Protein AF-A0A355KRJ1-F1 (afdb_monomer)

Foldseek 3Di:
DVVVPPPPPDPPPDPDDDDDDDDDDDDDDPPPPPDDDDDDDDDDDPVVPPAADDAAALQQCQQLVQLQQWWDCPDLVSVLSCQQWDDPDPPGDIAGDCDDQNNQFALLLLLLLLQLLPDPCLVVLLCVLLVCVVPVPDPPCPPRVSLNVSCVRRVHDSNVSSVSSVSLNCCLVDDPQDHSNVSVHSSNSSQVRNDPFQVRSLSNVLSNCVNHDPCVLLAPDNSVPDDPVVRRPDDDDPVLLVCLLVVNDPPQDLVSLVVNLNPPDDDDDDPDADDAWPPDDDGDDDFFPLVVLVNLQCQQQAPHGPGQGHLVSFAPVQSPDDLNVVLSVLPRPHPCRPPVNVLVSLCLQAPPVLQDGDFPFDAPCSPPHRGGFQFLVNSVRVLCSRSVHDQPDQQSVQVNGHYPQKGKHKDDDPVRVVVRFAKIKIWIQGPPVRDIIIWIWGGDRGTITIDDPDDPPPPVPSLSLVSCVVVVPDCSSPSHGPNHDDDDPAQDSSDHCFAPNVQSLLVLVVDDDPSSVSNVVSCVNTTNLLSDAYDPPRYDLVSLLSLLQAVVDPPSVSVLLRDDLQSNLVSCLVSVSLLSNLVNHDLPRPQLVDLVSVLSSLLSCLQRPNDVSSVVSCCSRPVCCLQPAVSLQVNQVSLLVVLPDQPSHPDDDCVRVVSSLQRYPDDPLSRLSSVCRHHVDPVSSVVSVVSDDPPPLPVVQSSLVSQLLAQSSLVVVLVVCVDPVVVCSLVNYPPDLVVLLVSCVRHVDLSSSVSSCCSHPPPCLVVLVSLQSSVVSNLVSALDLLCCVPPSNVSSLVNDDLLVSLLSLLLNDDPVCLVSSVVSNCVSPPPCLVPLVSLVSSCVVCLARLRSLVVCLVCVPRPSCVSVLVNPDLLSSLLSNQLRDPDDPSSLVSNVVVCCVSPNPCLPPLVNLQVSVVSNVVSVRNVVVCLVCVPRPSNVSVVVCVLVVSHDDDPVCPPVRVVVVLVVVLVPDPDVCPVVCVVCVVSVVVSCVVNVHDPVVVLVVCCVGPNVVSSVVNVVVVVVVVVVVPD

Mean predicted aligned error: 21.52 Å

Radius of gyration: 45.25 Å; Cα contacts (8 Å, |Δi|>4): 1185; chains: 1; bounding box: 133×94×114 Å

Secondary structure (DSSP, 8-state):
-GGGTTTSSSSSS---------------STTS-------------TTTTS------SGGGTHHHHHHHHHB-TTSHHHHHHHHHEE-SSTTSPPEE-SSHHHHHS-HHHHHHHHHHHH-TTHHHHHHHHHHHTT-TT---TTS-HHHHHHHHHHT--HHHHHHHHHHHHHHHH--TTS-TTHHHHHHHHHHHHH-SSHHHHHHHHHHHHHH-SSGGGG-SS-GGGS-HHHHHS----HHHHHHHHTT-SSS--HHHHHHHHT-------SS------TTT-------SHHHHHHHHHHHHH-SSTTPPP-GGGS-HHHHT-HHHHHHHHHTSSS-TT-HHHHHHHHHHHS-TTS----TT--EEETTTEEEEP--HHHHHHHHHHHHT---SSHHHHHHHH--SSEEEEEEE-HHHHHHT-EEEEEEEEETTT--EEEEEEEE-SS-EEEEP-----------HHHHHHHTT--GGG-TT-GGG----SS--TTS-SSTHHHHHHHHGGG--SHHHHHHHHHHHHHB-GGG----TT-S-HHHHHHHHHTTTSTTHHHHHHHS-HHHHHHHHHHTT-HHHHHHHS-TT-GGGT-HHHHHHHHHHHHHHHHHHHHHHHHHHH-TTGGG-HHHHHHHHHHHHHTTT-TT--SS--HHHHHHHHHH--S-HHHHHHHHHHHH--HHHHHHHHHTS-TT-TTTHHHHHHHHHT-HHHHHHHHH-TTSHHHHHHHHHS---HHHHHHHHHHH--HHHHHHHHHHHSTTGGG-HHHHHHHHHHHHHH---GGGGGSGGGHHHHTTS-HHHHHHHHHHT--TTTHHHHHHHHHHHSTTGGG-HHHHHHHHHHHTT-HHHHHHHHH-TTSTTTHHHHHHS-HHHHHHHHHHH----HHHHHHHHHHHHHHSTTGGG-HHHHHHHHHHHHHTSSTHHHHHH-TTSGGGHHHHHHHHTTSSPPPHHHHHHHHHHHHHHHHHH--STTHHHHHHHHHHHHHHHHHTT--HHHHHHHHHTTT-HHHHHHHHHHHHHHHHTT--

Sequence (1031 aa):
MLNAIIRKSFSIFLLSALICAQNLYPLTWGQLAATDFLVNKENASVADYCLNGMIGFLAKKGIVANLFRYGNQKHTLVALTHQMFNQVTNHDPILATKNGFYGKCSLETLGKFGAFALQKNIKKEITAILHNANNPSFNSALSAPKITTLAQDSELPAGQIANLLGCFTKAMRAAQSYDKTIPLVLLNALAVMRATTRMEYLNFIKGFYNACTEEKKWFKVDPNAIETDVWEKISYTSDIYKSICAQTFENPSIWDLLFVCAQKNDPINWMHIPFTLPSNEMVSIGDCCETGIWAILQLILSPGVNSKYHQNLLPEKLQEKTLINKFVELVANEDINNQDIRTRLYFFLSDPNFKNGRGSITYKYPDLFYEVKSSIKNIIAALNYLFEIKAENFEDLGSLLSSEKQTVTFTATKEDLEKDLGSITITITDKKTLATRSITLNVGSGHTAIQRKTQSSSTEAFDYKKLLESLKAQQTDFPFSTSFYSETPAFNLFRPFAHNELNNLFRLWKATDRKSVSLQKDILTLIDFSKISYLDGDIATDVIKLIAQNAGKSPFKEFINNISPVELVRMLIGSNSLKDFVNTVDKSWKGFKDPNLFLQIINGLLLKHGVSSALDVLKIHKNNWESDKNFIDALWMTFAKNKKNTNIVEDPALDFFGPLFKSTSKPLSEIAPVLWYSTLNLDLLSKLFDCMKEDESLSKPKLWNYLIMHNSFLKRISQETDSMLFKILTKTVPFDLDEFVNIWGYSQDPDTLIALLNAKKKGWENDKEYKRELIQQLLNWHGSVLNLTHPAFKPFIEVLSKGDILFHGLRSLTSENEDRILQTLNALIPGWAENKKLVQEVWSKLTNEDYFNSQTLKSPSHKLFEPFNKHIDIKDRCLTWVKCSGYTGSQLKAIRKSLNRYHPGWETDDQFLTELWAKLIEAKKFVSPFKESPCRKIFRPFIKQILLGKITLKEGDIKKNVKKWTEKFLSQNKPSCSEFLTTNVEPLLLFLKAQKIDLAEFVNKMDACPFKEAACLLNKTTNSVFLEGKQ

Nearest PDB structures (foldseek):
  6eou-assembly1_A  TM=2.633E-01  e=5.555E-02  Homo sapiens
  9gaw-assembly1_Z  TM=1.540E-01  e=1.034E-01  Homo sapiens
  5oqr-assembly2_B  TM=1.966E-01  e=2.526E-01  Schizosaccharomyces pombe 972h-
  5tqb-assembly1_B  TM=1.887E-01  e=3.872E-01  Thermochaetoides thermophila DSM 1495
  8a61-assembly1_P  TM=1.503E-01  e=6.171E-01  Saccharomyces cerevisiae

Structure (mmCIF, N/CA/C/O backbone):
data_AF-A0A355KRJ1-F1
#
_entry.id   AF-A0A355KRJ1-F1
#
loop_
_atom_site.group_PDB
_atom_site.id
_atom_site.type_symbol
_atom_site.label_atom_id
_atom_site.label_alt_id
_atom_site.label_comp_id
_atom_site.label_asym_id
_atom_site.label_entity_id
_atom_site.label_seq_id
_atom_site.pdbx_PDB_ins_code
_atom_site.Cartn_x
_atom_site.Cartn_y
_atom_site.Cartn_z
_atom_site.occupancy
_atom_site.B_iso_or_equiv
_atom_site.auth_seq_id
_atom_site.auth_comp_id
_atom_site.auth_asym_id
_atom_site.auth_atom_id
_atom_site.pdbx_PDB_model_num
ATOM 1 N N . MET A 1 1 ? 27.051 -34.951 42.362 1.00 45.16 1 MET A N 1
ATOM 2 C CA . MET A 1 1 ? 27.525 -33.586 42.690 1.00 45.16 1 MET A CA 1
ATOM 3 C C . MET A 1 1 ? 28.563 -33.035 41.697 1.00 45.16 1 MET A C 1
ATOM 5 O O . MET A 1 1 ? 28.592 -31.831 41.509 1.00 45.16 1 MET A O 1
ATOM 9 N N . LEU A 1 2 ? 29.306 -33.864 40.944 1.00 31.42 2 LEU A N 1
ATOM 10 C CA . LEU A 1 2 ? 30.181 -33.399 39.847 1.00 31.42 2 LEU A CA 1
ATOM 11 C C . LEU A 1 2 ? 29.438 -33.034 38.532 1.00 31.42 2 LEU A C 1
ATOM 13 O O . LEU A 1 2 ? 29.972 -32.306 37.707 1.00 31.42 2 LEU A O 1
ATOM 17 N N . ASN A 1 3 ? 28.169 -33.431 38.363 1.00 32.88 3 ASN A N 1
ATOM 18 C CA . ASN A 1 3 ? 27.329 -33.029 37.215 1.00 32.88 3 ASN A CA 1
ATOM 19 C C . ASN A 1 3 ? 26.569 -31.698 37.403 1.00 32.88 3 ASN A C 1
ATOM 21 O O . ASN A 1 3 ? 25.871 -31.255 36.495 1.00 32.88 3 ASN A O 1
ATOM 25 N N . ALA A 1 4 ? 26.720 -31.031 38.554 1.00 35.00 4 ALA A N 1
ATOM 26 C CA . ALA A 1 4 ? 26.132 -29.709 38.800 1.00 35.00 4 ALA A CA 1
ATOM 27 C C . ALA A 1 4 ? 27.119 -28.548 38.557 1.00 35.00 4 ALA A C 1
ATOM 29 O O . ALA A 1 4 ? 26.705 -27.392 38.546 1.00 35.00 4 ALA A O 1
ATOM 30 N N . ILE A 1 5 ? 28.405 -28.841 38.316 1.00 38.59 5 ILE A N 1
ATOM 31 C CA . ILE A 1 5 ? 29.460 -27.826 38.136 1.00 38.59 5 ILE A CA 1
ATOM 32 C C . ILE A 1 5 ? 29.797 -27.590 36.648 1.00 38.59 5 ILE A C 1
ATOM 34 O O . ILE A 1 5 ? 30.250 -26.510 36.289 1.00 38.59 5 ILE A O 1
ATOM 38 N N . ILE A 1 6 ? 29.462 -28.515 35.738 1.00 39.34 6 ILE A N 1
ATOM 39 C CA . ILE A 1 6 ? 29.783 -28.373 34.300 1.00 39.34 6 ILE A CA 1
ATOM 40 C C . ILE A 1 6 ? 28.753 -27.526 33.517 1.00 39.34 6 ILE A C 1
ATOM 42 O O . ILE A 1 6 ? 29.028 -27.086 32.406 1.00 39.34 6 ILE A O 1
ATOM 46 N N . ARG A 1 7 ? 27.585 -27.193 34.088 1.00 34.94 7 ARG A N 1
ATOM 47 C CA . ARG A 1 7 ? 26.525 -26.454 33.362 1.00 34.94 7 ARG A CA 1
ATOM 48 C C . ARG A 1 7 ? 26.397 -24.956 33.660 1.00 34.94 7 ARG A C 1
ATOM 50 O O . ARG A 1 7 ? 25.496 -24.334 33.112 1.00 34.94 7 ARG A O 1
ATOM 57 N N . LYS A 1 8 ? 27.271 -24.352 34.474 1.00 33.62 8 LYS A N 1
ATOM 58 C CA . LYS A 1 8 ? 27.141 -22.924 34.844 1.00 33.62 8 LYS A CA 1
ATOM 59 C C . LYS A 1 8 ? 28.272 -21.983 34.411 1.00 33.62 8 LYS A C 1
ATOM 61 O O . LYS A 1 8 ? 28.165 -20.796 34.690 1.00 33.62 8 LYS A O 1
ATOM 66 N N . SER A 1 9 ? 29.271 -22.445 33.656 1.00 34.59 9 SER A N 1
ATOM 67 C CA . SER A 1 9 ? 30.447 -21.608 33.331 1.00 34.59 9 SER A CA 1
ATOM 68 C C . SER A 1 9 ? 30.732 -21.389 31.839 1.00 34.59 9 SER A C 1
ATOM 70 O O . SER A 1 9 ? 31.813 -20.921 31.508 1.00 34.59 9 SER A O 1
ATOM 72 N N . PHE A 1 10 ? 29.791 -21.667 30.925 1.00 33.06 10 PHE A N 1
ATOM 73 C CA . PHE A 1 10 ? 30.024 -21.505 29.474 1.00 33.06 10 PHE A CA 1
ATOM 74 C C . PHE A 1 10 ? 29.182 -20.407 28.795 1.00 33.06 10 PHE A C 1
ATOM 76 O O . PHE A 1 10 ? 29.059 -20.389 27.575 1.00 33.06 10 PHE A O 1
ATOM 83 N N . SER A 1 11 ? 28.599 -19.478 29.562 1.00 32.31 11 SER A N 1
ATOM 84 C CA . SER A 1 11 ? 27.613 -18.524 29.022 1.00 32.31 11 SER A CA 1
ATOM 85 C C . SER A 1 11 ? 28.017 -17.046 28.997 1.00 32.31 11 SER A C 1
ATOM 87 O O . SER A 1 11 ? 27.150 -16.245 28.675 1.00 32.31 11 SER A O 1
ATOM 89 N N . ILE A 1 12 ? 29.254 -16.625 29.309 1.00 37.66 12 ILE A N 1
ATOM 90 C CA . ILE A 1 12 ? 29.531 -15.167 29.428 1.00 37.66 12 ILE A CA 1
ATOM 91 C C . ILE A 1 12 ? 30.749 -14.604 28.660 1.00 37.66 12 ILE A C 1
ATOM 93 O O . ILE A 1 12 ? 30.934 -13.397 28.711 1.00 37.66 12 ILE A O 1
ATOM 97 N N . PHE A 1 13 ? 31.535 -15.340 27.853 1.00 28.23 13 PHE A N 1
ATOM 98 C CA . PHE A 1 13 ? 32.750 -14.692 27.291 1.00 28.23 13 PHE A CA 1
ATOM 99 C C . PHE A 1 13 ? 33.151 -14.860 25.822 1.00 28.23 13 PHE A C 1
ATOM 101 O O . PHE A 1 13 ? 34.258 -14.462 25.495 1.00 28.23 13 PHE A O 1
ATOM 108 N N . LEU A 1 14 ? 32.315 -15.322 24.887 1.00 27.27 14 LEU A N 1
ATOM 109 C CA . LEU A 1 14 ? 32.712 -15.194 23.468 1.00 27.27 14 LEU A CA 1
ATOM 110 C C . LEU A 1 14 ? 31.552 -14.939 22.507 1.00 27.27 14 LEU A C 1
ATOM 112 O O . LEU A 1 14 ? 31.370 -15.597 21.489 1.00 27.27 14 LEU A O 1
ATOM 116 N N . LEU A 1 15 ? 30.810 -13.878 22.814 1.00 33.06 15 LEU A N 1
ATOM 117 C CA . LEU A 1 15 ? 30.416 -12.941 21.775 1.00 33.06 15 LEU A CA 1
ATOM 118 C C . LEU A 1 15 ? 31.541 -11.911 21.697 1.00 33.06 15 LEU A C 1
ATOM 120 O O . LEU A 1 15 ? 31.637 -11.073 22.586 1.00 33.06 15 LEU A O 1
ATOM 124 N N . SER A 1 16 ? 32.415 -12.001 20.701 1.00 23.86 16 SER A N 1
ATOM 125 C CA . SER A 1 16 ? 33.018 -10.834 20.050 1.00 23.86 16 SER A CA 1
ATOM 126 C C . SER A 1 16 ? 34.049 -11.270 19.027 1.00 23.86 16 SER A C 1
ATOM 128 O O . SER A 1 16 ? 34.988 -11.993 19.335 1.00 23.86 16 SER A O 1
ATOM 130 N N . ALA A 1 17 ? 33.898 -10.665 17.858 1.00 22.81 17 ALA A N 1
ATOM 131 C CA . ALA A 1 17 ? 34.943 -10.415 16.884 1.00 22.81 17 ALA A CA 1
ATOM 132 C C . ALA A 1 17 ? 35.134 -11.478 15.787 1.00 22.81 17 ALA A C 1
ATOM 134 O O . ALA A 1 17 ? 35.891 -12.433 15.905 1.00 22.81 17 ALA A O 1
ATOM 135 N N . LEU A 1 18 ? 34.501 -11.128 14.660 1.00 26.38 18 LEU A N 1
ATOM 136 C CA . LEU A 1 18 ? 35.054 -11.080 13.298 1.00 26.38 18 LEU A CA 1
ATOM 137 C C . LEU A 1 18 ? 34.444 -12.101 12.323 1.00 26.38 18 LEU A C 1
ATOM 139 O O . LEU A 1 18 ? 34.787 -13.271 12.340 1.00 26.38 18 LEU A O 1
ATOM 143 N N . ILE A 1 19 ? 33.394 -11.731 11.573 1.00 27.81 19 ILE A N 1
ATOM 144 C CA . ILE A 1 19 ? 33.376 -10.845 10.377 1.00 27.81 19 ILE A CA 1
ATOM 145 C C . ILE A 1 19 ? 33.652 -11.647 9.088 1.00 27.81 19 ILE A C 1
ATOM 147 O O . ILE A 1 19 ? 34.776 -12.077 8.870 1.00 27.81 19 ILE A O 1
ATOM 151 N N . CYS A 1 20 ? 32.633 -11.815 8.224 1.00 24.02 20 CYS A N 1
ATOM 152 C CA . CYS A 1 20 ? 32.542 -11.155 6.902 1.00 24.02 20 CYS A CA 1
ATOM 153 C C . CYS A 1 20 ? 31.342 -11.637 6.042 1.00 24.02 20 CYS A C 1
ATOM 155 O O . CYS A 1 20 ? 31.332 -12.748 5.533 1.00 24.02 20 CYS A O 1
ATOM 157 N N . ALA A 1 21 ? 30.388 -10.717 5.853 1.00 24.09 21 ALA A N 1
ATOM 158 C CA . ALA A 1 21 ? 29.712 -10.325 4.603 1.00 24.09 21 ALA A CA 1
ATOM 159 C C . ALA A 1 21 ? 28.881 -11.307 3.720 1.00 24.09 21 ALA A C 1
ATOM 161 O O . ALA A 1 21 ? 29.410 -12.102 2.958 1.00 24.09 21 ALA A O 1
ATOM 162 N N . GLN A 1 22 ? 27.574 -10.983 3.677 1.00 24.84 22 GLN A N 1
ATOM 163 C CA . GLN A 1 22 ? 26.734 -10.649 2.498 1.00 24.84 22 GLN A CA 1
ATOM 164 C C . GLN A 1 22 ? 25.990 -11.720 1.650 1.00 24.84 22 GLN A C 1
ATOM 166 O O . GLN A 1 22 ? 26.572 -12.492 0.904 1.00 24.84 22 GLN A O 1
ATOM 171 N N . ASN A 1 23 ? 24.657 -11.511 1.641 1.00 23.97 23 ASN A N 1
ATOM 172 C CA . ASN A 1 23 ? 23.673 -11.554 0.538 1.00 23.97 23 ASN A CA 1
ATOM 173 C C . ASN A 1 23 ? 22.954 -12.863 0.114 1.00 23.97 23 ASN A C 1
ATOM 175 O O . ASN A 1 23 ? 23.457 -13.664 -0.660 1.00 23.97 23 ASN A O 1
ATOM 179 N N . LEU A 1 24 ? 21.671 -12.903 0.525 1.00 27.05 24 LEU A N 1
ATOM 180 C CA . LEU A 1 24 ? 20.434 -13.132 -0.257 1.00 27.05 24 LEU A CA 1
ATOM 181 C C . LEU A 1 24 ? 20.225 -14.471 -0.995 1.00 27.05 24 LEU A C 1
ATOM 183 O O . LEU A 1 24 ? 20.624 -14.631 -2.141 1.00 27.05 24 LEU A O 1
ATOM 187 N N . TYR A 1 25 ? 19.418 -15.343 -0.375 1.00 23.44 25 TYR A N 1
ATOM 188 C CA . TYR A 1 25 ? 18.612 -16.409 -0.998 1.00 23.44 25 TYR A CA 1
ATOM 189 C C . TYR A 1 25 ? 17.351 -16.689 -0.131 1.00 23.44 25 TYR A C 1
ATOM 191 O O . TYR A 1 25 ? 17.240 -16.117 0.958 1.00 23.44 25 TYR A O 1
ATOM 199 N N . PRO A 1 26 ? 16.341 -17.442 -0.621 1.00 31.62 26 PRO A N 1
ATOM 200 C CA . PRO A 1 26 ? 14.916 -17.241 -0.366 1.00 31.62 26 PRO A CA 1
ATOM 201 C C . PRO A 1 26 ? 14.369 -18.119 0.779 1.00 31.62 26 PRO A C 1
ATOM 203 O O . PRO A 1 26 ? 15.052 -18.987 1.312 1.00 31.62 26 PRO A O 1
ATOM 206 N N . LEU A 1 27 ? 13.103 -17.880 1.140 1.00 25.50 27 LEU A N 1
ATOM 207 C CA . LEU A 1 27 ? 12.273 -18.644 2.093 1.00 25.50 27 LEU A CA 1
ATOM 208 C C . LEU A 1 27 ? 12.355 -20.175 1.853 1.00 25.50 27 LEU A C 1
ATOM 210 O O . LEU A 1 27 ? 12.389 -20.610 0.708 1.00 25.50 27 LEU A O 1
ATOM 214 N N . THR A 1 28 ? 12.341 -21.076 2.842 1.00 42.56 28 THR A N 1
ATOM 215 C CA . THR A 1 28 ? 11.271 -21.394 3.821 1.00 42.56 28 THR A CA 1
ATOM 216 C C . THR A 1 28 ? 11.756 -22.551 4.719 1.00 42.56 28 THR A C 1
ATOM 218 O O . THR A 1 28 ? 12.514 -23.365 4.227 1.00 42.56 28 THR A O 1
ATOM 221 N N . TRP A 1 29 ? 11.286 -22.670 5.974 1.00 27.00 29 TRP A N 1
ATOM 222 C CA . TRP A 1 29 ? 11.116 -23.946 6.735 1.00 27.00 29 TRP A CA 1
ATOM 223 C C . TRP A 1 29 ? 10.230 -23.742 7.994 1.00 27.00 29 TRP A C 1
ATOM 225 O O . TRP A 1 29 ? 9.653 -24.690 8.512 1.00 27.00 29 TRP A O 1
ATOM 235 N N . GLY A 1 30 ? 9.979 -22.494 8.417 1.00 29.77 30 GLY A N 1
ATOM 236 C CA . GLY A 1 30 ? 9.002 -22.147 9.470 1.00 29.77 30 GLY A CA 1
ATOM 237 C C . GLY A 1 30 ? 7.515 -22.260 9.082 1.00 29.77 30 GLY A C 1
ATOM 238 O O . GLY A 1 30 ? 6.662 -21.752 9.800 1.00 29.77 30 GLY A O 1
ATOM 239 N N . GLN A 1 31 ? 7.189 -22.887 7.946 1.00 29.78 31 GLN A N 1
ATOM 240 C CA . GLN A 1 31 ? 5.813 -23.058 7.446 1.00 29.78 31 GLN A CA 1
ATOM 241 C C . GLN A 1 31 ? 5.385 -24.529 7.288 1.00 29.78 31 GLN A C 1
ATOM 243 O O . GLN A 1 31 ? 4.352 -24.794 6.681 1.00 29.78 31 GLN A O 1
ATOM 248 N N . LEU A 1 32 ? 6.117 -25.488 7.869 1.00 26.28 32 LEU A N 1
ATOM 249 C CA . LEU A 1 32 ? 5.767 -26.918 7.811 1.00 26.28 32 LEU A CA 1
ATOM 250 C C . LEU A 1 32 ? 5.729 -27.634 9.175 1.00 26.28 32 LEU A C 1
ATOM 252 O O . LEU A 1 32 ? 5.963 -28.833 9.247 1.00 26.28 32 LEU A O 1
ATOM 256 N N . ALA A 1 33 ? 5.379 -26.936 10.259 1.00 25.14 33 ALA A N 1
ATOM 257 C CA . ALA A 1 33 ? 5.141 -27.592 11.555 1.00 25.14 33 ALA A CA 1
ATOM 258 C C . ALA A 1 33 ? 4.022 -26.930 12.381 1.00 25.14 33 ALA A C 1
ATOM 260 O O . ALA A 1 33 ? 4.156 -26.716 13.580 1.00 25.14 33 ALA A O 1
ATOM 261 N N . ALA A 1 34 ? 2.901 -26.603 11.732 1.00 25.39 34 ALA A N 1
ATOM 262 C CA . ALA A 1 34 ? 1.640 -26.287 12.407 1.00 25.39 34 ALA A CA 1
ATOM 263 C C . ALA A 1 34 ? 0.678 -27.481 12.300 1.00 25.39 34 ALA A C 1
ATOM 265 O O . ALA A 1 34 ? -0.409 -27.380 11.738 1.00 25.39 34 ALA A O 1
ATOM 266 N N . THR A 1 35 ? 1.108 -28.625 12.822 1.00 24.92 35 THR A N 1
ATOM 267 C CA . THR A 1 35 ? 0.259 -29.780 13.123 1.00 24.92 35 THR A CA 1
ATOM 268 C C . THR A 1 35 ? 0.767 -30.373 14.423 1.00 24.92 35 THR A C 1
ATOM 270 O O . THR A 1 35 ? 1.778 -31.059 14.411 1.00 24.92 35 THR A O 1
ATOM 273 N N . ASP A 1 36 ? 0.112 -30.008 15.525 1.00 24.58 36 ASP A N 1
ATOM 274 C CA . ASP A 1 36 ? -0.240 -30.921 16.616 1.00 24.58 36 ASP A CA 1
ATOM 275 C C . ASP A 1 36 ? -1.183 -30.198 17.588 1.00 24.58 36 ASP A C 1
ATOM 277 O O . ASP A 1 36 ? -0.784 -29.467 18.493 1.00 24.58 36 ASP A O 1
ATOM 281 N N . PHE A 1 37 ? -2.484 -30.398 17.371 1.00 26.78 37 PHE A N 1
ATOM 282 C CA . PHE A 1 37 ? -3.511 -30.190 18.384 1.00 26.78 37 PHE A CA 1
ATOM 283 C C . PHE A 1 37 ? -4.133 -31.552 18.714 1.00 26.78 37 PHE A C 1
ATOM 285 O O . PHE A 1 37 ? -4.643 -32.222 17.821 1.00 26.78 37 PHE A O 1
ATOM 292 N N . LEU A 1 38 ? -4.198 -31.835 20.024 1.00 27.88 38 LEU A N 1
ATOM 293 C CA . LEU A 1 38 ? -5.065 -32.793 20.734 1.00 27.88 38 LEU A CA 1
ATOM 294 C C . LEU A 1 38 ? -4.640 -34.278 20.754 1.00 27.88 38 LEU A C 1
ATOM 296 O O . LEU A 1 38 ? -4.887 -35.008 19.805 1.00 27.88 38 LEU A O 1
ATOM 300 N N . VAL A 1 39 ? -4.205 -34.768 21.927 1.00 25.69 39 VAL A N 1
ATOM 301 C CA . VAL A 1 39 ? -4.997 -35.604 22.873 1.00 25.69 39 VAL A CA 1
ATOM 302 C C . VAL A 1 39 ? -4.079 -36.451 23.790 1.00 25.69 39 VAL A C 1
ATOM 304 O O . VAL A 1 39 ? -3.123 -37.050 23.318 1.00 25.69 39 VAL A O 1
ATOM 307 N N . ASN A 1 40 ? -4.496 -36.567 25.067 1.00 24.94 40 ASN A N 1
ATOM 308 C CA . ASN A 1 40 ? -4.085 -37.492 26.153 1.00 24.94 40 ASN A CA 1
ATOM 309 C C . ASN A 1 40 ? -2.874 -37.078 27.017 1.00 24.94 40 ASN A C 1
ATOM 311 O O . ASN A 1 40 ? -1.832 -36.733 26.490 1.00 24.94 40 ASN A O 1
ATOM 315 N N . LYS A 1 41 ? -2.893 -37.157 28.356 1.00 30.22 41 LYS A N 1
ATOM 316 C CA . LYS A 1 41 ? -3.916 -37.501 29.365 1.00 30.22 41 LYS A CA 1
ATOM 317 C C . LYS A 1 41 ? -3.306 -37.232 30.759 1.00 30.22 41 LYS A C 1
ATOM 319 O O . LYS A 1 41 ? -2.097 -37.325 30.909 1.00 30.22 41 LYS A O 1
ATOM 324 N N . GLU A 1 42 ? -4.186 -37.023 31.742 1.00 28.33 42 GLU A N 1
ATOM 325 C CA . GLU A 1 42 ? -4.007 -37.354 33.173 1.00 28.33 42 GLU A CA 1
ATOM 326 C C . GLU A 1 42 ? -3.113 -36.417 34.031 1.00 28.33 42 GLU A C 1
ATOM 328 O O . GLU A 1 42 ? -1.896 -36.406 33.917 1.00 28.33 42 GLU A O 1
ATOM 333 N N . ASN A 1 43 ? -3.764 -35.689 34.962 1.00 31.30 43 ASN A N 1
ATOM 334 C CA . ASN A 1 43 ? -3.226 -34.961 36.141 1.00 31.30 43 ASN A CA 1
ATOM 335 C C . ASN A 1 43 ? -3.191 -33.418 36.167 1.00 31.30 43 ASN A C 1
ATOM 337 O O . ASN A 1 43 ? -2.479 -32.853 36.991 1.00 31.30 43 ASN A O 1
ATOM 341 N N . ALA A 1 44 ? -4.039 -32.714 35.416 1.00 27.47 44 ALA A N 1
ATOM 342 C CA . ALA A 1 44 ? -4.427 -31.350 35.804 1.00 27.47 44 ALA A CA 1
ATOM 343 C C . ALA A 1 44 ? -5.907 -31.357 36.195 1.00 27.47 44 ALA A C 1
ATOM 345 O O . ALA A 1 44 ? -6.785 -31.639 35.377 1.00 27.47 44 ALA A O 1
ATOM 346 N N . SER A 1 45 ? -6.169 -31.175 37.486 1.00 29.50 45 SER A N 1
ATOM 347 C CA . SER A 1 45 ? -7.492 -31.336 38.070 1.00 29.50 45 SER A CA 1
ATOM 348 C C . SER A 1 45 ? -8.447 -30.238 37.593 1.00 29.50 45 SER A C 1
ATOM 350 O O . SER A 1 45 ? -8.074 -29.090 37.369 1.00 29.50 45 SER A O 1
ATOM 352 N N . VAL A 1 46 ? -9.729 -30.581 37.521 1.00 29.11 46 VAL A N 1
ATOM 353 C CA . VAL A 1 46 ? -10.864 -29.682 37.247 1.00 29.11 46 VAL A CA 1
ATOM 354 C C . VAL A 1 46 ? -10.974 -28.526 38.278 1.00 29.11 46 VAL A C 1
ATOM 356 O O . VAL A 1 46 ? -11.800 -27.628 38.118 1.00 29.11 46 VAL A O 1
ATOM 359 N N . ALA A 1 47 ? -10.105 -28.487 39.297 1.00 24.97 47 ALA A N 1
ATOM 360 C CA . ALA A 1 47 ? -9.957 -27.385 40.244 1.00 24.97 47 ALA A CA 1
ATOM 361 C C . ALA A 1 47 ? -9.056 -26.227 39.746 1.00 24.97 47 ALA A C 1
ATOM 363 O O . ALA A 1 47 ? -9.182 -25.124 40.274 1.00 24.97 47 ALA A O 1
ATOM 364 N N . ASP A 1 48 ? -8.254 -26.410 38.687 1.00 27.78 48 ASP A N 1
ATOM 365 C CA . ASP A 1 48 ? -7.361 -25.363 38.143 1.00 27.78 48 ASP A CA 1
ATOM 366 C C . ASP A 1 48 ? -8.039 -24.424 37.116 1.00 27.78 48 ASP A C 1
ATOM 368 O O . ASP A 1 48 ? -7.450 -23.450 36.652 1.00 27.78 48 ASP A O 1
ATOM 372 N N . TYR A 1 49 ? -9.314 -24.661 36.780 1.00 29.34 49 TYR A N 1
ATOM 373 C CA . TYR A 1 49 ? -10.018 -23.990 35.670 1.00 29.34 49 TYR A CA 1
ATOM 374 C C . TYR A 1 49 ? -11.096 -22.963 36.078 1.00 29.34 49 TYR A C 1
ATOM 376 O O . TYR A 1 49 ? -11.921 -22.554 35.254 1.00 29.34 49 TYR A O 1
ATOM 384 N N . CYS A 1 50 ? -11.102 -22.500 37.332 1.00 25.58 50 CYS A N 1
ATOM 385 C CA . CYS A 1 50 ? -12.220 -21.721 37.888 1.00 25.58 50 CYS A CA 1
ATOM 386 C C . CYS A 1 50 ? -11.937 -20.254 38.271 1.00 25.58 50 CYS A C 1
ATOM 388 O O . CYS A 1 50 ? -12.795 -19.647 38.905 1.00 25.58 50 CYS A O 1
ATOM 390 N N . LEU A 1 51 ? -10.800 -19.643 37.916 1.00 26.80 51 LEU A N 1
ATOM 391 C CA . LEU A 1 51 ? -10.425 -18.327 38.478 1.00 26.80 51 LEU A CA 1
ATOM 392 C C . LEU A 1 51 ? -9.806 -17.357 37.457 1.00 26.80 51 LEU A C 1
ATOM 394 O O . LEU A 1 51 ? -8.746 -16.795 37.697 1.00 26.80 51 LEU A O 1
ATOM 398 N N . ASN A 1 52 ? -10.477 -17.148 36.323 1.00 30.17 52 ASN A N 1
ATOM 399 C CA . ASN A 1 52 ? -10.088 -16.135 35.338 1.00 30.17 52 ASN A CA 1
ATOM 400 C C . ASN A 1 52 ? -11.258 -15.183 35.078 1.00 30.17 52 ASN A C 1
ATOM 402 O O . ASN A 1 52 ? -12.239 -15.548 34.435 1.00 30.17 52 ASN A O 1
ATOM 406 N N . GLY A 1 53 ? -11.144 -13.978 35.622 1.00 29.48 53 GLY A N 1
ATOM 407 C CA . GLY A 1 53 ? -12.033 -12.831 35.454 1.00 29.48 53 GLY A CA 1
ATOM 408 C C . GLY A 1 53 ? -11.352 -11.695 36.200 1.00 29.48 53 GLY A C 1
ATOM 409 O O . GLY A 1 53 ? -11.050 -11.849 37.376 1.00 29.48 53 GLY A O 1
ATOM 410 N N . MET A 1 54 ? -10.944 -10.606 35.564 1.00 37.88 54 MET A N 1
ATOM 411 C CA . MET A 1 54 ? -11.614 -9.673 34.678 1.00 37.88 54 MET A CA 1
ATOM 412 C C . MET A 1 54 ? -10.602 -8.611 34.192 1.00 37.88 54 MET A C 1
ATOM 414 O O . MET A 1 54 ? -9.421 -8.627 34.507 1.00 37.88 54 MET A O 1
ATOM 418 N N . ILE A 1 55 ? -11.105 -7.669 33.403 1.00 39.69 55 ILE A N 1
ATOM 419 C CA . ILE A 1 55 ? -10.407 -6.744 32.517 1.00 39.69 55 ILE A CA 1
ATOM 420 C C . ILE A 1 55 ? -11.072 -5.364 32.680 1.00 39.69 55 ILE A C 1
ATOM 422 O O . ILE A 1 55 ? -12.297 -5.297 32.820 1.00 39.69 55 ILE A O 1
ATOM 426 N N . GLY A 1 56 ? -10.295 -4.271 32.677 1.00 34.81 56 GLY A N 1
ATOM 427 C CA . GLY A 1 56 ? -10.763 -3.040 33.321 1.00 34.81 56 GLY A CA 1
ATOM 428 C C . GLY A 1 56 ? -10.376 -1.691 32.739 1.00 34.81 56 GLY A C 1
ATOM 429 O O . GLY A 1 56 ? -10.581 -0.722 33.449 1.00 34.81 56 GLY A O 1
ATOM 430 N N . PHE A 1 57 ? -9.914 -1.593 31.482 1.00 32.41 57 PHE A N 1
ATOM 431 C CA . PHE A 1 57 ? -10.135 -0.379 30.659 1.00 32.41 57 PHE A CA 1
ATOM 432 C C . PHE A 1 57 ? -9.779 -0.526 29.182 1.00 32.41 57 PHE A C 1
ATOM 434 O O . PHE A 1 57 ? -10.448 0.073 28.346 1.00 32.41 57 PHE A O 1
ATOM 441 N N . LEU A 1 58 ? -8.830 -1.393 28.813 1.00 35.47 58 LEU A N 1
ATOM 442 C CA . LEU A 1 58 ? -8.571 -1.688 27.392 1.00 35.47 58 LEU A CA 1
ATOM 443 C C . LEU A 1 58 ? -9.801 -2.202 26.636 1.00 35.47 58 LEU A C 1
ATOM 445 O O . LEU A 1 58 ? -9.930 -2.017 25.429 1.00 35.47 58 LEU A O 1
ATOM 449 N N . ALA A 1 59 ? -10.729 -2.820 27.359 1.00 38.00 59 ALA A N 1
ATOM 450 C CA . ALA A 1 59 ? -11.976 -3.318 26.811 1.00 38.00 59 ALA A CA 1
ATOM 451 C C . ALA A 1 59 ? -13.016 -2.240 26.476 1.00 38.00 59 ALA A C 1
ATOM 453 O O . ALA A 1 59 ? -14.022 -2.561 25.846 1.00 38.00 59 ALA A O 1
ATOM 454 N N . LYS A 1 60 ? -12.798 -0.975 26.863 1.00 48.00 60 LYS A N 1
ATOM 455 C CA . LYS A 1 60 ? -13.814 0.076 26.721 1.00 48.00 60 LYS A CA 1
ATOM 456 C C . LYS A 1 60 ? -14.050 0.549 25.295 1.00 48.00 60 LYS A C 1
ATOM 458 O O . LYS A 1 60 ? -15.184 0.857 24.964 1.00 48.00 60 LYS A O 1
ATOM 463 N N . LYS A 1 61 ? -13.017 0.635 24.453 1.00 50.97 61 LYS A N 1
ATOM 464 C CA . LYS A 1 61 ? -13.177 1.114 23.067 1.00 50.97 61 LYS A CA 1
ATOM 465 C C . LYS A 1 61 ? -13.299 -0.038 22.082 1.00 50.97 61 LYS A C 1
ATOM 467 O O . LYS A 1 61 ? -14.224 -0.029 21.292 1.00 50.97 61 LYS A O 1
ATOM 472 N N . GLY A 1 62 ? -12.424 -1.043 22.153 1.00 58.91 62 GLY A N 1
ATOM 473 C CA . GLY A 1 62 ? -12.393 -2.144 21.182 1.00 58.91 62 GLY A CA 1
ATOM 474 C C . GLY A 1 62 ? -13.673 -2.975 21.182 1.00 58.91 62 GLY A C 1
ATOM 475 O O . GLY A 1 62 ? -14.397 -2.963 20.198 1.00 58.91 62 GLY A O 1
ATOM 476 N N . ILE A 1 63 ? -13.999 -3.636 22.301 1.00 70.44 63 ILE A N 1
ATOM 477 C CA . ILE A 1 63 ? -15.169 -4.529 22.364 1.00 70.44 63 ILE A CA 1
ATOM 478 C C . ILE A 1 63 ? -16.462 -3.744 22.194 1.00 70.44 63 ILE A C 1
ATOM 480 O O . ILE A 1 63 ? -17.284 -4.113 21.361 1.00 70.44 63 ILE A O 1
ATOM 484 N N . VAL A 1 64 ? -16.650 -2.675 22.978 1.00 72.75 64 VAL A N 1
ATOM 485 C CA . VAL A 1 64 ? -17.881 -1.879 22.917 1.00 72.75 64 VAL A CA 1
ATOM 486 C C . VAL A 1 64 ? -18.051 -1.303 21.515 1.00 72.75 64 VAL A C 1
ATOM 488 O O . VAL A 1 64 ? -19.110 -1.499 20.938 1.00 72.75 64 VAL A O 1
ATOM 491 N N . ALA A 1 65 ? -17.026 -0.686 20.910 1.00 72.88 65 ALA A N 1
ATOM 492 C CA . ALA A 1 65 ? -17.161 -0.156 19.554 1.00 72.88 65 ALA A CA 1
ATOM 493 C C . ALA A 1 65 ? -17.297 -1.251 18.497 1.00 72.88 65 ALA A C 1
ATOM 495 O O . ALA A 1 65 ? -18.080 -1.072 17.577 1.00 72.88 65 ALA A O 1
ATOM 496 N N . ASN A 1 66 ? -16.606 -2.386 18.613 1.00 75.94 66 ASN A N 1
ATOM 497 C CA . ASN A 1 66 ? -16.752 -3.484 17.659 1.00 75.94 66 ASN A CA 1
ATOM 498 C C . ASN A 1 66 ? -18.162 -4.081 17.712 1.00 75.94 66 ASN A C 1
ATOM 500 O O . ASN A 1 66 ? -18.777 -4.282 16.671 1.00 75.94 66 ASN A O 1
ATOM 504 N N . LEU A 1 67 ? -18.698 -4.333 18.910 1.00 83.56 67 LEU A N 1
ATOM 505 C CA . LEU A 1 67 ? -20.062 -4.835 19.077 1.00 83.56 67 LEU A CA 1
ATOM 506 C C . LEU A 1 67 ? -21.098 -3.781 18.676 1.00 83.56 67 LEU A C 1
ATOM 508 O O . LEU A 1 67 ? -22.094 -4.131 18.057 1.00 83.56 67 LEU A O 1
ATOM 512 N N . PHE A 1 68 ? -20.863 -2.503 18.974 1.00 83.75 68 PHE A N 1
ATOM 513 C CA . PHE A 1 68 ? -21.800 -1.435 18.629 1.00 83.75 68 PHE A CA 1
ATOM 514 C C . PHE A 1 68 ? -21.819 -1.147 17.118 1.00 83.75 68 PHE A C 1
ATOM 516 O O . PHE A 1 68 ? -22.881 -1.025 16.510 1.00 83.75 68 PHE A O 1
ATOM 523 N N . ARG A 1 69 ? -20.641 -1.086 16.483 1.00 81.69 69 ARG A N 1
ATOM 524 C CA . ARG A 1 69 ? -20.482 -0.770 15.053 1.00 81.69 69 ARG A CA 1
ATOM 525 C C . ARG A 1 69 ? -20.726 -1.976 14.154 1.00 81.69 69 ARG A C 1
ATOM 527 O O . ARG A 1 69 ? -21.380 -1.841 13.128 1.00 81.69 69 ARG A O 1
ATOM 534 N N . TYR A 1 70 ? -20.222 -3.146 14.538 1.00 84.88 70 TYR A N 1
ATOM 535 C CA . TYR A 1 70 ? -20.193 -4.340 13.686 1.00 84.88 70 TYR A CA 1
ATOM 536 C C . TYR A 1 70 ? -20.977 -5.514 14.266 1.00 84.88 70 TYR A C 1
ATOM 538 O O . TYR A 1 70 ? -21.048 -6.561 13.637 1.00 84.88 70 TYR A O 1
ATOM 546 N N . GLY A 1 71 ? -21.565 -5.390 15.454 1.00 87.88 71 GLY A N 1
ATOM 547 C CA . GLY A 1 71 ? -22.344 -6.468 16.045 1.00 87.88 71 GLY A CA 1
ATOM 548 C C . GLY A 1 71 ? -23.665 -6.709 15.317 1.00 87.88 71 GLY A C 1
ATOM 549 O O . GLY A 1 71 ? -24.359 -5.786 14.863 1.00 87.88 71 GLY A O 1
ATOM 550 N N . ASN A 1 72 ? -24.046 -7.980 15.258 1.00 88.56 72 ASN A N 1
ATOM 551 C CA . ASN A 1 72 ? -25.375 -8.395 14.845 1.00 88.56 72 ASN A CA 1
ATOM 552 C C . ASN A 1 72 ? -26.369 -8.116 15.979 1.00 88.56 72 ASN A C 1
ATOM 554 O O . ASN A 1 72 ? -26.275 -8.700 17.057 1.00 88.56 72 ASN A O 1
ATOM 558 N N . GLN A 1 73 ? -27.357 -7.254 15.733 1.00 86.56 73 GLN A N 1
ATOM 559 C CA . GLN A 1 73 ? -28.328 -6.824 16.751 1.00 86.56 73 GLN A CA 1
ATOM 560 C C . GLN A 1 73 ? -29.152 -7.979 17.344 1.00 86.56 73 GLN A C 1
ATOM 562 O O . GLN A 1 73 ? -29.669 -7.860 18.453 1.00 86.56 73 GLN A O 1
ATOM 567 N N . LYS A 1 74 ? -29.262 -9.112 16.635 1.00 87.00 74 LYS A N 1
ATOM 568 C CA . LYS A 1 74 ? -29.948 -10.313 17.137 1.00 87.00 74 LYS A CA 1
ATOM 569 C C . LYS A 1 74 ? -29.107 -11.089 18.156 1.00 87.00 74 LYS A C 1
ATOM 571 O O . LYS A 1 74 ? -29.646 -11.929 18.879 1.00 87.00 74 LYS A O 1
ATOM 576 N N . HIS A 1 75 ? -27.800 -10.837 18.224 1.00 87.88 75 HIS A N 1
ATOM 577 C CA . HIS A 1 75 ? -26.906 -11.516 19.149 1.00 87.88 75 HIS A CA 1
ATOM 578 C C . HIS A 1 75 ? -27.075 -10.972 20.576 1.00 87.88 75 HIS A C 1
ATOM 580 O O . HIS A 1 75 ? -27.044 -9.765 20.808 1.00 87.88 75 HIS A O 1
ATOM 586 N N . THR A 1 76 ? -27.204 -11.865 21.566 1.00 87.75 76 THR A N 1
ATOM 587 C CA . THR A 1 76 ? -27.497 -11.479 22.963 1.00 87.75 76 THR A CA 1
ATOM 588 C C . THR A 1 76 ? -26.417 -10.571 23.564 1.00 87.75 76 THR A C 1
ATOM 590 O O . THR A 1 76 ? -26.754 -9.615 24.255 1.00 87.75 76 THR A O 1
ATOM 593 N N . LEU A 1 77 ? -25.135 -10.818 23.264 1.00 86.12 77 LEU A N 1
ATOM 594 C CA . LEU A 1 77 ? -24.035 -9.951 23.712 1.00 86.12 77 LEU A CA 1
ATOM 595 C C . LEU A 1 77 ? -24.124 -8.534 23.118 1.00 86.12 77 LEU A C 1
ATOM 597 O O . LEU A 1 77 ? -23.896 -7.568 23.833 1.00 86.12 77 LEU A O 1
ATOM 601 N N . VAL A 1 78 ? -24.496 -8.406 21.841 1.00 88.81 78 VAL A N 1
ATOM 602 C CA . VAL A 1 78 ? -24.610 -7.108 21.153 1.00 88.81 78 VAL A CA 1
ATOM 603 C C . VAL A 1 78 ? -25.799 -6.330 21.704 1.00 88.81 78 VAL A C 1
ATOM 605 O O . VAL A 1 78 ? -25.661 -5.163 22.059 1.00 88.81 78 VAL A O 1
ATOM 608 N N . ALA A 1 79 ? -26.949 -6.992 21.862 1.00 88.56 79 ALA A N 1
ATOM 609 C CA . ALA A 1 79 ? -28.121 -6.393 22.491 1.00 88.56 79 ALA A CA 1
ATOM 610 C C . ALA A 1 79 ? -27.804 -5.876 23.906 1.00 88.56 79 ALA A C 1
ATOM 612 O O . ALA A 1 79 ? -28.204 -4.770 24.259 1.00 88.56 79 ALA A O 1
ATOM 613 N N . LEU A 1 80 ? -27.030 -6.637 24.690 1.00 88.44 80 LEU A N 1
ATOM 614 C CA . LEU A 1 80 ? -26.569 -6.213 26.012 1.00 88.44 80 LEU A CA 1
ATOM 615 C C . LEU A 1 80 ? -25.667 -4.970 25.938 1.00 88.44 80 LEU A C 1
ATOM 617 O O . LEU A 1 80 ? -25.865 -4.028 26.702 1.00 88.44 80 LEU A O 1
ATOM 621 N N . THR A 1 81 ? -24.713 -4.929 25.002 1.00 87.88 81 THR A N 1
ATOM 622 C CA . THR A 1 81 ? -23.859 -3.750 24.785 1.00 87.88 81 THR A CA 1
ATOM 623 C C . THR A 1 81 ? -24.688 -2.508 24.452 1.00 87.88 81 THR A C 1
ATOM 625 O O . THR A 1 81 ? -24.480 -1.467 25.066 1.00 87.88 81 THR A O 1
ATOM 628 N N . HIS A 1 82 ? -25.673 -2.615 23.558 1.00 87.94 82 HIS A N 1
ATOM 629 C CA . HIS A 1 82 ? -26.562 -1.498 23.205 1.00 87.94 82 HIS A CA 1
ATOM 630 C C . HIS A 1 82 ? -27.506 -1.074 24.345 1.00 87.94 82 HIS A C 1
ATOM 632 O O . HIS A 1 82 ? -28.017 0.040 24.335 1.00 87.94 82 HIS A O 1
ATOM 638 N N . GLN A 1 83 ? -27.759 -1.938 25.334 1.00 87.69 83 GLN A N 1
ATOM 639 C CA . GLN A 1 83 ? -28.500 -1.555 26.541 1.00 87.69 83 GLN A CA 1
ATOM 640 C C . GLN A 1 83 ? -27.629 -0.794 27.544 1.00 87.69 83 GLN A C 1
ATOM 642 O O . GLN A 1 83 ? -28.143 0.051 28.270 1.00 87.69 83 GLN A O 1
ATOM 647 N N . MET A 1 84 ? -26.333 -1.106 27.618 1.00 86.19 84 MET A N 1
ATOM 648 C CA . MET A 1 84 ? -25.390 -0.472 28.549 1.00 86.19 84 MET A CA 1
ATOM 649 C C . MET A 1 84 ? -24.821 0.843 28.012 1.00 86.19 84 MET A C 1
ATOM 651 O O . MET A 1 84 ? -24.516 1.750 28.786 1.00 86.19 84 MET A O 1
ATOM 655 N N . PHE A 1 85 ? -24.688 0.960 26.695 1.00 84.75 85 PHE A N 1
ATOM 656 C CA . PHE A 1 85 ? -24.031 2.079 26.034 1.00 84.75 85 PHE A CA 1
ATOM 657 C C . PHE A 1 85 ? -24.923 2.674 24.948 1.00 84.75 85 PHE A C 1
ATOM 659 O O . PHE A 1 85 ? -25.746 1.980 24.361 1.00 84.75 85 PHE A O 1
ATOM 666 N N . ASN A 1 86 ? -24.745 3.962 24.672 1.00 79.12 86 ASN A N 1
ATOM 667 C CA . ASN A 1 86 ? -25.487 4.695 23.657 1.00 79.12 86 ASN A CA 1
ATOM 668 C C . ASN A 1 86 ? -24.533 5.447 22.721 1.00 79.12 86 ASN A C 1
ATOM 670 O O . ASN A 1 86 ? -23.489 5.938 23.149 1.00 79.12 86 ASN A O 1
ATOM 674 N N . GLN A 1 87 ? -24.931 5.576 21.460 1.00 70.69 87 GLN A N 1
ATOM 675 C CA . GLN A 1 87 ? -24.263 6.381 20.444 1.00 70.69 87 GLN A CA 1
ATOM 676 C C . GLN A 1 87 ? -25.368 7.050 19.622 1.00 70.69 87 GLN A C 1
ATOM 678 O O . GLN A 1 87 ? -26.242 6.356 19.102 1.00 70.69 87 GLN A O 1
ATOM 683 N N . VAL A 1 88 ? -25.383 8.383 19.568 1.00 62.22 88 VAL A N 1
ATOM 684 C CA . VAL A 1 88 ? -26.477 9.129 18.920 1.00 62.22 88 VAL A CA 1
ATOM 685 C C . VAL A 1 88 ? -26.350 9.043 17.397 1.00 62.22 88 VAL A C 1
ATOM 687 O O . VAL A 1 88 ? -27.321 8.743 16.707 1.00 62.22 88 VAL A O 1
ATOM 690 N N . THR A 1 89 ? -25.136 9.221 16.884 1.00 57.06 89 THR A N 1
ATOM 691 C CA . THR A 1 89 ? -24.766 9.013 15.483 1.00 57.06 89 THR A CA 1
ATOM 692 C C . THR A 1 89 ? -23.499 8.166 15.383 1.00 57.06 89 THR A C 1
ATOM 694 O O . THR A 1 89 ? -22.758 8.017 16.351 1.00 57.06 89 THR A O 1
ATOM 697 N N . ASN A 1 90 ? -23.188 7.646 14.194 1.00 53.47 90 ASN A N 1
ATOM 698 C CA . ASN A 1 90 ? -21.982 6.835 13.975 1.00 53.47 90 ASN A CA 1
ATOM 699 C C . ASN A 1 90 ? -20.666 7.591 14.263 1.00 53.47 90 ASN A C 1
ATOM 701 O O . ASN A 1 90 ? -19.630 6.946 14.450 1.00 53.47 90 ASN A O 1
ATOM 705 N N . HIS A 1 91 ? -20.710 8.927 14.309 1.00 46.88 91 HIS A N 1
ATOM 706 C CA . HIS A 1 91 ? -19.562 9.802 14.553 1.00 46.88 91 HIS A CA 1
ATOM 707 C C . HIS A 1 91 ? -19.421 10.235 16.015 1.00 46.88 91 HIS A C 1
ATOM 709 O O . HIS A 1 91 ? -18.340 10.679 16.397 1.00 46.88 91 HIS A O 1
ATOM 715 N N . ASP A 1 92 ? -20.469 10.074 16.829 1.00 46.03 92 ASP A N 1
ATOM 716 C CA . ASP A 1 92 ? -20.440 10.448 18.242 1.00 46.03 92 ASP A CA 1
ATOM 717 C C . ASP A 1 92 ? -19.635 9.443 19.073 1.00 46.03 92 ASP A C 1
ATOM 719 O O . ASP A 1 92 ? -19.572 8.253 18.731 1.00 46.03 92 ASP A O 1
ATOM 723 N N . PRO A 1 93 ? -19.044 9.863 20.205 1.00 53.41 93 PRO A N 1
ATOM 724 C CA . PRO A 1 93 ? -18.469 8.922 21.151 1.00 53.41 93 PRO A CA 1
ATOM 725 C C . PRO A 1 93 ? -19.550 7.970 21.676 1.00 53.41 93 PRO A C 1
ATOM 727 O O . PRO A 1 93 ? -20.682 8.367 21.956 1.00 53.41 93 PRO A O 1
ATOM 730 N N . ILE A 1 94 ? -19.187 6.699 21.850 1.00 63.25 94 ILE A N 1
ATOM 731 C CA . ILE A 1 94 ? -20.042 5.755 22.568 1.00 63.25 94 ILE A CA 1
ATOM 732 C C . ILE A 1 94 ? -19.962 6.114 24.051 1.00 63.25 94 ILE A C 1
ATOM 734 O O . ILE A 1 94 ? -18.882 6.090 24.643 1.00 63.25 94 ILE A O 1
ATOM 738 N N . LEU A 1 95 ? -21.102 6.459 24.641 1.00 67.69 95 LEU A N 1
ATOM 739 C CA . LEU A 1 95 ? -21.231 6.891 26.030 1.00 67.69 95 LEU A CA 1
ATOM 740 C C . LEU A 1 95 ? -22.015 5.861 26.844 1.00 67.69 95 LEU A C 1
ATOM 742 O O . LEU A 1 95 ? -22.757 5.046 26.299 1.00 67.69 95 LEU A O 1
ATOM 746 N N . ALA A 1 96 ? -21.873 5.897 28.167 1.00 72.69 96 ALA A N 1
ATOM 747 C CA . ALA A 1 96 ? -22.744 5.127 29.049 1.00 72.69 96 ALA A CA 1
ATOM 748 C C . ALA A 1 96 ? -24.205 5.567 28.857 1.00 72.69 96 ALA A C 1
ATOM 750 O O . ALA A 1 96 ? -24.487 6.764 28.732 1.00 72.69 96 ALA A O 1
ATOM 751 N N . THR A 1 97 ? -25.143 4.615 28.848 1.00 76.88 97 THR A N 1
ATOM 752 C CA . THR A 1 97 ? -26.567 4.967 28.818 1.00 76.88 97 THR A CA 1
ATOM 753 C C . THR A 1 97 ? -26.944 5.767 30.065 1.00 76.88 97 THR A C 1
ATOM 755 O O . THR A 1 97 ? -26.468 5.488 31.166 1.00 76.88 97 THR A O 1
ATOM 758 N N . LYS A 1 98 ? -27.834 6.750 29.902 1.00 74.56 98 LYS A N 1
ATOM 759 C CA . LYS A 1 98 ? -28.439 7.501 31.018 1.00 74.56 98 LYS A CA 1
ATOM 760 C C . LYS A 1 98 ? -29.813 6.951 31.421 1.00 74.56 98 LYS A C 1
ATOM 762 O O . LYS A 1 98 ? -30.338 7.311 32.467 1.00 74.56 98 LYS A O 1
ATOM 767 N N . ASN A 1 99 ? -30.388 6.065 30.606 1.00 71.44 99 ASN A N 1
ATOM 768 C CA . ASN A 1 99 ? -31.748 5.552 30.765 1.00 71.44 99 ASN A CA 1
ATOM 769 C C . ASN A 1 99 ? -31.756 4.048 31.075 1.00 71.44 99 ASN A C 1
ATOM 771 O O . ASN A 1 99 ? -30.803 3.328 30.782 1.00 71.44 99 ASN A O 1
ATOM 775 N N . GLY A 1 100 ? -32.867 3.566 31.642 1.00 80.56 100 GLY A N 1
ATOM 776 C CA . GLY A 1 100 ? -33.030 2.162 32.036 1.00 80.56 100 GLY A CA 1
ATOM 777 C C . GLY A 1 100 ? -32.172 1.762 33.243 1.00 80.56 100 GLY A C 1
ATOM 778 O O . GLY A 1 100 ? -31.539 2.609 33.872 1.00 80.56 100 GLY A O 1
ATOM 779 N N . PHE A 1 101 ? -32.154 0.464 33.567 1.00 86.25 101 PHE A N 1
ATOM 780 C CA . PHE A 1 101 ? -31.427 -0.077 34.727 1.00 86.25 101 PHE A CA 1
ATOM 781 C C . PHE A 1 101 ? -29.960 0.367 34.741 1.00 86.25 101 PHE A C 1
ATOM 783 O O . PHE A 1 101 ? -29.519 0.992 35.700 1.00 86.25 101 PHE A O 1
ATOM 790 N N . TYR A 1 102 ? -29.229 0.133 33.647 1.00 86.38 102 TYR A N 1
ATOM 791 C CA . TYR A 1 102 ? -27.788 0.393 33.556 1.00 86.38 102 TYR A CA 1
ATOM 792 C C . TYR A 1 102 ? -27.391 1.867 33.721 1.00 86.38 102 TYR A C 1
ATOM 794 O O . TYR A 1 102 ? -26.278 2.136 34.173 1.00 86.38 102 TYR A O 1
ATOM 802 N N . GLY A 1 103 ? -28.283 2.806 33.391 1.00 79.69 103 GLY A N 1
ATOM 803 C CA . GLY A 1 103 ? -28.038 4.242 33.541 1.00 79.69 103 GLY A CA 1
ATOM 804 C C . GLY A 1 103 ? -28.508 4.824 34.874 1.00 79.69 103 GLY A C 1
ATOM 805 O O . GLY A 1 103 ? -27.868 5.737 35.388 1.00 79.69 103 GLY A O 1
ATOM 806 N N . LYS A 1 104 ? -29.596 4.286 35.445 1.00 79.94 104 LYS A N 1
ATOM 807 C CA . LYS A 1 104 ? -30.240 4.835 36.650 1.00 79.94 104 LYS A CA 1
ATOM 808 C C . LYS A 1 104 ? -29.755 4.222 37.962 1.00 79.94 104 LYS A C 1
ATOM 810 O O . LYS A 1 104 ? -29.730 4.920 38.967 1.00 79.94 104 LYS A O 1
ATOM 815 N N . CYS A 1 105 ? -29.375 2.943 37.982 1.00 86.00 105 CYS A N 1
ATOM 816 C CA . CYS A 1 105 ? -28.993 2.292 39.238 1.00 86.00 105 CYS A CA 1
ATOM 817 C C . CYS A 1 105 ? -27.649 2.809 39.771 1.00 86.00 105 CYS A C 1
ATOM 819 O O . CYS A 1 105 ? -26.794 3.253 38.996 1.00 86.00 105 CYS A O 1
ATOM 821 N N . SER A 1 106 ? -27.449 2.743 41.088 1.00 89.00 106 SER A N 1
ATOM 822 C CA . SER A 1 106 ? -26.181 3.145 41.697 1.00 89.00 106 SER A CA 1
ATOM 823 C C . SER A 1 106 ? -25.025 2.249 41.226 1.00 89.00 106 SER A C 1
ATOM 825 O O . SER A 1 106 ? -25.223 1.103 40.810 1.00 89.00 106 SER A O 1
ATOM 827 N N . LEU A 1 107 ? -23.795 2.759 41.298 1.00 83.69 107 LEU A N 1
ATOM 828 C CA . LEU A 1 107 ? -22.606 1.966 40.982 1.00 83.69 107 LEU A CA 1
ATOM 829 C C . LEU A 1 107 ? -22.463 0.756 41.915 1.00 83.69 107 LEU A C 1
ATOM 831 O O . LEU A 1 107 ? -22.096 -0.321 41.453 1.00 83.69 107 LEU A O 1
ATOM 835 N N . GLU A 1 108 ? -22.855 0.888 43.183 1.00 90.12 108 GLU A N 1
ATOM 836 C CA . GLU A 1 108 ? -22.924 -0.234 44.123 1.00 90.12 108 GLU A CA 1
ATOM 837 C C . GLU A 1 108 ? -23.911 -1.313 43.656 1.00 90.12 108 GLU A C 1
ATOM 839 O O . GLU A 1 108 ? -23.576 -2.499 43.625 1.00 90.12 108 GLU A O 1
ATOM 844 N N . THR A 1 109 ? -25.102 -0.910 43.205 1.00 91.12 109 THR A N 1
ATOM 845 C CA . THR A 1 109 ? -26.119 -1.818 42.655 1.00 91.12 109 THR A CA 1
ATOM 846 C C . THR A 1 109 ? -25.623 -2.527 41.392 1.00 91.12 109 THR A C 1
ATOM 848 O O . THR A 1 109 ? -25.865 -3.725 41.233 1.00 91.12 109 THR A O 1
ATOM 851 N N . LEU A 1 110 ? -24.879 -1.839 40.513 1.00 88.06 110 LEU A N 1
ATOM 852 C CA . LEU A 1 110 ? -24.211 -2.480 39.370 1.00 88.06 110 LEU A CA 1
ATOM 853 C C . LEU A 1 110 ? -23.173 -3.516 39.819 1.00 88.06 110 LEU A C 1
ATOM 855 O O . LEU A 1 110 ? -23.082 -4.586 39.216 1.00 88.06 110 LEU A O 1
ATOM 859 N N . GLY A 1 111 ? -22.421 -3.229 40.884 1.00 84.62 111 GLY A N 1
ATOM 860 C CA . GLY A 1 111 ? -21.494 -4.180 41.493 1.00 84.62 111 GLY A CA 1
ATOM 861 C C . GLY A 1 111 ? -22.213 -5.443 41.976 1.00 84.62 111 GLY A C 1
ATOM 862 O O . GLY A 1 111 ? -21.856 -6.554 41.572 1.00 84.62 111 GLY A O 1
ATOM 863 N N . LYS A 1 112 ? -23.293 -5.276 42.756 1.00 91.31 112 LYS A N 1
ATOM 864 C CA . LYS A 1 112 ? -24.146 -6.384 43.234 1.00 91.31 112 LYS A CA 1
ATOM 865 C C . LYS A 1 112 ? -24.713 -7.203 42.073 1.00 91.31 112 LYS A C 1
ATOM 867 O O . LYS A 1 112 ? -24.696 -8.432 42.114 1.00 91.31 112 LYS A O 1
ATOM 872 N N . PHE A 1 113 ? -25.169 -6.531 41.013 1.00 90.88 113 PHE A N 1
ATOM 873 C CA . PHE A 1 113 ? -25.692 -7.172 39.806 1.00 90.88 113 PHE A CA 1
ATOM 874 C C . PHE A 1 113 ? -24.660 -8.112 39.166 1.00 90.88 113 PHE A C 1
ATOM 876 O O . PHE A 1 113 ? -24.986 -9.259 38.851 1.00 90.88 113 PHE A O 1
ATOM 883 N N . GLY A 1 114 ? -23.410 -7.657 39.021 1.00 85.69 114 GLY A N 1
ATOM 884 C CA . GLY A 1 114 ? -22.318 -8.473 38.485 1.00 85.69 114 GLY A CA 1
ATOM 885 C C . GLY A 1 114 ? -22.008 -9.698 39.348 1.00 85.69 114 GLY A C 1
ATOM 886 O O . GLY A 1 114 ? -21.855 -10.800 38.820 1.00 85.69 114 GLY A O 1
ATOM 887 N N . ALA A 1 115 ? -21.979 -9.526 40.672 1.00 84.94 115 ALA A N 1
ATOM 888 C CA . ALA A 1 115 ? -21.737 -10.619 41.611 1.00 84.94 115 ALA A CA 1
ATOM 889 C C . ALA A 1 115 ? -22.869 -11.660 41.588 1.00 84.94 115 ALA A C 1
ATOM 891 O O . ALA A 1 115 ? -22.613 -12.859 41.496 1.00 84.94 115 ALA A O 1
ATOM 892 N N . PHE A 1 116 ? -24.134 -11.229 41.591 1.00 89.19 116 PHE A N 1
ATOM 893 C CA . PHE A 1 116 ? -25.274 -12.148 41.523 1.00 89.19 116 PHE A CA 1
ATOM 894 C C . PHE A 1 116 ? -25.331 -12.926 40.207 1.00 89.19 116 PHE A C 1
ATOM 896 O O . PHE A 1 116 ? -25.690 -14.104 40.218 1.00 89.19 116 PHE A O 1
ATOM 903 N N . ALA A 1 117 ? -24.919 -12.324 39.087 1.00 86.00 117 ALA A N 1
ATOM 904 C CA . ALA A 1 117 ? -24.848 -13.016 37.802 1.00 86.00 117 ALA A CA 1
ATOM 905 C C . ALA A 1 117 ? -23.866 -14.209 37.797 1.00 86.00 117 ALA A C 1
ATOM 907 O O . ALA A 1 117 ? -24.069 -15.160 37.037 1.00 86.00 117 ALA A O 1
ATOM 908 N N . LEU A 1 118 ? -22.835 -14.191 38.652 1.00 80.19 118 LEU A N 1
ATOM 909 C CA . LEU A 1 118 ? -21.853 -15.274 38.788 1.00 80.19 118 LEU A CA 1
ATOM 910 C C . LEU A 1 118 ? -22.349 -16.458 39.633 1.00 80.19 118 LEU A C 1
ATOM 912 O O . LEU A 1 118 ? -21.846 -17.575 39.499 1.00 80.19 118 LEU A O 1
ATOM 916 N N . GLN A 1 119 ? -23.360 -16.252 40.475 1.00 84.00 119 GLN A N 1
ATOM 917 C CA . GLN A 1 119 ? -23.772 -17.247 41.459 1.00 84.00 119 GLN A CA 1
ATOM 918 C C . GLN A 1 119 ? -24.557 -18.409 40.836 1.00 84.00 119 GLN A C 1
ATOM 920 O O . GLN A 1 119 ? -25.505 -18.232 40.068 1.00 84.00 119 GLN A O 1
ATOM 925 N N . LYS A 1 120 ? -24.223 -19.643 41.234 1.00 77.44 120 LYS A N 1
ATOM 926 C CA . LYS A 1 120 ? -24.806 -20.875 40.662 1.00 77.44 120 LYS A CA 1
ATOM 927 C C . LYS A 1 120 ? -26.336 -20.952 40.782 1.00 77.44 120 LYS A C 1
ATOM 929 O O . LYS A 1 120 ? -26.996 -21.478 39.885 1.00 77.44 120 LYS A O 1
ATOM 934 N N . ASN A 1 121 ? -26.920 -20.426 41.861 1.00 82.12 121 ASN A N 1
ATOM 935 C CA . ASN A 1 121 ? -28.363 -20.481 42.121 1.00 82.12 121 ASN A CA 1
ATOM 936 C C . ASN A 1 121 ? -29.180 -19.357 41.461 1.00 82.12 121 ASN A C 1
ATOM 938 O O . ASN A 1 121 ? -30.405 -19.475 41.432 1.00 82.12 121 ASN A O 1
ATOM 942 N N . ILE A 1 122 ? -28.554 -18.344 40.846 1.00 85.81 122 ILE A N 1
ATOM 943 C CA . ILE A 1 122 ? -29.286 -17.208 40.257 1.00 85.81 122 ILE A CA 1
ATOM 944 C C . ILE A 1 122 ? -30.271 -17.642 39.161 1.00 85.81 122 ILE A C 1
ATOM 946 O O . ILE A 1 122 ? -31.344 -17.070 39.013 1.00 85.81 122 ILE A O 1
ATOM 950 N N . LYS A 1 123 ? -29.967 -18.730 38.432 1.00 84.62 123 LYS A N 1
ATOM 951 C CA . LYS A 1 123 ? -30.855 -19.285 37.393 1.00 84.62 123 LYS A CA 1
ATOM 952 C C . LYS A 1 123 ? -32.212 -19.723 37.961 1.00 84.62 123 LYS A C 1
ATOM 954 O O . LYS A 1 123 ? -33.228 -19.560 37.285 1.00 84.62 123 LYS A O 1
ATOM 959 N N . LYS A 1 124 ? -32.224 -20.293 39.172 1.00 85.06 124 LYS A N 1
ATOM 960 C CA . LYS A 1 124 ? -33.458 -20.740 39.834 1.00 85.06 124 LYS A CA 1
ATOM 961 C C . LYS A 1 124 ? -34.329 -19.536 40.193 1.00 85.06 124 LYS A C 1
ATOM 963 O O . LYS A 1 124 ? -35.514 -19.549 39.883 1.00 85.06 124 LYS A O 1
ATOM 968 N N . GLU A 1 125 ? -33.720 -18.483 40.737 1.00 86.69 125 GLU A N 1
ATOM 969 C CA . GLU A 1 125 ? -34.408 -17.230 41.076 1.00 86.69 125 GLU A CA 1
ATOM 970 C C . GLU A 1 125 ? -34.970 -16.525 39.828 1.00 86.69 125 GLU A C 1
ATOM 972 O O . GLU A 1 125 ? -36.140 -16.149 39.820 1.00 86.69 125 GLU A O 1
ATOM 977 N N . ILE A 1 126 ? -34.188 -16.433 38.739 1.00 86.69 126 ILE A N 1
ATOM 978 C CA . ILE A 1 126 ? -34.648 -15.864 37.456 1.00 86.69 126 ILE A CA 1
ATOM 979 C C . ILE A 1 126 ? -35.878 -16.625 36.944 1.00 86.69 126 ILE A C 1
ATOM 981 O O . ILE A 1 126 ? -36.880 -16.016 36.581 1.00 86.69 126 ILE A O 1
ATOM 985 N N . THR A 1 127 ? -35.820 -17.961 36.936 1.00 85.12 127 THR A N 1
ATOM 986 C CA . THR A 1 127 ? -36.913 -18.799 36.414 1.00 85.12 127 THR A CA 1
ATOM 987 C C . THR A 1 127 ? -38.174 -18.672 37.269 1.00 85.12 127 THR A C 1
ATOM 989 O O . THR A 1 127 ? -39.264 -18.563 36.718 1.00 85.12 127 THR A O 1
ATOM 992 N N . ALA A 1 128 ? -38.033 -18.639 38.599 1.00 82.75 128 ALA A N 1
ATOM 993 C CA . ALA A 1 128 ? -39.158 -18.484 39.518 1.00 82.75 128 ALA A CA 1
ATOM 994 C C . ALA A 1 128 ? -39.904 -17.158 39.293 1.00 82.75 128 ALA A C 1
ATOM 996 O O . ALA A 1 128 ? -41.126 -17.159 39.158 1.00 82.75 128 ALA A O 1
ATOM 997 N N . ILE A 1 129 ? -39.180 -16.038 39.173 1.00 82.12 129 ILE A N 1
ATOM 998 C CA . ILE A 1 129 ? -39.805 -14.728 38.936 1.00 82.12 129 ILE A CA 1
ATOM 999 C C . ILE A 1 129 ? -40.460 -14.647 37.553 1.00 82.12 129 ILE A C 1
ATOM 1001 O O . ILE A 1 129 ? -41.586 -14.165 37.446 1.00 82.12 129 ILE A O 1
ATOM 1005 N N . LEU A 1 130 ? -39.799 -15.137 36.499 1.00 81.88 130 LEU A N 1
ATOM 1006 C CA . LEU A 1 130 ? -40.359 -15.080 35.142 1.00 81.88 130 LEU A CA 1
ATOM 1007 C C . LEU A 1 130 ? -41.574 -16.003 34.957 1.00 81.88 130 LEU A C 1
ATOM 1009 O O . LEU A 1 130 ? -42.475 -15.668 34.195 1.00 81.88 130 LEU A O 1
ATOM 1013 N N . HIS A 1 131 ? -41.629 -17.136 35.662 1.00 76.94 131 HIS A N 1
ATOM 1014 C CA . HIS A 1 131 ? -42.787 -18.033 35.645 1.00 76.94 131 HIS A CA 1
ATOM 1015 C C . HIS A 1 131 ? -43.993 -17.429 36.385 1.00 76.94 131 HIS A C 1
ATOM 1017 O O . HIS A 1 131 ? -45.117 -17.503 35.893 1.00 76.94 131 HIS A O 1
ATOM 1023 N N . ASN A 1 132 ? -43.763 -16.773 37.526 1.00 71.31 132 ASN A N 1
ATOM 1024 C CA . ASN A 1 132 ? -44.833 -16.176 38.335 1.00 71.31 132 ASN A CA 1
ATOM 1025 C C . ASN A 1 132 ? -45.352 -14.849 37.761 1.00 71.31 132 ASN A C 1
ATOM 1027 O O . ASN A 1 132 ? -46.525 -14.534 37.924 1.00 71.31 132 ASN A O 1
ATOM 1031 N N . ALA A 1 133 ? -44.533 -14.113 37.002 1.00 62.94 133 ALA A N 1
ATOM 1032 C CA . ALA A 1 133 ? -44.992 -12.947 36.240 1.00 62.94 133 ALA A CA 1
ATOM 1033 C C . ALA A 1 133 ? -46.094 -13.291 35.214 1.00 62.94 133 ALA A C 1
ATOM 1035 O O . ALA A 1 133 ? -46.895 -12.428 34.869 1.00 62.94 133 ALA A O 1
ATOM 1036 N N . ASN A 1 134 ? -46.164 -14.551 34.767 1.00 58.62 134 ASN A N 1
ATOM 1037 C CA . ASN A 1 134 ? -47.196 -15.054 33.858 1.00 58.62 134 ASN A CA 1
ATOM 1038 C C . ASN A 1 134 ? -48.383 -15.713 34.589 1.00 58.62 134 ASN A C 1
ATOM 1040 O O . ASN A 1 134 ? -49.294 -16.209 33.930 1.00 58.62 134 ASN A O 1
ATOM 1044 N N . ASN A 1 135 ? -48.379 -15.753 35.929 1.00 55.69 135 ASN A N 1
ATOM 1045 C CA . ASN A 1 135 ? -49.413 -16.413 36.727 1.00 55.69 135 ASN A CA 1
ATOM 1046 C C . ASN A 1 135 ? -49.660 -15.645 38.052 1.00 55.69 135 ASN A C 1
ATOM 1048 O O . ASN A 1 135 ? -49.051 -15.955 39.078 1.00 55.69 135 ASN A O 1
ATOM 1052 N N . PRO A 1 136 ? -50.532 -14.615 38.048 1.00 52.28 136 PRO A N 1
ATOM 1053 C CA . PRO A 1 136 ? -50.659 -13.633 39.136 1.00 52.28 136 PRO A CA 1
ATOM 1054 C C . PRO A 1 136 ? -51.242 -14.171 40.459 1.00 52.28 136 PRO A C 1
ATOM 1056 O O . PRO A 1 136 ? -51.347 -13.423 41.426 1.00 52.28 136 PRO A O 1
ATOM 1059 N N . SER A 1 137 ? -51.606 -15.453 40.537 1.00 50.44 137 SER A N 1
ATOM 1060 C CA . SER A 1 137 ? -52.152 -16.102 41.739 1.00 50.44 137 SER A CA 1
ATOM 1061 C C . SER A 1 137 ? -51.093 -16.608 42.731 1.00 50.44 137 SER A C 1
ATOM 1063 O O . SER A 1 137 ? -51.451 -17.069 43.814 1.00 50.44 137 SER A O 1
ATOM 1065 N N . PHE A 1 138 ? -49.796 -16.512 42.410 1.00 48.97 138 PHE A N 1
ATOM 1066 C CA . PHE A 1 138 ? -48.706 -16.981 43.273 1.00 48.97 138 PHE A CA 1
ATOM 1067 C C . PHE A 1 138 ? -47.922 -15.820 43.901 1.00 48.97 138 PHE A C 1
ATOM 1069 O O . PHE A 1 138 ? -47.109 -15.158 43.257 1.00 48.97 138 PHE A O 1
ATOM 1076 N N . ASN A 1 139 ? -48.122 -15.608 45.203 1.00 49.88 139 ASN A N 1
ATOM 1077 C CA . ASN A 1 139 ? -47.382 -14.630 46.001 1.00 49.88 139 ASN A CA 1
ATOM 1078 C C . ASN A 1 139 ? -45.974 -15.181 46.326 1.00 49.88 139 ASN A C 1
ATOM 1080 O O . ASN A 1 139 ? -45.781 -15.862 47.331 1.00 49.88 139 ASN A O 1
ATOM 1084 N N . SER A 1 140 ? -44.983 -14.948 45.455 1.00 50.94 140 SER A N 1
ATOM 1085 C CA . SER A 1 140 ? -43.633 -15.536 45.579 1.00 50.94 140 SER A CA 1
ATOM 1086 C C . SER A 1 140 ? -42.511 -14.542 45.911 1.00 50.94 140 SER A C 1
ATOM 1088 O O . SER A 1 140 ? -41.340 -14.848 45.678 1.00 50.94 140 SER A O 1
ATOM 1090 N N . ALA A 1 141 ? -42.822 -13.354 46.436 1.00 47.81 141 ALA A N 1
ATOM 1091 C CA . ALA A 1 141 ? -41.818 -12.321 46.736 1.00 47.81 141 ALA A CA 1
ATOM 1092 C C . ALA A 1 141 ? -40.698 -12.788 47.703 1.00 47.81 141 ALA A C 1
ATOM 1094 O O . ALA A 1 141 ? -39.637 -12.170 47.763 1.00 47.81 141 ALA A O 1
ATOM 1095 N N . LEU A 1 142 ? -40.897 -13.913 48.404 1.00 51.00 142 LEU A N 1
ATOM 1096 C CA . LEU A 1 142 ? -39.961 -14.511 49.364 1.00 51.00 142 LEU A CA 1
ATOM 1097 C C . LEU A 1 142 ? -38.972 -15.547 48.783 1.00 51.00 142 LEU A C 1
ATOM 1099 O O . LEU A 1 142 ? -38.051 -15.941 49.492 1.00 51.00 142 LEU A O 1
ATOM 1103 N N . SER A 1 143 ? -39.100 -15.994 47.524 1.00 62.41 143 SER A N 1
ATOM 1104 C CA . SER A 1 143 ? -38.255 -17.083 46.979 1.00 62.41 143 SER A CA 1
ATOM 1105 C C . SER A 1 143 ? -37.070 -16.635 46.109 1.00 62.41 143 SER A C 1
ATOM 1107 O O . SER A 1 143 ? -36.353 -17.486 45.580 1.00 62.41 143 SER A O 1
ATOM 1109 N N . ALA A 1 144 ? -36.871 -15.329 45.912 1.00 78.50 144 ALA A N 1
ATOM 1110 C CA . ALA A 1 144 ? -35.831 -14.777 45.033 1.00 78.50 144 ALA A CA 1
ATOM 1111 C C . ALA A 1 144 ? -35.187 -13.502 45.621 1.00 78.50 144 ALA A C 1
ATOM 1113 O O . ALA A 1 144 ? -35.273 -12.425 45.021 1.00 78.50 144 ALA A O 1
ATOM 1114 N N . PRO A 1 145 ? -34.574 -13.601 46.819 1.00 83.25 145 PRO A N 1
ATOM 1115 C CA . PRO A 1 145 ? -34.139 -12.444 47.597 1.00 83.25 145 PRO A CA 1
ATOM 1116 C C . PRO A 1 145 ? -33.172 -11.536 46.832 1.00 83.25 145 PRO A C 1
ATOM 1118 O O . PRO A 1 145 ? -33.253 -10.324 46.977 1.00 83.25 145 PRO A O 1
ATOM 1121 N N . LYS A 1 146 ? -32.317 -12.074 45.954 1.00 87.75 146 LYS A N 1
ATOM 1122 C CA . LYS A 1 146 ? -31.301 -11.276 45.243 1.00 87.75 146 LYS A CA 1
ATOM 1123 C C . LYS A 1 146 ? -31.908 -10.385 44.174 1.00 87.75 146 LYS A C 1
ATOM 1125 O O . LYS A 1 146 ? -31.493 -9.241 44.005 1.00 87.75 146 LYS A O 1
ATOM 1130 N N . ILE A 1 147 ? -32.891 -10.915 43.448 1.00 85.88 147 ILE A N 1
ATOM 1131 C CA . ILE A 1 147 ? -33.605 -10.150 42.425 1.00 85.88 147 ILE A CA 1
ATOM 1132 C C . ILE A 1 147 ? -34.475 -9.090 43.099 1.00 85.88 147 ILE A C 1
ATOM 1134 O O . ILE A 1 147 ? -34.511 -7.961 42.620 1.00 85.88 147 ILE A O 1
ATOM 1138 N N . THR A 1 148 ? -35.105 -9.421 44.230 1.00 84.62 148 THR A N 1
ATOM 1139 C CA . THR A 1 148 ? -35.857 -8.455 45.041 1.00 84.62 148 THR A CA 1
ATOM 1140 C C . THR A 1 148 ? -34.955 -7.334 45.562 1.00 84.62 148 THR A C 1
ATOM 1142 O O . THR A 1 148 ? -35.323 -6.172 45.425 1.00 84.62 148 THR A O 1
ATOM 1145 N N . THR A 1 149 ? -33.753 -7.645 46.064 1.00 86.00 149 THR A N 1
ATOM 1146 C CA . THR A 1 149 ? -32.776 -6.628 46.494 1.00 86.00 149 THR A CA 1
ATOM 1147 C C . THR A 1 149 ? -32.374 -5.710 45.343 1.00 86.00 149 THR A C 1
ATOM 1149 O O . THR A 1 149 ? -32.436 -4.497 45.481 1.00 86.00 149 THR A O 1
ATOM 1152 N N . LEU A 1 150 ? -32.022 -6.255 44.174 1.00 86.62 150 LEU A N 1
ATOM 1153 C CA . LEU A 1 150 ? -31.688 -5.426 43.009 1.00 86.62 150 LEU A CA 1
ATOM 1154 C C . LEU A 1 150 ? -32.875 -4.583 42.521 1.00 86.62 150 LEU A C 1
ATOM 1156 O O . LEU A 1 150 ? -32.674 -3.458 42.071 1.00 86.62 150 LEU A O 1
ATOM 1160 N N . ALA A 1 151 ? -34.094 -5.120 42.581 1.00 85.62 151 ALA A N 1
ATOM 1161 C CA . ALA A 1 151 ? -35.322 -4.419 42.211 1.00 85.62 151 ALA A CA 1
ATOM 1162 C C . ALA A 1 151 ? -35.598 -3.229 43.137 1.00 85.62 151 ALA A C 1
ATOM 1164 O O . ALA A 1 151 ? -35.916 -2.146 42.655 1.00 85.62 151 ALA A O 1
ATOM 1165 N N . GLN A 1 152 ? -35.408 -3.419 44.445 1.00 84.94 152 GLN A N 1
ATOM 1166 C CA . GLN A 1 152 ? -35.500 -2.360 45.450 1.00 84.94 152 GLN A CA 1
ATOM 1167 C C . GLN A 1 152 ? -34.411 -1.300 45.241 1.00 84.94 152 GLN A C 1
ATOM 1169 O O . GLN A 1 152 ? -34.737 -0.129 45.089 1.00 84.94 152 GLN A O 1
ATOM 1174 N N . ASP A 1 153 ? -33.144 -1.717 45.126 1.00 83.88 153 ASP A N 1
ATOM 1175 C CA . ASP A 1 153 ? -31.987 -0.825 44.949 1.00 83.88 153 ASP A CA 1
ATOM 1176 C C . ASP A 1 153 ? -32.036 -0.002 43.642 1.00 83.88 153 ASP A C 1
ATOM 1178 O O . ASP A 1 153 ? -31.344 1.007 43.516 1.00 83.88 153 ASP A O 1
ATOM 1182 N N . SER A 1 154 ? -32.789 -0.454 42.632 1.00 81.06 154 SER A N 1
ATOM 1183 C CA . SER A 1 154 ? -32.878 0.204 41.318 1.00 81.06 154 SER A CA 1
ATOM 1184 C C . SER A 1 154 ? -34.246 0.798 40.991 1.00 81.06 154 SER A C 1
ATOM 1186 O O . SER A 1 154 ? -34.400 1.346 39.900 1.00 81.06 154 SER A O 1
ATOM 1188 N N . GLU A 1 155 ? -35.219 0.681 41.901 1.00 85.44 155 GLU A N 1
ATOM 1189 C CA . GLU A 1 155 ? -36.615 1.105 41.710 1.00 85.44 155 GLU A CA 1
ATOM 1190 C C . GLU A 1 155 ? -37.272 0.519 40.444 1.00 85.44 155 GLU A C 1
ATOM 1192 O O . GLU A 1 155 ? -38.113 1.147 39.794 1.00 85.44 155 GLU A O 1
ATOM 1197 N N . LEU A 1 156 ? -36.888 -0.702 40.061 1.00 82.06 156 LEU A N 1
ATOM 1198 C CA . LEU A 1 156 ? -37.418 -1.386 38.881 1.00 82.06 156 LEU A CA 1
ATOM 1199 C C . LEU A 1 156 ? -38.169 -2.664 39.256 1.00 82.06 156 LEU A C 1
ATOM 1201 O O . LEU A 1 156 ? -37.794 -3.346 40.208 1.00 82.06 156 LEU A O 1
ATOM 1205 N N . PRO A 1 157 ? -39.198 -3.062 38.483 1.00 85.19 157 PRO A N 1
ATOM 1206 C CA . PRO A 1 157 ? -39.922 -4.300 38.742 1.00 85.19 157 PRO A CA 1
ATOM 1207 C C . PRO A 1 157 ? -38.997 -5.521 38.726 1.00 85.19 157 PRO A C 1
ATOM 1209 O O . PRO A 1 157 ? -38.189 -5.692 37.809 1.00 85.19 157 PRO A O 1
ATOM 1212 N N . ALA A 1 158 ? -39.183 -6.438 39.679 1.00 84.00 158 ALA A N 1
ATOM 1213 C CA . ALA A 1 158 ? -38.368 -7.649 39.795 1.00 84.00 158 ALA A CA 1
ATOM 1214 C C . ALA A 1 158 ? -38.358 -8.502 38.511 1.00 84.00 158 ALA A C 1
ATOM 1216 O O . ALA A 1 158 ? -37.331 -9.078 38.161 1.00 84.00 158 ALA A O 1
ATOM 1217 N N . GLY A 1 159 ? -39.460 -8.520 37.750 1.00 83.56 159 GLY A N 1
ATOM 1218 C CA . GLY A 1 159 ? -39.516 -9.170 36.435 1.00 83.56 159 GLY A CA 1
ATOM 1219 C C . GLY A 1 159 ? -38.572 -8.548 35.396 1.00 83.56 159 GLY A C 1
ATOM 1220 O O . GLY A 1 159 ? -37.952 -9.270 34.616 1.00 83.56 159 GLY A O 1
ATOM 1221 N N . GLN A 1 160 ? -38.392 -7.221 35.409 1.00 84.81 160 GLN A N 1
ATOM 1222 C CA . GLN A 1 160 ? -37.431 -6.547 34.528 1.00 84.81 160 GLN A CA 1
ATOM 1223 C C . GLN A 1 160 ? -35.987 -6.873 34.928 1.00 84.81 160 GLN A C 1
ATOM 1225 O O . GLN A 1 160 ? -35.171 -7.180 34.061 1.00 84.81 160 GLN A O 1
ATOM 1230 N N . ILE A 1 161 ? -35.684 -6.898 36.230 1.00 87.94 161 ILE A N 1
ATOM 1231 C CA . ILE A 1 161 ? -34.364 -7.302 36.736 1.00 87.94 161 ILE A CA 1
ATOM 1232 C C . ILE A 1 161 ? -34.062 -8.766 36.406 1.00 87.94 161 ILE A C 1
ATOM 1234 O O . ILE A 1 161 ? -32.964 -9.075 35.942 1.00 87.94 161 ILE A O 1
ATOM 123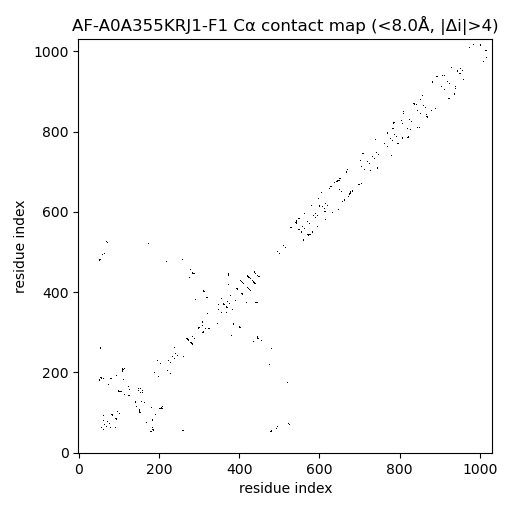8 N N . ALA A 1 162 ? -35.037 -9.663 36.580 1.00 88.00 162 ALA A N 1
ATOM 1239 C CA . ALA A 1 162 ? -34.908 -11.071 36.215 1.00 88.00 162 ALA A CA 1
ATOM 1240 C C . ALA A 1 162 ? -34.610 -11.242 34.718 1.00 88.00 162 ALA A C 1
ATOM 1242 O O . ALA A 1 162 ? -33.738 -12.032 34.358 1.00 88.00 162 ALA A O 1
ATOM 1243 N N . ASN A 1 163 ? -35.269 -10.465 33.851 1.00 87.38 163 ASN A N 1
ATOM 1244 C CA . ASN A 1 163 ? -34.983 -10.447 32.415 1.00 87.38 163 ASN A CA 1
ATOM 1245 C C . ASN A 1 163 ? -33.564 -9.940 32.109 1.00 87.38 163 ASN A C 1
ATOM 1247 O O . ASN A 1 163 ? -32.853 -10.573 31.329 1.00 87.38 163 ASN A O 1
ATOM 1251 N N . LEU A 1 164 ? -33.118 -8.849 32.741 1.00 88.94 164 LEU A N 1
ATOM 1252 C CA . LEU A 1 164 ? -31.769 -8.296 32.547 1.00 88.94 164 LEU A CA 1
ATOM 1253 C C . LEU A 1 164 ? -30.675 -9.268 33.008 1.00 88.94 164 LEU A C 1
ATOM 1255 O O . LEU A 1 164 ? -29.741 -9.546 32.255 1.00 88.94 164 LEU A O 1
ATOM 1259 N N . LEU A 1 165 ? -30.817 -9.852 34.203 1.00 89.19 165 LEU A N 1
ATOM 1260 C CA . LEU A 1 165 ? -29.931 -10.914 34.689 1.00 89.19 165 LEU A CA 1
ATOM 1261 C C . LEU A 1 165 ? -29.999 -12.156 33.792 1.00 89.19 165 LEU A C 1
ATOM 1263 O O . LEU A 1 165 ? -28.976 -12.785 33.528 1.00 89.19 165 LEU A O 1
ATOM 1267 N N . GLY A 1 166 ? -31.180 -12.510 33.286 1.00 88.00 166 GLY A N 1
ATOM 1268 C CA . GLY A 1 166 ? -31.371 -13.593 32.323 1.00 88.00 166 GLY A CA 1
ATOM 1269 C C . GLY A 1 166 ? -30.571 -13.373 31.039 1.00 88.00 166 GLY A C 1
ATOM 1270 O O . GLY A 1 166 ? -29.817 -14.253 30.628 1.00 88.00 166 GLY A O 1
ATOM 1271 N N . CYS A 1 167 ? -30.664 -12.184 30.442 1.00 86.94 167 CYS A N 1
ATOM 1272 C CA . CYS A 1 167 ? -29.889 -11.797 29.262 1.00 86.94 167 CYS A CA 1
ATOM 1273 C C . CYS A 1 167 ? -28.382 -11.780 29.542 1.00 86.94 167 CYS A C 1
ATOM 1275 O O . CYS A 1 167 ? -27.611 -12.339 28.761 1.00 86.94 167 CYS A O 1
ATOM 1277 N N . PHE A 1 168 ? -27.964 -11.204 30.671 1.00 87.50 168 PHE A N 1
ATOM 1278 C CA . PHE A 1 168 ? -26.559 -11.125 31.069 1.00 87.50 168 PHE A CA 1
ATOM 1279 C C . PHE A 1 168 ? -25.957 -12.518 31.305 1.00 87.50 168 PHE A C 1
ATOM 1281 O O . PHE A 1 168 ? -24.936 -12.870 30.717 1.00 87.50 168 PHE A O 1
ATOM 1288 N N . THR A 1 169 ? -26.635 -13.367 32.082 1.00 85.81 169 THR A N 1
ATOM 1289 C CA . THR A 1 169 ? -26.204 -14.753 32.336 1.00 85.81 169 THR A CA 1
ATOM 1290 C C . THR A 1 169 ? -26.259 -15.617 31.079 1.00 85.81 169 THR A C 1
ATOM 1292 O O . THR A 1 169 ? -25.413 -16.494 30.908 1.00 85.81 169 THR A O 1
ATOM 1295 N N . LYS A 1 170 ? -27.212 -15.376 30.167 1.00 85.62 170 LYS A N 1
ATOM 1296 C CA . LYS A 1 170 ? -27.240 -16.014 28.847 1.00 85.62 170 LYS A CA 1
ATOM 1297 C C . LYS A 1 170 ? -26.027 -15.598 28.022 1.00 85.62 170 LYS A C 1
ATOM 1299 O O . LYS A 1 170 ? -25.390 -16.482 27.475 1.00 85.62 170 LYS A O 1
ATOM 1304 N N . ALA A 1 171 ? -25.665 -14.314 27.986 1.00 81.31 171 ALA A N 1
ATOM 1305 C CA . ALA A 1 171 ? -24.466 -13.841 27.293 1.00 81.31 171 ALA A CA 1
ATOM 1306 C C . ALA A 1 171 ? -23.177 -14.444 27.879 1.00 81.31 171 ALA A C 1
ATOM 1308 O O . ALA A 1 171 ? -22.298 -14.823 27.112 1.00 81.31 171 ALA A O 1
ATOM 1309 N N . MET A 1 172 ? -23.094 -14.607 29.208 1.00 76.69 172 MET A N 1
ATOM 1310 C CA . MET A 1 172 ? -21.966 -15.277 29.881 1.00 76.69 172 MET A CA 1
ATOM 1311 C C . MET A 1 172 ? -21.895 -16.779 29.585 1.00 76.69 172 MET A C 1
ATOM 1313 O O . MET A 1 172 ? -20.837 -17.387 29.684 1.00 76.69 172 MET A O 1
ATOM 1317 N N . ARG A 1 173 ? -23.030 -17.408 29.267 1.00 75.44 173 ARG A N 1
ATOM 1318 C CA . ARG A 1 173 ? -23.114 -18.836 28.924 1.00 75.44 173 ARG A CA 1
ATOM 1319 C C . ARG A 1 173 ? -23.095 -19.097 27.416 1.00 75.44 173 ARG A C 1
ATOM 1321 O O . ARG A 1 173 ? -23.093 -20.261 27.025 1.00 75.44 173 ARG A O 1
ATOM 1328 N N . ALA A 1 174 ? -23.162 -18.056 26.590 1.00 66.06 174 ALA A N 1
ATOM 1329 C CA . ALA A 1 174 ? -23.349 -18.165 25.149 1.00 66.06 174 ALA A CA 1
ATOM 1330 C C . ALA A 1 174 ? -22.024 -18.092 24.375 1.00 66.06 174 ALA A C 1
ATOM 1332 O O . ALA A 1 174 ? -21.128 -17.362 24.777 1.00 66.06 174 ALA A O 1
ATOM 1333 N N . ALA A 1 175 ? -22.013 -18.824 23.250 1.00 58.25 175 ALA A N 1
ATOM 1334 C CA . ALA A 1 175 ? -21.023 -18.923 22.167 1.00 58.25 175 ALA A CA 1
ATOM 1335 C C . ALA A 1 175 ? -19.584 -19.323 22.556 1.00 58.25 175 ALA A C 1
ATOM 1337 O O . ALA A 1 175 ? -19.024 -18.873 23.546 1.00 58.25 175 ALA A O 1
ATOM 1338 N N . GLN A 1 176 ? -18.952 -20.167 21.733 1.00 59.31 176 GLN A N 1
ATOM 1339 C CA . GLN A 1 176 ? -17.522 -20.492 21.857 1.00 59.31 176 GLN A CA 1
ATOM 1340 C C . GLN A 1 176 ? -16.629 -19.376 21.293 1.00 59.31 176 GLN A C 1
ATOM 1342 O O . GLN A 1 176 ? -15.410 -19.438 21.432 1.00 59.31 176 GLN A O 1
ATOM 1347 N N . SER A 1 177 ? -17.229 -18.378 20.634 1.00 58.97 177 SER A N 1
ATOM 1348 C CA . SER A 1 177 ? -16.525 -17.332 19.897 1.00 58.97 177 SER A CA 1
ATOM 1349 C C . SER A 1 177 ? -15.964 -16.199 20.729 1.00 58.97 177 SER A C 1
ATOM 1351 O O . SER A 1 177 ? -15.208 -15.394 20.197 1.00 58.97 177 SER A O 1
ATOM 1353 N N . TYR A 1 178 ? -16.316 -16.103 22.008 1.00 62.72 178 TYR A N 1
ATOM 1354 C CA . TYR A 1 178 ? -15.823 -15.038 22.864 1.00 62.72 178 TYR A CA 1
ATOM 1355 C C . TYR A 1 178 ? -15.750 -15.478 24.326 1.00 62.72 178 TYR A C 1
ATOM 1357 O O . TYR A 1 178 ? -16.384 -16.445 24.744 1.00 62.72 178 TYR A O 1
ATOM 1365 N N . ASP A 1 179 ? -14.951 -14.770 25.122 1.00 64.06 179 ASP A N 1
ATOM 1366 C CA . ASP A 1 179 ? -14.741 -15.124 26.522 1.00 64.06 179 ASP A CA 1
ATOM 1367 C C . ASP A 1 179 ? -16.028 -14.912 27.349 1.00 64.06 179 ASP A C 1
ATOM 1369 O O . ASP A 1 179 ? -16.636 -13.837 27.327 1.00 64.06 179 ASP A O 1
ATOM 1373 N N . LYS A 1 180 ? -16.428 -15.925 28.132 1.00 69.19 180 LYS A N 1
ATOM 1374 C CA . LYS A 1 180 ? -17.593 -15.886 29.040 1.00 69.19 180 LYS A CA 1
ATOM 1375 C C . LYS A 1 180 ? -17.578 -14.716 30.033 1.00 69.19 180 LYS A C 1
ATOM 1377 O O . LYS A 1 180 ? -18.612 -14.383 30.611 1.00 69.19 180 LYS A O 1
ATOM 1382 N N . THR A 1 181 ? -16.415 -14.106 30.254 1.00 68.38 181 THR A N 1
ATOM 1383 C CA . THR A 1 181 ? -16.221 -12.944 31.123 1.00 68.38 181 THR A CA 1
ATOM 1384 C C . THR A 1 181 ? -16.526 -11.611 30.440 1.00 68.38 181 THR A C 1
ATOM 1386 O O . THR A 1 181 ? -16.725 -10.627 31.151 1.00 68.38 181 THR A O 1
ATOM 1389 N N . ILE A 1 182 ? -16.647 -11.544 29.103 1.00 72.62 182 ILE A N 1
ATOM 1390 C CA . ILE A 1 182 ? -16.903 -10.283 28.379 1.00 72.62 182 ILE A CA 1
ATOM 1391 C C . ILE A 1 182 ? -18.126 -9.514 28.912 1.00 72.62 182 ILE A C 1
ATOM 1393 O O . ILE A 1 182 ? -18.017 -8.299 29.065 1.00 72.62 182 ILE A O 1
ATOM 1397 N N . PRO A 1 183 ? -19.268 -10.135 29.264 1.00 80.25 183 PRO A N 1
ATOM 1398 C CA . PRO A 1 183 ? -20.379 -9.400 29.874 1.00 80.25 183 PRO A CA 1
ATOM 1399 C C . PRO A 1 183 ? -20.001 -8.667 31.168 1.00 80.25 183 PRO A C 1
ATOM 1401 O O . PRO A 1 183 ? -20.399 -7.521 31.368 1.00 80.25 183 PRO A O 1
ATOM 1404 N N . LEU A 1 184 ? -19.184 -9.282 32.027 1.00 74.56 184 LEU A N 1
ATOM 1405 C CA . LEU A 1 184 ? -18.675 -8.621 33.230 1.00 74.56 184 LEU A CA 1
ATOM 1406 C C . LEU A 1 184 ? -17.716 -7.487 32.870 1.00 74.56 184 LEU A C 1
ATOM 1408 O O . LEU A 1 184 ? -17.734 -6.429 33.493 1.00 74.56 184 LEU A O 1
ATOM 1412 N N . VAL A 1 185 ? -16.904 -7.680 31.833 1.00 71.12 185 VAL A N 1
ATOM 1413 C CA . VAL A 1 185 ? -16.016 -6.639 31.314 1.00 71.12 185 VAL A CA 1
ATOM 1414 C C . VAL A 1 185 ? -16.806 -5.428 30.808 1.00 71.12 185 VAL A C 1
ATOM 1416 O O . VAL A 1 185 ? -16.428 -4.297 31.109 1.00 71.12 185 VAL A O 1
ATOM 1419 N N . LEU A 1 186 ? -17.923 -5.641 30.104 1.00 74.25 186 LEU A N 1
ATOM 1420 C CA . LEU A 1 186 ? -18.840 -4.573 29.688 1.00 74.25 186 LEU A CA 1
ATOM 1421 C C . LEU A 1 186 ? -19.435 -3.838 30.899 1.00 74.25 186 LEU A C 1
ATOM 1423 O O . LEU A 1 186 ? -19.526 -2.612 30.891 1.00 74.25 186 LEU A O 1
ATOM 1427 N N . LEU A 1 187 ? -19.780 -4.569 31.962 1.00 79.56 187 LEU A N 1
ATOM 1428 C CA . LEU A 1 187 ? -20.304 -3.994 33.202 1.00 79.56 187 LEU A CA 1
ATOM 1429 C C . LEU A 1 187 ? -19.266 -3.123 33.929 1.00 79.56 187 LEU A C 1
ATOM 1431 O O . LEU A 1 187 ? -19.591 -2.033 34.391 1.00 79.56 187 LEU A O 1
ATOM 1435 N N . ASN A 1 188 ? -18.007 -3.562 33.982 1.00 71.81 188 ASN A N 1
ATOM 1436 C CA . ASN A 1 188 ? -16.917 -2.765 34.544 1.00 71.81 188 ASN A CA 1
ATOM 1437 C C . ASN A 1 188 ? -16.599 -1.539 33.668 1.00 71.81 188 ASN A C 1
ATOM 1439 O O . ASN A 1 188 ? -16.424 -0.431 34.169 1.00 71.81 188 ASN A O 1
ATOM 1443 N N . ALA A 1 189 ? -16.594 -1.710 32.341 1.00 70.44 189 ALA A N 1
ATOM 1444 C CA . ALA A 1 189 ? -16.446 -0.610 31.391 1.00 70.44 189 ALA A CA 1
ATOM 1445 C C . ALA A 1 189 ? -17.504 0.480 31.621 1.00 70.44 189 ALA A C 1
ATOM 1447 O O . ALA A 1 189 ? -17.157 1.661 31.690 1.00 70.44 189 ALA A O 1
ATOM 1448 N N . LEU A 1 190 ? -18.761 0.069 31.809 1.00 76.75 190 LEU A N 1
ATOM 1449 C CA . LEU A 1 190 ? -19.870 0.946 32.164 1.00 76.75 190 LEU A CA 1
ATOM 1450 C C . LEU A 1 190 ? -19.626 1.651 33.505 1.00 76.75 190 LEU A C 1
ATOM 1452 O O . LEU A 1 190 ? -19.774 2.869 33.577 1.00 76.75 190 LEU A O 1
ATOM 1456 N N . ALA A 1 191 ? -19.218 0.915 34.544 1.00 72.25 191 ALA A N 1
ATOM 1457 C CA . ALA A 1 191 ? -18.972 1.472 35.873 1.00 72.25 191 ALA A CA 1
ATOM 1458 C C . ALA A 1 191 ? -17.895 2.565 35.853 1.00 72.25 191 ALA A C 1
ATOM 1460 O O . ALA A 1 191 ? -18.121 3.664 36.350 1.00 72.25 191 ALA A O 1
ATOM 1461 N N . VAL A 1 192 ? -16.761 2.312 35.197 1.00 63.38 192 VAL A N 1
ATOM 1462 C CA . VAL A 1 192 ? -15.683 3.304 35.087 1.00 63.38 192 VAL A CA 1
ATOM 1463 C C . VAL A 1 192 ? -16.084 4.476 34.170 1.00 63.38 192 VAL A C 1
ATOM 1465 O O . VAL A 1 192 ? -15.542 5.561 34.312 1.00 63.38 192 VAL A O 1
ATOM 1468 N N . MET A 1 193 ? -16.986 4.296 33.194 1.00 66.44 193 MET A N 1
ATOM 1469 C CA . MET A 1 193 ? -17.504 5.421 32.387 1.00 66.44 193 MET A CA 1
ATOM 1470 C C . MET A 1 193 ? -18.518 6.287 33.141 1.00 66.44 193 MET A C 1
ATOM 1472 O O . MET A 1 193 ? -18.652 7.465 32.824 1.00 66.44 193 MET A O 1
ATOM 1476 N N . ARG A 1 194 ? -19.253 5.704 34.093 1.00 71.81 194 ARG A N 1
ATOM 1477 C CA . ARG A 1 194 ? -20.244 6.411 34.914 1.00 71.81 194 ARG A CA 1
ATOM 1478 C C . ARG A 1 194 ? -19.640 7.060 36.156 1.00 71.81 194 ARG A C 1
ATOM 1480 O O . ARG A 1 194 ? -20.192 8.048 36.618 1.00 71.81 194 ARG A O 1
ATOM 1487 N N . ALA A 1 195 ? -18.555 6.506 36.691 1.00 63.59 195 ALA A N 1
ATOM 1488 C CA . ALA A 1 195 ? -17.884 7.048 37.862 1.00 63.59 195 ALA A CA 1
ATOM 1489 C C . ALA A 1 195 ? -17.248 8.409 37.549 1.00 63.59 195 ALA A C 1
ATOM 1491 O O . ALA A 1 195 ? -16.308 8.511 36.762 1.00 63.59 195 ALA A O 1
ATOM 1492 N N . THR A 1 196 ? -17.765 9.446 38.197 1.00 58.78 196 THR A N 1
ATOM 1493 C CA . THR A 1 196 ? -17.221 10.807 38.207 1.00 58.78 196 THR A CA 1
ATOM 1494 C C . THR A 1 196 ? -16.191 10.994 39.320 1.00 58.78 196 THR A C 1
ATOM 1496 O O . THR A 1 196 ? -15.300 11.833 39.202 1.00 58.78 196 THR A O 1
ATOM 1499 N N . THR A 1 197 ? -16.262 10.172 40.373 1.00 58.28 197 THR A N 1
ATOM 1500 C CA . THR A 1 197 ? -15.311 10.168 41.492 1.00 58.28 197 THR A CA 1
ATOM 1501 C C . THR A 1 197 ? -14.733 8.776 41.747 1.00 58.28 197 THR A C 1
ATOM 1503 O O . THR A 1 197 ? -15.298 7.747 41.362 1.00 58.28 197 THR A O 1
ATOM 1506 N N . ARG A 1 198 ? -13.597 8.709 42.454 1.00 56.56 198 ARG A N 1
ATOM 1507 C CA . ARG A 1 198 ? -13.056 7.418 42.901 1.00 56.56 198 ARG A CA 1
ATOM 1508 C C . ARG A 1 198 ? -13.969 6.733 43.910 1.00 56.56 198 ARG A C 1
ATOM 1510 O O . ARG A 1 198 ? -13.991 5.507 43.952 1.00 56.56 198 ARG A O 1
ATOM 1517 N N . MET A 1 199 ? -14.700 7.505 44.717 1.00 66.12 199 MET A N 1
ATOM 1518 C CA . MET A 1 199 ? -15.671 6.971 45.672 1.00 66.12 199 MET A CA 1
ATOM 1519 C C . MET A 1 199 ? -16.782 6.221 44.946 1.00 66.12 199 MET A C 1
ATOM 1521 O O . MET A 1 199 ? -17.131 5.105 45.305 1.00 66.12 199 MET A O 1
ATOM 1525 N N . GLU A 1 200 ? -17.272 6.796 43.855 1.00 66.94 200 GLU A N 1
ATOM 1526 C CA . GLU A 1 200 ? -18.269 6.187 42.986 1.00 66.94 200 GLU A CA 1
ATOM 1527 C C . GLU A 1 200 ? -17.790 4.854 42.388 1.00 66.94 200 GLU A C 1
ATOM 1529 O O . GLU A 1 200 ? -18.500 3.848 42.466 1.00 66.94 200 GLU A O 1
ATOM 1534 N N . TYR A 1 201 ? -16.563 4.794 41.863 1.00 68.56 201 TYR A N 1
ATOM 1535 C CA . TYR A 1 201 ? -16.002 3.530 41.372 1.00 68.56 201 TYR A CA 1
ATOM 1536 C C . TYR A 1 201 ? -15.702 2.531 42.504 1.00 68.56 201 TYR A C 1
ATOM 1538 O O . TYR A 1 201 ? -15.943 1.333 42.360 1.00 68.56 201 TYR A O 1
ATOM 1546 N N . LEU A 1 202 ? -15.240 3.008 43.661 1.00 70.38 202 LEU A N 1
ATOM 1547 C CA . LEU A 1 202 ? -15.059 2.178 44.850 1.00 70.38 202 LEU A CA 1
ATOM 1548 C C . LEU A 1 202 ? -16.394 1.599 45.330 1.00 70.38 202 LEU A C 1
ATOM 1550 O O . LEU A 1 202 ? -16.431 0.438 45.720 1.00 70.38 202 LEU A O 1
ATOM 1554 N N . ASN A 1 203 ? -17.498 2.339 45.228 1.00 79.69 203 ASN A N 1
ATOM 1555 C CA . ASN A 1 203 ? -18.834 1.836 45.541 1.00 79.69 203 ASN A CA 1
ATOM 1556 C C . ASN A 1 203 ? -19.240 0.694 44.602 1.00 79.69 203 ASN A C 1
ATOM 1558 O O . ASN A 1 203 ? -19.821 -0.282 45.068 1.00 79.69 203 ASN A O 1
ATOM 1562 N N . PHE A 1 204 ? -18.859 0.734 43.319 1.00 82.44 204 PHE A N 1
ATOM 1563 C CA . PHE A 1 204 ? -19.005 -0.424 42.425 1.00 82.44 204 PHE A CA 1
ATOM 1564 C C . PHE A 1 204 ? -18.219 -1.645 42.919 1.00 82.44 204 PHE A C 1
ATOM 1566 O O . PHE A 1 204 ? -18.778 -2.741 43.012 1.00 82.44 204 PHE A O 1
ATOM 1573 N N . ILE A 1 205 ? -16.950 -1.459 43.295 1.00 74.31 205 ILE A N 1
ATOM 1574 C CA . ILE A 1 205 ? -16.099 -2.540 43.814 1.00 74.31 205 ILE A CA 1
ATOM 1575 C C . ILE A 1 205 ? -16.658 -3.097 45.133 1.00 74.31 205 ILE A C 1
ATOM 1577 O O . ILE A 1 205 ? -16.755 -4.315 45.280 1.00 74.31 205 ILE A O 1
ATOM 1581 N N . LYS A 1 206 ? -17.077 -2.231 46.065 1.00 80.06 206 LYS A N 1
ATOM 1582 C CA . LYS A 1 206 ? -17.716 -2.601 47.338 1.00 80.06 206 LYS A CA 1
ATOM 1583 C C . LYS A 1 206 ? -19.013 -3.365 47.100 1.00 80.06 206 LYS A C 1
ATOM 1585 O O . LYS A 1 206 ? -19.202 -4.426 47.681 1.00 80.06 206 LYS A O 1
ATOM 1590 N N . GLY A 1 207 ? -19.873 -2.884 46.203 1.00 84.00 207 GLY A N 1
ATOM 1591 C CA . GLY A 1 207 ? -21.121 -3.557 45.843 1.00 84.00 207 GLY A CA 1
ATOM 1592 C C . GLY A 1 207 ? -20.894 -4.964 45.294 1.00 84.00 207 GLY A C 1
ATOM 1593 O O . GLY A 1 207 ? -21.581 -5.902 45.696 1.00 84.00 207 GLY A O 1
ATOM 1594 N N . PHE A 1 208 ? -19.886 -5.133 44.432 1.00 84.25 208 PHE A N 1
ATOM 1595 C CA . PHE A 1 208 ? -19.479 -6.447 43.934 1.00 84.25 208 PHE A CA 1
ATOM 1596 C C . PHE A 1 208 ? -18.941 -7.329 45.068 1.00 84.25 208 PHE A C 1
ATOM 1598 O O . PHE A 1 208 ? -19.474 -8.410 45.310 1.00 84.25 208 PHE A O 1
ATOM 1605 N N . TYR A 1 209 ? -17.945 -6.845 45.814 1.00 80.94 209 TYR A N 1
ATOM 1606 C CA . TYR A 1 209 ? -17.306 -7.572 46.913 1.00 80.94 209 TYR A CA 1
ATOM 1607 C C . TYR A 1 209 ? -18.306 -8.015 47.987 1.00 80.94 209 TYR A C 1
ATOM 1609 O O . TYR A 1 209 ? -18.286 -9.168 48.414 1.00 80.94 209 TYR A O 1
ATOM 1617 N N . ASN A 1 210 ? -19.224 -7.135 48.390 1.00 85.06 210 ASN A N 1
ATOM 1618 C CA . ASN A 1 210 ? -20.216 -7.411 49.428 1.00 85.06 210 ASN A CA 1
ATOM 1619 C C . ASN A 1 210 ? -21.223 -8.485 49.002 1.00 85.06 210 ASN A C 1
ATOM 1621 O O . ASN A 1 210 ? -21.663 -9.270 49.841 1.00 85.06 210 ASN A O 1
ATOM 1625 N N . ALA A 1 211 ? -21.546 -8.553 47.710 1.00 85.44 211 ALA A N 1
ATOM 1626 C CA . ALA A 1 211 ? -22.445 -9.554 47.145 1.00 85.44 211 ALA A CA 1
ATOM 1627 C C . ALA A 1 211 ? -21.749 -10.875 46.759 1.00 85.44 211 ALA A C 1
ATOM 1629 O O . ALA A 1 211 ? -22.433 -11.870 46.501 1.00 85.44 211 ALA A O 1
ATOM 1630 N N . CYS A 1 212 ? -20.414 -10.919 46.720 1.00 78.94 212 CYS A N 1
ATOM 1631 C CA . CYS A 1 212 ? -19.648 -12.142 46.482 1.00 78.94 212 CYS A CA 1
ATOM 1632 C C . CYS A 1 212 ? -19.690 -13.091 47.689 1.00 78.94 212 CYS A C 1
ATOM 1634 O O . CYS A 1 212 ? -19.662 -12.660 48.843 1.00 78.94 212 CYS A O 1
ATOM 1636 N N . THR A 1 213 ? -19.681 -14.401 47.425 1.00 74.56 213 THR A N 1
ATOM 1637 C CA . THR A 1 213 ? -19.541 -15.425 48.473 1.00 74.56 213 THR A CA 1
ATOM 1638 C C . THR A 1 213 ? -18.199 -16.134 48.344 1.00 74.56 213 THR A C 1
ATOM 1640 O O . THR A 1 213 ? -17.297 -15.892 49.141 1.00 74.56 213 THR A O 1
ATOM 1643 N N . GLU A 1 214 ? -18.024 -16.957 47.310 1.00 68.38 214 GLU A N 1
ATOM 1644 C CA . GLU A 1 214 ? -16.789 -17.725 47.088 1.00 68.38 214 GLU A CA 1
ATOM 1645 C C . GLU A 1 214 ? -15.711 -16.881 46.389 1.00 68.38 214 GLU A C 1
ATOM 1647 O O . GLU A 1 214 ? -14.520 -17.187 46.462 1.00 68.38 214 GLU A O 1
ATOM 1652 N N . GLU A 1 215 ? -16.124 -15.805 45.720 1.00 68.38 215 GLU A N 1
ATOM 1653 C CA . GLU A 1 215 ? -15.296 -14.924 44.898 1.00 68.38 215 GLU A CA 1
ATOM 1654 C C . GLU A 1 215 ? -14.573 -13.843 45.716 1.00 68.38 215 GLU A C 1
ATOM 1656 O O . GLU A 1 215 ? -13.667 -13.196 45.203 1.00 68.38 215 GLU A O 1
ATOM 1661 N N . LYS A 1 216 ? -14.891 -13.675 47.010 1.00 67.75 216 LYS A N 1
ATOM 1662 C CA . LYS A 1 216 ? -14.175 -12.731 47.894 1.00 67.75 216 LYS A CA 1
ATOM 1663 C C . LYS A 1 216 ? -12.676 -13.025 47.986 1.00 67.75 216 LYS A C 1
ATOM 1665 O O . LYS A 1 216 ? -11.882 -12.105 48.138 1.00 67.75 216 LYS A O 1
ATOM 1670 N N . LYS A 1 217 ? -12.280 -14.289 47.790 1.00 61.69 217 LYS A N 1
ATOM 1671 C CA . LYS A 1 217 ? -10.873 -14.722 47.710 1.00 61.69 217 LYS A CA 1
ATOM 1672 C C . LYS A 1 217 ? -10.079 -14.073 46.567 1.00 61.69 217 LYS A C 1
ATOM 1674 O O . LYS A 1 217 ? -8.862 -14.206 46.532 1.00 61.69 217 LYS A O 1
ATOM 1679 N N . TRP A 1 218 ? -10.750 -13.426 45.610 1.00 61.09 218 TRP A N 1
ATOM 1680 C CA . TRP A 1 218 ? -10.106 -12.686 44.521 1.00 61.09 218 TRP A CA 1
ATOM 1681 C C . TRP A 1 218 ? -9.514 -11.350 44.974 1.00 61.09 218 TRP A C 1
ATOM 1683 O O . TRP A 1 218 ? -8.791 -10.727 44.203 1.00 61.09 218 TRP A O 1
ATOM 1693 N N . PHE A 1 219 ? -9.812 -10.914 46.199 1.00 55.84 219 PHE A N 1
ATOM 1694 C CA . PHE A 1 219 ? -9.358 -9.650 46.756 1.00 55.84 219 PHE A CA 1
ATOM 1695 C C . PHE A 1 219 ? -8.344 -9.907 47.870 1.00 55.84 219 PHE A C 1
ATOM 1697 O O . PHE A 1 219 ? -8.629 -10.620 48.831 1.00 55.84 219 PHE A O 1
ATOM 1704 N N . LYS A 1 220 ? -7.158 -9.301 47.755 1.00 55.34 220 LYS A N 1
ATOM 1705 C CA . LYS A 1 220 ? -6.147 -9.287 48.827 1.00 55.34 220 LYS A CA 1
ATOM 1706 C C . LYS A 1 220 ? -6.416 -8.241 49.910 1.00 55.34 220 LYS A C 1
ATOM 1708 O O . LYS A 1 220 ? -5.888 -8.357 51.010 1.00 55.34 220 LYS A O 1
ATOM 1713 N N . VAL A 1 221 ? -7.212 -7.223 49.590 1.00 59.97 221 VAL A N 1
ATOM 1714 C CA . VAL A 1 221 ? -7.577 -6.119 50.484 1.00 59.97 221 VAL A CA 1
ATOM 1715 C C . VAL A 1 221 ? -9.096 -6.014 50.509 1.00 59.97 221 VAL A C 1
ATOM 1717 O O . VAL A 1 221 ? -9.712 -6.028 49.444 1.00 59.97 221 VAL A O 1
ATOM 1720 N N . ASP A 1 222 ? -9.691 -5.906 51.701 1.00 69.38 222 ASP A N 1
ATOM 1721 C CA . ASP A 1 222 ? -11.128 -5.663 51.850 1.00 69.38 222 ASP A CA 1
ATOM 1722 C C . ASP A 1 222 ? -11.460 -4.238 51.366 1.00 69.38 222 ASP A C 1
ATOM 1724 O O . ASP A 1 222 ? -11.009 -3.268 51.984 1.00 69.38 222 ASP A O 1
ATOM 1728 N N . PRO A 1 223 ? -12.253 -4.069 50.292 1.00 68.06 223 PRO A N 1
ATOM 1729 C CA . PRO A 1 223 ? -12.606 -2.746 49.784 1.00 68.06 223 PRO A CA 1
ATOM 1730 C C . PRO A 1 223 ? -13.385 -1.884 50.787 1.00 68.06 223 PRO A C 1
ATOM 1732 O O . PRO A 1 223 ? -13.403 -0.660 50.656 1.00 68.06 223 PRO A O 1
ATOM 1735 N N . ASN A 1 224 ? -14.034 -2.491 51.786 1.00 76.56 224 ASN A N 1
ATOM 1736 C CA . ASN A 1 224 ? -14.732 -1.771 52.850 1.00 76.56 224 ASN A CA 1
ATOM 1737 C C . ASN A 1 224 ? -13.780 -1.174 53.892 1.00 76.56 224 ASN A C 1
ATOM 1739 O O . ASN A 1 224 ? -14.173 -0.236 54.576 1.00 76.56 224 ASN A O 1
ATOM 1743 N N . ALA A 1 225 ? -12.548 -1.681 53.996 1.00 72.06 225 ALA A N 1
ATOM 1744 C CA . ALA A 1 225 ? -11.539 -1.205 54.944 1.00 72.06 225 ALA A CA 1
ATOM 1745 C C . ALA A 1 225 ? -10.706 -0.020 54.411 1.00 72.06 225 ALA A C 1
ATOM 1747 O O . ALA A 1 225 ? -9.783 0.436 55.080 1.00 72.06 225 ALA A O 1
ATOM 1748 N N . ILE A 1 226 ? -10.998 0.468 53.202 1.00 63.12 226 ILE A N 1
ATOM 1749 C CA . ILE A 1 226 ? -10.296 1.601 52.590 1.00 63.12 226 ILE A CA 1
ATOM 1750 C C . ILE A 1 226 ? -10.817 2.906 53.202 1.00 63.12 226 ILE A C 1
ATOM 1752 O O . ILE A 1 226 ? -11.997 3.229 53.044 1.00 63.12 226 ILE A O 1
ATOM 1756 N N . GLU A 1 227 ? -9.932 3.658 53.862 1.00 59.47 227 GLU A N 1
ATOM 1757 C CA . GLU A 1 227 ? -10.242 4.975 54.428 1.00 59.47 227 GLU A CA 1
ATOM 1758 C C . GLU A 1 227 ? -10.688 5.959 53.332 1.00 59.47 227 GLU A C 1
ATOM 1760 O O . GLU A 1 227 ? -9.987 6.205 52.346 1.00 59.47 227 GLU A O 1
ATOM 1765 N N . THR A 1 228 ? -11.882 6.524 53.506 1.00 56.50 228 THR A N 1
ATOM 1766 C CA . THR A 1 228 ? -12.578 7.363 52.520 1.00 56.50 228 THR A CA 1
ATOM 1767 C C . THR A 1 228 ? -11.884 8.703 52.277 1.00 56.50 228 THR A C 1
ATOM 1769 O O . THR A 1 228 ? -11.845 9.187 51.147 1.00 56.50 228 THR A O 1
ATOM 1772 N N . ASP A 1 229 ? -11.244 9.255 53.303 1.00 53.91 229 ASP A N 1
ATOM 1773 C CA . ASP A 1 229 ? -10.763 10.640 53.320 1.00 53.91 229 ASP A CA 1
ATOM 1774 C C . ASP A 1 229 ? -9.442 10.816 52.547 1.00 53.91 229 ASP A C 1
ATOM 1776 O O . ASP A 1 229 ? -9.152 11.887 52.007 1.00 53.91 229 ASP A O 1
ATOM 1780 N N . VAL A 1 230 ? -8.638 9.749 52.468 1.00 47.25 230 VAL A N 1
ATOM 1781 C CA . VAL A 1 230 ? -7.427 9.662 51.631 1.00 47.25 230 VAL A CA 1
ATOM 1782 C C . VAL A 1 230 ? -7.809 9.412 50.168 1.00 47.25 230 VAL A C 1
ATOM 1784 O O . VAL A 1 230 ? -7.146 9.889 49.249 1.00 47.25 230 VAL A O 1
ATOM 1787 N N . TRP A 1 231 ? -8.917 8.703 49.944 1.00 49.19 231 TRP A N 1
ATOM 1788 C CA . TRP A 1 231 ? -9.417 8.322 48.626 1.00 49.19 231 TRP A CA 1
ATOM 1789 C C . TRP A 1 231 ? -10.121 9.474 47.886 1.00 49.19 231 TRP A C 1
ATOM 1791 O O . TRP A 1 231 ? -10.005 9.582 46.664 1.00 49.19 231 TRP A O 1
ATOM 1801 N N . GLU A 1 232 ? -10.805 10.364 48.612 1.00 48.00 232 GLU A N 1
ATOM 1802 C CA . GLU A 1 232 ? -11.502 11.540 48.061 1.00 48.00 232 GLU A CA 1
ATOM 1803 C C . GLU A 1 232 ? -10.563 12.667 47.603 1.00 48.00 232 GLU A C 1
ATOM 1805 O O . GLU A 1 232 ? -10.900 13.414 46.684 1.00 48.00 232 GLU A O 1
ATOM 1810 N N . LYS A 1 233 ? -9.373 12.793 48.207 1.00 43.41 233 LYS A N 1
ATOM 1811 C CA . LYS A 1 233 ? -8.472 13.945 47.995 1.00 43.41 233 LYS A CA 1
ATOM 1812 C C . LYS A 1 233 ? -7.580 13.856 46.760 1.00 43.41 233 LYS A C 1
ATOM 1814 O O . LYS A 1 233 ? -6.962 14.852 46.389 1.00 43.41 233 LYS A O 1
ATOM 1819 N N . ILE A 1 234 ? -7.486 12.699 46.113 1.00 45.28 234 ILE A N 1
ATOM 1820 C CA . ILE A 1 234 ? -6.571 12.514 44.987 1.00 45.28 234 ILE A CA 1
ATOM 1821 C C . ILE A 1 234 ? -7.378 12.590 43.677 1.00 45.28 234 ILE A C 1
ATOM 1823 O O . ILE A 1 234 ? -8.067 11.653 43.272 1.00 45.28 234 ILE A O 1
ATOM 1827 N N . SER A 1 235 ? -7.312 13.728 42.987 1.00 43.09 235 SER A N 1
ATOM 1828 C CA . SER A 1 235 ? -7.890 13.888 41.645 1.00 43.09 235 SER A CA 1
ATOM 1829 C C . SER A 1 235 ? -6.915 13.334 40.611 1.00 43.09 235 SER A C 1
ATOM 1831 O O . SER A 1 235 ? -5.819 13.866 40.480 1.00 43.09 235 SER A O 1
ATOM 1833 N N . TYR A 1 236 ? -7.264 12.265 39.887 1.00 47.19 236 TYR A N 1
ATOM 1834 C CA . TYR A 1 236 ? -6.409 11.793 38.795 1.00 47.19 236 TYR A CA 1
ATOM 1835 C C . TYR A 1 236 ? -6.605 12.659 37.549 1.00 47.19 236 TYR A C 1
ATOM 1837 O O . TYR A 1 236 ? -7.591 12.516 36.827 1.00 47.19 236 TYR A O 1
ATOM 1845 N N . THR A 1 237 ? -5.641 13.530 37.271 1.00 48.22 237 THR A N 1
ATOM 1846 C CA . THR A 1 237 ? -5.557 14.258 36.002 1.00 48.22 237 THR A CA 1
ATOM 1847 C C . THR A 1 237 ? -4.807 13.429 34.953 1.00 48.22 237 THR A C 1
ATOM 1849 O O . THR A 1 237 ? -4.128 12.450 35.280 1.00 48.22 237 THR A O 1
ATOM 1852 N N . SER A 1 238 ? -4.881 13.841 33.682 1.00 48.97 238 SER A N 1
ATOM 1853 C CA . SER A 1 238 ? -4.017 13.293 32.620 1.00 48.97 238 SER A CA 1
ATOM 1854 C C . SER A 1 238 ? -2.533 13.350 33.015 1.00 48.97 238 SER A C 1
ATOM 1856 O O . SER A 1 238 ? -1.773 12.436 32.704 1.00 48.97 238 SER A O 1
ATOM 1858 N N . ASP A 1 239 ? -2.135 14.368 33.780 1.00 50.22 239 ASP A N 1
ATOM 1859 C CA . ASP A 1 239 ? -0.756 14.556 34.230 1.00 50.22 239 ASP A CA 1
ATOM 1860 C C . ASP A 1 239 ? -0.334 13.550 35.308 1.00 50.22 239 ASP A C 1
ATOM 1862 O O . ASP A 1 239 ? 0.802 13.085 35.283 1.00 50.22 239 ASP A O 1
ATOM 1866 N N . ILE A 1 240 ? -1.243 13.138 36.202 1.00 52.38 240 ILE A N 1
ATOM 1867 C CA . ILE A 1 240 ? -0.964 12.066 37.174 1.00 52.38 240 ILE A CA 1
ATOM 1868 C C . ILE A 1 240 ? -0.852 10.708 36.475 1.00 52.38 240 ILE A C 1
ATOM 1870 O O . ILE A 1 240 ? 0.032 9.912 36.777 1.00 52.38 240 ILE A O 1
ATOM 1874 N N . TYR A 1 241 ? -1.713 10.445 35.491 1.00 54.34 241 TYR A N 1
ATOM 1875 C CA . TYR A 1 241 ? -1.581 9.250 34.657 1.00 54.34 241 TYR A CA 1
ATOM 1876 C C . TYR A 1 241 ? -0.222 9.217 33.937 1.00 54.34 241 TYR A C 1
ATOM 1878 O O . TYR A 1 241 ? 0.473 8.197 33.971 1.00 54.34 241 TYR A O 1
ATOM 1886 N N . LYS A 1 242 ? 0.182 10.343 33.329 1.00 57.50 242 LYS A N 1
ATOM 1887 C CA . LYS A 1 242 ? 1.475 10.485 32.646 1.00 57.50 242 LYS A CA 1
ATOM 1888 C C . LYS A 1 242 ? 2.650 10.316 33.605 1.00 57.50 242 LYS A C 1
ATOM 1890 O O . LYS A 1 242 ? 3.605 9.642 33.238 1.00 57.50 242 LYS A O 1
ATOM 1895 N N . SER A 1 243 ? 2.584 10.864 34.819 1.00 61.22 243 SER A N 1
ATOM 1896 C CA . SER A 1 243 ? 3.676 10.753 35.792 1.00 61.22 243 SER A CA 1
ATOM 1897 C C . SER A 1 243 ? 3.825 9.343 36.365 1.00 61.22 243 SER A C 1
ATOM 1899 O O . SER A 1 243 ? 4.949 8.863 36.498 1.00 61.22 243 SER A O 1
ATOM 1901 N N . ILE A 1 244 ? 2.728 8.620 36.620 1.00 61.38 244 ILE A N 1
ATOM 1902 C CA . ILE A 1 244 ? 2.809 7.210 37.040 1.00 61.38 244 ILE A CA 1
ATOM 1903 C C . ILE A 1 244 ? 3.375 6.346 35.902 1.00 61.38 244 ILE A C 1
ATOM 1905 O O . ILE A 1 244 ? 4.243 5.508 36.144 1.00 61.38 244 ILE A O 1
ATOM 1909 N N . CYS A 1 245 ? 2.950 6.572 34.650 1.00 58.66 245 CYS A N 1
ATOM 1910 C CA . CYS A 1 245 ? 3.514 5.867 33.491 1.00 58.66 245 CYS A CA 1
ATOM 1911 C C . CYS A 1 245 ? 4.998 6.206 33.273 1.00 58.66 245 CYS A C 1
ATOM 1913 O O . CYS A 1 245 ? 5.793 5.328 32.962 1.00 58.66 245 CYS A O 1
ATOM 1915 N N . ALA A 1 246 ? 5.398 7.459 33.485 1.00 63.94 246 ALA A N 1
ATOM 1916 C CA . ALA A 1 246 ? 6.792 7.885 33.393 1.00 63.94 246 ALA A CA 1
ATOM 1917 C C . ALA A 1 246 ? 7.651 7.457 34.600 1.00 63.94 246 ALA A C 1
ATOM 1919 O O . ALA A 1 246 ? 8.836 7.774 34.629 1.00 63.94 246 ALA A O 1
ATOM 1920 N N . GLN A 1 247 ? 7.072 6.760 35.591 1.00 65.00 247 GLN A N 1
ATOM 1921 C CA . GLN A 1 247 ? 7.707 6.422 36.874 1.00 65.00 247 GLN A CA 1
ATOM 1922 C C . GLN A 1 247 ? 8.241 7.649 37.639 1.00 65.00 247 GLN A C 1
ATOM 1924 O O . GLN A 1 247 ? 9.140 7.535 38.466 1.00 65.00 247 GLN A O 1
ATOM 1929 N N . THR A 1 248 ? 7.681 8.831 37.374 1.00 68.88 248 THR A N 1
ATOM 1930 C CA . THR A 1 248 ? 8.006 10.088 38.066 1.00 68.88 248 THR A CA 1
ATOM 1931 C C . THR A 1 248 ? 7.012 10.414 39.178 1.00 68.88 248 THR A C 1
ATOM 1933 O O . THR A 1 248 ? 7.214 11.368 39.925 1.00 68.88 248 THR A O 1
ATOM 1936 N N . PHE A 1 249 ? 5.942 9.626 39.305 1.00 65.12 249 PHE A N 1
ATOM 1937 C CA . PHE A 1 249 ? 5.043 9.668 40.451 1.00 65.12 249 PHE A CA 1
ATOM 1938 C C . PHE A 1 249 ? 5.662 8.898 41.618 1.00 65.12 249 PHE A C 1
ATOM 1940 O O . PHE A 1 249 ? 5.888 7.691 41.518 1.00 65.12 249 PHE A O 1
ATOM 1947 N N . GLU A 1 250 ? 5.946 9.589 42.720 1.00 64.69 250 GLU A N 1
ATOM 1948 C CA . GLU A 1 250 ? 6.535 8.962 43.902 1.00 64.69 250 GLU A CA 1
ATOM 1949 C C . GLU A 1 250 ? 5.553 7.969 44.544 1.00 64.69 250 GLU A C 1
ATOM 1951 O O . GLU A 1 250 ? 4.425 8.321 44.878 1.00 64.69 250 GLU A O 1
ATOM 1956 N N . ASN A 1 251 ? 6.005 6.725 44.741 1.00 59.50 251 ASN A N 1
ATOM 1957 C CA . ASN A 1 251 ? 5.305 5.668 45.483 1.00 59.50 251 ASN A CA 1
ATOM 1958 C C . ASN A 1 251 ? 3.828 5.449 45.073 1.00 59.50 251 ASN A C 1
ATOM 1960 O O . ASN A 1 251 ? 2.937 5.576 45.918 1.00 59.50 251 ASN A O 1
ATOM 1964 N N . PRO A 1 252 ? 3.538 5.084 43.807 1.00 63.66 252 PRO A N 1
ATOM 1965 C CA . PRO A 1 252 ? 2.170 4.813 43.377 1.00 63.66 252 PRO A CA 1
ATOM 1966 C C . PRO A 1 252 ? 1.569 3.662 44.195 1.00 63.66 252 PRO A C 1
ATOM 1968 O O . PRO A 1 252 ? 2.146 2.577 44.298 1.00 63.66 252 PRO A O 1
ATOM 1971 N N . SER A 1 253 ? 0.389 3.885 44.767 1.00 57.38 253 SER A N 1
ATOM 1972 C CA . SER A 1 253 ? -0.374 2.854 45.463 1.00 57.38 253 SER A CA 1
ATOM 1973 C C . SER A 1 253 ? -0.882 1.787 44.488 1.00 57.38 253 SER A C 1
ATOM 1975 O O . SER A 1 253 ? -1.027 2.019 43.286 1.00 57.38 253 SER A O 1
ATOM 1977 N N . ILE A 1 254 ? -1.251 0.618 45.019 1.00 54.06 254 ILE A N 1
ATOM 1978 C CA . ILE A 1 254 ? -1.953 -0.439 44.269 1.00 54.06 254 ILE A CA 1
ATOM 1979 C C . ILE A 1 254 ? -3.152 0.157 43.508 1.00 54.06 254 ILE A C 1
ATOM 1981 O O . ILE A 1 254 ? -3.389 -0.142 42.344 1.00 54.06 254 ILE A O 1
ATOM 1985 N N . TRP A 1 255 ? -3.861 1.106 44.099 1.00 55.16 255 TRP A N 1
ATOM 1986 C CA . TRP A 1 255 ? -5.009 1.731 43.467 1.00 55.16 255 TRP A CA 1
ATOM 1987 C C . TRP A 1 255 ? -4.665 2.743 42.359 1.00 55.16 255 TRP A C 1
ATOM 1989 O O . TRP A 1 255 ? -5.409 2.832 41.381 1.00 55.16 255 TRP A O 1
ATOM 1999 N N . ASP A 1 256 ? -3.523 3.432 42.454 1.00 57.66 256 ASP A N 1
ATOM 2000 C CA . ASP A 1 256 ? -2.956 4.247 41.365 1.00 57.66 256 ASP A CA 1
ATOM 2001 C C . ASP A 1 256 ? -2.615 3.376 40.156 1.00 57.66 256 ASP A C 1
ATOM 2003 O O . ASP A 1 256 ? -2.892 3.740 39.012 1.00 57.66 256 ASP A O 1
ATOM 2007 N N . LEU A 1 257 ? -2.115 2.168 40.409 1.00 60.06 257 LEU A N 1
ATOM 2008 C CA . LEU A 1 257 ? -1.843 1.181 39.370 1.00 60.06 257 LEU A CA 1
ATOM 2009 C C . LEU A 1 257 ? -3.121 0.576 38.792 1.00 60.06 257 LEU A C 1
ATOM 2011 O O . LEU A 1 257 ? -3.180 0.377 37.578 1.00 60.06 257 LEU A O 1
ATOM 2015 N N . LEU A 1 258 ? -4.160 0.349 39.608 1.00 54.91 258 LEU A N 1
ATOM 2016 C CA . LEU A 1 258 ? -5.484 -0.031 39.109 1.00 54.91 258 LEU A CA 1
ATOM 2017 C C . LEU A 1 258 ? -6.040 1.057 38.196 1.00 54.91 258 LEU A C 1
ATOM 2019 O O . LEU A 1 258 ? -6.528 0.732 37.122 1.00 54.91 258 LEU A O 1
ATOM 2023 N N . PHE A 1 259 ? -5.932 2.327 38.591 1.00 54.19 259 PHE A N 1
ATOM 2024 C CA . PHE A 1 259 ? -6.374 3.462 37.790 1.00 54.19 259 PHE A CA 1
ATOM 2025 C C . PHE A 1 259 ? -5.580 3.599 36.484 1.00 54.19 259 PHE A C 1
ATOM 2027 O O . PHE A 1 259 ? -6.186 3.745 35.431 1.00 54.19 259 PHE A O 1
ATOM 2034 N N . VAL A 1 260 ? -4.249 3.473 36.502 1.00 54.38 260 VAL A N 1
ATOM 2035 C CA . VAL A 1 260 ? -3.410 3.506 35.286 1.00 54.38 260 VAL A CA 1
ATOM 2036 C C . VAL A 1 260 ? -3.712 2.332 34.356 1.00 54.38 260 VAL A C 1
ATOM 2038 O O . VAL A 1 260 ? -3.900 2.519 33.151 1.00 54.38 260 VAL A O 1
ATOM 2041 N N . CYS A 1 261 ? -3.845 1.121 34.906 1.00 51.84 261 CYS A N 1
ATOM 2042 C CA . CYS A 1 261 ? -4.331 -0.042 34.160 1.00 51.84 261 CYS A CA 1
ATOM 2043 C C . CYS A 1 261 ? -5.752 0.187 33.627 1.00 51.84 261 CYS A C 1
ATOM 2045 O O . CYS A 1 261 ? -6.109 -0.329 32.563 1.00 51.84 261 CYS A O 1
ATOM 2047 N N . ALA A 1 262 ? -6.534 0.987 34.353 1.00 47.44 262 ALA A N 1
ATOM 2048 C CA . ALA A 1 262 ? -7.878 1.400 34.022 1.00 47.44 262 ALA A CA 1
ATOM 2049 C C . ALA A 1 262 ? -7.961 2.732 33.236 1.00 47.44 262 ALA A C 1
ATOM 2051 O O . ALA A 1 262 ? -9.039 3.309 33.202 1.00 47.44 262 ALA A O 1
ATOM 2052 N N . GLN A 1 263 ? -6.886 3.240 32.615 1.00 46.25 263 GLN A N 1
ATOM 2053 C CA . GLN A 1 263 ? -6.889 4.465 31.778 1.00 46.25 263 GLN A CA 1
ATOM 2054 C C . GLN A 1 263 ? -6.174 4.291 30.427 1.00 46.25 263 GLN A C 1
ATOM 2056 O O . GLN A 1 263 ? -5.980 5.238 29.667 1.00 46.25 263 GLN A O 1
ATOM 2061 N N . LYS A 1 264 ? -5.814 3.055 30.077 1.00 42.62 264 LYS A N 1
ATOM 2062 C CA . LYS A 1 264 ? -5.119 2.712 28.835 1.00 42.62 264 LYS A CA 1
ATOM 2063 C C . LYS A 1 264 ? -5.866 3.143 27.555 1.00 42.62 264 LYS A C 1
ATOM 2065 O O . LYS A 1 264 ? -6.740 2.426 27.064 1.00 42.62 264 LYS A O 1
ATOM 2070 N N . ASN A 1 265 ? -5.426 4.273 27.002 1.00 36.47 265 ASN A N 1
ATOM 2071 C CA . ASN A 1 265 ? -5.604 4.811 25.646 1.00 36.47 265 ASN A CA 1
ATOM 2072 C C . ASN A 1 265 ? -6.521 6.041 25.508 1.00 36.47 265 ASN A C 1
ATOM 2074 O O . ASN A 1 265 ? -7.759 5.963 25.534 1.00 36.47 265 ASN A O 1
ATOM 2078 N N . ASP A 1 266 ? -5.842 7.138 25.172 1.00 29.16 266 ASP A N 1
ATOM 2079 C CA . ASP A 1 266 ? -6.276 8.284 24.374 1.00 29.16 266 ASP A CA 1
ATOM 2080 C C . ASP A 1 266 ? -7.200 7.921 23.178 1.00 29.16 266 ASP A C 1
ATOM 2082 O O . ASP A 1 266 ? -7.348 6.747 22.811 1.00 29.16 266 ASP A O 1
ATOM 2086 N N . PRO A 1 267 ? -7.963 8.896 22.641 1.00 25.64 267 PRO A N 1
ATOM 2087 C CA . PRO A 1 267 ? -8.998 8.748 21.604 1.00 25.64 267 PRO A CA 1
ATOM 2088 C C . PRO A 1 267 ? -8.651 7.859 20.398 1.00 25.64 267 PRO A C 1
ATOM 2090 O O . PRO A 1 267 ? -7.5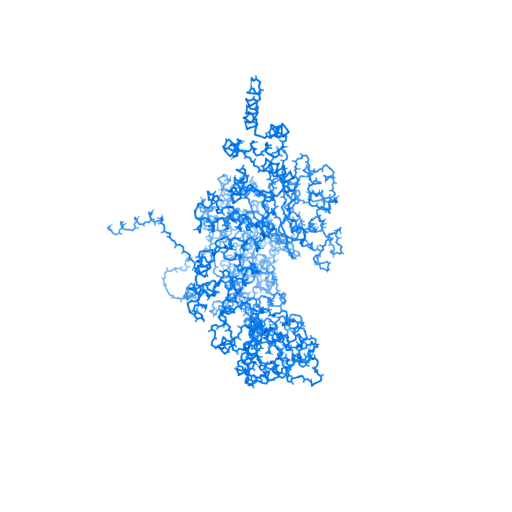00 7.612 20.058 1.00 25.64 267 PRO A O 1
ATOM 2093 N N . ILE A 1 268 ? -9.711 7.357 19.757 1.00 25.53 268 ILE A N 1
ATOM 2094 C CA . ILE A 1 268 ? -9.665 6.704 18.445 1.00 25.53 268 ILE A CA 1
ATOM 2095 C C . ILE A 1 268 ? -8.967 7.660 17.472 1.00 25.53 268 ILE A C 1
ATOM 2097 O O . ILE A 1 268 ? -9.463 8.756 17.242 1.00 25.53 268 ILE A O 1
ATOM 2101 N N . ASN A 1 269 ? -7.845 7.239 16.892 1.00 24.83 269 ASN A N 1
ATOM 2102 C CA . ASN A 1 269 ? -7.147 8.019 15.879 1.00 24.83 269 ASN A CA 1
ATOM 2103 C C . ASN A 1 269 ? -7.607 7.604 14.488 1.00 24.83 269 ASN A C 1
ATOM 2105 O O . ASN A 1 269 ? -7.225 6.549 13.988 1.00 24.83 269 ASN A O 1
ATOM 2109 N N . TRP A 1 270 ? -8.425 8.450 13.871 1.00 22.88 270 TRP A N 1
ATOM 2110 C CA . TRP A 1 270 ? -8.545 8.533 12.420 1.00 22.88 270 TRP A CA 1
ATOM 2111 C C . TRP A 1 270 ? -7.802 9.806 12.013 1.00 22.88 270 TRP A C 1
ATOM 2113 O O . TRP A 1 270 ? -8.070 10.869 12.563 1.00 22.88 270 TRP A O 1
ATOM 2123 N N . MET A 1 271 ? -6.798 9.654 11.140 1.00 27.27 271 MET A N 1
ATOM 2124 C CA . MET A 1 271 ? -5.676 10.590 10.962 1.00 27.27 271 MET A CA 1
ATOM 2125 C C . MET A 1 271 ? -4.952 10.901 12.277 1.00 27.27 271 MET A C 1
ATOM 2127 O O . MET A 1 271 ? -5.003 12.005 12.813 1.00 27.27 271 MET A O 1
ATOM 2131 N N . HIS A 1 272 ? -4.230 9.909 12.797 1.00 27.16 272 HIS A N 1
ATOM 2132 C CA . HIS A 1 272 ? -3.202 10.196 13.787 1.00 27.16 272 HIS A CA 1
ATOM 2133 C C . HIS A 1 272 ? -2.204 11.155 13.129 1.00 27.16 272 HIS A C 1
ATOM 2135 O O . HIS A 1 272 ? -1.588 10.782 12.140 1.00 27.16 272 HIS A O 1
ATOM 2141 N N . ILE A 1 273 ? -2.036 12.355 13.675 1.00 33.97 273 ILE A N 1
ATOM 2142 C CA . ILE A 1 273 ? -0.883 13.230 13.456 1.00 33.97 273 ILE A CA 1
ATOM 2143 C C . ILE A 1 273 ? -0.250 13.392 14.847 1.00 33.97 273 ILE A C 1
ATOM 2145 O O . ILE A 1 273 ? -0.667 14.279 15.582 1.00 33.97 273 ILE A O 1
ATOM 2149 N N . PRO A 1 274 ? 0.726 12.570 15.294 1.00 31.78 274 PRO A N 1
ATOM 2150 C CA . PRO A 1 274 ? 1.662 13.087 16.269 1.00 31.78 274 PRO A CA 1
ATOM 2151 C C . PRO A 1 274 ? 2.230 14.411 15.768 1.00 31.78 274 PRO A C 1
ATOM 2153 O O . PRO A 1 274 ? 2.301 14.613 14.560 1.00 31.78 274 PRO A O 1
ATOM 2156 N N . PHE A 1 275 ? 2.706 15.274 16.653 1.00 37.47 275 PHE A N 1
ATOM 2157 C CA . PHE A 1 275 ? 3.689 16.289 16.304 1.00 37.47 275 PHE A CA 1
ATOM 2158 C C . PHE A 1 275 ? 4.820 16.259 17.317 1.00 37.47 275 PHE A C 1
ATOM 2160 O O . PHE A 1 275 ? 4.596 16.176 18.518 1.00 37.47 275 PHE A O 1
ATOM 2167 N N . THR A 1 276 ? 6.043 16.415 16.840 1.00 33.50 276 THR A N 1
ATOM 2168 C CA . THR A 1 276 ? 7.158 16.903 17.622 1.00 33.50 276 THR A CA 1
ATOM 2169 C C . THR A 1 276 ? 8.064 17.761 16.774 1.00 33.50 276 THR A C 1
ATOM 2171 O O . THR A 1 276 ? 8.534 17.400 15.697 1.00 33.50 276 THR A O 1
ATOM 2174 N N . LEU A 1 277 ? 8.267 18.945 17.321 1.00 35.69 277 LEU A N 1
ATOM 2175 C CA . LEU A 1 277 ? 9.256 19.926 16.936 1.00 35.69 277 LEU A CA 1
ATOM 2176 C C . LEU A 1 277 ? 10.678 19.404 17.300 1.00 35.69 277 LEU A C 1
ATOM 2178 O O . LEU A 1 277 ? 10.801 18.302 17.832 1.00 35.69 277 LEU A O 1
ATOM 2182 N N . PRO A 1 278 ? 11.768 20.133 16.991 1.00 34.34 278 PRO A N 1
ATOM 2183 C CA . PRO A 1 278 ? 13.148 19.618 16.871 1.00 34.34 278 PRO A CA 1
ATOM 2184 C C . PRO A 1 278 ? 13.833 19.036 18.126 1.00 34.34 278 PRO A C 1
ATOM 2186 O O . PRO A 1 278 ? 15.051 18.879 18.125 1.00 34.34 278 PRO A O 1
ATOM 2189 N N . SER A 1 279 ? 13.087 18.718 19.184 1.00 36.91 279 SER A N 1
ATOM 2190 C CA . SER A 1 279 ? 13.556 18.148 20.450 1.00 36.91 279 SER A CA 1
ATOM 2191 C C . SER A 1 279 ? 13.343 16.628 20.594 1.00 36.91 279 SER A C 1
ATOM 2193 O O . SER A 1 279 ? 13.437 16.125 21.705 1.00 36.91 279 SER A O 1
ATOM 2195 N N . ASN A 1 280 ? 13.098 15.892 19.502 1.00 42.09 280 ASN A N 1
ATOM 2196 C CA . ASN A 1 280 ? 13.048 14.414 19.433 1.00 42.09 280 ASN A CA 1
ATOM 2197 C C . ASN A 1 280 ? 11.921 13.674 20.197 1.00 42.09 280 ASN A C 1
ATOM 2199 O O . ASN A 1 280 ? 12.178 12.767 20.981 1.00 42.09 280 ASN A O 1
ATOM 2203 N N . GLU A 1 281 ? 10.666 13.922 19.839 1.00 37.44 281 GLU A N 1
ATOM 2204 C CA . GLU A 1 281 ? 9.525 13.009 20.067 1.00 37.44 281 GLU A CA 1
ATOM 2205 C C . GLU A 1 281 ? 8.813 12.769 18.704 1.00 37.44 281 GLU A C 1
ATOM 2207 O O . GLU A 1 281 ? 9.305 13.227 17.668 1.00 37.44 281 GLU A O 1
ATOM 2212 N N . MET A 1 282 ? 7.692 12.034 18.625 1.00 34.44 282 MET A N 1
ATOM 2213 C CA . MET A 1 282 ? 7.024 11.711 17.342 1.00 34.44 282 MET A CA 1
ATOM 2214 C C . MET A 1 282 ? 6.051 12.762 16.758 1.00 34.44 282 MET A C 1
ATOM 2216 O O . MET A 1 282 ? 5.141 13.219 17.448 1.00 34.44 282 MET A O 1
ATOM 2220 N N . VAL A 1 283 ? 6.123 12.957 15.418 1.00 36.09 283 VAL A N 1
ATOM 2221 C CA . VAL A 1 283 ? 5.040 13.464 14.530 1.00 36.09 283 VAL A CA 1
ATOM 2222 C C . VAL A 1 283 ? 4.395 12.323 13.686 1.00 36.09 283 VAL A C 1
ATOM 2224 O O . VAL A 1 283 ? 5.163 11.562 13.098 1.00 36.09 283 VAL A O 1
ATOM 2227 N N . SER A 1 284 ? 3.061 12.180 13.533 1.00 42.16 284 SER A N 1
ATOM 2228 C CA . SER A 1 284 ? 2.431 11.239 12.572 1.00 42.16 284 SER A CA 1
ATOM 2229 C C . SER A 1 284 ? 2.085 11.919 11.269 1.00 42.16 284 SER A C 1
ATOM 2231 O O . SER A 1 284 ? 1.800 13.101 11.153 1.00 42.16 284 SER A O 1
ATOM 2233 N N . ILE A 1 285 ? 2.046 11.021 10.307 1.00 41.19 285 ILE A N 1
ATOM 2234 C CA . ILE A 1 285 ? 1.549 11.064 8.958 1.00 41.19 285 ILE A CA 1
ATOM 2235 C C . ILE A 1 285 ? 0.081 11.523 8.915 1.00 41.19 285 ILE A C 1
ATOM 2237 O O . ILE A 1 285 ? -0.824 10.770 9.259 1.00 41.19 285 ILE A O 1
ATOM 2241 N N . GLY A 1 286 ? -0.151 12.727 8.402 1.00 44.94 286 GLY A N 1
ATOM 2242 C CA . GLY A 1 286 ? -1.288 12.941 7.510 1.00 44.94 286 GLY A CA 1
ATOM 2243 C C . GLY A 1 286 ? -0.768 12.969 6.077 1.00 44.94 286 GLY A C 1
ATOM 2244 O O . GLY A 1 286 ? 0.364 13.389 5.836 1.00 44.94 286 GLY A O 1
ATOM 2245 N N . ASP A 1 287 ? -1.572 12.468 5.155 1.00 48.84 287 ASP A N 1
ATOM 2246 C CA . ASP A 1 287 ? -1.305 12.390 3.721 1.00 48.84 287 ASP A CA 1
ATOM 2247 C C . ASP A 1 287 ? -2.023 13.508 2.934 1.00 48.84 287 ASP A C 1
ATOM 2249 O O . ASP A 1 287 ? -1.725 13.729 1.761 1.00 48.84 287 ASP A O 1
ATOM 2253 N N . CYS A 1 288 ? -2.922 14.271 3.564 1.00 69.75 288 CYS A N 1
ATOM 2254 C CA . CYS A 1 288 ? -3.622 15.406 2.944 1.00 69.75 288 CYS A CA 1
ATOM 2255 C C . CYS A 1 288 ? -2.811 16.722 2.977 1.00 69.75 288 CYS A C 1
ATOM 2257 O O . CYS A 1 288 ? -1.995 16.958 3.874 1.00 69.75 288 CYS A O 1
ATOM 2259 N N . CYS A 1 289 ? -3.064 17.630 2.026 1.00 84.00 289 CYS A N 1
ATOM 2260 C CA . CYS A 1 289 ? -2.355 18.915 1.912 1.00 84.00 289 CYS A CA 1
ATOM 2261 C C . CYS A 1 289 ? -2.611 19.851 3.111 1.00 84.00 289 CYS A C 1
ATOM 2263 O O . CYS A 1 289 ? -1.710 20.559 3.564 1.00 84.00 289 CYS A O 1
ATOM 2265 N N . GLU A 1 290 ? -3.820 19.808 3.663 1.00 83.50 290 GLU A N 1
ATOM 2266 C CA . GLU A 1 290 ? -4.274 20.543 4.843 1.00 83.50 290 GLU A CA 1
ATOM 2267 C C . GLU A 1 290 ? -3.420 20.211 6.063 1.00 83.50 290 GLU A C 1
ATOM 2269 O O . GLU A 1 290 ? -3.048 21.100 6.822 1.00 83.50 290 GLU A O 1
ATOM 2274 N N . THR A 1 291 ? -3.021 18.948 6.217 1.00 74.69 291 THR A N 1
ATOM 2275 C CA . THR A 1 291 ? -2.139 18.530 7.312 1.00 74.69 291 THR A CA 1
ATOM 2276 C C . THR A 1 291 ? -0.783 19.223 7.250 1.00 74.69 291 THR A C 1
ATOM 2278 O O . THR A 1 291 ? -0.283 19.680 8.279 1.00 74.69 291 THR A O 1
ATOM 2281 N N . GLY A 1 292 ? -0.205 19.350 6.052 1.00 79.75 292 GLY A N 1
ATOM 2282 C CA . GLY A 1 292 ? 1.023 20.118 5.855 1.00 79.75 292 GLY A CA 1
ATOM 2283 C C . GLY A 1 292 ? 0.850 21.590 6.242 1.00 79.75 292 GLY A C 1
ATOM 2284 O O . GLY A 1 292 ? 1.731 22.166 6.874 1.00 79.75 292 GLY A O 1
ATOM 2285 N N . ILE A 1 293 ? -0.310 22.181 5.940 1.00 88.31 293 ILE A N 1
ATOM 2286 C CA . ILE A 1 293 ? -0.634 23.573 6.288 1.00 88.31 293 ILE A CA 1
ATOM 2287 C C . ILE A 1 293 ? -0.735 23.749 7.811 1.00 88.31 293 ILE A C 1
ATOM 2289 O O . ILE A 1 293 ? -0.116 24.660 8.363 1.00 88.31 293 ILE A O 1
ATOM 2293 N N . TRP A 1 294 ? -1.426 22.848 8.515 1.00 83.69 294 TRP A N 1
ATOM 2294 C CA . TRP A 1 294 ? -1.526 22.887 9.980 1.00 83.69 294 TRP A CA 1
ATOM 2295 C C . TRP A 1 294 ? -0.165 22.729 10.665 1.00 83.69 294 TRP A C 1
ATOM 2297 O O . TRP A 1 294 ? 0.115 23.418 11.646 1.00 83.69 294 TRP A O 1
ATOM 2307 N N . ALA A 1 295 ? 0.714 21.887 10.113 1.00 77.38 295 ALA A N 1
ATOM 2308 C CA . ALA A 1 295 ? 2.081 21.722 10.601 1.00 77.38 295 ALA A CA 1
ATOM 2309 C C . ALA A 1 295 ? 2.902 23.019 10.509 1.00 77.38 295 ALA A C 1
ATOM 2311 O O . ALA A 1 295 ? 3.652 23.352 11.429 1.00 77.38 295 ALA A O 1
ATOM 2312 N N . ILE A 1 296 ? 2.745 23.767 9.412 1.00 85.88 296 ILE A N 1
ATOM 2313 C CA . ILE A 1 296 ? 3.401 25.066 9.228 1.00 85.88 296 ILE A CA 1
ATOM 2314 C C . ILE A 1 296 ? 2.880 26.078 10.257 1.00 85.88 296 ILE A C 1
ATOM 2316 O O . ILE A 1 296 ? 3.686 26.758 10.895 1.00 85.88 296 ILE A O 1
ATOM 2320 N N . LEU A 1 297 ? 1.559 26.156 10.467 1.00 87.06 297 LEU A N 1
ATOM 2321 C CA . LEU A 1 297 ? 0.978 27.058 11.470 1.00 87.06 297 LEU A CA 1
ATOM 2322 C C . LEU A 1 297 ? 1.499 26.755 12.877 1.00 87.06 297 LEU A C 1
ATOM 2324 O O . LEU A 1 297 ? 1.895 27.680 13.581 1.00 87.06 297 LEU A O 1
ATOM 2328 N N . GLN A 1 298 ? 1.561 25.477 13.263 1.00 77.69 298 GLN A N 1
ATOM 2329 C CA . GLN A 1 298 ? 2.130 25.046 14.545 1.00 77.69 298 GLN A CA 1
ATOM 2330 C C . GLN A 1 298 ? 3.570 25.539 14.716 1.00 77.69 298 GLN A C 1
ATOM 2332 O O . GLN A 1 298 ? 3.920 26.105 15.750 1.00 77.69 298 GLN A O 1
ATOM 2337 N N . LEU A 1 299 ? 4.407 25.340 13.695 1.00 80.38 299 LEU A N 1
ATOM 2338 C CA . LEU A 1 299 ? 5.816 25.720 13.736 1.00 80.38 299 LEU A CA 1
ATOM 2339 C C . LEU A 1 299 ? 6.002 27.240 13.927 1.00 80.38 299 LEU A C 1
ATOM 2341 O O . LEU A 1 299 ? 6.899 27.667 14.662 1.00 80.38 299 LEU A O 1
ATOM 2345 N N . ILE A 1 300 ? 5.152 28.046 13.283 1.00 87.00 300 ILE A N 1
ATOM 2346 C CA . ILE A 1 300 ? 5.203 29.515 13.330 1.00 87.00 300 ILE A CA 1
ATOM 2347 C C . ILE A 1 300 ? 4.627 30.059 14.642 1.00 87.00 300 ILE A C 1
ATOM 2349 O O . ILE A 1 300 ? 5.214 30.959 15.242 1.00 87.00 300 ILE A O 1
ATOM 2353 N N . LEU A 1 301 ? 3.478 29.541 15.077 1.00 84.38 301 LEU A N 1
ATOM 2354 C CA . LEU A 1 301 ? 2.689 30.096 16.179 1.00 84.38 301 LEU A CA 1
ATOM 2355 C C . LEU A 1 301 ? 3.063 29.531 17.550 1.00 84.38 301 LEU A C 1
ATOM 2357 O O . LEU A 1 301 ? 2.589 30.055 18.554 1.00 84.38 301 LEU A O 1
ATOM 2361 N N . SER A 1 302 ? 3.902 28.498 17.623 1.00 77.12 302 SER A N 1
ATOM 2362 C CA . SER A 1 302 ? 4.320 27.904 18.891 1.00 77.12 302 SER A CA 1
ATOM 2363 C C . SER A 1 302 ? 5.837 28.041 19.108 1.00 77.12 302 SER A C 1
ATOM 2365 O O . SER A 1 302 ? 6.616 27.650 18.235 1.00 77.12 302 SER A O 1
ATOM 2367 N N . PRO A 1 303 ? 6.297 28.586 20.255 1.00 62.81 303 PRO A N 1
ATOM 2368 C CA . PRO A 1 303 ? 7.720 28.755 20.557 1.00 62.81 303 PRO A CA 1
ATOM 2369 C C . PRO A 1 303 ? 8.437 27.431 20.895 1.00 62.81 303 PRO A C 1
ATOM 2371 O O . PRO A 1 303 ? 9.666 27.397 20.928 1.00 62.81 303 PRO A O 1
ATOM 2374 N N . GLY A 1 304 ? 7.698 26.340 21.119 1.00 52.12 304 GLY A N 1
ATOM 2375 C CA . GLY A 1 304 ? 8.200 25.030 21.530 1.00 52.12 304 GLY A CA 1
ATOM 2376 C C . GLY A 1 304 ? 7.142 23.918 21.456 1.00 52.12 304 GLY A C 1
ATOM 2377 O O . GLY A 1 304 ? 6.034 24.102 20.968 1.00 52.12 304 GLY A O 1
ATOM 2378 N N . VAL A 1 305 ? 7.503 22.717 21.906 1.00 43.00 305 VAL A N 1
ATOM 2379 C CA . VAL A 1 305 ? 6.772 21.463 21.613 1.00 43.00 305 VAL A CA 1
ATOM 2380 C C . VAL A 1 305 ? 5.453 21.332 22.389 1.00 43.00 305 VAL A C 1
ATOM 2382 O O . VAL A 1 305 ? 4.504 20.760 21.869 1.00 43.00 305 VAL A O 1
ATOM 2385 N N . ASN A 1 306 ? 5.374 21.938 23.580 1.00 44.47 306 ASN A N 1
ATOM 2386 C CA . ASN A 1 306 ? 4.212 21.908 24.486 1.00 44.47 306 ASN A CA 1
ATOM 2387 C C . ASN A 1 306 ? 3.633 23.304 24.765 1.00 44.47 306 ASN A C 1
ATOM 2389 O O . ASN A 1 306 ? 2.926 23.515 25.750 1.00 44.47 306 ASN A O 1
ATOM 2393 N N . SER A 1 307 ? 3.992 24.295 23.953 1.00 47.28 307 SER A N 1
ATOM 2394 C CA . SER A 1 307 ? 3.531 25.664 24.159 1.00 47.28 307 SER A CA 1
ATOM 2395 C C . SER A 1 307 ? 2.202 25.916 23.467 1.00 47.28 307 SER A C 1
ATOM 2397 O O . SER A 1 307 ? 1.952 25.446 22.355 1.00 47.28 307 SER A O 1
ATOM 2399 N N . LYS A 1 308 ? 1.371 26.720 24.134 1.00 64.94 308 LYS A N 1
ATOM 2400 C CA . LYS A 1 308 ? 0.158 27.289 23.553 1.00 64.94 308 LYS A CA 1
ATOM 2401 C C . LYS A 1 308 ? 0.503 28.066 22.281 1.00 64.94 308 LYS A C 1
ATOM 2403 O O . LYS A 1 308 ? 1.634 28.507 22.082 1.00 64.94 308 LYS A O 1
ATOM 2408 N N . TYR A 1 309 ? -0.485 28.234 21.417 1.00 77.88 309 TYR A N 1
ATOM 2409 C CA . TYR A 1 309 ? -0.335 29.065 20.235 1.00 77.88 309 TYR A CA 1
ATOM 2410 C C . TYR A 1 309 ? -0.309 30.534 20.659 1.00 77.88 309 TYR A C 1
ATOM 2412 O O . TYR A 1 309 ? -1.184 31.002 21.389 1.00 77.88 309 TYR A O 1
ATOM 2420 N N . HIS A 1 310 ? 0.709 31.261 20.214 1.00 79.88 310 HIS A N 1
ATOM 2421 C CA . HIS A 1 310 ? 0.953 32.644 20.581 1.00 79.88 310 HIS A CA 1
ATOM 2422 C C . HIS A 1 310 ? 0.992 33.517 19.327 1.00 79.88 310 HIS A C 1
ATOM 2424 O O . HIS A 1 310 ? 1.964 33.526 18.572 1.00 79.88 310 HIS A O 1
ATOM 2430 N N . GLN A 1 311 ? -0.055 34.320 19.139 1.00 84.81 311 GLN A N 1
ATOM 2431 C CA . GLN A 1 311 ? -0.120 35.312 18.056 1.00 84.81 311 GLN A CA 1
ATOM 2432 C C . GLN A 1 311 ? 1.022 36.318 18.143 1.00 84.81 311 GLN A C 1
ATOM 2434 O O . GLN A 1 311 ? 1.510 36.785 17.124 1.00 84.81 311 GLN A O 1
ATOM 2439 N N . ASN A 1 312 ? 1.512 36.588 19.354 1.00 87.25 312 ASN A N 1
ATOM 2440 C CA . ASN A 1 312 ? 2.591 37.536 19.594 1.00 87.25 312 ASN A CA 1
ATOM 2441 C C . ASN A 1 312 ? 3.942 37.146 18.952 1.00 87.25 312 ASN A C 1
ATOM 2443 O O . ASN A 1 312 ? 4.895 37.916 19.086 1.00 87.25 312 ASN A O 1
ATOM 2447 N N . LEU A 1 313 ? 4.050 35.963 18.331 1.00 88.25 313 LEU A N 1
ATOM 2448 C CA . LEU A 1 313 ? 5.192 35.533 17.520 1.00 88.25 313 LEU A CA 1
ATOM 2449 C C . LEU A 1 313 ? 5.110 36.019 16.066 1.00 88.25 313 LEU A C 1
ATOM 2451 O O . LEU A 1 313 ? 6.125 36.024 15.365 1.00 88.25 313 LEU A O 1
ATOM 2455 N N . LEU A 1 314 ? 3.926 36.432 15.615 1.00 93.12 314 LEU A N 1
ATOM 2456 C CA . LEU A 1 314 ? 3.705 37.054 14.315 1.00 93.12 314 LEU A CA 1
ATOM 2457 C C . LEU A 1 314 ? 4.024 38.560 14.356 1.00 93.12 314 LEU A C 1
ATOM 2459 O O . LEU A 1 314 ? 4.012 39.168 15.432 1.00 93.12 314 LEU A O 1
ATOM 2463 N N . PRO A 1 315 ? 4.266 39.197 13.197 1.00 93.38 315 PRO A N 1
ATOM 2464 C CA . PRO A 1 315 ? 4.288 40.656 13.080 1.00 93.38 315 PRO A CA 1
ATOM 2465 C C . PRO A 1 315 ? 2.991 41.277 13.593 1.00 93.38 315 PRO A C 1
ATOM 2467 O O . PRO A 1 315 ? 1.929 40.700 13.376 1.00 93.38 315 PRO A O 1
ATOM 2470 N N . GLU A 1 316 ? 3.053 42.468 14.197 1.00 91.31 316 GLU A N 1
ATOM 2471 C CA . GLU A 1 316 ? 1.887 43.156 14.790 1.00 91.31 316 GLU A CA 1
ATOM 2472 C C . GLU A 1 316 ? 0.680 43.203 13.843 1.00 91.31 316 GLU A C 1
ATOM 2474 O O . GLU A 1 316 ? -0.428 42.837 14.223 1.00 91.31 316 GLU A O 1
ATOM 2479 N N . LYS A 1 317 ? 0.918 43.506 12.561 1.00 89.25 317 LYS A N 1
ATOM 2480 C CA . LYS A 1 317 ? -0.114 43.559 11.508 1.00 89.25 317 LYS A CA 1
ATOM 2481 C C . LYS A 1 317 ? -0.863 42.239 11.272 1.00 89.25 317 LYS A C 1
ATOM 2483 O O . LYS A 1 317 ? -1.922 42.253 10.646 1.00 89.25 317 LYS A O 1
ATOM 2488 N N . LEU A 1 318 ? -0.296 41.108 11.693 1.00 91.50 318 LEU A N 1
ATOM 2489 C CA . LEU A 1 318 ? -0.880 39.775 11.534 1.00 91.50 318 LEU A CA 1
ATOM 2490 C C . LEU A 1 318 ? -1.525 39.238 12.819 1.00 91.50 318 LEU A C 1
ATOM 2492 O O . LEU A 1 318 ? -2.276 38.268 12.748 1.00 91.50 318 LEU A O 1
ATOM 2496 N N . GLN A 1 319 ? -1.273 39.861 13.975 1.00 90.69 319 GLN A N 1
ATOM 2497 C CA . GLN A 1 319 ? -1.811 39.409 15.267 1.00 90.69 319 GLN A CA 1
ATOM 2498 C C . GLN A 1 319 ? -3.322 39.633 15.387 1.00 90.69 319 GLN A C 1
ATOM 2500 O O . GLN A 1 319 ? -3.984 38.959 16.161 1.00 90.69 319 GLN A O 1
ATOM 2505 N N . GLU A 1 320 ? -3.876 40.557 14.604 1.00 85.69 320 GLU A N 1
ATOM 2506 C CA . GLU A 1 320 ? -5.301 40.908 14.626 1.00 85.69 320 GLU A CA 1
ATOM 2507 C C . GLU A 1 320 ? -6.102 40.233 13.497 1.00 85.69 320 GLU A C 1
ATOM 2509 O O . GLU A 1 320 ? -7.288 40.509 13.309 1.00 85.69 320 GLU A O 1
ATOM 2514 N N . LYS A 1 321 ? -5.470 39.355 12.706 1.00 92.25 321 LYS A N 1
ATOM 2515 C CA . LYS A 1 321 ? -6.112 38.732 11.541 1.00 92.25 321 LYS A CA 1
ATOM 2516 C C . LYS A 1 321 ? -7.156 37.712 11.965 1.00 92.25 321 LYS A C 1
ATOM 2518 O O . LYS A 1 321 ? -6.904 36.835 12.790 1.00 92.25 321 LYS A O 1
ATOM 2523 N N . THR A 1 322 ? -8.336 37.796 11.351 1.00 89.75 322 THR A N 1
ATOM 2524 C CA . THR A 1 322 ? -9.542 37.113 11.843 1.00 89.75 322 THR A CA 1
ATOM 2525 C C . THR A 1 322 ? -9.386 35.595 11.822 1.00 89.75 322 THR A C 1
ATOM 2527 O O . THR A 1 322 ? -9.765 34.920 12.779 1.00 89.75 322 THR A O 1
ATOM 2530 N N . LEU A 1 323 ? -8.835 35.037 10.742 1.00 88.12 323 LEU A N 1
ATOM 2531 C CA . LEU A 1 323 ? -8.670 33.587 10.603 1.00 88.12 323 LEU A CA 1
ATOM 2532 C C . LEU A 1 323 ? -7.606 33.010 11.542 1.00 88.12 323 LEU A C 1
ATOM 2534 O O . LEU A 1 323 ? -7.828 31.944 12.114 1.00 88.12 323 LEU A O 1
ATOM 2538 N N . ILE A 1 324 ? -6.497 33.721 11.759 1.00 88.75 324 ILE A N 1
ATOM 2539 C CA . ILE A 1 324 ? -5.478 33.327 12.740 1.00 88.75 324 ILE A CA 1
ATOM 2540 C C . ILE A 1 324 ? -6.023 33.430 14.164 1.00 88.75 324 ILE A C 1
ATOM 2542 O O . ILE A 1 324 ? -5.766 32.542 14.975 1.00 88.75 324 ILE A O 1
ATOM 2546 N N . ASN A 1 325 ? -6.830 34.447 14.464 1.00 86.19 325 ASN A N 1
ATOM 2547 C CA . ASN A 1 325 ? -7.458 34.577 15.776 1.00 86.19 325 ASN A CA 1
ATOM 2548 C C . ASN A 1 325 ? -8.413 33.426 16.053 1.00 86.19 325 ASN A C 1
ATOM 2550 O O . ASN A 1 325 ? -8.261 32.734 17.057 1.00 86.19 325 ASN A O 1
ATOM 2554 N N . LYS A 1 326 ? -9.291 33.124 15.093 1.00 86.56 326 LYS A N 1
ATOM 2555 C CA . LYS A 1 326 ? -10.174 31.956 15.166 1.00 86.56 326 LYS A CA 1
ATOM 2556 C C . LYS A 1 326 ? -9.404 30.647 15.271 1.00 86.56 326 LYS A C 1
ATOM 2558 O O . LYS A 1 326 ? -9.850 29.758 15.983 1.00 86.56 326 LYS A O 1
ATOM 2563 N N . PHE A 1 327 ? -8.280 30.513 14.566 1.00 87.31 327 PHE A N 1
ATOM 2564 C CA . PHE A 1 327 ? -7.426 29.335 14.672 1.00 87.31 327 PHE A CA 1
ATOM 2565 C C . PHE A 1 327 ? -6.912 29.188 16.103 1.00 87.31 327 PHE A C 1
ATOM 2567 O O . PHE A 1 327 ? -7.197 28.180 16.734 1.00 87.31 327 PHE A O 1
ATOM 2574 N N . VAL A 1 328 ? -6.227 30.207 16.632 1.00 85.00 328 VAL A N 1
ATOM 2575 C CA . VAL A 1 328 ? -5.610 30.187 17.968 1.00 85.00 328 VAL A CA 1
ATOM 2576 C C . VAL A 1 328 ? -6.642 29.991 19.078 1.00 85.00 328 VAL A C 1
ATOM 2578 O O . VAL A 1 328 ? -6.389 29.203 19.983 1.00 85.00 328 VAL A O 1
ATOM 2581 N N . GLU A 1 329 ? -7.807 30.640 18.997 1.00 83.00 329 GLU A N 1
ATOM 2582 C CA . GLU A 1 329 ? -8.922 30.440 19.936 1.00 83.00 329 GLU A CA 1
ATOM 2583 C C . GLU A 1 329 ? -9.435 28.998 19.919 1.00 83.00 329 GLU A C 1
ATOM 2585 O O . GLU A 1 329 ? -9.659 28.403 20.972 1.00 83.00 329 GLU A O 1
ATOM 2590 N N . LEU A 1 330 ? -9.592 28.427 18.721 1.00 77.12 330 LEU A N 1
ATOM 2591 C CA . LEU A 1 330 ? -10.115 27.079 18.526 1.00 77.12 330 LEU A CA 1
ATOM 2592 C C . LEU A 1 330 ? -9.203 26.009 19.145 1.00 77.12 330 LEU A C 1
ATOM 2594 O O . LEU A 1 330 ? -9.700 25.033 19.695 1.00 77.12 330 LEU A O 1
ATOM 2598 N N . VAL A 1 331 ? -7.884 26.205 19.092 1.00 74.12 331 VAL A N 1
ATOM 2599 C CA . VAL A 1 331 ? -6.880 25.263 19.624 1.00 74.12 331 VAL A CA 1
ATOM 2600 C C . VAL A 1 331 ? -6.300 25.695 20.982 1.00 74.12 331 VAL A C 1
ATOM 2602 O O . VAL A 1 331 ? -5.320 25.121 21.452 1.00 74.12 331 VAL A O 1
ATOM 2605 N N . ALA A 1 332 ? -6.870 26.718 21.631 1.00 68.56 332 ALA A N 1
ATOM 2606 C CA . ALA A 1 332 ? -6.310 27.304 22.856 1.00 68.56 332 ALA A CA 1
ATOM 2607 C C . ALA A 1 332 ? -6.309 26.337 24.054 1.00 68.56 332 ALA A C 1
ATOM 2609 O O . ALA A 1 332 ? -5.404 26.391 24.891 1.00 68.56 332 ALA A O 1
ATOM 2610 N N . ASN A 1 333 ? -7.331 25.478 24.133 1.00 56.22 333 ASN A N 1
ATOM 2611 C CA . ASN A 1 333 ? -7.574 24.548 25.242 1.00 56.22 333 ASN A CA 1
ATOM 2612 C C . ASN A 1 333 ? -7.802 23.099 24.776 1.00 56.22 333 ASN A C 1
ATOM 2614 O O . ASN A 1 333 ? -8.117 22.239 25.595 1.00 56.22 333 ASN A O 1
ATOM 2618 N N . GLU A 1 334 ? -7.661 22.827 23.479 1.00 57.91 334 GLU A N 1
ATOM 2619 C CA . GLU A 1 334 ? -7.933 21.524 22.876 1.00 57.91 334 GLU A CA 1
ATOM 2620 C C . GLU A 1 334 ? -6.783 21.102 21.958 1.00 57.91 334 GLU A C 1
ATOM 2622 O O . GLU A 1 334 ? -6.105 21.940 21.364 1.00 57.91 334 GLU A O 1
ATOM 2627 N N . ASP A 1 335 ? -6.558 19.793 21.837 1.00 58.22 335 ASP A N 1
ATOM 2628 C CA . ASP A 1 335 ? -5.584 19.248 20.890 1.00 58.22 335 ASP A CA 1
ATOM 2629 C C . ASP A 1 335 ? -6.037 19.564 19.453 1.00 58.22 335 ASP A C 1
ATOM 2631 O O . ASP A 1 335 ? -7.196 19.348 19.096 1.00 58.22 335 ASP A O 1
ATOM 2635 N N . ILE A 1 336 ? -5.117 20.021 18.596 1.00 62.09 336 ILE A N 1
ATOM 2636 C CA . ILE A 1 336 ? -5.376 20.214 17.160 1.00 62.09 336 ILE A CA 1
ATOM 2637 C C . ILE A 1 336 ? -5.810 18.911 16.469 1.00 62.09 336 ILE A C 1
ATOM 2639 O O . ILE A 1 336 ? -6.360 18.942 15.372 1.00 62.09 336 ILE A O 1
ATOM 2643 N N . ASN A 1 337 ? -5.567 17.758 17.090 1.00 55.34 337 ASN A N 1
ATOM 2644 C CA . ASN A 1 337 ? -6.013 16.441 16.648 1.00 55.34 337 ASN A CA 1
ATOM 2645 C C . ASN A 1 337 ? -7.401 16.037 17.169 1.00 55.34 337 ASN A C 1
ATOM 2647 O O . ASN A 1 337 ? -7.879 14.959 16.821 1.00 55.34 337 ASN A O 1
ATOM 2651 N N . ASN A 1 338 ? -8.074 16.875 17.963 1.00 54.22 338 ASN A N 1
ATOM 2652 C CA . ASN A 1 338 ? -9.475 16.663 18.315 1.00 54.22 338 ASN A CA 1
ATOM 2653 C C . ASN A 1 338 ? -10.337 16.632 17.030 1.00 54.22 338 ASN A C 1
ATOM 2655 O O . ASN A 1 338 ? -10.197 17.488 16.155 1.00 54.22 338 ASN A O 1
ATOM 2659 N N . GLN A 1 339 ? -11.227 15.640 16.914 1.00 52.91 339 GLN A N 1
ATOM 2660 C CA . GLN A 1 339 ? -12.089 15.416 15.746 1.00 52.91 339 GLN A CA 1
ATOM 2661 C C . GLN A 1 339 ? -12.974 16.626 15.404 1.00 52.91 339 GLN A C 1
ATOM 2663 O O . GLN A 1 339 ? -13.087 17.001 14.231 1.00 52.91 339 GLN A O 1
ATOM 2668 N N . ASP A 1 340 ? -13.579 17.253 16.409 1.00 60.56 340 ASP A N 1
ATOM 2669 C CA . ASP A 1 340 ? -14.475 18.395 16.218 1.00 60.56 340 ASP A CA 1
ATOM 2670 C C . ASP A 1 340 ? -13.679 19.620 15.767 1.00 60.56 340 ASP A C 1
ATOM 2672 O O . ASP A 1 340 ? -14.064 20.329 14.833 1.00 60.56 340 ASP A O 1
ATOM 2676 N N . ILE A 1 341 ? -12.504 19.814 16.366 1.00 70.06 341 ILE A N 1
ATOM 2677 C CA . ILE A 1 341 ? -11.556 20.860 15.986 1.00 70.06 341 ILE A CA 1
ATOM 2678 C C . ILE A 1 341 ? -11.068 20.654 14.551 1.00 70.06 341 ILE A C 1
ATOM 2680 O O . ILE A 1 341 ? -11.121 21.586 13.754 1.00 70.06 341 ILE A O 1
ATOM 2684 N N . ARG A 1 342 ? -10.679 19.433 14.168 1.00 66.50 342 ARG A N 1
ATOM 2685 C CA . ARG A 1 342 ? -10.232 19.094 12.806 1.00 66.50 342 ARG A CA 1
ATOM 2686 C C . ARG A 1 342 ? -11.303 19.317 11.759 1.00 66.50 342 ARG A C 1
ATOM 2688 O O . ARG A 1 342 ? -11.004 19.869 10.705 1.00 66.50 342 ARG A O 1
ATOM 2695 N N . THR A 1 343 ? -12.536 18.928 12.054 1.00 67.75 343 THR A N 1
ATOM 2696 C CA . THR A 1 343 ? -13.672 19.159 11.156 1.00 67.75 343 THR A CA 1
ATOM 2697 C C . THR A 1 343 ? -13.883 20.659 10.952 1.00 67.75 343 THR A C 1
ATOM 2699 O O . THR A 1 343 ? -14.034 21.130 9.826 1.00 67.75 343 THR A O 1
ATOM 2702 N N . ARG A 1 344 ? -13.789 21.449 12.027 1.00 75.62 344 ARG A N 1
ATOM 2703 C CA . ARG A 1 344 ? -13.883 22.913 11.952 1.00 75.62 344 ARG A CA 1
ATOM 2704 C C . ARG A 1 344 ? -12.708 23.538 11.196 1.00 75.62 344 ARG A C 1
ATOM 2706 O O . ARG A 1 344 ? -12.941 24.434 10.392 1.00 75.62 344 ARG A O 1
ATOM 2713 N N . LEU A 1 345 ? -11.483 23.050 11.401 1.00 79.44 345 LEU A N 1
ATOM 2714 C CA . LEU A 1 345 ? -10.275 23.494 10.695 1.00 79.44 345 LEU A CA 1
ATOM 2715 C C . LEU A 1 345 ? -10.308 23.144 9.206 1.00 79.44 345 LEU A C 1
ATOM 2717 O O . LEU A 1 345 ? -9.924 23.964 8.379 1.00 79.44 345 LEU A O 1
ATOM 2721 N N . TYR A 1 346 ? -10.819 21.970 8.836 1.00 78.19 346 TYR A N 1
ATOM 2722 C CA . TYR A 1 346 ? -11.057 21.612 7.438 1.00 78.19 346 TYR A CA 1
ATOM 2723 C C . TYR A 1 346 ? -11.944 22.667 6.755 1.00 78.19 346 TYR A C 1
ATOM 2725 O O . TYR A 1 346 ? -11.609 23.200 5.695 1.00 78.19 346 TYR A O 1
ATOM 2733 N N . PHE A 1 347 ? -13.014 23.091 7.434 1.00 77.25 347 PHE A N 1
ATOM 2734 C CA . PHE A 1 347 ? -13.879 24.177 6.974 1.00 77.25 347 PHE A CA 1
ATOM 2735 C C . PHE A 1 347 ? -13.271 25.582 7.093 1.00 77.25 347 PHE A C 1
ATOM 2737 O O . PHE A 1 347 ? -13.969 26.558 6.831 1.00 77.25 347 PHE A O 1
ATOM 2744 N N . PHE A 1 348 ? -11.992 25.742 7.447 1.00 84.12 348 PHE A N 1
ATOM 2745 C CA . PHE A 1 348 ? -11.296 27.015 7.231 1.00 84.12 348 PHE A CA 1
ATOM 2746 C C . PHE A 1 348 ? -10.857 27.143 5.776 1.00 84.12 348 PHE A C 1
ATOM 2748 O O . PHE A 1 348 ? -10.876 28.248 5.250 1.00 84.12 348 PHE A O 1
ATOM 2755 N N . LEU A 1 349 ? -10.508 26.033 5.123 1.00 84.62 349 LEU A N 1
ATOM 2756 C CA . LEU A 1 349 ? -10.085 25.999 3.719 1.00 84.62 349 LEU A CA 1
ATOM 2757 C C . LEU A 1 349 ? -11.207 25.533 2.779 1.00 84.62 349 LEU A C 1
ATOM 2759 O O . LEU A 1 349 ? -11.038 25.586 1.567 1.00 84.62 349 LEU A O 1
ATOM 2763 N N . SER A 1 350 ? -12.358 25.136 3.321 1.00 76.50 350 SER A N 1
ATOM 2764 C CA . SER A 1 350 ? -13.594 24.781 2.607 1.00 76.50 350 SER A CA 1
ATOM 2765 C C . SER A 1 350 ? -14.798 25.544 3.200 1.00 76.50 350 SER A C 1
ATOM 2767 O O . SER A 1 350 ? -14.628 26.362 4.108 1.00 76.50 350 SER A O 1
ATOM 2769 N N . ASP A 1 351 ? -16.021 25.341 2.713 1.00 67.19 351 ASP A N 1
ATOM 2770 C CA . ASP A 1 351 ? -17.248 25.822 3.356 1.00 67.19 351 ASP A CA 1
ATOM 2771 C C . ASP A 1 351 ? -18.026 24.666 4.020 1.00 67.19 351 ASP A C 1
ATOM 2773 O O . ASP A 1 351 ? -17.926 23.527 3.565 1.00 67.19 351 ASP A O 1
ATOM 2777 N N . PRO A 1 352 ? -18.838 24.934 5.063 1.00 62.78 352 PRO A N 1
ATOM 2778 C CA . PRO A 1 352 ? -19.566 23.896 5.801 1.00 62.78 352 PRO A CA 1
ATOM 2779 C C . PRO A 1 352 ? -20.512 23.026 4.963 1.00 62.78 352 PRO A C 1
ATOM 2781 O O . PRO A 1 352 ? -20.881 21.941 5.402 1.00 62.78 352 PRO A O 1
ATOM 2784 N N . ASN A 1 353 ? -20.932 23.501 3.785 1.00 65.44 353 ASN A N 1
ATOM 2785 C CA . ASN A 1 353 ? -21.820 22.768 2.887 1.00 65.44 353 ASN A CA 1
ATOM 2786 C C . ASN A 1 353 ? -21.073 22.096 1.728 1.00 65.44 353 ASN A C 1
ATOM 2788 O O . ASN A 1 353 ? -21.738 21.472 0.903 1.00 65.44 353 ASN A O 1
ATOM 2792 N N . PHE A 1 354 ? -19.742 22.224 1.653 1.00 63.78 354 PHE A N 1
ATOM 2793 C CA . PHE A 1 354 ? -18.918 21.743 0.543 1.00 63.78 354 PHE A CA 1
ATOM 2794 C C . PHE A 1 354 ? -19.478 22.199 -0.816 1.00 63.78 354 PHE A C 1
ATOM 2796 O O . PHE A 1 354 ? -19.741 21.380 -1.691 1.00 63.78 354 PHE A O 1
ATOM 2803 N N . LYS A 1 355 ? -19.738 23.500 -0.971 1.00 60.53 355 LYS A N 1
ATOM 2804 C CA . LYS A 1 355 ? -20.268 24.132 -2.190 1.00 60.53 355 LYS A CA 1
ATOM 2805 C C . LYS A 1 355 ? -19.338 25.168 -2.820 1.00 60.53 355 LYS A C 1
ATOM 2807 O O . LYS A 1 355 ? -19.519 25.475 -3.991 1.00 60.53 355 LYS A O 1
ATOM 2812 N N . ASN A 1 356 ? -18.398 25.740 -2.069 1.00 64.75 356 ASN A N 1
ATOM 2813 C CA . ASN A 1 356 ? -17.523 26.824 -2.502 1.00 64.75 356 ASN A CA 1
ATOM 2814 C C . ASN A 1 356 ? -16.103 26.650 -1.941 1.00 64.75 356 ASN A C 1
ATOM 2816 O O . ASN A 1 356 ? -15.881 26.566 -0.733 1.00 64.75 356 ASN A O 1
ATOM 2820 N N . GLY A 1 357 ? -15.116 26.710 -2.834 1.00 61.06 357 GLY A N 1
ATOM 2821 C CA . GLY A 1 357 ? -13.719 26.891 -2.454 1.00 61.06 357 GLY A CA 1
ATOM 2822 C C . GLY A 1 357 ? -13.450 28.278 -1.855 1.00 61.06 357 GLY A C 1
ATOM 2823 O O . GLY A 1 357 ? -14.216 29.222 -2.058 1.00 61.06 357 GLY A O 1
ATOM 2824 N N . ARG A 1 358 ? -12.343 28.424 -1.124 1.00 77.19 358 ARG A N 1
ATOM 2825 C CA . ARG A 1 358 ? -11.898 29.679 -0.511 1.00 77.19 358 ARG A CA 1
ATOM 2826 C C . ARG A 1 358 ? -10.665 30.230 -1.228 1.00 77.19 358 ARG A C 1
ATOM 2828 O O . ARG A 1 358 ? -9.637 29.568 -1.319 1.00 77.19 358 ARG A O 1
ATOM 2835 N N . GLY A 1 359 ? -10.748 31.474 -1.699 1.00 70.44 359 GLY A N 1
ATOM 2836 C CA . GLY A 1 359 ? -9.620 32.166 -2.334 1.00 70.44 359 GLY A CA 1
ATOM 2837 C C . GLY A 1 359 ? -9.159 31.523 -3.649 1.00 70.44 359 GLY A C 1
ATOM 2838 O O . GLY A 1 359 ? -9.971 31.020 -4.418 1.00 70.44 359 GLY A O 1
ATOM 2839 N N . SER A 1 360 ? -7.849 31.561 -3.912 1.00 81.50 360 SER A N 1
ATOM 2840 C CA . SER A 1 360 ? -7.195 30.973 -5.097 1.00 81.50 360 SER A CA 1
ATOM 2841 C C . SER A 1 360 ? -6.783 29.502 -4.913 1.00 81.50 360 SER A C 1
ATOM 2843 O O . SER A 1 360 ? -5.946 28.991 -5.658 1.00 81.50 360 SER A O 1
ATOM 2845 N N . ILE A 1 361 ? -7.336 28.821 -3.906 1.00 88.81 361 ILE A N 1
ATOM 2846 C CA . ILE A 1 361 ? -7.000 27.433 -3.578 1.00 88.81 361 ILE A CA 1
ATOM 2847 C C . ILE A 1 361 ? -7.611 26.491 -4.624 1.00 88.81 361 ILE A C 1
ATOM 2849 O O . ILE A 1 361 ? -8.790 26.592 -4.960 1.00 88.81 361 ILE A O 1
ATOM 2853 N N . THR A 1 362 ? -6.812 25.549 -5.132 1.00 88.19 362 THR A N 1
ATOM 2854 C CA . THR A 1 362 ? -7.275 24.499 -6.054 1.00 88.19 362 THR A CA 1
ATOM 2855 C C . THR A 1 362 ? -7.650 23.228 -5.292 1.00 88.19 362 THR A C 1
ATOM 2857 O O . THR A 1 362 ? -6.909 22.784 -4.417 1.00 88.19 362 THR A O 1
ATOM 2860 N N . TYR A 1 363 ? -8.750 22.577 -5.659 1.00 83.81 363 TYR A N 1
ATOM 2861 C CA . TYR A 1 363 ? -9.250 21.392 -4.956 1.00 83.81 363 TYR A CA 1
ATOM 2862 C C . TYR A 1 363 ? -9.121 20.128 -5.806 1.00 83.81 363 TYR A C 1
ATOM 2864 O O . TYR A 1 363 ? -9.203 20.184 -7.033 1.00 83.81 363 TYR A O 1
ATOM 2872 N N . LYS A 1 364 ? -8.873 18.988 -5.154 1.00 78.19 364 LYS A N 1
ATOM 2873 C CA . LYS A 1 364 ? -8.682 17.677 -5.794 1.00 78.19 364 LYS A CA 1
ATOM 2874 C C . LYS A 1 364 ? -10.009 17.081 -6.262 1.00 78.19 364 LYS A C 1
ATOM 2876 O O . LYS A 1 364 ? -10.068 16.541 -7.362 1.00 78.19 364 LYS A O 1
ATOM 2881 N N . TYR A 1 365 ? -11.056 17.231 -5.449 1.00 72.69 365 TYR A N 1
ATOM 2882 C CA . TYR A 1 365 ? -12.396 16.697 -5.709 1.00 72.69 365 TYR A CA 1
ATOM 2883 C C . TYR A 1 365 ? -13.488 17.760 -5.484 1.00 72.69 365 TYR A C 1
ATOM 2885 O O . TYR A 1 365 ? -14.314 17.609 -4.584 1.00 72.69 365 TYR A O 1
ATOM 2893 N N . PRO A 1 366 ? -13.517 18.840 -6.287 1.00 71.50 366 PRO A N 1
ATOM 2894 C CA . PRO A 1 366 ? -14.435 19.967 -6.078 1.00 71.50 366 PRO A CA 1
ATOM 2895 C C . PRO A 1 366 ? -15.922 19.569 -6.067 1.00 71.50 366 PRO A C 1
ATOM 2897 O O . PRO A 1 366 ? -16.718 20.259 -5.446 1.00 71.50 366 PRO A O 1
ATOM 2900 N N . ASP A 1 367 ? -16.284 18.445 -6.693 1.00 62.19 367 ASP A N 1
ATOM 2901 C CA . ASP A 1 367 ? -17.671 17.973 -6.797 1.00 62.19 367 ASP A CA 1
ATOM 2902 C C . ASP A 1 367 ? -18.098 17.002 -5.674 1.00 62.19 367 ASP A C 1
ATOM 2904 O O . ASP A 1 367 ? -19.259 16.600 -5.621 1.00 62.19 367 ASP A O 1
ATOM 2908 N N . LEU A 1 368 ? -17.173 16.577 -4.800 1.00 57.78 368 LEU A N 1
ATOM 2909 C CA . LEU A 1 368 ? -17.436 15.580 -3.748 1.00 57.78 368 LEU A CA 1
ATOM 2910 C C . LEU A 1 368 ? -17.108 16.118 -2.355 1.00 57.78 368 LEU A C 1
ATOM 2912 O O . LEU A 1 368 ? -17.951 16.129 -1.464 1.00 57.78 368 LEU A O 1
ATOM 2916 N N . PHE A 1 369 ? -15.861 16.536 -2.167 1.00 61.38 369 PHE A N 1
ATOM 2917 C CA . PHE A 1 369 ? -15.353 17.129 -0.942 1.00 61.38 369 PHE A CA 1
ATOM 2918 C C . PHE A 1 369 ? -14.152 17.989 -1.336 1.00 61.38 369 PHE A C 1
ATOM 2920 O O . PHE A 1 369 ? -13.225 17.515 -1.990 1.00 61.38 369 PHE A O 1
ATOM 2927 N N . TYR A 1 370 ? -14.193 19.276 -0.981 1.00 69.75 370 TYR A N 1
ATOM 2928 C CA . TYR A 1 370 ? -13.172 20.282 -1.303 1.00 69.75 370 TYR A CA 1
ATOM 2929 C C . TYR A 1 370 ? -11.849 20.039 -0.542 1.00 69.75 370 TYR A C 1
ATOM 2931 O O . TYR A 1 370 ? -11.389 20.892 0.214 1.00 69.75 370 TYR A O 1
ATOM 2939 N N . GLU A 1 371 ? -11.229 18.878 -0.760 1.00 78.69 371 GLU A N 1
ATOM 2940 C CA . GLU A 1 371 ? -9.871 18.545 -0.329 1.00 78.69 371 GLU A CA 1
ATOM 2941 C C . GLU A 1 371 ? -8.882 19.382 -1.142 1.00 78.69 371 GLU A C 1
ATOM 2943 O O . GLU A 1 371 ? -8.929 19.410 -2.380 1.00 78.69 371 GLU A O 1
ATOM 2948 N N . VAL A 1 372 ? -7.981 20.078 -0.458 1.00 83.62 372 VAL A N 1
ATOM 2949 C CA . VAL A 1 372 ? -6.949 20.907 -1.073 1.00 83.62 372 VAL A CA 1
ATOM 2950 C C . VAL A 1 372 ? -6.005 20.013 -1.871 1.00 83.62 372 VAL A C 1
ATOM 2952 O O . VAL A 1 372 ? -5.363 19.105 -1.343 1.00 83.62 372 VAL A O 1
ATOM 2955 N N . LYS A 1 373 ? -5.880 20.287 -3.174 1.00 87.38 373 LYS A N 1
ATOM 2956 C CA . LYS A 1 373 ? -4.991 19.520 -4.052 1.00 87.38 373 LYS A CA 1
ATOM 2957 C C . LYS A 1 373 ? -3.541 19.664 -3.582 1.00 87.38 373 LYS A C 1
ATOM 2959 O O . LYS A 1 373 ? -3.046 20.783 -3.449 1.00 87.38 373 LYS A O 1
ATOM 2964 N N . SER A 1 374 ? -2.842 18.546 -3.396 1.00 88.69 374 SER A N 1
ATOM 2965 C CA . SER A 1 374 ? -1.413 18.572 -3.070 1.00 88.69 374 SER A CA 1
ATOM 2966 C C . SER A 1 374 ? -0.616 19.215 -4.212 1.00 88.69 374 SER A C 1
ATOM 2968 O O . SER A 1 374 ? -0.599 18.713 -5.336 1.00 88.69 374 SER A O 1
ATOM 2970 N N . SER A 1 375 ? -0.047 20.389 -3.938 1.00 92.25 375 SER A N 1
ATOM 2971 C CA . SER A 1 375 ? 0.864 21.130 -4.817 1.00 92.25 375 SER A CA 1
ATOM 2972 C C . SER A 1 375 ? 1.567 22.225 -4.019 1.00 92.25 375 SER A C 1
ATOM 2974 O O . SER A 1 375 ? 1.033 22.725 -3.022 1.00 92.25 375 SER A O 1
ATOM 2976 N N . ILE A 1 376 ? 2.761 22.612 -4.457 1.00 92.00 376 ILE A N 1
ATOM 2977 C CA . ILE A 1 376 ? 3.549 23.662 -3.809 1.00 92.00 376 ILE A CA 1
ATOM 2978 C C . ILE A 1 376 ? 2.814 25.012 -3.865 1.00 92.00 376 ILE A C 1
ATOM 2980 O O . ILE A 1 376 ? 2.730 25.724 -2.860 1.00 92.00 376 ILE A O 1
ATOM 2984 N N . LYS A 1 377 ? 2.210 25.337 -5.010 1.00 92.00 377 LYS A N 1
ATOM 2985 C CA . LYS A 1 377 ? 1.422 26.559 -5.214 1.00 92.00 377 LYS A CA 1
ATOM 2986 C C . LYS A 1 377 ? 0.215 26.636 -4.284 1.00 92.00 377 LYS A C 1
ATOM 2988 O O . LYS A 1 377 ? -0.058 27.706 -3.741 1.00 92.00 377 LYS A O 1
ATOM 2993 N N . ASN A 1 378 ? -0.478 25.520 -4.039 1.00 91.12 378 ASN A N 1
ATOM 2994 C CA . ASN A 1 378 ? -1.602 25.516 -3.100 1.00 91.12 378 ASN A CA 1
ATOM 2995 C C . ASN A 1 378 ? -1.182 25.731 -1.648 1.00 91.12 378 ASN A C 1
ATOM 2997 O O . ASN A 1 378 ? -1.954 26.317 -0.894 1.00 91.12 378 ASN A O 1
ATOM 3001 N N . ILE A 1 379 ? 0.015 25.292 -1.244 1.00 92.88 379 ILE A N 1
ATOM 3002 C CA . ILE A 1 379 ? 0.519 25.564 0.109 1.00 92.88 379 ILE A CA 1
ATOM 3003 C C . ILE A 1 379 ? 0.670 27.079 0.308 1.00 92.88 379 ILE A C 1
ATOM 3005 O O . ILE A 1 379 ? 0.194 27.609 1.310 1.00 92.88 379 ILE A O 1
ATOM 3009 N N . ILE A 1 380 ? 1.242 27.793 -0.670 1.00 92.12 380 ILE A N 1
ATOM 3010 C CA . ILE A 1 380 ? 1.336 29.264 -0.640 1.00 92.12 380 ILE A CA 1
ATOM 3011 C C . ILE A 1 380 ? -0.062 29.894 -0.630 1.00 92.12 380 ILE A C 1
ATOM 3013 O O . ILE A 1 380 ? -0.335 30.759 0.200 1.00 92.12 380 ILE A O 1
ATOM 3017 N N . ALA A 1 381 ? -0.967 29.445 -1.506 1.00 92.44 381 ALA A N 1
ATOM 3018 C CA . ALA A 1 381 ? -2.325 29.985 -1.594 1.00 92.44 381 ALA A CA 1
ATOM 3019 C C . ALA A 1 381 ? -3.113 29.821 -0.282 1.00 92.44 381 ALA A C 1
ATOM 3021 O O . ALA A 1 381 ? -3.778 30.757 0.163 1.00 92.44 381 ALA A O 1
ATOM 3022 N N . ALA A 1 382 ? -3.004 28.661 0.369 1.00 91.56 382 ALA A N 1
ATOM 3023 C CA . ALA A 1 382 ? -3.673 28.395 1.636 1.00 91.56 382 ALA A CA 1
ATOM 3024 C C . ALA A 1 382 ? -3.090 29.218 2.793 1.00 91.56 382 ALA A C 1
ATOM 3026 O O . ALA A 1 382 ? -3.846 29.733 3.614 1.00 91.56 382 ALA A O 1
ATOM 3027 N N . LEU A 1 383 ? -1.766 29.393 2.848 1.00 93.62 383 LEU A N 1
ATOM 3028 C CA . LEU A 1 383 ? -1.131 30.244 3.858 1.00 93.62 383 LEU A CA 1
ATOM 3029 C C . LEU A 1 383 ? -1.475 31.724 3.641 1.00 93.62 383 LEU A C 1
ATOM 3031 O O . LEU A 1 383 ? -1.826 32.403 4.603 1.00 93.62 383 LEU A O 1
ATOM 3035 N N . ASN A 1 384 ? -1.476 32.204 2.393 1.00 93.38 384 ASN A N 1
ATOM 3036 C CA . ASN A 1 384 ? -1.960 33.544 2.043 1.00 93.38 384 ASN A CA 1
ATOM 3037 C C . ASN A 1 384 ? -3.401 33.763 2.514 1.00 93.38 384 ASN A C 1
ATOM 3039 O O . ASN A 1 384 ? -3.713 34.803 3.091 1.00 93.38 384 ASN A O 1
ATOM 3043 N N . TYR A 1 385 ? -4.265 32.766 2.307 1.00 92.31 385 TYR A N 1
ATOM 3044 C CA . TYR A 1 385 ? -5.647 32.810 2.765 1.00 92.31 385 TYR A CA 1
ATOM 3045 C C . TYR A 1 385 ? -5.746 32.881 4.298 1.00 92.31 385 TYR A C 1
ATOM 3047 O O . TYR A 1 385 ? -6.410 33.771 4.821 1.00 92.31 385 TYR A O 1
ATOM 3055 N N . LEU A 1 386 ? -5.058 31.990 5.020 1.00 90.62 386 LEU A N 1
ATOM 3056 C CA . LEU A 1 386 ? -5.123 31.901 6.485 1.00 90.62 386 LEU A CA 1
ATOM 3057 C C . LEU A 1 386 ? -4.539 33.124 7.197 1.00 90.62 386 LEU A C 1
ATOM 3059 O O . LEU A 1 386 ? -5.118 33.587 8.175 1.00 90.62 386 LEU A O 1
ATOM 3063 N N . PHE A 1 387 ? -3.410 33.647 6.716 1.00 92.69 387 PHE A N 1
ATOM 3064 C CA . PHE A 1 387 ? -2.776 34.844 7.276 1.00 92.69 387 PHE A CA 1
ATOM 3065 C C . PHE A 1 387 ? -3.355 36.152 6.715 1.00 92.69 387 PHE A C 1
ATOM 3067 O O . PHE A 1 387 ? -2.973 37.228 7.170 1.00 92.69 387 PHE A O 1
ATOM 3074 N N . GLU A 1 388 ? -4.281 36.075 5.753 1.00 92.50 388 GLU A N 1
ATOM 3075 C CA . GLU A 1 388 ? -4.874 37.226 5.060 1.00 92.50 388 GLU A CA 1
ATOM 3076 C C . GLU A 1 388 ? -3.804 38.163 4.455 1.00 92.50 388 GLU A C 1
ATOM 3078 O O . GLU A 1 388 ? -3.846 39.390 4.614 1.00 92.50 388 GLU A O 1
ATOM 3083 N N . ILE A 1 389 ? -2.834 37.558 3.759 1.00 93.25 389 ILE A N 1
ATOM 3084 C CA . ILE A 1 389 ? -1.703 38.211 3.080 1.00 93.25 389 ILE A CA 1
ATOM 3085 C C . ILE A 1 389 ? -1.656 37.844 1.589 1.00 93.25 389 ILE A C 1
ATOM 3087 O O . ILE A 1 389 ? -2.422 37.011 1.105 1.00 93.25 389 ILE A O 1
ATOM 3091 N N . LYS A 1 390 ? -0.768 38.503 0.837 1.00 90.81 390 LYS A N 1
ATOM 3092 C CA . LYS A 1 390 ? -0.598 38.316 -0.611 1.00 90.81 390 LYS A CA 1
ATOM 3093 C C . LYS A 1 390 ? 0.872 38.099 -0.967 1.00 90.81 390 LYS A C 1
ATOM 3095 O O . LYS A 1 390 ? 1.455 38.929 -1.652 1.00 90.81 390 LYS A O 1
ATOM 3100 N N . ALA A 1 391 ? 1.459 37.012 -0.477 1.00 92.88 391 ALA A N 1
ATOM 3101 C CA . ALA A 1 391 ? 2.816 36.646 -0.851 1.00 92.88 391 ALA A CA 1
ATOM 3102 C C . ALA A 1 391 ? 2.861 36.084 -2.280 1.00 92.88 391 ALA A C 1
ATOM 3104 O O . ALA A 1 391 ? 2.055 35.210 -2.621 1.00 92.88 391 ALA A O 1
ATOM 3105 N N . GLU A 1 392 ? 3.810 36.542 -3.097 1.00 88.88 392 GLU A N 1
ATOM 3106 C CA . GLU A 1 392 ? 3.979 36.057 -4.479 1.00 88.88 392 GLU A CA 1
ATOM 3107 C C . GLU A 1 392 ? 4.745 34.730 -4.552 1.00 88.88 392 GLU A C 1
ATOM 3109 O O . GLU A 1 392 ? 4.541 33.918 -5.457 1.00 88.88 392 GLU A O 1
ATOM 3114 N N . ASN A 1 393 ? 5.638 34.498 -3.593 1.00 89.69 393 ASN A N 1
ATOM 3115 C CA . ASN A 1 393 ? 6.489 33.320 -3.522 1.00 89.69 393 ASN A CA 1
ATOM 3116 C C . ASN A 1 393 ? 6.867 33.012 -2.061 1.00 89.69 393 ASN A C 1
ATOM 3118 O O . ASN A 1 393 ? 6.462 33.705 -1.130 1.00 89.69 393 ASN A O 1
ATOM 3122 N N . PHE A 1 394 ? 7.642 31.950 -1.850 1.00 92.75 394 PHE A N 1
ATOM 3123 C CA . PHE A 1 394 ? 8.055 31.516 -0.515 1.00 92.75 394 PHE A CA 1
ATOM 3124 C C . PHE A 1 394 ? 9.035 32.454 0.201 1.00 92.75 394 PHE A C 1
ATOM 3126 O O . PHE A 1 394 ? 9.037 32.492 1.431 1.00 92.75 394 PHE A O 1
ATOM 3133 N N . GLU A 1 395 ? 9.865 33.189 -0.540 1.00 90.94 395 GLU A N 1
ATOM 3134 C CA . GLU A 1 395 ? 10.790 34.170 0.037 1.00 90.94 395 GLU A CA 1
ATOM 3135 C C . GLU A 1 395 ? 10.006 35.355 0.611 1.00 90.94 395 GLU A C 1
ATOM 3137 O O . GLU A 1 395 ? 10.177 35.718 1.776 1.00 90.94 395 GLU A O 1
ATOM 3142 N N . ASP A 1 396 ? 9.064 35.869 -0.177 1.00 94.25 396 ASP A N 1
ATOM 3143 C CA . ASP A 1 396 ? 8.128 36.915 0.224 1.00 94.25 396 ASP A CA 1
ATOM 3144 C C . ASP A 1 396 ? 7.247 36.459 1.401 1.00 94.25 396 ASP A C 1
ATOM 3146 O O . ASP A 1 396 ? 7.149 37.140 2.423 1.00 94.25 396 ASP A O 1
ATOM 3150 N N . LEU A 1 397 ? 6.711 35.233 1.339 1.00 94.19 397 LEU A N 1
ATOM 3151 C CA . LEU A 1 397 ? 5.923 34.640 2.423 1.00 94.19 397 LEU A CA 1
ATOM 3152 C C . LEU A 1 397 ? 6.719 34.547 3.733 1.00 94.19 397 LEU A C 1
ATOM 3154 O O . LEU A 1 397 ? 6.207 34.900 4.794 1.00 94.19 397 LEU A O 1
ATOM 3158 N N . GLY A 1 398 ? 7.975 34.093 3.676 1.00 94.75 398 GLY A N 1
ATOM 3159 C CA . GLY A 1 398 ? 8.855 34.028 4.847 1.00 94.75 398 GLY A CA 1
ATOM 3160 C C . GLY A 1 398 ? 9.135 35.406 5.448 1.00 94.75 398 GLY A C 1
ATOM 3161 O O . GLY A 1 398 ? 9.068 35.578 6.669 1.00 94.75 398 GLY A O 1
ATOM 3162 N N . SER A 1 399 ? 9.370 36.409 4.600 1.00 94.19 399 SER A N 1
ATOM 3163 C CA . SER A 1 399 ? 9.586 37.791 5.037 1.00 94.19 399 SER A CA 1
ATOM 3164 C C . SER A 1 399 ? 8.353 38.363 5.742 1.00 94.19 399 SER A C 1
ATOM 3166 O O . SER A 1 399 ? 8.457 38.862 6.863 1.00 94.19 399 SER A O 1
ATOM 3168 N N . LEU A 1 400 ? 7.166 38.189 5.149 1.00 95.94 400 LEU A N 1
ATOM 3169 C CA . LEU A 1 400 ? 5.895 38.672 5.699 1.00 95.94 400 LEU A CA 1
ATOM 3170 C C . LEU A 1 400 ? 5.486 37.990 7.012 1.00 95.94 400 LEU A C 1
ATOM 3172 O O . LEU A 1 400 ? 4.730 38.573 7.784 1.00 95.94 400 LEU A O 1
ATOM 3176 N N . LEU A 1 401 ? 5.971 36.775 7.274 1.00 95.19 401 LEU A N 1
ATOM 3177 C CA . LEU A 1 401 ? 5.699 36.027 8.508 1.00 95.19 401 LEU A CA 1
ATOM 3178 C C . LEU A 1 401 ? 6.770 36.234 9.594 1.00 95.19 401 LEU A C 1
ATOM 3180 O O . LEU A 1 401 ? 6.570 35.827 10.740 1.00 95.19 401 LEU A O 1
ATOM 3184 N N . SER A 1 402 ? 7.897 36.869 9.261 1.00 94.94 402 SER A N 1
ATOM 3185 C CA . SER A 1 402 ? 9.003 37.137 10.188 1.00 94.94 402 SER A CA 1
ATOM 3186 C C . SER A 1 402 ? 8.721 38.349 11.078 1.00 94.94 402 SER A C 1
ATOM 3188 O O . SER A 1 402 ? 8.374 39.417 10.587 1.00 94.94 402 SER A O 1
ATOM 3190 N N . SER A 1 403 ? 8.940 38.222 12.387 1.00 93.69 403 SER A N 1
ATOM 3191 C CA . SER A 1 403 ? 8.692 39.270 13.389 1.00 93.69 403 SER A CA 1
ATOM 3192 C C . SER A 1 403 ? 9.975 39.709 14.099 1.00 93.69 403 SER A C 1
ATOM 3194 O O . SER A 1 403 ? 11.074 39.236 13.804 1.00 93.69 403 SER A O 1
ATOM 3196 N N . GLU A 1 404 ? 9.874 40.614 15.073 1.00 89.75 404 GLU A N 1
ATOM 3197 C CA . GLU A 1 404 ? 11.003 40.963 15.948 1.00 89.75 404 GLU A CA 1
ATOM 3198 C C . GLU A 1 404 ? 11.460 39.796 16.838 1.00 89.75 404 GLU A C 1
ATOM 3200 O O . GLU A 1 404 ? 12.603 39.779 17.288 1.00 89.75 404 GLU A O 1
ATOM 3205 N N . LYS A 1 405 ? 10.603 38.786 17.047 1.00 88.25 405 LYS A N 1
ATOM 3206 C CA . LYS A 1 405 ? 10.898 37.628 17.905 1.00 88.25 405 LYS A CA 1
ATOM 3207 C C . LYS A 1 405 ? 11.450 36.435 17.142 1.00 88.25 405 LYS A C 1
ATOM 3209 O O . LYS A 1 405 ? 12.195 35.646 17.716 1.00 88.25 405 LYS A O 1
ATOM 3214 N N . GLN A 1 406 ? 11.108 36.291 15.866 1.00 91.94 406 GLN A N 1
ATOM 3215 C CA . GLN A 1 406 ? 11.534 35.146 15.069 1.00 91.94 406 GLN A CA 1
ATOM 3216 C C . GLN A 1 406 ? 11.673 35.481 13.587 1.00 91.94 406 GLN A C 1
ATOM 3218 O O . GLN A 1 406 ? 10.941 36.309 13.051 1.00 91.94 406 GLN A O 1
ATOM 3223 N N . THR A 1 407 ? 12.592 34.798 12.918 1.00 94.25 407 THR A N 1
ATOM 3224 C CA . THR A 1 407 ? 12.738 34.818 11.460 1.00 94.25 407 THR A CA 1
ATOM 3225 C C . THR A 1 407 ? 12.160 33.532 10.887 1.00 94.25 407 THR A C 1
ATOM 3227 O O . THR A 1 407 ? 12.529 32.456 11.346 1.00 94.25 407 THR A O 1
ATOM 3230 N N . VAL A 1 408 ? 11.291 33.639 9.883 1.00 94.12 408 VAL A N 1
ATOM 3231 C CA . VAL A 1 408 ? 10.672 32.520 9.162 1.00 94.12 408 VAL A CA 1
ATOM 3232 C C . VAL A 1 408 ? 11.268 32.440 7.762 1.00 94.12 408 VAL A C 1
ATOM 3234 O O . VAL A 1 408 ? 11.252 33.417 7.020 1.00 94.12 408 VAL A O 1
ATOM 3237 N N . THR A 1 409 ? 11.780 31.276 7.374 1.00 94.50 409 THR A N 1
ATOM 3238 C CA . THR A 1 409 ? 12.314 31.041 6.030 1.00 94.50 409 THR A CA 1
ATOM 3239 C C . THR A 1 409 ? 11.747 29.769 5.423 1.00 94.50 409 THR A C 1
ATOM 3241 O O . THR A 1 409 ? 11.526 28.767 6.102 1.00 94.50 409 THR A O 1
ATOM 3244 N N . PHE A 1 410 ? 11.528 29.814 4.114 1.00 93.94 410 PHE A N 1
ATOM 3245 C CA . PHE A 1 410 ? 11.079 28.691 3.304 1.00 93.94 410 PHE A CA 1
ATOM 3246 C C . PHE A 1 410 ? 12.150 28.403 2.253 1.00 93.94 410 PHE A C 1
ATOM 3248 O O . PHE A 1 410 ? 12.673 29.318 1.622 1.00 93.94 410 PHE A O 1
ATOM 3255 N N . THR A 1 411 ? 12.485 27.132 2.061 1.00 90.44 411 THR A N 1
ATOM 3256 C CA . THR A 1 411 ? 13.511 26.691 1.108 1.00 90.44 411 THR A CA 1
ATOM 3257 C C . THR A 1 411 ? 12.988 25.530 0.276 1.00 90.44 411 THR A C 1
ATOM 3259 O O . THR A 1 411 ? 12.583 24.507 0.817 1.00 90.44 411 THR A O 1
ATOM 3262 N N . ALA A 1 412 ? 13.004 25.695 -1.043 1.00 88.38 412 ALA A N 1
ATOM 3263 C CA . ALA A 1 412 ? 12.656 24.679 -2.033 1.00 88.38 412 ALA A CA 1
ATOM 3264 C C . ALA A 1 412 ? 13.634 24.796 -3.210 1.00 88.38 412 ALA A C 1
ATOM 3266 O O . ALA A 1 412 ? 14.163 25.884 -3.466 1.00 88.38 412 ALA A O 1
ATOM 3267 N N . THR A 1 413 ? 13.915 23.699 -3.915 1.00 86.31 413 THR A N 1
ATOM 3268 C CA . THR A 1 413 ? 14.797 23.777 -5.088 1.00 86.31 413 THR A CA 1
ATOM 3269 C C . THR A 1 413 ? 14.066 24.419 -6.271 1.00 86.31 413 THR A C 1
ATOM 3271 O O . THR A 1 413 ? 12.838 24.396 -6.343 1.00 86.31 413 THR A O 1
ATOM 3274 N N . LYS A 1 414 ? 14.810 24.993 -7.229 1.00 84.38 414 LYS A N 1
ATOM 3275 C CA . LYS A 1 414 ? 14.206 25.532 -8.465 1.00 84.38 414 LYS A CA 1
ATOM 3276 C C . LYS A 1 414 ? 13.411 24.465 -9.217 1.00 84.38 414 LYS A C 1
ATOM 3278 O O . LYS A 1 414 ? 12.334 24.752 -9.719 1.00 84.38 414 LYS A O 1
ATOM 3283 N N . GLU A 1 415 ? 13.926 23.239 -9.229 1.00 84.19 415 GLU A N 1
ATOM 3284 C CA . GLU A 1 415 ? 13.272 22.093 -9.853 1.00 84.19 415 GLU A CA 1
ATOM 3285 C C . GLU A 1 415 ? 11.937 21.752 -9.173 1.00 84.19 415 GLU A C 1
ATOM 3287 O O . GLU A 1 415 ? 10.946 21.531 -9.866 1.00 84.19 415 GLU A O 1
ATOM 3292 N N . ASP A 1 416 ? 11.883 21.768 -7.836 1.00 88.06 416 ASP A N 1
ATOM 3293 C CA . ASP A 1 416 ? 10.644 21.506 -7.089 1.00 88.06 416 ASP A CA 1
ATOM 3294 C C . ASP A 1 416 ? 9.582 22.578 -7.382 1.00 88.06 416 ASP A C 1
ATOM 3296 O O . ASP A 1 416 ? 8.414 22.270 -7.629 1.00 88.06 416 ASP A O 1
ATOM 3300 N N . LEU A 1 417 ? 9.997 23.851 -7.415 1.00 87.19 417 LEU A N 1
ATOM 3301 C CA . LEU A 1 417 ? 9.124 24.984 -7.736 1.00 87.19 417 LEU A CA 1
ATOM 3302 C C . LEU A 1 417 ? 8.583 24.914 -9.173 1.00 87.19 417 LEU A C 1
ATOM 3304 O O . LEU A 1 417 ? 7.404 25.188 -9.396 1.00 87.19 417 LEU A O 1
ATOM 3308 N N . GLU A 1 418 ? 9.423 24.532 -10.139 1.00 84.62 418 GLU A N 1
ATOM 3309 C CA . GLU A 1 418 ? 9.029 24.359 -11.543 1.00 84.62 418 GLU A CA 1
ATOM 3310 C C . GLU A 1 418 ? 8.048 23.193 -11.726 1.00 84.62 418 GLU A C 1
ATOM 3312 O O . GLU A 1 418 ? 7.090 23.304 -12.495 1.00 84.62 418 GLU A O 1
ATOM 3317 N N . LYS A 1 419 ? 8.252 22.091 -10.994 1.00 84.81 419 LYS A N 1
ATOM 3318 C CA . LYS A 1 419 ? 7.393 20.896 -11.042 1.00 84.81 419 LYS A CA 1
ATOM 3319 C C . LYS A 1 419 ? 6.113 21.017 -10.218 1.00 84.81 419 LYS A C 1
ATOM 3321 O O . LYS A 1 419 ? 5.235 20.169 -10.367 1.00 84.81 419 LYS A O 1
ATOM 3326 N N . ASP A 1 420 ? 6.011 22.037 -9.365 1.00 88.69 420 ASP A N 1
ATOM 3327 C CA . ASP A 1 420 ? 4.923 22.224 -8.395 1.00 88.69 420 ASP A CA 1
ATOM 3328 C C . ASP A 1 420 ? 4.762 21.041 -7.410 1.00 88.69 420 ASP A C 1
ATOM 3330 O O . ASP A 1 420 ? 3.720 20.858 -6.778 1.00 88.69 420 ASP A O 1
ATOM 3334 N N . LEU A 1 421 ? 5.818 20.232 -7.290 1.00 88.31 421 LEU A N 1
ATOM 3335 C CA . LEU A 1 421 ? 5.937 18.993 -6.523 1.00 88.31 421 LEU A CA 1
ATOM 3336 C C . LEU A 1 421 ? 7.398 18.856 -6.088 1.00 88.31 421 LEU A C 1
ATOM 3338 O O . LEU A 1 421 ? 8.290 19.202 -6.858 1.00 88.31 421 LEU A O 1
ATOM 3342 N N . GLY A 1 422 ? 7.652 18.314 -4.899 1.00 86.25 422 GLY A N 1
ATOM 3343 C CA . GLY A 1 422 ? 9.004 18.219 -4.345 1.00 86.25 422 GLY A CA 1
ATOM 3344 C C . GLY A 1 422 ? 9.074 18.573 -2.865 1.00 86.25 422 GLY A C 1
ATOM 3345 O O . GLY A 1 422 ? 8.068 18.487 -2.159 1.00 86.25 422 GLY A O 1
ATOM 3346 N N . SER A 1 423 ? 10.252 18.953 -2.372 1.00 87.69 423 SER A N 1
ATOM 3347 C CA . SER A 1 423 ? 10.467 19.204 -0.942 1.00 87.69 423 SER A CA 1
ATOM 3348 C C . SER A 1 423 ? 10.507 20.700 -0.605 1.00 87.69 423 SER A C 1
ATOM 3350 O O . SER A 1 423 ? 11.266 21.464 -1.194 1.00 87.69 423 SER A O 1
ATOM 3352 N N . ILE A 1 424 ? 9.737 21.117 0.404 1.00 90.19 424 ILE A N 1
ATOM 3353 C CA . ILE A 1 424 ? 9.774 22.468 0.983 1.00 90.19 424 ILE A CA 1
ATOM 3354 C C . ILE A 1 424 ? 10.226 22.361 2.437 1.00 90.19 424 ILE A C 1
ATOM 3356 O O . ILE A 1 424 ? 9.562 21.722 3.248 1.00 90.19 424 ILE A O 1
ATOM 3360 N N . THR A 1 425 ? 11.325 23.014 2.800 1.00 87.69 425 THR A N 1
ATOM 3361 C CA . THR A 1 425 ? 11.799 23.101 4.186 1.00 87.69 425 THR A CA 1
ATOM 3362 C C . THR A 1 425 ? 11.467 24.464 4.775 1.00 87.69 425 THR A C 1
ATOM 3364 O O . THR A 1 425 ? 11.860 25.495 4.233 1.00 87.69 425 THR A O 1
ATOM 3367 N N . ILE A 1 426 ? 10.763 24.461 5.903 1.00 89.69 426 ILE A N 1
ATOM 3368 C CA . ILE A 1 426 ? 10.392 25.648 6.668 1.00 89.69 426 ILE A CA 1
ATOM 3369 C C . ILE A 1 426 ? 11.290 25.706 7.898 1.00 89.69 426 ILE A C 1
ATOM 3371 O O . ILE A 1 426 ? 11.378 24.722 8.629 1.00 89.69 426 ILE A O 1
ATOM 3375 N N . THR A 1 427 ? 11.949 26.838 8.130 1.00 86.56 427 THR A N 1
ATOM 3376 C CA . THR A 1 427 ? 12.836 27.061 9.278 1.00 86.56 427 THR A CA 1
ATOM 3377 C C . THR A 1 427 ? 12.426 28.328 10.018 1.00 86.56 427 THR A C 1
ATOM 3379 O O . THR A 1 427 ? 12.214 29.372 9.411 1.00 86.56 427 THR A O 1
ATOM 3382 N N . ILE A 1 428 ? 12.331 28.237 11.341 1.00 82.88 428 ILE A N 1
ATOM 3383 C CA . ILE A 1 428 ? 12.124 29.358 12.249 1.00 82.88 428 ILE A CA 1
ATOM 3384 C C . ILE A 1 428 ? 13.375 29.518 13.093 1.00 82.88 428 ILE A C 1
ATOM 3386 O O . ILE A 1 428 ? 13.807 28.565 13.739 1.00 82.88 428 ILE A O 1
ATOM 3390 N N . THR A 1 429 ? 13.918 30.723 13.129 1.00 85.69 429 THR A N 1
ATOM 3391 C CA . THR A 1 429 ? 15.025 31.090 14.009 1.00 85.69 429 THR A CA 1
ATOM 3392 C C . THR A 1 429 ? 14.504 32.071 15.041 1.00 85.69 429 THR A C 1
ATOM 3394 O O . THR A 1 429 ? 14.080 33.169 14.685 1.00 85.69 429 THR A O 1
ATOM 3397 N N . ASP A 1 430 ? 14.529 31.695 16.314 1.00 82.56 430 ASP A N 1
ATOM 3398 C CA . ASP A 1 430 ? 14.218 32.615 17.404 1.00 82.56 430 ASP A CA 1
ATOM 3399 C C . ASP A 1 430 ? 15.319 33.683 17.493 1.00 82.56 430 ASP A C 1
ATOM 3401 O O . ASP A 1 430 ? 16.505 33.366 17.579 1.00 82.56 430 ASP A O 1
ATOM 3405 N N . LYS A 1 431 ? 14.948 34.963 17.438 1.00 83.81 431 LYS A N 1
ATOM 3406 C CA . LYS A 1 431 ? 15.915 36.068 17.368 1.00 83.81 431 LYS A CA 1
ATOM 3407 C C . LYS A 1 431 ? 16.629 36.326 18.695 1.00 83.81 431 LYS A C 1
ATOM 3409 O O . LYS A 1 431 ? 17.707 36.912 18.685 1.00 83.81 431 LYS A O 1
ATOM 3414 N N . LYS A 1 432 ? 16.056 35.893 19.824 1.00 79.62 432 LYS A N 1
ATOM 3415 C CA . LYS A 1 432 ? 16.636 36.091 21.159 1.00 79.62 432 LYS A CA 1
ATOM 3416 C C . LYS A 1 432 ? 17.602 34.967 21.524 1.00 79.62 432 LYS A C 1
ATOM 3418 O O . LYS A 1 432 ? 18.684 35.223 22.037 1.00 79.62 432 LYS A O 1
ATOM 3423 N N . THR A 1 433 ? 17.188 33.727 21.299 1.00 76.44 433 THR A N 1
ATOM 3424 C CA . THR A 1 433 ? 17.938 32.522 21.681 1.00 76.44 433 THR A CA 1
ATOM 3425 C C . THR A 1 433 ? 18.811 31.986 20.552 1.00 76.44 433 THR A C 1
ATOM 3427 O O . THR A 1 433 ? 19.667 31.144 20.804 1.00 76.44 433 THR A O 1
ATOM 3430 N N . LEU A 1 434 ? 18.588 32.446 19.314 1.00 75.50 434 LEU A N 1
ATOM 3431 C CA . LEU A 1 434 ? 19.180 31.910 18.082 1.00 75.50 434 LEU A CA 1
ATOM 3432 C C . LEU A 1 434 ? 18.864 30.424 17.843 1.00 75.50 434 LEU A C 1
ATOM 3434 O O . LEU A 1 434 ? 19.423 29.805 16.936 1.00 75.50 434 LEU A O 1
ATOM 3438 N N . ALA A 1 435 ? 17.950 29.847 18.627 1.00 70.50 435 ALA A N 1
ATOM 3439 C CA . ALA A 1 435 ? 17.508 28.477 18.458 1.00 70.50 435 ALA A CA 1
ATOM 3440 C C . ALA A 1 435 ? 16.725 28.350 17.149 1.00 70.50 435 ALA A C 1
ATOM 3442 O O . ALA A 1 435 ? 15.868 29.177 16.830 1.00 70.50 435 ALA A O 1
ATOM 3443 N N . THR A 1 436 ? 17.018 27.293 16.395 1.00 73.50 436 THR A N 1
ATOM 3444 C CA . THR A 1 436 ? 16.347 27.015 15.127 1.00 73.50 436 THR A CA 1
ATOM 3445 C C . THR A 1 436 ? 15.406 25.833 15.264 1.00 73.50 436 THR A C 1
ATOM 3447 O O . THR A 1 436 ? 15.718 24.831 15.910 1.00 73.50 436 THR A O 1
ATOM 3450 N N . ARG A 1 437 ? 14.241 25.943 14.627 1.00 74.56 437 ARG A N 1
ATOM 3451 C CA . ARG A 1 437 ? 13.290 24.847 14.475 1.00 74.56 437 ARG A CA 1
ATOM 3452 C C . ARG A 1 437 ? 12.826 24.721 13.041 1.00 74.56 437 ARG A C 1
ATOM 3454 O O . ARG A 1 437 ? 12.548 25.726 12.405 1.00 74.56 437 ARG A O 1
ATOM 3461 N N . SER A 1 438 ? 12.753 23.501 12.522 1.00 73.56 438 SER A N 1
ATOM 3462 C CA . SER A 1 438 ? 12.400 23.279 11.124 1.00 73.56 438 SER A CA 1
ATOM 3463 C C . SER A 1 438 ? 11.575 22.022 10.894 1.00 73.56 438 SER A C 1
ATOM 3465 O O . SER A 1 438 ? 11.648 21.063 11.664 1.00 73.56 438 SER A O 1
ATOM 3467 N N . ILE A 1 439 ? 10.802 22.047 9.809 1.00 76.31 439 ILE A N 1
ATOM 3468 C CA . ILE A 1 439 ? 10.090 20.897 9.243 1.00 76.31 439 ILE A CA 1
ATOM 3469 C C . ILE A 1 439 ? 10.329 20.867 7.732 1.00 76.31 439 ILE A C 1
ATOM 3471 O O . ILE A 1 439 ? 10.486 21.917 7.110 1.00 76.31 439 ILE A O 1
ATOM 3475 N N . THR A 1 440 ? 10.305 19.680 7.133 1.00 81.62 440 THR A N 1
ATOM 3476 C CA . THR A 1 440 ? 10.328 19.526 5.673 1.00 81.62 440 THR A CA 1
ATOM 3477 C C . THR A 1 440 ? 9.042 18.849 5.218 1.00 81.62 440 THR A C 1
ATOM 3479 O O . THR A 1 440 ? 8.657 17.818 5.762 1.00 81.62 440 THR A O 1
ATOM 3482 N N . LEU A 1 441 ? 8.366 19.433 4.233 1.00 84.94 441 LEU A N 1
ATOM 3483 C CA . LEU A 1 441 ? 7.196 18.879 3.564 1.00 84.94 441 LEU A CA 1
ATOM 3484 C C . LEU A 1 441 ? 7.612 18.289 2.219 1.00 84.94 441 LEU A C 1
ATOM 3486 O O . LEU A 1 441 ? 8.219 18.980 1.413 1.00 84.94 441 LEU A O 1
ATOM 3490 N N . ASN A 1 442 ? 7.241 17.043 1.963 1.00 82.19 442 ASN A N 1
ATOM 3491 C CA . ASN A 1 442 ? 7.351 16.371 0.677 1.00 82.19 442 ASN A CA 1
ATOM 3492 C C . ASN A 1 442 ? 5.985 16.394 -0.011 1.00 82.19 442 ASN A C 1
ATOM 3494 O O . ASN A 1 442 ? 5.048 15.726 0.424 1.00 82.19 442 ASN A O 1
ATOM 3498 N N . VAL A 1 443 ? 5.878 17.167 -1.083 1.00 85.94 443 VAL A N 1
ATOM 3499 C CA . VAL A 1 443 ? 4.660 17.363 -1.870 1.00 85.94 443 VAL A CA 1
ATOM 3500 C C . VAL A 1 443 ? 4.681 16.402 -3.059 1.00 85.94 443 VAL A C 1
ATOM 3502 O O . VAL A 1 443 ? 5.498 16.548 -3.968 1.00 85.94 443 VAL A O 1
ATOM 3505 N N . GLY A 1 444 ? 3.806 15.397 -3.036 1.00 81.56 444 GLY A N 1
ATOM 3506 C CA . GLY A 1 444 ? 3.641 14.402 -4.095 1.00 81.56 444 GLY A CA 1
ATOM 3507 C C . GLY A 1 444 ? 2.381 14.636 -4.932 1.00 81.56 444 GLY A C 1
ATOM 3508 O O . GLY A 1 444 ? 1.522 15.440 -4.592 1.00 81.56 444 GLY A O 1
ATOM 3509 N N . SER A 1 445 ? 2.230 13.892 -6.029 1.00 70.88 445 SER A N 1
ATOM 3510 C CA . SER A 1 445 ? 1.152 14.090 -7.016 1.00 70.88 445 SER A CA 1
ATOM 3511 C C . SER A 1 445 ? -0.276 13.845 -6.504 1.00 70.88 445 SER A C 1
ATOM 3513 O O . SER A 1 445 ? -1.236 14.146 -7.211 1.00 70.88 445 SER A O 1
ATOM 3515 N N . GLY A 1 446 ? -0.440 13.320 -5.289 1.00 66.00 446 GLY A N 1
ATOM 3516 C CA . GLY A 1 446 ? -1.748 13.128 -4.661 1.00 66.00 446 GLY A CA 1
ATOM 3517 C C . GLY A 1 446 ? -1.818 13.487 -3.180 1.00 66.00 446 GLY A C 1
ATOM 3518 O O . GLY A 1 446 ? -2.934 13.568 -2.669 1.00 66.00 446 GLY A O 1
ATOM 3519 N N . HIS A 1 447 ? -0.673 13.700 -2.522 1.00 76.31 447 HIS A N 1
ATOM 3520 C CA . HIS A 1 447 ? -0.537 13.741 -1.066 1.00 76.31 447 HIS A CA 1
ATOM 3521 C C . HIS A 1 447 ? 0.664 14.593 -0.636 1.00 76.31 447 HIS A C 1
ATOM 3523 O O . HIS A 1 447 ? 1.689 14.604 -1.320 1.00 76.31 447 HIS A O 1
ATOM 3529 N N . THR A 1 448 ? 0.564 15.255 0.519 1.00 73.88 448 THR A N 1
ATOM 3530 C CA . THR A 1 448 ? 1.673 15.997 1.143 1.00 73.88 448 THR A CA 1
ATOM 3531 C C . THR A 1 448 ? 2.090 15.282 2.424 1.00 73.88 448 THR A C 1
ATOM 3533 O O . THR A 1 448 ? 1.271 15.110 3.317 1.00 73.88 448 THR A O 1
ATOM 3536 N N . ALA A 1 449 ? 3.359 14.890 2.536 1.00 70.19 449 ALA A N 1
ATOM 3537 C CA . ALA A 1 449 ? 3.904 14.192 3.701 1.00 70.19 449 ALA A CA 1
ATOM 3538 C C . ALA A 1 449 ? 4.940 15.051 4.438 1.00 70.19 449 ALA A C 1
ATOM 3540 O O . ALA A 1 449 ? 5.706 15.777 3.818 1.00 70.19 449 ALA A O 1
ATOM 3541 N N . ILE A 1 450 ? 5.028 14.936 5.761 1.00 69.62 450 ILE A N 1
ATOM 3542 C CA . ILE A 1 450 ? 6.055 15.618 6.567 1.00 69.62 450 ILE A CA 1
ATOM 3543 C C . ILE A 1 450 ? 7.272 14.680 6.697 1.00 69.62 450 ILE A C 1
ATOM 3545 O O . ILE A 1 450 ? 7.143 13.556 7.185 1.00 69.62 450 ILE A O 1
ATOM 3549 N N . GLN A 1 451 ? 8.454 15.099 6.234 1.00 62.72 451 GLN A N 1
ATOM 3550 C CA . GLN A 1 451 ? 9.674 14.284 6.219 1.00 62.72 451 GLN A CA 1
ATOM 3551 C C . GLN A 1 451 ? 10.261 14.118 7.632 1.00 62.72 451 GLN A C 1
ATOM 3553 O O . GLN A 1 451 ? 10.537 15.096 8.326 1.00 62.72 451 GLN A O 1
ATOM 3558 N N . ARG A 1 452 ? 10.509 12.866 8.046 1.00 52.31 452 ARG A N 1
ATOM 3559 C CA . ARG A 1 452 ? 11.184 12.535 9.314 1.00 52.31 452 ARG A CA 1
ATOM 3560 C C . ARG A 1 452 ? 12.689 12.808 9.221 1.00 52.31 452 ARG A C 1
ATOM 3562 O O . ARG A 1 452 ? 13.337 12.319 8.298 1.00 52.31 452 ARG A O 1
ATOM 3569 N N . LYS A 1 453 ? 13.282 13.437 10.243 1.00 43.66 453 LYS A N 1
ATOM 3570 C CA . LYS A 1 453 ? 14.671 13.117 10.614 1.00 43.66 453 LYS A CA 1
ATOM 3571 C C . LYS A 1 453 ? 14.625 11.775 11.341 1.00 43.66 453 LYS A C 1
ATOM 3573 O O . LYS A 1 453 ? 14.075 11.685 12.432 1.00 43.66 453 LYS A O 1
ATOM 3578 N N . THR A 1 454 ? 15.134 10.718 10.718 1.00 27.98 454 THR A N 1
ATOM 3579 C CA . THR A 1 454 ? 15.274 9.398 11.345 1.00 27.98 454 THR A CA 1
ATOM 3580 C C . THR A 1 454 ? 16.257 9.474 12.510 1.00 27.98 454 THR A C 1
ATOM 3582 O O . THR A 1 454 ? 17.453 9.261 12.344 1.00 27.98 454 THR A O 1
ATOM 3585 N N . GLN A 1 455 ? 15.746 9.746 13.704 1.00 32.44 455 GLN A N 1
ATOM 3586 C CA . GLN A 1 455 ? 16.158 8.979 14.866 1.00 32.44 455 GLN A CA 1
ATOM 3587 C C . GLN A 1 455 ? 15.124 7.881 15.060 1.00 32.44 455 GLN A C 1
ATOM 3589 O O . GLN A 1 455 ? 13.921 8.108 14.938 1.00 32.44 455 GLN A O 1
ATOM 3594 N N . SER A 1 456 ? 15.610 6.674 15.311 1.00 30.02 456 SER A N 1
ATOM 3595 C CA . SER A 1 456 ? 14.825 5.573 15.841 1.00 30.02 456 SER A CA 1
ATOM 3596 C C . SER A 1 456 ? 14.270 5.982 17.206 1.00 30.02 456 SER A C 1
ATOM 3598 O O . SER A 1 456 ? 14.816 5.604 18.238 1.00 30.02 456 SER A O 1
ATOM 3600 N N . SER A 1 457 ? 13.192 6.765 17.229 1.00 31.48 457 SER A N 1
ATOM 3601 C CA . SER A 1 457 ? 12.304 6.785 18.377 1.00 31.48 457 SER A CA 1
ATOM 3602 C C . SER A 1 457 ? 11.536 5.472 18.337 1.00 31.48 457 SER A C 1
ATOM 3604 O O . SER A 1 457 ? 10.418 5.357 17.841 1.00 31.48 457 SER A O 1
ATOM 3606 N N . SER A 1 458 ? 12.173 4.435 18.872 1.00 31.00 458 SER A N 1
ATOM 3607 C CA . SER A 1 458 ? 11.430 3.486 19.675 1.00 31.00 458 SER A CA 1
ATOM 3608 C C . SER A 1 458 ? 10.841 4.286 20.838 1.00 31.00 458 SER A C 1
ATOM 3610 O O . SER A 1 458 ? 11.389 4.305 21.937 1.00 31.00 458 SER A O 1
ATOM 3612 N N . THR A 1 459 ? 9.713 4.961 20.619 1.00 34.66 459 THR A N 1
ATOM 3613 C CA . THR A 1 459 ? 8.703 4.956 21.667 1.00 34.66 459 THR A CA 1
ATOM 3614 C C . THR A 1 459 ? 8.329 3.488 21.794 1.00 34.66 459 THR A C 1
ATOM 3616 O O . THR A 1 459 ? 7.459 2.985 21.085 1.00 34.66 459 THR A O 1
ATOM 3619 N N . GLU A 1 460 ? 9.109 2.756 22.603 1.00 35.38 460 GLU A N 1
ATOM 3620 C CA . GLU A 1 460 ? 8.688 1.465 23.119 1.00 35.38 460 GLU A CA 1
ATOM 3621 C C . GLU A 1 460 ? 7.252 1.695 23.574 1.00 35.38 460 GLU A C 1
ATOM 3623 O O . GLU A 1 460 ? 6.996 2.587 24.388 1.00 35.38 460 GLU A O 1
ATOM 3628 N N . ALA A 1 461 ? 6.302 0.983 22.965 1.00 42.25 461 ALA A N 1
ATOM 3629 C CA . ALA A 1 461 ? 4.942 0.974 23.467 1.00 42.25 461 ALA A CA 1
ATOM 3630 C C . ALA A 1 461 ? 5.056 0.734 24.972 1.00 42.25 461 ALA A C 1
ATOM 3632 O O . ALA A 1 461 ? 5.661 -0.265 25.359 1.00 42.25 461 ALA A O 1
ATOM 3633 N N . PHE A 1 462 ? 4.582 1.689 25.781 1.00 46.69 462 PHE A N 1
ATOM 3634 C CA . PHE A 1 462 ? 4.768 1.653 27.225 1.00 46.69 462 PHE A CA 1
ATOM 3635 C C . PHE A 1 462 ? 4.413 0.259 27.737 1.00 46.69 462 PHE A C 1
ATOM 3637 O O . PHE A 1 462 ? 3.271 -0.202 27.605 1.00 46.69 462 PHE A O 1
ATOM 3644 N N . ASP A 1 463 ? 5.425 -0.449 28.228 1.00 55.16 463 ASP A N 1
ATOM 3645 C CA . ASP A 1 463 ? 5.284 -1.845 28.584 1.00 55.16 463 ASP A CA 1
ATOM 3646 C C . ASP A 1 463 ? 4.698 -1.911 29.993 1.00 55.16 463 ASP A C 1
ATOM 3648 O O . ASP A 1 463 ? 5.402 -1.973 31.000 1.00 55.16 463 ASP A O 1
ATOM 3652 N N . TYR A 1 464 ? 3.366 -1.861 30.063 1.00 54.53 464 TYR A N 1
ATOM 3653 C CA . TYR A 1 464 ? 2.613 -2.009 31.309 1.00 54.53 464 TYR A CA 1
ATOM 3654 C C . TYR A 1 464 ? 3.009 -3.278 32.068 1.00 54.53 464 TYR A C 1
ATOM 3656 O O . TYR A 1 464 ? 2.897 -3.301 33.290 1.00 54.53 464 TYR A O 1
ATOM 3664 N N . LYS A 1 465 ? 3.479 -4.320 31.367 1.00 54.06 465 LYS A N 1
ATOM 3665 C CA . LYS A 1 465 ? 3.971 -5.536 32.004 1.00 54.06 465 LYS A CA 1
ATOM 3666 C C . LYS A 1 465 ? 5.269 -5.244 32.754 1.00 54.06 465 LYS A C 1
ATOM 3668 O O . LYS A 1 465 ? 5.331 -5.548 33.938 1.00 54.06 465 LYS A O 1
ATOM 3673 N N . LYS A 1 466 ? 6.221 -4.528 32.141 1.00 62.81 466 LYS A N 1
ATOM 3674 C CA . LYS A 1 466 ? 7.424 -4.021 32.833 1.00 62.81 466 LYS A CA 1
ATOM 3675 C C . LYS A 1 466 ? 7.087 -3.077 33.992 1.00 62.81 466 LYS A C 1
ATOM 3677 O O . LYS A 1 466 ? 7.721 -3.186 35.035 1.00 62.81 466 LYS A O 1
ATOM 3682 N N . LEU A 1 467 ? 6.099 -2.179 33.859 1.00 62.31 467 LEU A N 1
ATOM 3683 C CA . LEU A 1 467 ? 5.675 -1.317 34.979 1.00 62.31 467 LEU A CA 1
ATOM 3684 C C . LEU A 1 467 ? 5.175 -2.167 36.155 1.00 62.31 467 LEU A C 1
ATOM 3686 O O . LEU A 1 467 ? 5.635 -2.005 37.283 1.00 62.31 467 LEU A O 1
ATOM 3690 N N . LEU A 1 468 ? 4.252 -3.090 35.894 1.00 62.66 468 LEU A N 1
ATOM 3691 C CA . LEU A 1 468 ? 3.660 -3.930 36.932 1.00 62.66 468 LEU A CA 1
ATOM 3692 C C . LEU A 1 468 ? 4.675 -4.896 37.554 1.00 62.66 468 LEU A C 1
ATOM 3694 O O . LEU A 1 468 ? 4.649 -5.092 38.767 1.00 62.66 468 L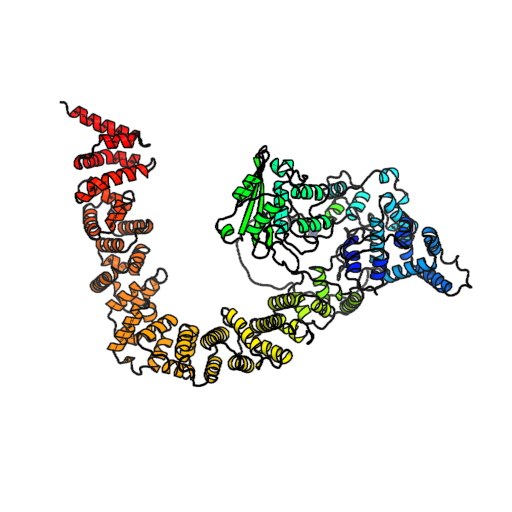EU A O 1
ATOM 3698 N N . GLU A 1 469 ? 5.598 -5.431 36.751 1.00 66.75 469 GLU A N 1
ATOM 3699 C CA . GLU A 1 469 ? 6.746 -6.217 37.212 1.00 66.75 469 GLU A CA 1
ATOM 3700 C C . GLU A 1 469 ? 7.667 -5.378 38.109 1.00 66.75 469 GLU A C 1
ATOM 3702 O O . GLU A 1 469 ? 8.023 -5.820 39.203 1.00 66.75 469 GLU A O 1
ATOM 3707 N N . SER A 1 470 ? 7.996 -4.144 37.703 1.00 65.12 470 SER A N 1
ATOM 3708 C CA . SER A 1 470 ? 8.849 -3.234 38.483 1.00 65.12 470 SER A CA 1
ATOM 3709 C C . SER A 1 470 ? 8.239 -2.866 39.839 1.00 65.12 470 SER A C 1
ATOM 3711 O O . SER A 1 470 ? 8.957 -2.721 40.827 1.00 65.12 470 SER A O 1
ATOM 3713 N N . LEU A 1 471 ? 6.907 -2.812 39.911 1.00 62.78 471 LEU A N 1
ATOM 3714 C CA . LEU A 1 471 ? 6.147 -2.493 41.120 1.00 62.78 471 LEU A CA 1
ATOM 3715 C C . LEU A 1 471 ? 5.643 -3.736 41.873 1.00 62.78 471 LEU A C 1
ATOM 3717 O O . LEU A 1 471 ? 4.895 -3.603 42.839 1.00 62.78 471 LEU A O 1
ATOM 3721 N N . LYS A 1 472 ? 6.063 -4.944 41.461 1.00 63.53 472 LYS A N 1
ATOM 3722 C CA . LYS A 1 472 ? 5.705 -6.244 42.068 1.00 63.53 472 LYS A CA 1
ATOM 3723 C C . LYS A 1 472 ? 4.198 -6.494 42.208 1.00 63.53 472 LYS A C 1
ATOM 3725 O O . LYS A 1 472 ? 3.779 -7.287 43.052 1.00 63.53 472 LYS A O 1
ATOM 3730 N N . ALA A 1 473 ? 3.387 -5.843 41.385 1.00 58.53 473 ALA A N 1
ATOM 3731 C CA . ALA A 1 473 ? 1.956 -6.075 41.355 1.00 58.53 473 ALA A CA 1
ATOM 3732 C C . ALA A 1 473 ? 1.669 -7.486 40.815 1.00 58.53 473 ALA A C 1
ATOM 3734 O O . ALA A 1 473 ? 2.303 -7.933 39.860 1.00 58.53 473 ALA A O 1
ATOM 3735 N N . GLN A 1 474 ? 0.723 -8.200 41.421 1.00 55.69 474 GLN A N 1
ATOM 3736 C CA . GLN A 1 474 ? 0.321 -9.545 41.019 1.00 55.69 474 GLN A CA 1
ATOM 3737 C C . GLN A 1 474 ? -1.139 -9.575 40.562 1.00 55.69 474 GLN A C 1
ATOM 3739 O O . GLN A 1 474 ? -1.952 -8.705 40.865 1.00 55.69 474 GLN A O 1
ATOM 3744 N N . GLN A 1 475 ? -1.492 -10.658 39.877 1.00 51.31 475 GLN A N 1
ATOM 3745 C CA . GLN A 1 475 ? -2.840 -10.942 39.390 1.00 51.31 475 GLN A CA 1
ATOM 3746 C C . GLN A 1 475 ? -3.938 -10.791 40.464 1.00 51.31 475 GLN A C 1
ATOM 3748 O O . GLN A 1 475 ? -5.012 -10.259 40.203 1.00 51.31 475 GLN A O 1
ATOM 3753 N N . THR A 1 476 ? -3.662 -11.254 41.681 1.00 51.97 476 THR A N 1
ATOM 3754 C CA . THR A 1 476 ? -4.579 -11.227 42.832 1.00 51.97 476 THR A CA 1
ATOM 3755 C C . THR A 1 476 ? -4.762 -9.838 43.443 1.00 51.97 476 THR A C 1
ATOM 3757 O O . THR A 1 476 ? -5.683 -9.643 44.230 1.00 51.97 476 THR A O 1
ATOM 3760 N N . ASP A 1 477 ? -3.904 -8.873 43.099 1.00 51.38 477 ASP A N 1
ATOM 3761 C CA . ASP A 1 477 ? -4.067 -7.474 43.512 1.00 51.38 477 ASP A CA 1
ATOM 3762 C C . ASP A 1 477 ? -5.115 -6.764 42.636 1.00 51.38 477 ASP A C 1
ATOM 3764 O O . ASP A 1 477 ? -5.791 -5.844 43.092 1.00 51.3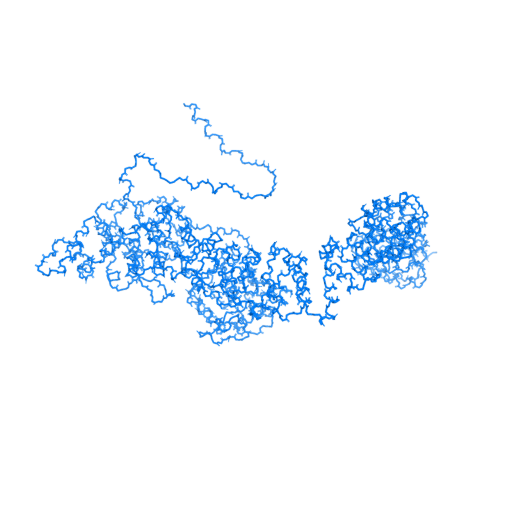8 477 ASP A O 1
ATOM 3768 N N . PHE A 1 478 ? -5.301 -7.228 41.393 1.00 53.34 478 PHE A N 1
ATOM 3769 C CA . PHE A 1 478 ? -6.212 -6.637 40.414 1.00 53.34 478 PHE A CA 1
ATOM 3770 C C . PHE A 1 478 ? -6.958 -7.715 39.632 1.00 53.34 478 PHE A C 1
ATOM 3772 O O . PHE A 1 478 ? -6.640 -7.939 38.455 1.00 53.34 478 PHE A O 1
ATOM 3779 N N . PRO A 1 479 ? -7.993 -8.345 40.223 1.00 46.94 479 PRO A N 1
ATOM 3780 C CA . PRO A 1 479 ? -8.753 -9.360 39.513 1.00 46.94 479 PRO A CA 1
ATOM 3781 C C . PRO A 1 479 ? -9.277 -8.789 38.201 1.00 46.94 479 PRO A C 1
ATOM 3783 O O . PRO A 1 479 ? -9.229 -9.490 37.214 1.00 46.94 479 PRO A O 1
ATOM 3786 N N . PHE A 1 480 ? -9.609 -7.493 38.135 1.00 46.38 480 PHE A N 1
ATOM 3787 C CA . PHE A 1 480 ? -10.120 -6.802 36.952 1.00 46.38 480 PHE A CA 1
ATOM 3788 C C . PHE A 1 480 ? -9.072 -6.231 35.945 1.00 46.38 480 PHE A C 1
ATOM 3790 O O . PHE A 1 480 ? -9.475 -5.441 35.096 1.00 46.38 480 PHE A O 1
ATOM 3797 N N . SER A 1 481 ? -7.762 -6.556 35.977 1.00 46.06 481 SER A N 1
ATOM 3798 C CA . SER A 1 481 ? -6.736 -5.937 35.085 1.00 46.06 481 SER A CA 1
ATOM 3799 C C . SER A 1 481 ? -6.259 -6.801 33.897 1.00 46.06 481 SER A C 1
ATOM 3801 O O . SER A 1 481 ? -5.831 -7.933 34.066 1.00 46.06 481 SER A O 1
ATOM 3803 N N . THR A 1 482 ? -6.203 -6.234 32.680 1.00 46.59 482 THR A N 1
ATOM 3804 C CA . THR A 1 482 ? -5.724 -6.914 31.446 1.00 46.59 482 THR A CA 1
ATOM 3805 C C . THR A 1 482 ? -4.223 -7.170 31.375 1.00 46.59 482 THR A C 1
ATOM 3807 O O . THR A 1 482 ? -3.779 -7.932 30.524 1.00 46.59 482 THR A O 1
ATOM 3810 N N . SER A 1 483 ? -3.424 -6.473 32.180 1.00 44.34 483 SER A N 1
ATOM 3811 C CA . SER A 1 483 ? -1.978 -6.343 31.954 1.00 44.34 483 SER A CA 1
ATOM 3812 C C . SER A 1 483 ? -1.149 -7.556 32.403 1.00 44.34 483 SER A C 1
ATOM 3814 O O . SER A 1 483 ? 0.031 -7.638 32.079 1.00 44.34 483 SER A O 1
ATOM 3816 N N . PHE A 1 484 ? -1.768 -8.508 33.106 1.00 43.84 484 PHE A N 1
ATOM 3817 C CA . PHE A 1 484 ? -1.135 -9.738 33.598 1.00 43.84 484 PHE A CA 1
ATOM 3818 C C . PHE A 1 484 ? -1.443 -10.981 32.755 1.00 43.84 484 PHE A C 1
ATOM 3820 O O . PHE A 1 484 ? -0.969 -12.068 33.075 1.00 43.84 484 PHE A O 1
ATOM 3827 N N . TYR A 1 485 ? -2.218 -10.838 31.677 1.00 44.50 485 TYR A N 1
ATOM 3828 C CA . TYR A 1 485 ? -2.723 -11.968 30.901 1.00 44.50 485 TYR A CA 1
ATOM 3829 C C . TYR A 1 485 ? -2.387 -11.793 29.416 1.00 44.50 485 TYR A C 1
ATOM 3831 O O . TYR A 1 485 ? -2.775 -10.803 28.798 1.00 44.50 485 TYR A O 1
ATOM 3839 N N . SER A 1 486 ? -1.672 -12.758 28.831 1.00 36.97 486 SER A N 1
ATOM 3840 C CA . SER A 1 486 ? -1.352 -12.794 27.400 1.00 36.97 486 SER A CA 1
ATOM 3841 C C . SER A 1 486 ? -1.944 -14.026 26.711 1.00 36.97 486 SER A C 1
ATOM 3843 O O . SER A 1 486 ? -1.852 -15.132 27.232 1.00 36.97 486 SER A O 1
ATOM 3845 N N . GLU A 1 487 ? -2.470 -13.771 25.509 1.00 37.44 487 GLU A N 1
ATOM 3846 C CA . GLU A 1 487 ? -2.823 -14.697 24.418 1.00 37.44 487 GLU A CA 1
ATOM 3847 C C . GLU A 1 487 ? -3.983 -15.676 24.654 1.00 37.44 487 GLU A C 1
ATOM 3849 O O . GLU A 1 487 ? -3.800 -16.867 24.889 1.00 37.44 487 GLU A O 1
ATOM 3854 N N . THR A 1 488 ? -5.214 -15.191 24.458 1.00 34.47 488 THR A N 1
ATOM 3855 C CA . THR A 1 488 ? -6.324 -16.072 24.068 1.00 34.47 488 THR A CA 1
ATOM 3856 C C . THR A 1 488 ? -6.228 -16.356 22.559 1.00 34.47 488 THR A C 1
ATOM 3858 O O . THR A 1 488 ? -6.185 -15.411 21.765 1.00 34.47 488 THR A O 1
ATOM 3861 N N . PRO A 1 489 ? -6.163 -17.630 22.139 1.00 35.19 489 PRO A N 1
ATOM 3862 C CA . PRO A 1 489 ? -6.017 -18.005 20.741 1.00 35.19 489 PRO A CA 1
ATOM 3863 C C . PRO A 1 489 ? -7.354 -17.856 19.993 1.00 35.19 489 PRO A C 1
ATOM 3865 O O . PRO A 1 489 ? -8.367 -18.393 20.428 1.00 35.19 489 PRO A O 1
ATOM 3868 N N . ALA A 1 490 ? -7.298 -17.181 18.839 1.00 51.44 490 ALA A N 1
ATOM 3869 C CA . ALA A 1 490 ? -8.360 -16.945 17.847 1.00 51.44 490 ALA A CA 1
ATOM 3870 C C . ALA A 1 490 ? -9.484 -15.944 18.228 1.00 51.44 490 ALA A C 1
ATOM 3872 O O . ALA A 1 490 ? -10.165 -16.088 19.233 1.00 51.44 490 ALA A O 1
ATOM 3873 N N . PHE A 1 491 ? -9.676 -14.949 17.345 1.00 51.59 491 PHE A N 1
ATOM 3874 C CA . PHE A 1 491 ? -10.652 -13.843 17.370 1.00 51.59 491 PHE A CA 1
ATOM 3875 C C . PHE A 1 491 ? -10.613 -12.914 18.598 1.00 51.59 491 PHE A C 1
ATOM 3877 O O . PHE A 1 491 ? -11.179 -13.191 19.654 1.00 51.59 491 PHE A O 1
ATOM 3884 N N . ASN A 1 492 ? -9.984 -11.745 18.439 1.00 59.53 492 ASN A N 1
ATOM 3885 C CA . ASN A 1 492 ? -9.787 -10.790 19.521 1.00 59.53 492 ASN A CA 1
ATOM 3886 C C . ASN A 1 492 ? -10.716 -9.567 19.398 1.00 59.53 492 ASN A C 1
ATOM 3888 O O . ASN A 1 492 ? -10.359 -8.550 18.804 1.00 59.53 492 ASN A O 1
ATOM 3892 N N . LEU A 1 493 ? -11.880 -9.622 20.060 1.00 62.16 493 LEU A N 1
ATOM 3893 C CA . LEU A 1 493 ? -12.826 -8.494 20.157 1.00 62.16 493 LEU A CA 1
ATOM 3894 C C . LEU A 1 493 ? -12.239 -7.240 20.830 1.00 62.16 493 LEU A C 1
ATOM 3896 O O . LEU A 1 493 ? -12.816 -6.161 20.707 1.00 62.16 493 LEU A O 1
ATOM 3900 N N . PHE A 1 494 ? -11.120 -7.361 21.551 1.00 52.94 494 PHE A N 1
ATOM 3901 C CA . PHE A 1 494 ? -10.449 -6.233 22.199 1.00 52.94 494 PHE A CA 1
ATOM 3902 C C . PHE A 1 494 ? -9.615 -5.401 21.218 1.00 52.94 494 PHE A C 1
ATOM 3904 O O . PHE A 1 494 ? -9.225 -4.283 21.556 1.00 52.94 494 PHE A O 1
ATOM 3911 N N . ARG A 1 495 ? -9.345 -5.913 20.011 1.00 56.34 495 ARG A N 1
ATOM 3912 C CA . ARG A 1 495 ? -8.633 -5.188 18.954 1.00 56.34 495 ARG A CA 1
ATOM 3913 C C . ARG A 1 495 ? -9.629 -4.587 17.961 1.00 56.34 495 ARG A C 1
ATOM 3915 O O . ARG A 1 495 ? -10.634 -5.230 17.673 1.00 56.34 495 ARG A O 1
ATOM 3922 N N . PRO A 1 496 ? -9.385 -3.378 17.427 1.00 60.31 496 PRO A N 1
ATOM 3923 C CA . PRO A 1 496 ? -10.233 -2.821 16.378 1.00 60.31 496 PRO A CA 1
ATOM 3924 C C . PRO A 1 496 ? -10.378 -3.801 15.211 1.00 60.31 496 PRO A C 1
ATOM 3926 O O . PRO A 1 496 ? -9.374 -4.342 14.747 1.00 60.31 496 PRO A O 1
ATOM 3929 N N . PHE A 1 497 ? -11.600 -3.999 14.710 1.00 64.94 497 PHE A N 1
ATOM 3930 C CA . PHE A 1 497 ? -11.844 -4.730 13.457 1.00 64.94 497 PHE A CA 1
ATOM 3931 C C . PHE A 1 497 ? -11.502 -3.881 12.231 1.00 64.94 497 PHE A C 1
ATOM 3933 O O . PHE A 1 497 ? -12.331 -3.622 11.367 1.00 64.94 497 PHE A O 1
ATOM 3940 N N . ALA A 1 498 ? -10.251 -3.441 12.196 1.00 56.47 498 ALA A N 1
ATOM 3941 C CA . ALA A 1 498 ? -9.573 -2.798 11.086 1.00 56.47 498 ALA A CA 1
ATOM 3942 C C . ALA A 1 498 ? -8.147 -3.377 11.029 1.00 56.47 498 ALA A C 1
ATOM 3944 O O . ALA A 1 498 ? -7.638 -3.894 12.033 1.00 56.47 498 ALA A O 1
ATOM 3945 N N . HIS A 1 499 ? -7.492 -3.329 9.872 1.00 59.97 499 HIS A N 1
ATOM 3946 C CA . HIS A 1 499 ? -6.114 -3.814 9.709 1.00 59.97 499 HIS A CA 1
ATOM 3947 C C . HIS A 1 499 ? -5.905 -5.322 10.039 1.00 59.97 499 HIS A C 1
ATOM 3949 O O . HIS A 1 499 ? -6.579 -6.215 9.518 1.00 59.97 499 HIS A O 1
ATOM 3955 N N . ASN A 1 500 ? -4.923 -5.648 10.891 1.00 62.84 500 ASN A N 1
ATOM 3956 C CA . ASN A 1 500 ? -4.463 -7.013 11.175 1.00 62.84 500 ASN A CA 1
ATOM 3957 C C . ASN A 1 500 ? -5.543 -7.930 11.761 1.00 62.84 500 ASN A C 1
ATOM 3959 O O . ASN A 1 500 ? -5.539 -9.125 11.469 1.00 62.84 500 ASN A O 1
ATOM 3963 N N . GLU A 1 501 ? -6.466 -7.401 12.568 1.00 67.06 501 GLU A N 1
ATOM 3964 C CA . GLU A 1 501 ? -7.502 -8.237 13.181 1.00 67.06 501 GLU A CA 1
ATOM 3965 C C . GLU A 1 501 ? -8.543 -8.680 12.150 1.00 67.06 501 GLU A C 1
ATOM 3967 O O . GLU A 1 501 ? -8.959 -9.836 12.164 1.00 67.06 501 GLU A O 1
ATOM 3972 N N . LEU A 1 502 ? -8.878 -7.815 11.185 1.00 74.38 502 LEU A N 1
ATOM 3973 C CA . LEU A 1 502 ? -9.729 -8.180 10.050 1.00 74.38 502 LEU A CA 1
ATOM 3974 C C . LEU A 1 502 ? -9.068 -9.265 9.180 1.00 74.38 502 LEU A C 1
ATOM 3976 O O . LEU A 1 502 ? -9.721 -10.224 8.771 1.00 74.38 502 LEU A O 1
ATOM 3980 N N . ASN A 1 503 ? -7.752 -9.180 8.960 1.00 74.75 503 ASN A N 1
ATOM 3981 C CA . ASN A 1 503 ? -7.006 -10.237 8.270 1.00 74.75 503 ASN A CA 1
ATOM 3982 C C . ASN A 1 503 ? -7.033 -11.566 9.031 1.00 74.75 503 ASN A C 1
ATOM 3984 O O . ASN A 1 503 ? -7.268 -12.617 8.438 1.00 74.75 503 ASN A O 1
ATOM 3988 N N . ASN A 1 504 ? -6.796 -11.534 10.344 1.00 71.25 504 ASN A N 1
ATOM 3989 C CA . ASN A 1 504 ? -6.832 -12.730 11.186 1.00 71.25 504 ASN A CA 1
ATOM 3990 C C . ASN A 1 504 ? -8.223 -13.364 11.201 1.00 71.25 504 ASN A C 1
ATOM 3992 O O . ASN A 1 504 ? -8.340 -14.587 11.125 1.00 71.25 504 ASN A O 1
ATOM 3996 N N . LEU A 1 505 ? -9.262 -12.526 11.229 1.00 74.56 505 LEU A N 1
ATOM 3997 C CA . LEU A 1 505 ? -10.646 -12.946 11.108 1.00 74.56 505 LEU A CA 1
ATOM 3998 C C . LEU A 1 505 ? -10.864 -13.702 9.798 1.00 74.56 505 LEU A C 1
ATOM 4000 O O . LEU A 1 505 ? -11.282 -14.850 9.840 1.00 74.56 505 LEU A O 1
ATOM 4004 N N . PHE A 1 506 ? -10.498 -13.135 8.646 1.00 79.44 506 PHE A N 1
ATOM 4005 C CA . PHE A 1 506 ? -10.644 -13.824 7.360 1.00 79.44 506 PHE A CA 1
ATOM 4006 C C . PHE A 1 506 ? -9.802 -15.106 7.244 1.00 79.44 506 PHE A C 1
ATOM 4008 O O . PHE A 1 506 ? -10.260 -16.086 6.656 1.00 79.44 506 PHE A O 1
ATOM 4015 N N . ARG A 1 507 ? -8.606 -15.156 7.846 1.00 79.25 507 ARG A N 1
ATOM 4016 C CA . ARG A 1 507 ? -7.765 -16.370 7.872 1.00 79.25 507 ARG A CA 1
ATOM 4017 C C . ARG A 1 507 ? -8.420 -17.538 8.606 1.00 79.25 507 ARG A C 1
ATOM 4019 O O . ARG A 1 507 ? -8.144 -18.683 8.249 1.00 79.25 507 ARG A O 1
ATOM 4026 N N . LEU A 1 508 ? -9.313 -17.280 9.566 1.00 74.62 508 LEU A N 1
ATOM 4027 C CA . LEU A 1 508 ? -10.052 -18.335 10.263 1.00 74.62 508 LEU A CA 1
ATOM 4028 C C . LEU A 1 508 ? -10.856 -19.218 9.297 1.00 74.62 508 LEU A C 1
ATOM 4030 O O . LEU A 1 508 ? -10.995 -20.414 9.537 1.00 74.62 508 LEU A O 1
ATOM 4034 N N . TRP A 1 509 ? -11.338 -18.666 8.180 1.00 77.25 509 TRP A N 1
ATOM 4035 C CA . TRP A 1 509 ? -12.091 -19.420 7.170 1.00 77.25 509 TRP A CA 1
ATOM 4036 C C . TRP A 1 509 ? -11.237 -20.383 6.341 1.00 77.25 509 TRP A C 1
ATOM 4038 O O . TRP A 1 509 ? -11.784 -21.198 5.602 1.00 77.25 509 TRP A O 1
ATOM 4048 N N . LYS A 1 510 ? -9.906 -20.339 6.480 1.00 72.94 510 LYS A N 1
ATOM 4049 C CA . LYS A 1 510 ? -9.009 -21.360 5.925 1.00 72.94 510 LYS A CA 1
ATOM 4050 C C . LYS A 1 510 ? -8.976 -22.629 6.787 1.00 72.94 510 LYS A C 1
ATOM 4052 O O . LYS A 1 510 ? -8.636 -23.696 6.283 1.00 72.94 510 LYS A O 1
ATOM 4057 N N . ALA A 1 511 ? -9.285 -22.522 8.080 1.00 72.12 511 ALA A N 1
ATOM 4058 C CA . ALA A 1 511 ? -9.201 -23.642 9.008 1.00 72.12 511 ALA A CA 1
ATOM 4059 C C . ALA A 1 511 ? -10.393 -24.599 8.839 1.00 72.12 511 ALA A C 1
ATOM 4061 O O . ALA A 1 511 ? -11.548 -24.175 8.774 1.00 72.12 511 ALA A O 1
ATOM 4062 N N . THR A 1 512 ? -10.099 -25.899 8.770 1.00 76.31 512 THR A N 1
ATOM 4063 C CA . THR A 1 512 ? -11.078 -26.966 8.494 1.00 76.31 512 THR A CA 1
ATOM 4064 C C . THR A 1 512 ? -11.376 -27.856 9.698 1.00 76.31 512 THR A C 1
ATOM 4066 O O . THR A 1 512 ? -12.253 -28.717 9.621 1.00 76.31 512 THR A O 1
ATOM 4069 N N . ASP A 1 513 ? -10.677 -27.677 10.820 1.00 73.44 513 ASP A N 1
ATOM 4070 C CA . ASP A 1 513 ? -10.916 -28.480 12.012 1.00 73.44 513 ASP A CA 1
ATOM 4071 C C . ASP A 1 513 ? -12.269 -28.142 12.666 1.00 73.44 513 ASP A C 1
ATOM 4073 O O . ASP A 1 513 ? -12.792 -27.028 12.571 1.00 73.44 513 ASP A O 1
ATOM 4077 N N . ARG A 1 514 ? -12.846 -29.125 13.368 1.00 70.94 514 ARG A N 1
ATOM 4078 C CA . ARG A 1 514 ? -14.201 -29.035 13.938 1.00 70.94 514 ARG A CA 1
ATOM 4079 C C . ARG A 1 514 ? -14.381 -27.845 14.886 1.00 70.94 514 ARG A C 1
ATOM 4081 O O . ARG A 1 514 ? -15.488 -27.309 14.964 1.00 70.94 514 ARG A O 1
ATOM 4088 N N . LYS A 1 515 ? -13.332 -27.446 15.615 1.00 67.31 515 LYS A N 1
ATOM 4089 C CA . LYS A 1 515 ? -13.407 -26.307 16.538 1.00 67.31 515 LYS A CA 1
ATOM 4090 C C . LYS A 1 515 ? -13.469 -25.004 15.749 1.00 67.31 515 LYS A C 1
ATOM 4092 O O . LYS A 1 515 ? -14.353 -24.195 16.015 1.00 67.31 515 LYS A O 1
ATOM 4097 N N . SER A 1 516 ? -12.618 -24.845 14.738 1.00 67.50 516 SER A N 1
ATOM 4098 C CA . SER A 1 516 ? -12.618 -23.661 13.874 1.00 67.50 516 SER A CA 1
ATOM 4099 C C . SER A 1 516 ? -13.918 -23.505 13.083 1.00 67.50 516 SER A C 1
ATOM 4101 O O . SER A 1 516 ? -14.444 -22.401 12.998 1.00 67.50 516 SER A O 1
ATOM 4103 N N . VAL A 1 517 ? -14.505 -24.596 12.579 1.00 73.12 517 VAL A N 1
ATOM 4104 C CA . VAL A 1 517 ? -15.810 -24.556 11.885 1.00 73.12 517 VAL A CA 1
ATOM 4105 C C . VAL A 1 517 ? -16.944 -24.137 12.831 1.00 73.12 517 VAL A C 1
ATOM 4107 O O . VAL A 1 517 ? -17.814 -23.349 12.455 1.00 73.12 517 VAL A O 1
ATOM 4110 N N . SER A 1 518 ? -16.932 -24.617 14.080 1.00 71.12 518 SER A N 1
ATOM 4111 C CA . SER A 1 518 ? -17.881 -24.162 15.108 1.00 71.12 518 SER A CA 1
ATOM 4112 C C . SER A 1 518 ? -17.693 -22.673 15.419 1.00 71.12 518 SER A C 1
ATOM 4114 O O . SER A 1 518 ? -18.669 -21.928 15.490 1.00 71.12 518 SER A O 1
ATOM 4116 N N . LEU A 1 519 ? -16.438 -22.227 15.531 1.00 70.56 519 LEU A N 1
ATOM 4117 C CA . LEU A 1 519 ? -16.078 -20.833 15.777 1.00 70.56 519 LEU A CA 1
ATOM 4118 C C . LEU A 1 519 ? -16.529 -19.903 14.637 1.00 70.56 519 LEU A C 1
ATOM 4120 O O . LEU A 1 519 ? -17.083 -18.840 14.904 1.00 70.56 519 LEU A O 1
ATOM 4124 N N . GLN A 1 520 ? -16.366 -20.314 13.375 1.00 76.19 520 GLN A N 1
ATOM 4125 C CA . GLN A 1 520 ? -16.844 -19.569 12.201 1.00 76.19 520 GLN A CA 1
ATOM 4126 C C . GLN A 1 520 ? -18.358 -19.328 12.269 1.00 76.19 520 GLN A C 1
ATOM 4128 O O . GLN A 1 520 ? -18.815 -18.204 12.060 1.00 76.19 520 GLN A O 1
ATOM 4133 N N . LYS A 1 521 ? -19.144 -20.364 12.605 1.00 82.56 521 LYS A N 1
ATOM 4134 C CA . LYS A 1 521 ? -20.603 -20.245 12.745 1.00 82.56 521 LYS A CA 1
ATOM 4135 C C . LYS A 1 521 ? -20.978 -19.242 13.835 1.00 82.56 521 LYS A C 1
ATOM 4137 O O . LYS A 1 521 ? -21.822 -18.382 13.601 1.00 82.56 521 LYS A O 1
ATOM 4142 N N . ASP A 1 522 ? -20.336 -19.329 14.995 1.00 76.62 522 ASP A N 1
ATOM 4143 C CA . ASP A 1 522 ? -20.605 -18.426 16.113 1.00 76.62 522 ASP A CA 1
ATOM 4144 C C . ASP A 1 522 ? -20.221 -16.973 15.773 1.00 76.62 522 ASP A C 1
ATOM 4146 O O . ASP A 1 522 ? -20.981 -16.047 16.063 1.00 76.62 522 ASP A O 1
ATOM 4150 N N . ILE A 1 523 ? -19.097 -16.754 15.084 1.00 81.19 523 ILE A N 1
ATOM 4151 C CA . ILE A 1 523 ? -18.678 -15.424 14.618 1.00 81.19 523 ILE A CA 1
ATOM 4152 C C . ILE A 1 523 ? -19.674 -14.837 13.613 1.00 81.19 523 ILE A C 1
ATOM 4154 O O . ILE A 1 523 ? -20.021 -13.667 13.748 1.00 81.19 523 ILE A O 1
ATOM 4158 N N . LEU A 1 524 ? -20.193 -15.625 12.661 1.00 83.44 524 LEU A N 1
ATOM 4159 C CA . LEU A 1 524 ? -21.227 -15.161 11.718 1.00 83.44 524 LEU A CA 1
ATOM 4160 C C . LEU A 1 524 ? -22.523 -14.736 12.422 1.00 83.44 524 LEU A C 1
ATOM 4162 O O . LEU A 1 524 ? -23.263 -13.897 11.913 1.00 83.44 524 LEU A O 1
ATOM 4166 N N . THR A 1 525 ? -22.819 -15.307 13.594 1.00 85.50 525 THR A N 1
ATOM 4167 C CA . THR A 1 525 ? -23.967 -14.862 14.397 1.00 85.50 525 THR A CA 1
ATOM 4168 C C . THR A 1 525 ? -23.674 -13.625 15.235 1.00 85.50 525 THR A C 1
ATOM 4170 O O . THR A 1 525 ? -24.599 -12.870 15.522 1.00 85.50 525 THR A O 1
ATOM 4173 N N . LEU A 1 526 ? -22.418 -13.418 15.636 1.00 83.69 526 LEU A N 1
ATOM 4174 C CA . LEU A 1 526 ? -21.995 -12.306 16.482 1.00 83.69 526 LEU A CA 1
ATOM 4175 C C . LEU A 1 526 ? -21.739 -11.028 15.676 1.00 83.69 526 LEU A C 1
ATOM 4177 O O . LEU A 1 526 ? -22.135 -9.947 16.113 1.00 83.69 526 LEU A O 1
ATOM 4181 N N . ILE A 1 527 ? -21.078 -11.153 14.525 1.00 85.31 527 ILE A N 1
ATOM 4182 C CA . ILE A 1 527 ? -20.626 -10.043 13.687 1.00 85.31 527 ILE A CA 1
ATOM 4183 C C . ILE A 1 527 ? -21.507 -9.923 12.451 1.00 85.31 527 ILE A C 1
ATOM 4185 O O . ILE A 1 527 ? -21.724 -10.877 11.709 1.00 85.31 527 ILE A O 1
ATOM 4189 N N . ASP A 1 528 ? -21.993 -8.713 12.225 1.00 88.38 528 ASP A N 1
ATOM 4190 C CA . ASP A 1 528 ? -22.649 -8.295 11.003 1.00 88.38 528 ASP A CA 1
ATOM 4191 C C . ASP A 1 528 ? -21.600 -7.759 10.020 1.00 88.38 528 ASP A C 1
ATOM 4193 O O . ASP A 1 528 ? -21.269 -6.571 9.997 1.00 88.38 528 ASP A O 1
ATOM 4197 N N . PHE A 1 529 ? -21.065 -8.663 9.199 1.00 85.62 529 PHE A N 1
ATOM 4198 C CA . PHE A 1 529 ? -20.049 -8.337 8.196 1.00 85.62 529 PHE A CA 1
ATOM 4199 C C . PHE A 1 529 ? -20.529 -7.322 7.151 1.00 85.62 529 PHE A C 1
ATOM 4201 O O . PHE A 1 529 ? -19.696 -6.655 6.540 1.00 85.62 529 PHE A O 1
ATOM 4208 N N . SER A 1 530 ? -21.844 -7.130 6.987 1.00 84.50 530 SER A N 1
ATOM 4209 C CA . SER A 1 530 ? -22.374 -6.086 6.103 1.00 84.50 530 SER A CA 1
ATOM 4210 C C . SER A 1 530 ? -22.084 -4.667 6.606 1.00 84.50 530 SER A C 1
ATOM 4212 O O . SER A 1 530 ? -22.099 -3.729 5.814 1.00 84.50 530 SER A O 1
ATOM 4214 N N . LYS A 1 531 ? -21.772 -4.501 7.899 1.00 83.25 531 LYS A N 1
ATOM 4215 C CA . LYS A 1 531 ? -21.424 -3.207 8.505 1.00 83.25 531 LYS A CA 1
ATOM 4216 C C . LYS A 1 531 ? -19.929 -2.898 8.485 1.00 83.25 531 LYS A C 1
ATOM 4218 O O . LYS A 1 531 ? -19.534 -1.798 8.865 1.00 83.25 531 LYS A O 1
ATOM 4223 N N . ILE A 1 532 ? -19.087 -3.854 8.093 1.00 78.00 532 ILE A N 1
ATOM 4224 C CA . ILE A 1 532 ? -17.639 -3.646 8.048 1.00 78.00 532 ILE A CA 1
ATOM 4225 C C . ILE A 1 532 ? -17.309 -2.855 6.781 1.00 78.00 532 ILE A C 1
ATOM 4227 O O . ILE A 1 532 ? -17.491 -3.345 5.663 1.00 78.00 532 ILE A O 1
ATOM 4231 N N . SER A 1 533 ? -16.828 -1.626 6.968 1.00 68.00 533 SER A N 1
ATOM 4232 C CA . SER A 1 533 ? -16.236 -0.811 5.912 1.00 68.00 533 SER A CA 1
ATOM 4233 C C . SER A 1 533 ? -14.725 -1.027 5.871 1.00 68.00 533 SER A C 1
ATOM 4235 O O . SER A 1 533 ? -14.061 -1.154 6.898 1.00 68.00 533 SER A O 1
ATOM 4237 N N . TYR A 1 534 ? -14.187 -1.101 4.659 1.00 66.12 534 TYR A N 1
ATOM 4238 C CA . TYR A 1 534 ? -12.761 -1.271 4.416 1.00 66.12 534 TYR A CA 1
ATOM 4239 C C . TYR A 1 534 ? -12.092 0.081 4.159 1.00 66.12 534 TYR A C 1
ATOM 4241 O O . TYR A 1 534 ? -12.637 0.903 3.419 1.00 66.12 534 TYR A O 1
ATOM 4249 N N . LEU A 1 535 ? -10.906 0.274 4.736 1.00 59.81 535 LEU A N 1
ATOM 4250 C CA . LEU A 1 535 ? -10.003 1.385 4.440 1.00 59.81 535 LEU A CA 1
ATOM 4251 C C . LEU A 1 535 ? -8.821 0.879 3.611 1.00 59.81 535 LEU A C 1
ATOM 4253 O O . LEU A 1 535 ? -8.351 -0.238 3.828 1.00 59.81 535 LEU A O 1
ATOM 4257 N N . ASP A 1 536 ? -8.349 1.693 2.667 1.00 56.31 536 ASP A N 1
ATOM 4258 C CA . ASP A 1 536 ? -7.267 1.308 1.754 1.00 56.31 536 ASP A CA 1
ATOM 4259 C C . ASP A 1 536 ? -6.010 0.837 2.518 1.00 56.31 536 ASP A C 1
ATOM 4261 O O . ASP A 1 536 ? -5.617 1.427 3.523 1.00 56.31 536 ASP A O 1
ATOM 4265 N N . GLY A 1 537 ? -5.387 -0.249 2.051 1.00 61.84 537 GLY A N 1
ATOM 4266 C CA . GLY A 1 537 ? -4.203 -0.868 2.664 1.00 61.84 537 GLY A CA 1
ATOM 4267 C C . GLY A 1 537 ? -4.455 -1.939 3.740 1.00 61.84 537 GLY A C 1
ATOM 4268 O O . GLY A 1 537 ? -3.504 -2.604 4.150 1.00 61.84 537 GLY A O 1
ATOM 4269 N N . ASP A 1 538 ? -5.703 -2.190 4.159 1.00 67.38 538 ASP A N 1
ATOM 4270 C CA . ASP A 1 538 ? -5.961 -3.051 5.330 1.00 67.38 538 ASP A CA 1
ATOM 4271 C C . ASP A 1 538 ? -5.947 -4.570 5.091 1.00 67.38 538 ASP A C 1
ATOM 4273 O O . ASP A 1 538 ? -5.982 -5.311 6.073 1.00 67.38 538 ASP A O 1
ATOM 4277 N N . ILE A 1 539 ? -5.902 -5.078 3.850 1.00 81.00 539 ILE A N 1
ATOM 4278 C CA . ILE A 1 539 ? -5.928 -6.531 3.584 1.00 81.00 539 ILE A CA 1
ATOM 4279 C C . ILE A 1 539 ? -4.571 -7.019 3.069 1.00 81.00 539 ILE A C 1
ATOM 4281 O O . ILE A 1 539 ? -4.042 -6.522 2.077 1.00 81.00 539 ILE A O 1
ATOM 4285 N N . ALA A 1 540 ? -4.042 -8.062 3.705 1.00 81.25 540 ALA A N 1
ATOM 4286 C CA . ALA A 1 540 ? -2.813 -8.729 3.306 1.00 81.25 540 ALA A CA 1
ATOM 4287 C C . ALA A 1 540 ? -2.994 -9.584 2.036 1.00 81.25 540 ALA A C 1
ATOM 4289 O O . ALA A 1 540 ? -4.053 -10.158 1.784 1.00 81.25 540 ALA A O 1
ATOM 4290 N N . THR A 1 541 ? -1.922 -9.745 1.258 1.00 85.50 541 THR A N 1
ATOM 4291 C CA . THR A 1 541 ? -1.919 -10.499 -0.010 1.00 85.50 541 THR A CA 1
ATOM 4292 C C . THR A 1 541 ? -2.438 -11.934 0.117 1.00 85.50 541 THR A C 1
ATOM 4294 O O . THR A 1 541 ? -3.137 -12.418 -0.773 1.00 85.50 541 THR A O 1
ATOM 4297 N N . ASP A 1 542 ? -2.123 -12.635 1.210 1.00 84.25 542 ASP A N 1
ATOM 4298 C CA . ASP A 1 542 ? -2.619 -13.993 1.463 1.00 84.25 542 ASP A CA 1
ATOM 4299 C C . ASP A 1 542 ? -4.126 -14.024 1.750 1.00 84.25 542 ASP A C 1
ATOM 4301 O O . ASP A 1 542 ? -4.811 -14.972 1.373 1.00 84.25 542 ASP A O 1
ATOM 4305 N N . VAL A 1 543 ? -4.659 -12.964 2.356 1.00 86.38 543 VAL A N 1
ATOM 4306 C CA . VAL A 1 543 ? -6.091 -12.818 2.622 1.00 86.38 543 VAL A CA 1
ATOM 4307 C C . VAL A 1 543 ? -6.8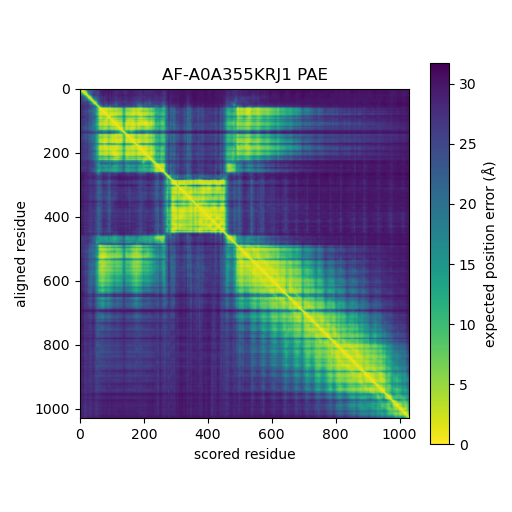50 -12.434 1.355 1.00 86.38 543 VAL A C 1
ATOM 4309 O O . VAL A 1 543 ? -7.933 -12.965 1.127 1.00 86.38 543 VAL A O 1
ATOM 4312 N N . ILE A 1 544 ? -6.265 -11.616 0.472 1.00 92.19 544 ILE A N 1
ATOM 4313 C CA . ILE A 1 544 ? -6.843 -11.337 -0.856 1.00 92.19 544 ILE A CA 1
ATOM 4314 C C . ILE A 1 544 ? -7.034 -12.641 -1.644 1.00 92.19 544 ILE A C 1
ATOM 4316 O O . ILE A 1 544 ? -8.078 -12.831 -2.264 1.00 92.19 544 ILE A O 1
ATOM 4320 N N . LYS A 1 545 ? -6.080 -13.578 -1.563 1.00 92.12 545 LYS A N 1
ATOM 4321 C CA . LYS A 1 545 ? -6.220 -14.917 -2.161 1.00 92.12 545 LYS A CA 1
ATOM 4322 C C . LYS A 1 545 ? -7.390 -15.699 -1.563 1.00 92.12 545 LYS A C 1
ATOM 4324 O O . LYS A 1 545 ? -8.160 -16.302 -2.302 1.00 92.12 545 LYS A O 1
ATOM 4329 N N . LEU A 1 546 ? -7.561 -15.661 -0.240 1.00 89.69 546 LEU A N 1
ATOM 4330 C CA . LEU A 1 546 ? -8.692 -16.317 0.427 1.00 89.69 546 LEU A CA 1
ATOM 4331 C C . LEU A 1 546 ? -10.039 -15.720 0.003 1.00 89.69 546 LEU A C 1
ATOM 4333 O O . LEU A 1 546 ? -10.968 -16.480 -0.279 1.00 89.69 546 LEU A O 1
ATOM 4337 N N . ILE A 1 547 ? -10.120 -14.386 -0.087 1.00 92.81 547 ILE A N 1
ATOM 4338 C CA . ILE A 1 547 ? -11.290 -13.659 -0.600 1.00 92.81 547 ILE A CA 1
ATOM 4339 C C . ILE A 1 547 ? -11.578 -14.095 -2.039 1.00 92.81 547 ILE A C 1
ATOM 4341 O O . ILE A 1 547 ? -12.709 -14.454 -2.352 1.00 92.81 547 ILE A O 1
ATOM 4345 N N . ALA A 1 548 ? -10.553 -14.123 -2.895 1.00 94.19 548 ALA A N 1
ATOM 4346 C CA . ALA A 1 548 ? -10.671 -14.530 -4.289 1.00 94.19 548 ALA A CA 1
ATOM 4347 C C . ALA A 1 548 ? -11.165 -15.971 -4.452 1.00 94.19 548 ALA A C 1
ATOM 4349 O O . ALA A 1 548 ? -11.943 -16.242 -5.349 1.00 94.19 548 ALA A O 1
ATOM 4350 N N . GLN A 1 549 ? -10.756 -16.895 -3.585 1.00 93.12 549 GLN A N 1
ATOM 4351 C CA . GLN A 1 549 ? -11.156 -18.305 -3.670 1.00 93.12 549 GLN A CA 1
ATOM 4352 C C . GLN A 1 549 ? -12.550 -18.583 -3.093 1.00 93.12 549 GLN A C 1
ATOM 4354 O O . GLN A 1 549 ? -13.140 -19.630 -3.360 1.00 93.12 549 GLN A O 1
ATOM 4359 N N . ASN A 1 550 ? -13.079 -17.672 -2.275 1.00 91.56 550 ASN A N 1
ATOM 4360 C CA . ASN A 1 550 ? -14.326 -17.867 -1.537 1.00 91.56 550 ASN A CA 1
ATOM 4361 C C . ASN A 1 550 ? -15.314 -16.714 -1.745 1.00 91.56 550 ASN A C 1
ATOM 4363 O O . ASN A 1 550 ? -16.177 -16.495 -0.896 1.00 91.56 550 ASN A O 1
ATOM 4367 N N . ALA A 1 551 ? -15.224 -16.006 -2.872 1.00 91.75 551 ALA A N 1
ATOM 4368 C CA . ALA A 1 551 ? -15.950 -14.764 -3.127 1.00 91.75 551 ALA A CA 1
ATOM 4369 C C . ALA A 1 551 ? -17.476 -14.875 -2.941 1.00 91.75 551 ALA A C 1
ATOM 4371 O O . ALA A 1 551 ? -18.122 -13.937 -2.479 1.00 91.75 551 ALA A O 1
ATOM 4372 N N . GLY A 1 552 ? -18.061 -16.035 -3.256 1.00 88.50 552 GLY A N 1
ATOM 4373 C CA . GLY A 1 552 ? -19.493 -16.300 -3.082 1.00 88.50 552 GLY A CA 1
ATOM 4374 C C . GLY A 1 552 ? -19.943 -16.659 -1.656 1.00 88.50 552 GLY A C 1
ATOM 4375 O O . GLY A 1 552 ? -21.144 -16.807 -1.427 1.00 88.50 552 GLY A O 1
ATOM 4376 N N . LYS A 1 553 ? -19.026 -16.825 -0.695 1.00 89.25 553 LYS A N 1
ATOM 4377 C CA . LYS A 1 553 ? -19.326 -17.293 0.670 1.00 89.25 553 LYS A CA 1
ATOM 4378 C C . LYS A 1 553 ? -19.218 -16.161 1.689 1.00 89.25 553 LYS A C 1
ATOM 4380 O O . LYS A 1 553 ? -18.354 -15.298 1.575 1.00 89.25 553 LYS A O 1
ATOM 4385 N N . SER A 1 554 ? -20.055 -16.202 2.723 1.00 87.00 554 SER A N 1
ATOM 4386 C CA . SER A 1 554 ? -19.918 -15.306 3.876 1.00 87.00 554 SER A CA 1
ATOM 4387 C C . SER A 1 554 ? -18.676 -15.682 4.695 1.00 87.00 554 SER A C 1
ATOM 4389 O O . SER A 1 554 ? -18.447 -16.883 4.896 1.00 87.00 554 SER A O 1
ATOM 4391 N N . PRO A 1 555 ? -17.857 -14.716 5.158 1.00 88.19 555 PRO A N 1
ATOM 4392 C CA . PRO A 1 555 ? -18.063 -13.258 5.151 1.00 88.19 555 PRO A CA 1
ATOM 4393 C C . PRO A 1 555 ? -17.490 -12.515 3.929 1.00 88.19 555 PRO A C 1
ATOM 4395 O O . PRO A 1 555 ? -17.545 -11.286 3.851 1.00 88.19 555 PRO A O 1
ATOM 4398 N N . PHE A 1 556 ? -16.868 -13.231 2.991 1.00 91.56 556 PHE A N 1
ATOM 4399 C CA . PHE A 1 556 ? -16.173 -12.632 1.849 1.00 91.56 556 PHE A CA 1
ATOM 4400 C C . PHE A 1 556 ? -17.135 -11.937 0.885 1.00 91.56 556 PHE A C 1
ATOM 4402 O O . PHE A 1 556 ? -16.821 -10.868 0.368 1.00 91.56 556 PHE A O 1
ATOM 4409 N N . LYS A 1 557 ? -18.326 -12.508 0.684 1.00 91.56 557 LYS A N 1
ATOM 4410 C CA . LYS A 1 557 ? -19.379 -11.922 -0.152 1.00 91.56 557 LYS A CA 1
ATOM 4411 C C . LYS A 1 557 ? -19.770 -10.521 0.328 1.00 91.56 557 LYS A C 1
ATOM 4413 O O . LYS A 1 557 ? -19.891 -9.604 -0.479 1.00 91.56 557 LYS A O 1
ATOM 4418 N N . GLU A 1 558 ? -19.968 -10.350 1.631 1.00 89.94 558 GLU A N 1
ATOM 4419 C CA . GLU A 1 558 ? -20.313 -9.076 2.261 1.00 89.94 558 GLU A CA 1
ATOM 4420 C C . GLU A 1 558 ? -19.180 -8.063 2.076 1.00 89.94 558 GLU A C 1
ATOM 4422 O O . GLU A 1 558 ? -19.430 -6.941 1.635 1.00 89.94 558 GLU A O 1
ATOM 4427 N N . PHE A 1 559 ? -17.931 -8.488 2.292 1.00 88.50 559 PHE A N 1
ATOM 4428 C CA . PHE A 1 559 ? -16.755 -7.661 2.023 1.00 88.50 559 PHE A CA 1
ATOM 4429 C C . PHE A 1 559 ? -16.704 -7.181 0.562 1.00 88.50 559 PHE A C 1
ATOM 4431 O O . PHE A 1 559 ? -16.567 -5.986 0.309 1.00 88.50 559 PHE A O 1
ATOM 4438 N N . ILE A 1 560 ? -16.883 -8.090 -0.403 1.00 90.94 560 ILE A N 1
ATOM 4439 C CA . ILE A 1 560 ? -16.853 -7.792 -1.847 1.00 90.94 560 ILE A CA 1
ATOM 4440 C C . ILE A 1 560 ? -17.970 -6.823 -2.259 1.00 90.94 560 ILE A C 1
ATOM 4442 O O . ILE A 1 560 ? -17.795 -6.017 -3.178 1.00 90.94 560 ILE A O 1
ATOM 4446 N N . ASN A 1 561 ? -19.122 -6.884 -1.591 1.00 87.44 561 ASN A N 1
ATOM 4447 C CA . ASN A 1 561 ? -20.239 -5.984 -1.864 1.00 87.44 561 ASN A CA 1
ATOM 4448 C C . ASN A 1 561 ? -19.989 -4.563 -1.339 1.00 87.44 561 ASN A C 1
ATOM 4450 O O . ASN A 1 561 ? -20.433 -3.598 -1.979 1.00 87.44 561 ASN A O 1
ATOM 4454 N N . ASN A 1 562 ? -19.262 -4.447 -0.225 1.00 83.69 562 ASN A N 1
ATOM 4455 C CA . ASN A 1 562 ? -18.991 -3.188 0.465 1.00 83.69 562 ASN A CA 1
ATOM 4456 C C . ASN A 1 562 ? -17.744 -2.457 -0.047 1.00 83.69 562 ASN A C 1
ATOM 4458 O O . ASN A 1 562 ? -17.725 -1.227 -0.050 1.00 83.69 562 ASN A O 1
ATOM 4462 N N . ILE A 1 563 ? -16.714 -3.176 -0.500 1.00 84.88 563 ILE A N 1
ATOM 4463 C CA . ILE A 1 563 ? -15.496 -2.562 -1.042 1.00 84.88 563 ILE A CA 1
ATOM 4464 C C . ILE A 1 563 ? -15.742 -1.905 -2.412 1.00 84.88 563 ILE A C 1
ATOM 4466 O O . ILE A 1 563 ? -16.607 -2.320 -3.194 1.00 84.88 563 ILE A O 1
ATOM 4470 N N . SER A 1 564 ? -14.953 -0.871 -2.723 1.00 85.94 564 SER A N 1
ATOM 4471 C CA . SER A 1 564 ? -14.885 -0.299 -4.070 1.00 85.94 564 SER A CA 1
ATOM 4472 C C . SER A 1 564 ? -14.457 -1.375 -5.081 1.00 85.94 564 SER A C 1
ATOM 4474 O O . SER A 1 564 ? -13.396 -1.978 -4.906 1.00 85.94 564 SER A O 1
ATOM 4476 N N . PRO A 1 565 ? -15.227 -1.612 -6.161 1.00 89.56 565 PRO A N 1
ATOM 4477 C CA . PRO A 1 565 ? -14.856 -2.584 -7.187 1.00 89.56 565 PRO A CA 1
ATOM 4478 C C . PRO A 1 565 ? -13.499 -2.301 -7.838 1.00 89.56 565 PRO A C 1
ATOM 4480 O O . PRO A 1 565 ? -12.756 -3.235 -8.128 1.00 89.56 565 PRO A O 1
ATOM 4483 N N . VAL A 1 566 ? -13.160 -1.021 -8.026 1.00 87.00 566 VAL A N 1
ATOM 4484 C CA . VAL A 1 566 ? -11.869 -0.593 -8.586 1.00 87.00 566 VAL A CA 1
ATOM 4485 C C . VAL A 1 566 ? -10.725 -1.002 -7.666 1.00 87.00 566 VAL A 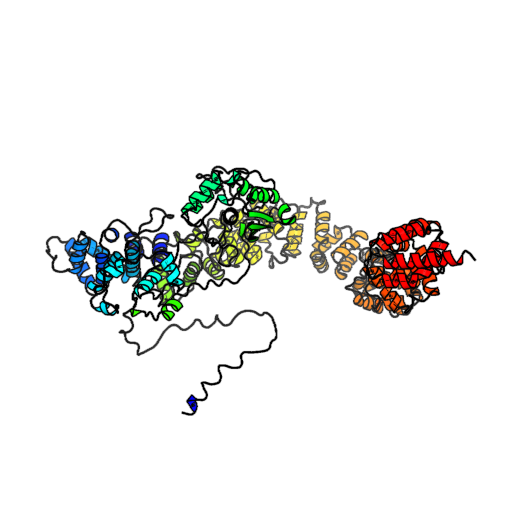C 1
ATOM 4487 O O . VAL A 1 566 ? -9.741 -1.586 -8.120 1.00 87.00 566 VAL A O 1
ATOM 4490 N N . GLU A 1 567 ? -10.884 -0.753 -6.366 1.00 86.44 567 GLU A N 1
ATOM 4491 C CA . GLU A 1 567 ? -9.864 -1.087 -5.374 1.00 86.44 567 GLU A CA 1
ATOM 4492 C C . GLU A 1 567 ? -9.668 -2.599 -5.268 1.00 86.44 567 GLU A C 1
ATOM 4494 O O . GLU A 1 567 ? -8.550 -3.103 -5.345 1.00 86.44 567 GLU A O 1
ATOM 4499 N N . LEU A 1 568 ? -10.769 -3.352 -5.218 1.00 90.00 568 LEU A N 1
ATOM 4500 C CA . LEU A 1 568 ? -10.710 -4.807 -5.178 1.00 90.00 568 LEU A CA 1
ATOM 4501 C C . LEU A 1 568 ? -9.981 -5.385 -6.400 1.00 90.00 568 LEU A C 1
ATOM 4503 O O . LEU A 1 568 ? -9.127 -6.255 -6.244 1.00 90.00 568 LEU A O 1
ATOM 4507 N N . VAL A 1 569 ? -10.259 -4.893 -7.613 1.00 90.81 569 VAL A N 1
ATOM 4508 C CA . VAL A 1 569 ? -9.560 -5.353 -8.827 1.00 90.81 569 VAL A CA 1
ATOM 4509 C C . VAL A 1 569 ? -8.069 -5.020 -8.767 1.00 90.81 569 VAL A C 1
ATOM 4511 O O . VAL A 1 569 ? -7.249 -5.880 -9.094 1.00 90.81 569 VAL A O 1
ATOM 4514 N N . ARG A 1 570 ? -7.693 -3.829 -8.281 1.00 88.44 570 ARG A N 1
ATOM 4515 C CA . ARG A 1 570 ? -6.287 -3.448 -8.060 1.00 88.44 570 ARG A CA 1
ATOM 4516 C C . ARG A 1 570 ? -5.580 -4.440 -7.129 1.00 88.44 570 ARG A C 1
ATOM 4518 O O . ARG A 1 570 ? -4.514 -4.957 -7.472 1.00 88.44 570 ARG A O 1
ATOM 4525 N N . MET A 1 571 ? -6.205 -4.766 -5.998 1.00 89.31 571 MET A N 1
ATOM 4526 C CA . MET A 1 571 ? -5.701 -5.729 -5.010 1.00 89.31 571 MET A CA 1
ATOM 4527 C C . MET A 1 571 ? -5.590 -7.155 -5.581 1.00 89.31 571 MET A C 1
ATOM 4529 O O . MET A 1 571 ? -4.603 -7.864 -5.353 1.00 89.31 571 MET A O 1
ATOM 4533 N N . LEU A 1 572 ? -6.577 -7.587 -6.368 1.00 92.94 572 LEU A N 1
ATOM 4534 C CA . LEU A 1 572 ? -6.596 -8.902 -7.017 1.00 92.94 572 LEU A CA 1
ATOM 4535 C C . LEU A 1 572 ? -5.500 -9.047 -8.081 1.00 92.94 572 LEU A C 1
ATOM 4537 O O . LEU A 1 572 ? -4.842 -10.088 -8.137 1.00 92.94 572 LEU A O 1
ATOM 4541 N N . ILE A 1 573 ? -5.260 -8.006 -8.885 1.00 88.44 573 ILE A N 1
ATOM 4542 C CA . ILE A 1 573 ? -4.160 -7.974 -9.863 1.00 88.44 573 ILE A CA 1
ATOM 4543 C C . ILE A 1 573 ? -2.809 -8.011 -9.139 1.00 88.44 573 ILE A C 1
ATOM 4545 O O . ILE A 1 573 ? -1.936 -8.800 -9.508 1.00 88.44 573 ILE A O 1
ATOM 4549 N N . GLY A 1 574 ? -2.643 -7.197 -8.089 1.00 86.44 574 GLY A N 1
ATOM 4550 C CA . GLY A 1 574 ? -1.413 -7.149 -7.292 1.00 86.44 574 GLY A CA 1
ATOM 4551 C C . GLY A 1 574 ? -1.085 -8.476 -6.597 1.00 86.44 574 GLY A C 1
ATOM 4552 O O . GLY A 1 574 ? 0.080 -8.851 -6.501 1.00 86.44 574 GLY A O 1
ATOM 4553 N N . SER A 1 575 ? -2.107 -9.221 -6.166 1.00 87.94 575 SER A N 1
ATOM 4554 C CA . SER A 1 575 ? -1.958 -10.523 -5.497 1.00 87.94 575 SER A CA 1
ATOM 4555 C C . SER A 1 575 ? -1.902 -11.732 -6.438 1.00 87.94 575 SER A C 1
ATOM 4557 O O . SER A 1 575 ? -1.692 -12.851 -5.960 1.00 87.94 575 SER A O 1
ATOM 4559 N N . ASN A 1 576 ? -2.063 -11.521 -7.750 1.00 90.25 576 ASN A N 1
ATOM 4560 C CA . ASN A 1 576 ? -2.196 -12.574 -8.761 1.00 90.25 576 ASN A CA 1
ATOM 4561 C C . ASN A 1 576 ? -3.370 -13.543 -8.490 1.00 90.25 576 ASN A C 1
ATOM 4563 O O . ASN A 1 576 ? -3.239 -14.749 -8.688 1.00 90.25 576 ASN A O 1
ATOM 4567 N N . SER A 1 577 ? -4.499 -13.015 -8.005 1.00 93.12 577 SER A N 1
ATOM 4568 C CA . SER A 1 577 ? -5.685 -13.803 -7.606 1.00 93.12 577 SER A CA 1
ATOM 4569 C C . SER A 1 577 ? -6.928 -13.479 -8.440 1.00 93.12 577 SER A C 1
ATOM 4571 O O . SER A 1 577 ? -8.032 -13.911 -8.117 1.00 93.12 577 SER A O 1
ATOM 4573 N N . LEU A 1 578 ? -6.772 -12.684 -9.503 1.00 92.81 578 LEU A N 1
ATOM 4574 C CA . LEU A 1 578 ? -7.893 -12.196 -10.305 1.00 92.81 578 LEU A CA 1
ATOM 4575 C C . LEU A 1 578 ? -8.651 -13.337 -10.998 1.00 92.81 578 LEU A C 1
ATOM 4577 O O . LEU A 1 578 ? -9.879 -13.316 -11.015 1.00 92.81 578 LEU A O 1
ATOM 4581 N N . LYS A 1 579 ? -7.941 -14.346 -11.519 1.00 90.56 579 LYS A N 1
ATOM 4582 C CA . LYS A 1 579 ? -8.565 -15.522 -12.145 1.00 90.56 579 LYS A CA 1
ATOM 4583 C C . LYS A 1 579 ? -9.459 -16.291 -11.166 1.00 90.56 579 LYS A C 1
ATOM 4585 O O . LYS A 1 579 ? -10.611 -16.567 -11.488 1.00 90.56 579 LYS A O 1
ATOM 4590 N N . ASP A 1 580 ? -8.951 -16.582 -9.969 1.00 91.38 580 ASP A N 1
ATOM 4591 C CA . ASP A 1 580 ? -9.709 -17.280 -8.920 1.00 91.38 580 ASP A CA 1
ATOM 4592 C C . ASP A 1 580 ? -10.965 -16.494 -8.527 1.00 91.38 580 ASP A C 1
ATOM 4594 O O . ASP A 1 580 ? -12.051 -17.061 -8.406 1.00 91.38 580 ASP A O 1
ATOM 4598 N N . PHE A 1 581 ? -10.834 -15.171 -8.397 1.00 94.81 581 PHE A N 1
ATOM 4599 C CA . PHE A 1 581 ? -11.949 -14.297 -8.054 1.00 94.81 581 PHE A CA 1
ATOM 4600 C C . PHE A 1 581 ? -13.049 -14.309 -9.113 1.00 94.81 581 PHE A C 1
ATOM 4602 O O . PHE A 1 581 ? -14.205 -14.547 -8.779 1.00 94.81 581 PHE A O 1
ATOM 4609 N N . VAL A 1 582 ? -12.711 -14.082 -10.387 1.00 92.12 582 VAL A N 1
ATOM 4610 C CA . VAL A 1 582 ? -13.721 -14.011 -11.457 1.00 92.12 582 VAL A CA 1
ATOM 4611 C C . VAL A 1 582 ? -14.476 -15.337 -11.607 1.00 92.12 582 VAL A C 1
ATOM 4613 O O . VAL A 1 582 ? -15.670 -15.332 -11.888 1.00 92.12 582 VAL A O 1
ATOM 4616 N N . ASN A 1 583 ? -13.815 -16.465 -11.335 1.00 88.25 583 ASN A N 1
ATOM 4617 C CA . ASN A 1 583 ? -14.436 -17.788 -11.396 1.00 88.25 583 ASN A CA 1
ATOM 4618 C C . ASN A 1 583 ? -15.386 -18.095 -10.227 1.00 88.25 583 ASN A C 1
ATOM 4620 O O . ASN A 1 583 ? -16.228 -18.984 -10.350 1.00 88.25 583 ASN A O 1
ATOM 4624 N N . THR A 1 584 ? -15.244 -17.416 -9.087 1.00 90.81 584 THR A N 1
ATOM 4625 C CA . THR A 1 584 ? -16.000 -17.735 -7.861 1.00 90.81 584 THR A CA 1
ATOM 4626 C C . THR A 1 584 ? -16.970 -16.639 -7.430 1.00 90.81 584 THR A C 1
ATOM 4628 O O . THR A 1 584 ? -17.882 -16.908 -6.642 1.00 90.81 584 THR A O 1
ATOM 4631 N N . VAL A 1 585 ? -16.782 -15.407 -7.907 1.00 93.19 585 VAL A N 1
ATOM 4632 C CA . VAL A 1 585 ? -17.665 -14.279 -7.614 1.00 93.19 585 VAL A CA 1
ATOM 4633 C C . VAL A 1 585 ? -19.005 -14.443 -8.334 1.00 93.19 585 VAL A C 1
ATOM 4635 O O . VAL A 1 585 ? -19.100 -15.040 -9.405 1.00 93.19 585 VAL A O 1
ATOM 4638 N N . ASP A 1 586 ? -20.067 -13.903 -7.738 1.00 89.12 586 ASP A N 1
ATOM 4639 C CA . ASP A 1 586 ? -21.397 -13.913 -8.341 1.00 89.12 586 ASP A CA 1
ATOM 4640 C C . ASP A 1 586 ? -21.383 -13.229 -9.721 1.00 89.12 586 ASP A C 1
ATOM 4642 O O . ASP A 1 586 ? -20.857 -12.123 -9.878 1.00 89.12 586 ASP A O 1
ATOM 4646 N N . LYS A 1 587 ? -22.008 -13.861 -10.722 1.00 86.56 587 LYS A N 1
ATOM 4647 C CA . LYS A 1 587 ? -22.114 -13.319 -12.085 1.00 86.56 587 LYS A CA 1
ATOM 4648 C C . LYS A 1 587 ? -22.824 -11.966 -12.126 1.00 86.56 587 LYS A C 1
ATOM 4650 O O . LYS A 1 587 ? -22.595 -11.194 -13.054 1.00 86.56 587 LYS A O 1
ATOM 4655 N N . SER A 1 588 ? -23.661 -11.656 -11.132 1.00 87.06 588 SER A N 1
ATOM 4656 C CA . SER A 1 588 ? -24.326 -10.360 -11.013 1.00 87.06 588 SER A CA 1
ATOM 4657 C C . SER A 1 588 ? -23.473 -9.279 -10.339 1.00 87.06 588 SER A C 1
ATOM 4659 O O . SER A 1 588 ? -23.993 -8.188 -10.084 1.00 87.06 588 SER A O 1
ATOM 4661 N N . TRP A 1 589 ? -22.204 -9.548 -10.004 1.00 91.38 589 TRP A N 1
ATOM 4662 C CA . TRP A 1 589 ? -21.343 -8.580 -9.326 1.00 91.38 589 TRP A CA 1
ATOM 4663 C C . TRP A 1 589 ? -21.217 -7.281 -10.129 1.00 91.38 589 TRP A C 1
ATOM 4665 O O . TRP A 1 589 ? -20.933 -7.275 -11.328 1.00 91.38 589 TRP A O 1
ATOM 4675 N N . LYS A 1 590 ? -21.432 -6.153 -9.439 1.00 85.44 590 LYS A N 1
ATOM 4676 C CA . LYS A 1 590 ? -21.518 -4.812 -10.038 1.00 85.44 590 LYS A CA 1
ATOM 4677 C C . LYS A 1 590 ? -20.280 -4.431 -10.854 1.00 85.44 590 LYS A C 1
ATOM 4679 O O . LYS A 1 590 ? -20.413 -3.697 -11.828 1.00 85.44 590 LYS A O 1
ATOM 4684 N N . GLY A 1 591 ? -19.108 -4.969 -10.507 1.00 84.88 591 GLY A N 1
ATOM 4685 C CA . GLY A 1 591 ? -17.862 -4.676 -11.209 1.00 84.88 591 GLY A CA 1
ATOM 4686 C C . GLY A 1 591 ? -17.815 -5.168 -12.659 1.00 84.88 591 GLY A C 1
ATOM 4687 O O . GLY A 1 591 ? -17.104 -4.575 -13.462 1.00 84.88 591 GLY A O 1
ATOM 4688 N N . PHE A 1 592 ? -18.618 -6.173 -13.034 1.00 87.88 592 PHE A N 1
ATOM 4689 C CA . PHE A 1 592 ? -18.728 -6.611 -14.433 1.00 87.88 592 PHE A CA 1
ATOM 4690 C C . PHE A 1 592 ? -19.568 -5.671 -15.305 1.00 87.88 592 PHE A C 1
ATOM 4692 O O . PHE A 1 592 ? -19.472 -5.722 -16.527 1.00 87.88 592 PHE A O 1
ATOM 4699 N N . LYS A 1 593 ? -20.410 -4.825 -14.696 1.00 85.31 593 LYS A N 1
ATOM 4700 C CA . LYS A 1 593 ? -21.293 -3.901 -15.425 1.00 85.31 593 LYS A CA 1
ATOM 4701 C C . LYS A 1 593 ? -20.608 -2.581 -15.778 1.00 85.31 593 LYS A C 1
ATOM 4703 O O . LYS A 1 593 ? -21.089 -1.883 -16.664 1.00 85.31 593 LYS A O 1
ATOM 4708 N N . ASP A 1 594 ? -19.520 -2.234 -15.091 1.00 86.88 594 ASP A N 1
ATOM 4709 C CA . ASP A 1 594 ? -18.714 -1.048 -15.387 1.00 86.88 594 ASP A CA 1
ATOM 4710 C C . ASP A 1 594 ? -17.756 -1.354 -16.556 1.00 86.88 594 ASP A C 1
ATOM 4712 O O . ASP A 1 594 ? -16.868 -2.196 -16.402 1.00 86.88 594 ASP A O 1
ATOM 4716 N N . PRO A 1 595 ? -17.890 -0.685 -17.719 1.00 84.19 595 PRO A N 1
ATOM 4717 C CA . PRO A 1 595 ? -17.054 -0.964 -18.885 1.00 84.19 595 PRO A CA 1
ATOM 4718 C C . PRO A 1 595 ? -15.559 -0.717 -18.648 1.00 84.19 595 PRO A C 1
ATOM 4720 O O . PRO A 1 595 ? -14.729 -1.482 -19.138 1.00 84.19 595 PRO A O 1
ATOM 4723 N N . ASN A 1 596 ? -15.203 0.324 -17.888 1.00 85.38 596 ASN A N 1
ATOM 4724 C CA . ASN A 1 596 ? -13.808 0.669 -17.615 1.00 85.38 596 ASN A CA 1
ATOM 4725 C C . ASN A 1 596 ? -13.180 -0.341 -16.662 1.00 85.38 596 ASN A C 1
ATOM 4727 O O . ASN A 1 596 ? -12.046 -0.775 -16.872 1.00 85.38 596 ASN A O 1
ATOM 4731 N N . LEU A 1 597 ? -13.919 -0.739 -15.628 1.00 88.62 597 LEU A N 1
ATOM 4732 C CA . LEU A 1 597 ? -13.445 -1.751 -14.696 1.00 88.62 597 LEU A CA 1
ATOM 4733 C C . LEU A 1 597 ? -13.368 -3.129 -15.352 1.00 88.62 597 LEU A C 1
ATOM 4735 O O . LEU A 1 597 ? -12.395 -3.850 -15.148 1.00 88.62 597 LEU A O 1
ATOM 4739 N N . PHE A 1 598 ? -14.346 -3.479 -16.187 1.00 90.44 598 PHE A N 1
ATOM 4740 C CA . PHE A 1 598 ? -14.318 -4.725 -16.940 1.00 90.44 598 PHE A CA 1
ATOM 4741 C C . PHE A 1 598 ? -13.105 -4.783 -17.878 1.00 90.44 598 PHE A C 1
ATOM 4743 O O . PHE A 1 598 ? -12.401 -5.790 -17.900 1.00 90.44 598 PHE A O 1
ATOM 4750 N N . LEU A 1 599 ? -12.768 -3.683 -18.564 1.00 88.44 599 LEU A N 1
ATOM 4751 C CA . LEU A 1 599 ? -11.524 -3.576 -19.338 1.00 88.44 599 LEU A CA 1
ATOM 4752 C C . LEU A 1 599 ? -10.271 -3.767 -18.471 1.00 88.44 599 LEU A C 1
ATOM 4754 O O . LEU A 1 599 ? -9.334 -4.439 -18.901 1.00 88.44 599 LEU A O 1
ATOM 4758 N N . GLN A 1 600 ? -10.247 -3.226 -17.248 1.00 88.88 600 GLN A N 1
ATOM 4759 C CA . GLN A 1 600 ? -9.139 -3.450 -16.311 1.00 88.88 600 GLN A CA 1
ATOM 4760 C C . GLN A 1 600 ? -9.032 -4.915 -15.877 1.00 88.88 600 GLN A C 1
ATOM 4762 O O . GLN A 1 600 ? -7.918 -5.430 -15.793 1.00 88.88 600 GLN A O 1
ATOM 4767 N N . ILE A 1 601 ? -10.160 -5.598 -15.649 1.00 91.62 601 ILE A N 1
ATOM 4768 C CA . ILE A 1 601 ? -10.197 -7.035 -15.344 1.00 91.62 601 ILE A CA 1
ATOM 4769 C C . ILE A 1 601 ? -9.609 -7.825 -16.515 1.00 91.62 601 ILE A C 1
ATOM 4771 O O . ILE A 1 601 ? -8.679 -8.603 -16.318 1.00 91.62 601 ILE A O 1
ATOM 4775 N N . ILE A 1 602 ? -10.090 -7.585 -17.739 1.00 90.50 602 ILE A N 1
ATOM 4776 C CA . ILE A 1 602 ? -9.585 -8.263 -18.939 1.00 90.50 602 ILE A CA 1
ATOM 4777 C C . ILE A 1 602 ? -8.087 -8.002 -19.121 1.00 90.50 602 ILE A C 1
ATOM 4779 O O . ILE A 1 602 ? -7.321 -8.945 -19.304 1.00 90.50 602 ILE A O 1
ATOM 4783 N N . ASN A 1 603 ? -7.635 -6.755 -18.981 1.00 86.06 603 ASN A N 1
ATOM 4784 C CA . ASN A 1 603 ? -6.215 -6.419 -19.067 1.00 86.06 603 ASN A CA 1
ATOM 4785 C C . ASN A 1 603 ? -5.378 -7.095 -17.967 1.00 86.06 603 ASN A C 1
ATOM 4787 O O . ASN A 1 603 ? -4.292 -7.599 -18.238 1.00 86.06 603 ASN A O 1
ATOM 4791 N N . GLY A 1 604 ? -5.880 -7.146 -16.732 1.00 86.94 604 GLY A N 1
ATOM 4792 C CA . GLY A 1 604 ? -5.232 -7.855 -15.631 1.00 86.94 604 GLY A CA 1
ATOM 4793 C C . GLY A 1 604 ? -5.088 -9.352 -15.909 1.00 86.94 604 GLY A C 1
ATOM 4794 O O . GLY A 1 604 ? -4.013 -9.911 -15.694 1.00 86.94 604 GLY A O 1
ATOM 4795 N N . LEU A 1 605 ? -6.138 -9.988 -16.443 1.00 88.25 605 LEU A N 1
ATOM 4796 C CA . LEU A 1 605 ? -6.121 -11.399 -16.835 1.00 88.25 605 LEU A CA 1
ATOM 4797 C C . LEU A 1 605 ? -5.128 -11.659 -17.966 1.00 88.25 605 LEU A C 1
ATOM 4799 O O . LEU A 1 605 ? -4.346 -12.597 -17.867 1.00 88.25 605 LEU A O 1
ATOM 4803 N N . LEU A 1 606 ? -5.103 -10.804 -18.988 1.00 81.44 606 LEU A N 1
ATOM 4804 C CA . LEU A 1 606 ? -4.148 -10.903 -20.092 1.00 81.44 606 LEU A CA 1
ATOM 4805 C C . LEU A 1 606 ? -2.704 -10.828 -19.595 1.00 81.44 606 LEU A C 1
ATOM 4807 O O . LEU A 1 606 ? -1.899 -11.694 -19.917 1.00 81.44 606 LEU A O 1
ATOM 4811 N N . LEU A 1 607 ? -2.393 -9.833 -18.759 1.00 78.75 607 LEU A N 1
ATOM 4812 C CA . LEU A 1 607 ? -1.037 -9.595 -18.258 1.00 78.75 607 LEU A CA 1
ATOM 4813 C C . LEU A 1 607 ? -0.530 -10.675 -17.293 1.00 78.75 607 LEU A C 1
ATOM 4815 O O . LEU A 1 607 ? 0.681 -10.802 -17.121 1.00 78.75 607 LEU A O 1
ATOM 4819 N N . LYS A 1 608 ? -1.425 -11.388 -16.600 1.00 81.69 608 LYS A N 1
ATOM 4820 C CA . LYS A 1 608 ? -1.057 -12.316 -15.515 1.00 81.69 608 LYS A CA 1
ATOM 4821 C C . LYS A 1 608 ? -1.360 -13.786 -15.801 1.00 81.69 608 LYS A C 1
ATOM 4823 O O . LYS A 1 608 ? -0.731 -14.653 -15.202 1.00 81.69 608 LYS A O 1
ATOM 4828 N N . HIS A 1 609 ? -2.322 -14.066 -16.677 1.00 80.38 609 HIS A N 1
ATOM 4829 C CA . HIS A 1 609 ? -2.884 -15.403 -16.896 1.00 80.38 609 HIS A CA 1
ATOM 4830 C C . HIS A 1 609 ? -3.134 -15.741 -18.381 1.00 80.38 609 HIS A C 1
ATOM 4832 O O . HIS A 1 609 ? -3.719 -16.792 -18.666 1.00 80.38 609 HIS A O 1
ATOM 4838 N N . GLY A 1 610 ? -2.724 -14.871 -19.311 1.00 78.50 610 GLY A N 1
ATOM 4839 C CA . GLY A 1 610 ? -2.789 -15.099 -20.755 1.00 78.50 610 GLY A CA 1
ATOM 4840 C C . GLY A 1 610 ? -4.179 -14.953 -21.388 1.00 78.50 610 GLY A C 1
ATOM 4841 O O . GLY A 1 610 ? -5.185 -14.672 -20.730 1.00 78.50 610 GLY A O 1
ATOM 4842 N N . VAL A 1 611 ? -4.227 -15.154 -22.709 1.00 79.81 611 VAL A N 1
ATOM 4843 C CA . VAL A 1 611 ? -5.412 -14.915 -23.555 1.00 79.81 611 VAL A CA 1
ATOM 4844 C C . VAL A 1 611 ? -6.557 -15.877 -23.260 1.00 79.81 611 VAL A C 1
ATOM 4846 O O . VAL A 1 611 ? -7.697 -15.425 -23.191 1.00 79.81 611 VAL A O 1
ATOM 4849 N N . SER A 1 612 ? -6.280 -17.163 -23.017 1.00 81.25 612 SER A N 1
ATOM 4850 C CA . SER A 1 612 ? -7.331 -18.142 -22.694 1.00 81.25 612 SER A CA 1
ATOM 4851 C C . SER A 1 612 ? -8.168 -17.694 -21.492 1.00 81.25 612 SER A C 1
ATOM 4853 O O . SER A 1 612 ? -9.391 -17.678 -21.569 1.00 81.25 612 SER A O 1
ATOM 4855 N N . SER A 1 613 ? -7.519 -17.242 -20.412 1.00 84.69 613 SER A N 1
ATOM 4856 C CA . SER A 1 613 ? -8.222 -16.805 -19.199 1.00 84.69 613 SER A CA 1
ATOM 4857 C C . SER A 1 613 ? -9.070 -15.549 -19.442 1.00 84.69 613 SER A C 1
ATOM 4859 O O . SER A 1 613 ? -10.158 -15.419 -18.889 1.00 84.69 613 SER A O 1
ATOM 4861 N N . ALA A 1 614 ? -8.592 -14.618 -20.271 1.00 87.06 614 ALA A N 1
ATOM 4862 C CA . ALA A 1 614 ? -9.354 -13.430 -20.645 1.00 87.06 614 ALA A CA 1
ATOM 4863 C C . ALA A 1 614 ? -10.560 -13.774 -21.537 1.00 87.06 614 ALA A C 1
ATOM 4865 O O . ALA A 1 614 ? -11.646 -13.226 -21.344 1.00 87.06 614 ALA A O 1
ATOM 4866 N N . LEU A 1 615 ? -10.382 -14.701 -22.483 1.00 86.06 615 LEU A N 1
ATOM 4867 C CA . LEU A 1 615 ? -11.432 -15.160 -23.388 1.00 86.06 615 LEU A CA 1
ATOM 4868 C C . LEU A 1 615 ? -12.559 -15.879 -22.638 1.00 86.06 615 LEU A C 1
ATOM 4870 O O . LEU A 1 615 ? -13.725 -15.615 -22.921 1.00 86.06 615 LEU A O 1
ATOM 4874 N N . ASP A 1 616 ? -12.231 -16.726 -21.660 1.00 86.50 616 ASP A N 1
ATOM 4875 C CA . ASP A 1 616 ? -13.230 -17.404 -20.823 1.00 86.50 616 ASP A CA 1
ATOM 4876 C C . ASP A 1 616 ? -14.136 -16.385 -20.116 1.00 86.50 616 ASP A C 1
ATOM 4878 O O . ASP A 1 616 ? -15.362 -16.489 -20.144 1.00 86.50 616 ASP A O 1
ATOM 4882 N N . VAL A 1 617 ? -13.540 -15.331 -19.557 1.00 87.69 617 VAL A N 1
ATOM 4883 C CA . VAL A 1 617 ? -14.275 -14.267 -18.862 1.00 87.69 617 VAL A CA 1
ATOM 4884 C C . VAL A 1 617 ? -15.121 -13.435 -19.825 1.00 87.69 617 VAL A C 1
ATOM 4886 O O . VAL A 1 617 ? -16.271 -13.120 -19.510 1.00 87.69 617 VAL A O 1
ATOM 4889 N N . LEU A 1 618 ? -14.609 -13.124 -21.019 1.00 88.00 618 LEU A N 1
ATOM 4890 C CA . LEU A 1 618 ? -15.385 -12.459 -22.070 1.00 88.00 618 LEU A CA 1
ATOM 4891 C C . LEU A 1 618 ? -16.600 -13.294 -22.497 1.00 88.00 618 LEU A C 1
ATOM 4893 O O . LEU A 1 618 ? -17.706 -12.759 -22.576 1.00 88.00 618 LEU A O 1
ATOM 4897 N N . LYS A 1 619 ? -16.419 -14.604 -22.703 1.00 86.06 619 LYS A N 1
ATOM 4898 C CA . LYS A 1 619 ? -17.488 -15.539 -23.091 1.00 86.06 619 LYS A CA 1
ATOM 4899 C C . LYS A 1 619 ? -18.561 -15.714 -22.013 1.00 86.06 619 LYS A C 1
ATOM 4901 O O . LYS A 1 619 ? -19.690 -16.046 -22.356 1.00 86.06 619 LYS A O 1
ATOM 4906 N N . ILE A 1 620 ? -18.224 -15.518 -20.735 1.00 83.44 620 ILE A N 1
ATOM 4907 C CA . ILE A 1 620 ? -19.168 -15.659 -19.614 1.00 83.44 620 ILE A CA 1
ATOM 4908 C C . ILE A 1 620 ? -19.908 -14.349 -19.316 1.00 83.44 620 ILE A C 1
ATOM 4910 O O . ILE A 1 620 ? -21.098 -14.381 -18.999 1.00 83.44 620 ILE A O 1
ATOM 4914 N N . HIS A 1 621 ? -19.205 -13.212 -19.354 1.00 83.88 621 HIS A N 1
ATOM 4915 C CA . HIS A 1 621 ? -19.718 -11.939 -18.829 1.00 83.88 621 HIS A CA 1
ATOM 4916 C C . HIS A 1 621 ? -20.038 -10.896 -19.905 1.00 83.88 621 HIS A C 1
ATOM 4918 O O . HIS A 1 621 ? -20.700 -9.902 -19.606 1.00 83.88 621 HIS A O 1
ATOM 4924 N N . LYS A 1 622 ? -19.604 -11.101 -21.154 1.00 82.12 622 LYS A N 1
ATOM 4925 C CA . LYS A 1 622 ? -19.875 -10.189 -22.272 1.00 82.12 622 LYS A CA 1
ATOM 4926 C C . LYS A 1 622 ? -20.011 -10.965 -23.583 1.00 82.12 622 LYS A C 1
ATOM 4928 O O . LYS A 1 622 ? -19.236 -10.777 -24.509 1.00 82.12 622 LYS A O 1
ATOM 4933 N N . ASN A 1 623 ? -21.025 -11.822 -23.679 1.00 78.00 623 ASN A N 1
ATOM 4934 C CA . ASN A 1 623 ? -21.191 -12.805 -24.763 1.00 78.00 623 ASN A CA 1
ATOM 4935 C C . ASN A 1 623 ? -21.242 -12.210 -26.189 1.00 78.00 623 ASN A C 1
ATOM 4937 O O . ASN A 1 623 ? -21.081 -12.946 -27.153 1.00 78.00 623 ASN A O 1
ATOM 4941 N N . ASN A 1 624 ? -21.463 -10.900 -26.336 1.00 83.94 624 ASN A N 1
ATOM 4942 C CA . ASN A 1 624 ? -21.480 -10.181 -27.614 1.00 83.94 624 ASN A CA 1
ATOM 4943 C C . ASN A 1 624 ? -20.250 -9.276 -27.841 1.00 83.94 624 ASN A C 1
ATOM 4945 O O . ASN A 1 624 ? -20.281 -8.427 -28.735 1.00 83.94 624 ASN A O 1
ATOM 4949 N N . TRP A 1 625 ? -19.185 -9.421 -27.044 1.00 86.44 625 TRP A N 1
ATOM 4950 C CA . TRP A 1 625 ? -18.000 -8.555 -27.094 1.00 86.44 625 TRP A CA 1
ATOM 4951 C C . TRP A 1 625 ? -17.372 -8.466 -28.492 1.00 86.44 625 TRP A C 1
ATOM 4953 O O . TRP A 1 625 ? -16.896 -7.401 -28.866 1.00 86.44 625 TRP A O 1
ATOM 4963 N N . GLU A 1 626 ? -17.443 -9.543 -29.279 1.00 85.44 626 GLU A N 1
ATOM 4964 C CA . GLU A 1 626 ? -16.911 -9.651 -30.648 1.00 85.44 626 GLU A CA 1
ATOM 4965 C C . GLU A 1 626 ? -17.533 -8.639 -31.628 1.00 85.44 626 GLU A C 1
ATOM 4967 O O . GLU A 1 626 ? -16.920 -8.248 -32.624 1.00 85.44 626 GLU A O 1
ATOM 4972 N N . SER A 1 627 ? -18.755 -8.199 -31.323 1.00 84.12 627 SER A N 1
ATOM 4973 C CA . SER A 1 627 ? -19.534 -7.237 -32.110 1.00 84.12 627 SER A CA 1
ATOM 4974 C C . SER A 1 627 ? -19.557 -5.825 -31.509 1.00 84.12 627 SER A C 1
ATOM 4976 O O . SER A 1 627 ? -20.044 -4.890 -32.143 1.00 84.12 627 SER A O 1
ATOM 4978 N N . ASP A 1 628 ? -19.019 -5.642 -30.298 1.00 86.25 628 ASP A N 1
ATOM 4979 C CA . ASP A 1 628 ? -19.002 -4.356 -29.596 1.00 86.25 628 ASP A CA 1
ATOM 4980 C C . ASP A 1 628 ? -17.754 -3.550 -29.980 1.00 86.25 628 ASP A C 1
ATOM 4982 O O . ASP A 1 628 ? -16.698 -3.632 -29.348 1.00 86.25 628 ASP A O 1
ATOM 4986 N N . LYS A 1 629 ? -17.889 -2.749 -31.041 1.00 83.44 629 LYS A N 1
ATOM 4987 C CA . LYS A 1 629 ? -16.801 -1.939 -31.603 1.00 83.44 629 LYS A CA 1
ATOM 4988 C C . LYS A 1 629 ? -16.150 -0.995 -30.586 1.00 83.44 629 LYS A C 1
ATOM 4990 O O . LYS A 1 629 ? -14.926 -0.892 -30.550 1.00 83.44 629 LYS A O 1
ATOM 4995 N N . ASN A 1 630 ? -16.945 -0.349 -29.733 1.00 84.25 630 ASN A N 1
ATOM 4996 C CA . ASN A 1 630 ? -16.427 0.586 -28.730 1.00 84.25 630 ASN A CA 1
ATOM 4997 C C . ASN A 1 630 ? -15.585 -0.143 -27.679 1.00 84.25 630 ASN A C 1
ATOM 4999 O O . ASN A 1 630 ? -14.514 0.330 -27.294 1.00 84.25 630 ASN A O 1
ATOM 5003 N N . PHE A 1 631 ? -16.051 -1.312 -27.234 1.00 86.12 631 PHE A N 1
ATOM 5004 C CA . PHE A 1 631 ? -15.297 -2.149 -26.309 1.00 86.12 631 PHE A CA 1
ATOM 5005 C C . PHE A 1 631 ? -13.999 -2.672 -26.934 1.00 86.12 631 PHE A C 1
ATOM 5007 O O . PHE A 1 631 ? -12.948 -2.615 -26.298 1.00 86.12 631 PHE A O 1
ATOM 5014 N N . ILE A 1 632 ? -14.056 -3.131 -28.186 1.00 84.69 632 ILE A N 1
ATOM 5015 C CA . ILE A 1 632 ? -12.899 -3.620 -28.947 1.00 84.69 632 ILE A CA 1
ATOM 5016 C C . ILE A 1 632 ? -11.840 -2.526 -29.119 1.00 84.69 632 ILE A C 1
ATOM 5018 O O . ILE A 1 632 ? -10.661 -2.766 -28.859 1.00 84.69 632 ILE A O 1
ATOM 5022 N N . ASP A 1 633 ? -12.245 -1.309 -29.483 1.00 83.00 633 ASP A N 1
ATOM 5023 C CA . ASP A 1 633 ? -11.318 -0.184 -29.627 1.00 83.00 633 ASP A CA 1
ATOM 5024 C C . ASP A 1 633 ? -10.697 0.225 -28.278 1.00 83.00 633 ASP A C 1
ATOM 5026 O O . ASP A 1 633 ? -9.500 0.522 -28.200 1.00 83.00 633 ASP A O 1
ATOM 5030 N N . ALA A 1 634 ? -11.466 0.181 -27.186 1.00 84.19 634 ALA A N 1
ATOM 5031 C CA . ALA A 1 634 ? -10.953 0.448 -25.843 1.00 84.19 634 ALA A CA 1
ATOM 5032 C C . ALA A 1 634 ? -9.988 -0.646 -25.344 1.00 84.19 634 ALA A C 1
ATOM 5034 O O . ALA A 1 634 ? -8.972 -0.346 -24.702 1.00 84.19 634 ALA A O 1
ATOM 5035 N N . LEU A 1 635 ? -10.260 -1.909 -25.683 1.00 83.06 635 LEU A N 1
ATOM 5036 C CA . LEU A 1 635 ? -9.373 -3.035 -25.414 1.00 83.06 635 LEU A CA 1
ATOM 5037 C C . LEU A 1 635 ? -8.052 -2.864 -26.180 1.00 83.06 635 LEU A C 1
ATOM 5039 O O . LEU A 1 635 ? -6.984 -2.955 -25.572 1.00 83.06 635 LEU A O 1
ATOM 5043 N N . TRP A 1 636 ? -8.107 -2.478 -27.461 1.00 79.69 636 TRP A N 1
ATOM 5044 C CA . TRP A 1 636 ? -6.928 -2.144 -28.270 1.00 79.69 636 TRP A CA 1
ATOM 5045 C C . TRP A 1 636 ? -6.088 -1.016 -27.679 1.00 79.69 636 TRP A C 1
ATOM 5047 O O . TRP A 1 636 ? -4.868 -1.143 -27.572 1.00 79.69 636 TRP A O 1
ATOM 5057 N N . MET A 1 637 ? -6.723 0.077 -27.253 1.00 78.81 637 MET A N 1
ATOM 5058 C CA . MET A 1 637 ? -6.023 1.187 -26.601 1.00 78.81 637 MET A CA 1
ATOM 5059 C C . MET A 1 637 ? -5.321 0.740 -25.314 1.00 78.81 637 MET A C 1
ATOM 5061 O O . MET A 1 637 ? -4.236 1.228 -24.996 1.00 78.81 637 MET A O 1
ATOM 5065 N N . THR A 1 638 ? -5.916 -0.204 -24.586 1.00 77.44 638 THR A N 1
ATOM 5066 C CA . THR A 1 638 ? -5.339 -0.758 -23.358 1.00 77.44 638 THR A CA 1
ATOM 5067 C C . THR A 1 638 ? -4.133 -1.652 -23.664 1.00 77.44 638 THR A C 1
ATOM 5069 O O . THR A 1 638 ? -3.070 -1.451 -23.076 1.00 77.44 638 THR A O 1
ATOM 5072 N N . PHE A 1 639 ? -4.232 -2.543 -24.657 1.00 73.56 639 PHE A N 1
ATOM 5073 C CA . PHE A 1 639 ? -3.091 -3.312 -25.173 1.00 73.56 639 PHE A CA 1
ATOM 5074 C C . PHE A 1 639 ? -1.953 -2.403 -25.659 1.00 73.56 639 PHE A C 1
ATOM 5076 O O . PHE A 1 639 ? -0.794 -2.590 -25.292 1.00 73.56 639 PHE A O 1
ATOM 5083 N N . ALA A 1 640 ? -2.282 -1.362 -26.428 1.00 72.38 640 ALA A N 1
ATOM 5084 C CA . ALA A 1 640 ? -1.311 -0.422 -26.975 1.00 72.38 640 ALA A CA 1
ATOM 5085 C C . ALA A 1 640 ? -0.587 0.407 -25.897 1.00 72.38 640 ALA A C 1
ATOM 5087 O O . ALA A 1 640 ? 0.559 0.810 -26.099 1.00 72.38 640 ALA A O 1
ATOM 5088 N N . LYS A 1 641 ? -1.211 0.658 -24.742 1.00 72.88 641 LYS A N 1
ATOM 5089 C CA . LYS A 1 641 ? -0.537 1.302 -23.601 1.00 72.88 641 LYS A CA 1
ATOM 5090 C C . LYS A 1 641 ? 0.479 0.376 -22.922 1.00 72.88 641 LYS A C 1
ATOM 5092 O O . LYS A 1 641 ? 1.460 0.865 -22.369 1.00 72.88 641 LYS A O 1
ATOM 5097 N N . ASN A 1 642 ? 0.296 -0.940 -23.028 1.00 67.06 642 ASN A N 1
ATOM 5098 C CA . ASN A 1 642 ? 1.123 -1.949 -22.361 1.00 67.06 642 ASN A CA 1
ATOM 5099 C C . ASN A 1 642 ? 2.257 -2.521 -23.238 1.00 67.06 642 ASN A C 1
ATOM 5101 O O . ASN A 1 642 ? 2.922 -3.466 -22.818 1.00 67.06 642 ASN A O 1
ATOM 5105 N N . LYS A 1 643 ? 2.549 -1.904 -24.399 1.00 60.66 643 LYS A N 1
ATOM 5106 C CA . LYS A 1 643 ? 3.587 -2.307 -25.385 1.00 60.66 643 LYS A CA 1
ATOM 5107 C C . LYS A 1 643 ? 4.989 -2.601 -24.813 1.00 60.66 643 LYS A C 1
ATOM 5109 O O . LYS A 1 643 ? 5.795 -3.212 -25.502 1.00 60.66 643 LYS A O 1
ATOM 5114 N N . LYS A 1 644 ? 5.314 -2.138 -23.598 1.00 56.50 644 LYS A N 1
ATOM 5115 C CA . LYS A 1 644 ? 6.637 -2.315 -22.966 1.00 56.50 644 LYS A CA 1
ATOM 5116 C C . LYS A 1 644 ? 6.832 -3.662 -22.262 1.00 56.50 644 LYS A C 1
ATOM 5118 O O . LYS A 1 644 ? 7.966 -3.993 -21.936 1.00 56.50 644 LYS A O 1
ATOM 5123 N N . ASN A 1 645 ? 5.768 -4.428 -22.032 1.00 57.09 645 ASN A N 1
ATOM 5124 C CA . ASN A 1 645 ? 5.876 -5.768 -21.463 1.00 57.09 645 ASN A CA 1
ATOM 5125 C C . ASN A 1 645 ? 5.925 -6.771 -22.622 1.00 57.09 645 ASN A C 1
ATOM 5127 O O . ASN A 1 645 ? 4.896 -7.245 -23.082 1.00 57.09 645 ASN A O 1
ATOM 5131 N N . THR A 1 646 ? 7.109 -7.049 -23.159 1.00 48.47 646 THR A N 1
ATOM 5132 C CA . THR A 1 646 ? 7.287 -8.117 -24.155 1.00 48.47 646 THR A CA 1
ATOM 5133 C C . THR A 1 646 ? 7.178 -9.465 -23.437 1.00 48.47 646 THR A C 1
ATOM 5135 O O . THR A 1 646 ? 7.861 -9.631 -22.429 1.00 48.47 646 THR A O 1
ATOM 5138 N N . ASN A 1 647 ? 6.336 -10.382 -23.940 1.00 53.38 647 ASN A N 1
ATOM 5139 C CA . ASN A 1 647 ? 5.959 -11.716 -23.399 1.00 53.38 647 ASN A CA 1
ATOM 5140 C C . ASN A 1 647 ? 4.535 -11.830 -22.794 1.00 53.38 647 ASN A C 1
ATOM 5142 O O . ASN A 1 647 ? 4.306 -12.675 -21.935 1.00 53.38 647 ASN A O 1
ATOM 5146 N N . ILE A 1 648 ? 3.561 -11.008 -23.210 1.00 53.44 648 ILE A N 1
ATOM 5147 C CA . ILE A 1 648 ? 2.202 -11.017 -22.612 1.00 53.44 648 ILE A CA 1
ATOM 5148 C C . ILE A 1 648 ? 1.397 -12.286 -22.956 1.00 53.44 648 ILE A C 1
ATOM 5150 O O . ILE A 1 648 ? 0.462 -12.624 -22.232 1.00 53.44 648 ILE A O 1
ATOM 5154 N N . VAL A 1 649 ? 1.719 -13.005 -24.035 1.00 57.88 649 VAL A N 1
ATOM 5155 C CA . VAL A 1 649 ? 0.875 -14.111 -24.514 1.00 57.88 649 VAL A CA 1
ATOM 5156 C C . VAL A 1 649 ? 1.718 -15.313 -24.934 1.00 57.88 649 VAL A C 1
ATOM 5158 O O . VAL A 1 649 ? 2.267 -15.326 -26.030 1.00 57.88 649 VAL A O 1
ATOM 5161 N N . GLU A 1 650 ? 1.788 -16.336 -24.078 1.00 52.69 650 GLU A N 1
ATOM 5162 C CA . GLU A 1 650 ? 2.391 -17.637 -24.422 1.00 52.69 650 GLU A CA 1
ATOM 5163 C C . GLU A 1 650 ? 1.502 -18.468 -25.373 1.00 52.69 650 GLU A C 1
ATOM 5165 O O . GLU A 1 650 ? 2.018 -19.311 -26.100 1.00 52.69 650 GLU A O 1
ATOM 5170 N N . ASP A 1 651 ? 0.188 -18.199 -25.422 1.00 57.97 651 ASP A N 1
ATOM 5171 C CA . ASP A 1 651 ? -0.788 -18.923 -26.254 1.00 57.97 651 ASP A CA 1
ATOM 5172 C C . ASP A 1 651 ? -1.793 -17.959 -26.933 1.00 57.97 651 ASP A C 1
ATOM 5174 O O . ASP A 1 651 ? -2.766 -17.513 -26.305 1.00 57.97 651 ASP A O 1
ATOM 5178 N N . PRO A 1 652 ? -1.547 -17.530 -28.186 1.00 60.69 652 PRO A N 1
ATOM 5179 C CA . PRO A 1 652 ? -2.443 -16.634 -28.903 1.00 60.69 652 PRO A CA 1
ATOM 5180 C C . PRO A 1 652 ? -3.638 -17.398 -29.486 1.00 60.69 652 PRO A C 1
ATOM 5182 O O . PRO A 1 652 ? -3.602 -17.892 -30.613 1.00 60.69 652 PRO A O 1
ATOM 5185 N N . ALA A 1 653 ? -4.748 -17.426 -28.747 1.00 64.69 653 ALA A N 1
ATOM 5186 C CA . ALA A 1 653 ? -6.005 -17.958 -29.264 1.00 64.69 653 ALA A CA 1
ATOM 5187 C C . ALA A 1 653 ? -6.578 -17.045 -30.368 1.00 64.69 653 ALA A C 1
ATOM 5189 O O . ALA A 1 653 ? -6.888 -15.871 -30.139 1.00 64.69 653 ALA A O 1
ATOM 5190 N N . LEU A 1 654 ? -6.765 -17.600 -31.568 1.00 66.38 654 LEU A N 1
ATOM 5191 C CA . LEU A 1 654 ? -7.361 -16.905 -32.720 1.00 66.38 654 LEU A CA 1
ATOM 5192 C C . LEU A 1 654 ? -8.769 -16.386 -32.439 1.00 66.38 654 LEU A C 1
ATOM 5194 O O . LEU A 1 654 ? -9.134 -15.323 -32.935 1.00 66.38 654 LEU A O 1
ATOM 5198 N N . ASP A 1 655 ? -9.522 -17.104 -31.610 1.00 72.69 655 ASP A N 1
ATOM 5199 C CA . ASP A 1 655 ? -10.866 -16.730 -31.168 1.00 72.69 655 ASP A CA 1
ATOM 5200 C C . ASP A 1 655 ? -10.895 -15.370 -30.456 1.00 72.69 655 ASP A C 1
ATOM 5202 O O . ASP A 1 655 ? -11.899 -14.669 -30.495 1.00 72.69 655 ASP A O 1
ATOM 5206 N N . PHE A 1 656 ? -9.791 -14.966 -29.820 1.00 78.50 656 PHE A N 1
ATOM 5207 C CA . PHE A 1 656 ? -9.691 -13.664 -29.166 1.00 78.50 656 PHE A CA 1
ATOM 5208 C C . PHE A 1 656 ? -9.279 -12.564 -30.153 1.00 78.50 656 PHE A C 1
ATOM 5210 O O . PHE A 1 656 ? -9.865 -11.485 -30.201 1.00 78.50 656 PHE A O 1
ATOM 5217 N N . PHE A 1 657 ? -8.261 -12.821 -30.971 1.00 77.44 657 PHE A N 1
ATOM 5218 C CA . PHE A 1 657 ? -7.690 -11.791 -31.837 1.00 77.44 657 PHE A CA 1
ATOM 5219 C C . PHE A 1 657 ? -8.471 -11.568 -33.141 1.00 77.44 657 PHE A C 1
ATOM 5221 O O . PHE A 1 657 ? -8.496 -10.451 -33.653 1.00 77.44 657 PHE A O 1
ATOM 5228 N N . GLY A 1 658 ? -9.163 -12.584 -33.662 1.00 76.88 658 GLY A N 1
ATOM 5229 C CA . GLY A 1 658 ? -9.964 -12.479 -34.884 1.00 76.88 658 GLY A CA 1
ATOM 5230 C C . GLY A 1 658 ? -11.029 -11.372 -34.822 1.00 76.88 658 GLY A C 1
ATOM 5231 O O . GLY A 1 658 ? -11.043 -10.506 -35.702 1.00 76.88 658 GLY A O 1
ATOM 5232 N N . PRO A 1 659 ? -11.891 -11.338 -33.788 1.00 78.56 659 PRO A N 1
ATOM 5233 C CA . PRO A 1 659 ? -12.852 -10.252 -33.591 1.00 78.56 659 PRO A CA 1
ATOM 5234 C C . PRO A 1 659 ? -12.192 -8.879 -33.395 1.00 78.56 659 PRO A C 1
ATOM 5236 O O . PRO A 1 659 ? -12.650 -7.888 -33.964 1.00 78.56 659 PRO A O 1
ATOM 5239 N N . LEU A 1 660 ? -11.072 -8.824 -32.659 1.00 76.44 660 LEU A N 1
ATOM 5240 C CA . LEU A 1 660 ? -10.278 -7.602 -32.467 1.00 76.44 660 LEU A CA 1
ATOM 5241 C C . LEU A 1 660 ? -9.808 -7.001 -33.801 1.00 76.44 660 LEU A C 1
ATOM 5243 O O . LEU A 1 660 ? -9.792 -5.779 -33.932 1.00 76.44 660 LEU A O 1
ATOM 5247 N N . PHE A 1 661 ? -9.443 -7.831 -34.783 1.00 74.94 661 PHE A N 1
ATOM 5248 C CA . PHE A 1 661 ? -9.006 -7.371 -36.106 1.00 74.94 661 PHE A CA 1
ATOM 5249 C C . PHE A 1 661 ? -10.166 -6.943 -37.001 1.00 74.94 661 PHE A C 1
ATOM 5251 O O . PHE A 1 661 ? -10.065 -5.937 -37.695 1.00 74.94 661 PHE A O 1
ATOM 5258 N N . LYS A 1 662 ? -11.272 -7.693 -36.988 1.00 72.00 662 LYS A N 1
ATOM 5259 C CA . LYS A 1 662 ? -12.408 -7.449 -37.891 1.00 72.00 662 LYS A CA 1
ATOM 5260 C C . LYS A 1 662 ? -13.220 -6.210 -37.523 1.00 72.00 662 LYS A C 1
ATOM 5262 O O . LYS A 1 662 ? -13.798 -5.583 -38.408 1.00 72.00 662 LYS A O 1
ATOM 5267 N N . SER A 1 663 ? -13.280 -5.875 -36.237 1.00 74.75 663 SER A N 1
ATOM 5268 C CA . SER A 1 663 ? -14.231 -4.885 -35.723 1.00 74.75 663 SER A CA 1
ATOM 5269 C C . SER A 1 663 ? -13.589 -3.564 -35.285 1.00 74.75 663 SER A C 1
ATOM 5271 O O . SER A 1 663 ? -14.320 -2.621 -34.982 1.00 74.75 663 SER A O 1
ATOM 5273 N N . THR A 1 664 ? -12.256 -3.455 -35.248 1.00 72.69 664 THR A N 1
ATOM 5274 C CA . THR A 1 664 ? -11.575 -2.228 -34.794 1.00 72.69 664 THR A CA 1
ATOM 5275 C C . THR A 1 664 ? -11.638 -1.088 -35.815 1.00 72.69 664 THR A C 1
ATOM 5277 O O . THR A 1 664 ? -11.665 -1.305 -37.024 1.00 72.69 664 THR A O 1
ATOM 5280 N N . SER A 1 665 ? -11.671 0.156 -35.323 1.00 72.44 665 SER A N 1
ATOM 5281 C CA . SER A 1 665 ? -11.537 1.370 -36.143 1.00 72.44 665 SER A CA 1
ATOM 5282 C C . SER A 1 665 ? -10.090 1.835 -36.346 1.00 72.44 665 SER A C 1
ATOM 5284 O O . SER A 1 665 ? -9.860 2.807 -37.068 1.00 72.44 665 SER A O 1
ATOM 5286 N N . LYS A 1 666 ? -9.114 1.190 -35.696 1.00 73.88 666 LYS A N 1
ATOM 5287 C CA . LYS A 1 666 ? -7.712 1.618 -35.720 1.00 73.88 666 LYS A CA 1
ATOM 5288 C C . LYS A 1 666 ? -7.010 1.230 -37.027 1.00 73.88 666 LYS A C 1
ATOM 5290 O O . LYS A 1 666 ? -7.257 0.144 -37.548 1.00 73.88 666 LYS A O 1
ATOM 5295 N N . PRO A 1 667 ? -6.105 2.079 -37.552 1.00 74.75 667 PRO A N 1
ATOM 5296 C CA . PRO A 1 667 ? -5.337 1.738 -38.742 1.00 74.75 667 PRO A CA 1
ATOM 5297 C C . PRO A 1 667 ? -4.346 0.604 -38.445 1.00 74.75 667 PRO A C 1
ATOM 5299 O O . PRO A 1 667 ? -3.762 0.525 -37.362 1.00 74.75 667 PRO A O 1
ATOM 5302 N N . LEU A 1 668 ? -4.095 -0.253 -39.437 1.00 71.62 668 LEU A N 1
ATOM 5303 C CA . LEU A 1 668 ? -3.205 -1.417 -39.308 1.00 71.62 668 LEU A CA 1
ATOM 5304 C C . LEU A 1 668 ? -1.774 -1.051 -38.897 1.00 71.62 668 LEU A C 1
ATOM 5306 O O . LEU A 1 668 ? -1.137 -1.797 -38.153 1.00 71.62 668 LEU A O 1
ATOM 5310 N N . SER A 1 669 ? -1.294 0.123 -39.317 1.00 70.06 669 SER A N 1
ATOM 5311 C CA . SER A 1 669 ? 0.001 0.673 -38.902 1.00 70.06 669 SER A CA 1
ATOM 5312 C C . SER A 1 669 ? 0.111 0.893 -37.390 1.00 70.06 669 SER A C 1
ATOM 5314 O O . SER A 1 669 ? 1.217 0.898 -36.860 1.00 70.06 669 SER A O 1
ATOM 5316 N N . GLU A 1 670 ? -1.009 1.056 -36.680 1.00 73.94 670 GLU A N 1
ATOM 5317 C CA . GLU A 1 670 ? -1.034 1.129 -35.214 1.00 73.94 670 GLU A CA 1
ATOM 5318 C C . GLU A 1 670 ? -1.181 -0.252 -34.562 1.00 73.94 670 GLU A C 1
ATOM 5320 O O . GLU A 1 670 ? -0.620 -0.475 -33.487 1.00 73.94 670 GLU A O 1
ATOM 5325 N N . ILE A 1 671 ? -1.907 -1.172 -35.203 1.00 75.56 671 ILE A N 1
ATOM 5326 C CA . ILE A 1 671 ? -2.262 -2.489 -34.654 1.00 75.56 671 ILE A CA 1
ATOM 5327 C C . ILE A 1 671 ? -1.105 -3.484 -34.763 1.00 75.56 671 ILE A C 1
ATOM 5329 O O . ILE A 1 671 ? -0.740 -4.112 -33.768 1.00 75.56 671 ILE A O 1
ATOM 5333 N N . ALA A 1 672 ? -0.511 -3.643 -35.948 1.00 76.94 672 ALA A N 1
ATOM 5334 C CA . ALA A 1 672 ? 0.448 -4.721 -36.186 1.00 76.94 672 ALA A CA 1
ATOM 5335 C C . ALA A 1 672 ? 1.719 -4.615 -35.327 1.00 76.94 672 ALA A C 1
ATOM 5337 O O . ALA A 1 672 ? 2.144 -5.645 -34.802 1.00 76.94 672 ALA A O 1
ATOM 5338 N N . PRO A 1 673 ? 2.301 -3.418 -35.085 1.00 74.44 673 PRO A N 1
ATOM 5339 C CA . PRO A 1 673 ? 3.425 -3.311 -34.162 1.00 74.44 673 PRO A CA 1
ATOM 5340 C C . PRO A 1 673 ? 3.027 -3.726 -32.742 1.00 74.44 673 PRO A C 1
ATOM 5342 O O . PRO A 1 673 ? 3.768 -4.448 -32.085 1.00 74.44 673 PRO A O 1
ATOM 5345 N N . VAL A 1 674 ? 1.839 -3.328 -32.266 1.00 74.94 674 VAL A N 1
ATOM 5346 C CA . VAL A 1 674 ? 1.332 -3.711 -30.931 1.00 74.94 674 VAL A CA 1
ATOM 5347 C C . VAL A 1 674 ? 1.182 -5.216 -30.818 1.00 74.94 674 VAL A C 1
ATOM 5349 O O . VAL A 1 674 ? 1.614 -5.804 -29.827 1.00 74.94 674 VAL A O 1
ATOM 5352 N N . LEU A 1 675 ? 0.588 -5.826 -31.839 1.00 76.38 675 LEU A N 1
ATOM 5353 C CA . LEU A 1 675 ? 0.381 -7.260 -31.916 1.00 76.38 675 LEU A CA 1
ATOM 5354 C C . LEU A 1 675 ? 1.714 -8.012 -31.910 1.00 76.38 675 LEU A C 1
ATOM 5356 O O . LEU A 1 675 ? 1.879 -8.946 -31.124 1.00 76.38 675 LEU A O 1
ATOM 5360 N N . TRP A 1 676 ? 2.677 -7.562 -32.720 1.00 79.38 676 TRP A N 1
ATOM 5361 C CA . TRP A 1 676 ? 4.020 -8.129 -32.752 1.00 79.38 676 TRP A CA 1
ATOM 5362 C C . TRP A 1 676 ? 4.698 -8.047 -31.382 1.00 79.38 676 TRP A C 1
ATOM 5364 O O . TRP A 1 676 ? 5.103 -9.073 -30.846 1.00 79.38 676 TRP A O 1
ATOM 5374 N N . TYR A 1 677 ? 4.748 -6.864 -30.762 1.00 73.75 677 TYR A N 1
ATOM 5375 C CA . TYR A 1 677 ? 5.376 -6.689 -29.446 1.00 73.75 677 TYR A CA 1
ATOM 5376 C C . TYR A 1 677 ? 4.737 -7.534 -28.344 1.00 73.75 677 TYR A C 1
ATOM 5378 O O . TYR A 1 677 ? 5.422 -7.965 -27.417 1.00 73.75 677 TYR A O 1
ATOM 5386 N N . SER A 1 678 ? 3.428 -7.760 -28.439 1.00 68.50 678 SER A N 1
ATOM 5387 C CA . SER A 1 678 ? 2.680 -8.460 -27.395 1.00 68.50 678 SER A CA 1
ATOM 5388 C C . SER A 1 678 ? 2.738 -9.982 -27.537 1.00 68.50 678 SER A C 1
ATOM 5390 O O . SER A 1 678 ? 2.600 -10.675 -26.530 1.00 68.50 678 SER A O 1
ATOM 5392 N N . THR A 1 679 ? 2.931 -10.501 -28.758 1.00 71.31 679 THR A N 1
ATOM 5393 C CA . THR A 1 679 ? 2.784 -11.941 -29.062 1.00 71.31 679 THR A CA 1
ATOM 5394 C C . THR A 1 679 ? 4.018 -12.596 -29.675 1.00 71.31 679 THR A C 1
ATOM 5396 O O . THR A 1 679 ? 4.183 -13.800 -29.523 1.00 71.31 679 THR A O 1
ATOM 5399 N N . LEU A 1 680 ? 4.864 -11.840 -30.387 1.00 74.75 680 LEU A N 1
ATOM 5400 C CA . LEU A 1 680 ? 5.990 -12.352 -31.182 1.00 74.75 680 LEU A CA 1
ATOM 5401 C C . LEU A 1 680 ? 5.603 -13.525 -32.115 1.00 74.75 680 LEU A C 1
ATOM 5403 O O . LEU A 1 680 ? 6.436 -14.375 -32.431 1.00 74.75 680 LEU A O 1
ATOM 5407 N N . ASN A 1 681 ? 4.339 -13.583 -32.555 1.00 76.12 681 ASN A N 1
ATOM 5408 C CA . ASN A 1 681 ? 3.779 -14.706 -33.304 1.00 76.12 681 ASN A CA 1
ATOM 5409 C C . ASN A 1 681 ? 3.547 -14.334 -34.782 1.00 76.12 681 ASN A C 1
ATOM 5411 O O . ASN A 1 681 ? 2.721 -13.472 -35.099 1.00 76.12 681 ASN A O 1
ATOM 5415 N N . LEU A 1 682 ? 4.279 -14.996 -35.686 1.00 76.62 682 LEU A N 1
ATOM 5416 C CA . LEU A 1 682 ? 4.191 -14.761 -37.131 1.00 76.62 682 LEU A CA 1
ATOM 5417 C C . LEU A 1 682 ? 2.868 -15.249 -37.738 1.00 76.62 682 LEU A C 1
ATOM 5419 O O . LEU A 1 682 ? 2.329 -14.564 -38.603 1.00 76.62 682 LEU A O 1
ATOM 5423 N N . ASP A 1 683 ? 2.290 -16.355 -37.264 1.00 75.88 683 ASP A N 1
ATOM 5424 C CA . ASP A 1 683 ? 1.008 -16.870 -37.774 1.00 75.88 683 ASP A CA 1
ATOM 5425 C C . ASP A 1 683 ? -0.144 -15.897 -37.512 1.00 75.88 683 ASP A C 1
ATOM 5427 O O . ASP A 1 683 ? -1.035 -15.713 -38.345 1.00 75.88 683 ASP A O 1
ATOM 5431 N N . LEU A 1 684 ? -0.129 -15.252 -36.345 1.00 75.06 684 LEU A N 1
ATOM 5432 C CA . LEU A 1 684 ? -1.138 -14.274 -35.960 1.00 75.06 684 LEU A CA 1
ATOM 5433 C C . LEU A 1 684 ? -1.029 -12.995 -36.795 1.00 75.06 684 LEU A C 1
ATOM 5435 O O . LEU A 1 684 ? -2.049 -12.457 -37.226 1.00 75.06 684 LEU A O 1
ATOM 5439 N N . LEU A 1 685 ? 0.201 -12.543 -37.067 1.00 77.88 685 LEU A N 1
ATOM 5440 C CA . LEU A 1 685 ? 0.440 -11.477 -38.037 1.00 77.88 685 LEU A CA 1
ATOM 5441 C C . LEU A 1 685 ? -0.035 -11.899 -39.429 1.00 77.88 685 LEU A C 1
ATOM 5443 O O . LEU A 1 685 ? -0.759 -11.136 -40.055 1.00 77.88 685 LEU A O 1
ATOM 5447 N N . SER A 1 686 ? 0.290 -13.109 -39.894 1.00 75.25 686 SER A N 1
ATOM 5448 C CA . SER A 1 686 ? -0.141 -13.604 -41.209 1.00 75.25 686 SER A CA 1
ATOM 5449 C C . SER A 1 686 ? -1.657 -13.554 -41.348 1.00 75.25 686 SER A C 1
ATOM 5451 O O . SER A 1 686 ? -2.162 -13.026 -42.328 1.00 75.25 686 SER A O 1
ATOM 5453 N N . LYS A 1 687 ? -2.393 -13.977 -40.319 1.00 73.31 687 LYS A N 1
ATOM 5454 C CA . LYS A 1 687 ? -3.861 -13.914 -40.317 1.00 73.31 687 LYS A CA 1
ATOM 5455 C C . LYS A 1 687 ? -4.413 -12.495 -40.255 1.00 73.31 687 LYS A C 1
ATOM 5457 O O . LYS A 1 687 ? -5.456 -12.237 -40.852 1.00 73.31 687 LYS A O 1
ATOM 5462 N N . LEU A 1 688 ? -3.737 -11.572 -39.564 1.00 75.38 688 LEU A N 1
ATOM 5463 C CA . LEU A 1 688 ? -4.062 -10.144 -39.636 1.00 75.38 688 LEU A CA 1
ATOM 5464 C C . LEU A 1 688 ? -3.921 -9.640 -41.082 1.00 75.38 688 LEU A C 1
ATOM 5466 O O . LEU A 1 688 ? -4.806 -8.935 -41.563 1.00 75.38 688 LEU A O 1
ATOM 5470 N N . PHE A 1 689 ? -2.850 -10.039 -41.777 1.00 72.38 689 PHE A N 1
ATOM 5471 C CA . PHE A 1 689 ? -2.630 -9.719 -43.189 1.00 72.38 689 PHE A CA 1
ATOM 5472 C C . PHE A 1 689 ? -3.664 -10.388 -44.115 1.00 72.38 689 PHE A C 1
ATOM 5474 O O . PHE A 1 689 ? -4.136 -9.738 -45.043 1.00 72.38 689 PHE A O 1
ATOM 5481 N N . ASP A 1 690 ? -4.080 -11.629 -43.846 1.00 70.69 690 ASP A N 1
ATOM 5482 C CA . ASP A 1 690 ? -5.111 -12.336 -44.628 1.00 70.69 690 ASP A CA 1
ATOM 5483 C C . ASP A 1 690 ? -6.512 -11.726 -44.449 1.00 70.69 690 ASP A C 1
ATOM 5485 O O . ASP A 1 690 ? -7.358 -11.812 -45.337 1.00 70.69 690 ASP A O 1
ATOM 5489 N N . CYS A 1 691 ? -6.770 -11.072 -43.312 1.00 64.44 691 CYS A N 1
ATOM 5490 C CA . CYS A 1 691 ? -8.013 -10.332 -43.076 1.00 64.44 691 CYS A CA 1
ATOM 5491 C C . CYS A 1 691 ? -8.068 -8.981 -43.818 1.00 64.44 691 CYS A C 1
ATOM 5493 O O . CYS A 1 691 ? -9.094 -8.298 -43.755 1.00 64.44 691 CYS A O 1
ATOM 5495 N N . MET A 1 692 ? -6.999 -8.577 -44.514 1.00 63.47 692 MET A N 1
ATOM 5496 C CA . MET A 1 692 ? -6.980 -7.351 -45.311 1.00 63.47 692 MET A CA 1
ATOM 5497 C C . MET A 1 692 ? -7.810 -7.518 -46.589 1.00 63.47 692 MET A C 1
ATOM 5499 O O . MET A 1 692 ? -7.570 -8.423 -47.385 1.00 63.47 692 MET A O 1
ATOM 5503 N N . LYS A 1 693 ? -8.740 -6.591 -46.850 1.00 57.59 693 LYS A N 1
ATOM 5504 C CA . LYS A 1 693 ? -9.310 -6.439 -48.198 1.00 57.59 693 LYS A CA 1
ATOM 5505 C C . LYS A 1 693 ? -8.217 -5.930 -49.148 1.00 57.59 693 LYS A C 1
ATOM 5507 O O . LYS A 1 693 ? -7.385 -5.116 -48.751 1.00 57.59 693 LYS A O 1
ATOM 5512 N N . GLU A 1 694 ? -8.221 -6.401 -50.395 1.00 49.59 694 GLU A N 1
ATOM 5513 C CA . GLU A 1 694 ? -7.162 -6.153 -51.392 1.00 49.59 694 GLU A CA 1
ATOM 5514 C C . GLU A 1 694 ? -6.888 -4.664 -51.699 1.00 49.59 694 GLU A C 1
ATOM 5516 O O . GLU A 1 694 ? -5.798 -4.340 -52.169 1.00 49.59 694 GLU A O 1
ATOM 5521 N N . ASP A 1 695 ? -7.815 -3.759 -51.371 1.00 45.84 695 ASP A N 1
ATOM 5522 C CA . ASP A 1 695 ? -7.794 -2.348 -51.790 1.00 45.84 695 ASP A CA 1
ATOM 5523 C C . ASP A 1 695 ? -6.809 -1.423 -51.040 1.00 45.84 695 ASP A C 1
ATOM 5525 O O . ASP A 1 695 ? -6.554 -0.303 -51.482 1.00 45.84 695 ASP A O 1
ATOM 5529 N N . GLU A 1 696 ? -6.175 -1.847 -49.940 1.00 52.72 696 GLU A N 1
ATOM 5530 C CA . GLU A 1 696 ? -5.190 -1.001 -49.236 1.00 52.72 696 GLU A CA 1
ATOM 5531 C C . GLU A 1 696 ? -3.753 -1.126 -49.788 1.00 52.72 696 GLU A C 1
ATOM 5533 O O . GLU A 1 696 ? -2.781 -1.375 -49.067 1.00 52.72 696 GLU A O 1
ATOM 5538 N N . SER A 1 697 ? -3.583 -0.932 -51.096 1.00 47.91 697 SER A N 1
ATOM 5539 C CA . SER A 1 697 ? -2.271 -0.986 -51.770 1.00 47.91 697 SER A CA 1
ATOM 5540 C C . SER A 1 697 ? -1.250 0.050 -51.252 1.00 47.91 697 SER A C 1
ATOM 5542 O O . SER A 1 697 ? -0.043 -0.173 -51.351 1.00 47.91 697 SER A O 1
ATOM 5544 N N . LEU A 1 698 ? -1.711 1.138 -50.618 1.00 45.28 698 LEU A N 1
ATOM 5545 C CA . LEU A 1 698 ? -0.884 2.218 -50.052 1.00 45.28 698 LEU A CA 1
ATOM 5546 C C . LEU A 1 698 ? -0.460 2.011 -48.580 1.00 45.28 698 LEU A C 1
ATOM 5548 O O . LEU A 1 698 ? 0.439 2.716 -48.112 1.00 45.28 698 LEU A O 1
ATOM 5552 N N . SER A 1 699 ? -1.060 1.070 -47.835 1.00 53.81 699 SER A N 1
ATOM 5553 C CA . SER A 1 699 ? -0.746 0.851 -46.407 1.00 53.81 699 SER A CA 1
ATOM 5554 C C . SER A 1 699 ? 0.345 -0.203 -46.176 1.00 53.81 699 SER A C 1
ATOM 5556 O O . SER A 1 699 ? 1.065 -0.131 -45.176 1.00 53.81 699 SER A O 1
ATOM 5558 N N . LYS A 1 700 ? 0.545 -1.127 -47.130 1.00 61.78 700 LYS A N 1
ATOM 5559 C CA . LYS A 1 700 ? 1.497 -2.246 -47.005 1.00 61.78 700 LYS A CA 1
ATOM 5560 C C . LYS A 1 700 ? 2.963 -1.795 -46.866 1.00 61.78 700 LYS A C 1
ATOM 5562 O O . LYS A 1 700 ? 3.597 -2.249 -45.918 1.00 61.78 700 LYS A O 1
ATOM 5567 N N . PRO A 1 701 ? 3.520 -0.884 -47.693 1.00 62.62 701 PRO A N 1
ATOM 5568 C CA . PRO A 1 701 ? 4.926 -0.480 -47.556 1.00 62.62 701 PRO A CA 1
ATOM 5569 C C . PRO A 1 701 ? 5.219 0.243 -46.233 1.00 62.62 701 PRO A C 1
ATOM 5571 O O . PRO A 1 701 ? 6.202 -0.058 -45.566 1.00 62.62 701 PRO A O 1
ATOM 5574 N N . LYS A 1 702 ? 4.324 1.140 -45.789 1.00 65.56 702 LYS A N 1
ATOM 5575 C CA . LYS A 1 702 ? 4.471 1.840 -44.499 1.00 65.56 702 LYS A CA 1
ATOM 5576 C C . LYS A 1 702 ? 4.437 0.869 -43.320 1.00 65.56 702 LYS A C 1
ATOM 5578 O O . LYS A 1 702 ? 5.235 0.997 -42.398 1.00 65.56 702 LYS A O 1
ATOM 5583 N N . LEU A 1 703 ? 3.524 -0.098 -43.359 1.00 69.81 703 LEU A N 1
ATOM 5584 C CA . LEU A 1 703 ? 3.396 -1.142 -42.347 1.00 69.81 703 LEU A CA 1
ATOM 5585 C C . LEU A 1 703 ? 4.657 -2.014 -42.260 1.00 69.81 703 LEU A C 1
ATOM 5587 O O . LEU A 1 703 ? 5.152 -2.267 -41.162 1.00 69.81 703 LEU A O 1
ATOM 5591 N N . TRP A 1 704 ? 5.199 -2.419 -43.411 1.00 73.50 704 TRP A N 1
ATOM 5592 C CA . TRP A 1 704 ? 6.450 -3.168 -43.483 1.00 73.50 704 TRP A CA 1
ATOM 5593 C C . TRP A 1 704 ? 7.624 -2.365 -42.931 1.00 73.50 704 TRP A C 1
ATOM 5595 O O . TRP A 1 704 ? 8.350 -2.895 -42.097 1.00 73.50 704 TRP A O 1
ATOM 5605 N N . ASN A 1 705 ? 7.744 -1.082 -43.277 1.00 70.12 705 ASN A N 1
ATOM 5606 C CA . ASN A 1 705 ? 8.796 -0.220 -42.734 1.00 70.12 705 ASN A CA 1
ATOM 5607 C C . ASN A 1 705 ? 8.734 -0.156 -41.200 1.00 70.12 705 ASN A C 1
ATOM 5609 O O . ASN A 1 705 ? 9.760 -0.302 -40.544 1.00 70.12 705 ASN A O 1
ATOM 5613 N N . TYR A 1 706 ? 7.539 -0.045 -40.607 1.00 73.31 706 TYR A N 1
ATOM 5614 C CA . TYR A 1 706 ? 7.389 -0.077 -39.147 1.00 73.31 706 TYR A CA 1
ATOM 5615 C C . TYR A 1 706 ? 7.809 -1.412 -38.516 1.00 73.31 706 TYR A C 1
ATOM 5617 O O . TYR A 1 706 ? 8.457 -1.406 -37.472 1.00 73.31 706 TYR A O 1
ATOM 5625 N N . LEU A 1 707 ? 7.458 -2.552 -39.122 1.00 75.19 707 LEU A N 1
ATOM 5626 C CA . LEU A 1 707 ? 7.824 -3.875 -38.598 1.00 75.19 707 LEU A CA 1
ATOM 5627 C C . LEU A 1 707 ? 9.325 -4.173 -38.768 1.00 75.19 707 LEU A C 1
ATOM 5629 O O . LEU A 1 707 ? 9.948 -4.743 -37.876 1.00 75.19 707 LEU A O 1
ATOM 5633 N N . ILE A 1 708 ? 9.918 -3.751 -39.885 1.00 75.25 708 ILE A N 1
ATOM 5634 C CA . ILE A 1 708 ? 11.334 -3.945 -40.236 1.00 75.25 708 ILE A CA 1
ATOM 5635 C C . ILE A 1 708 ? 12.268 -3.135 -39.335 1.00 75.25 708 ILE A C 1
ATOM 5637 O O . ILE A 1 708 ? 13.374 -3.578 -39.041 1.00 75.25 708 ILE A O 1
ATOM 5641 N N . MET A 1 709 ? 11.816 -1.998 -38.803 1.00 72.50 709 MET A N 1
ATOM 5642 C CA . MET A 1 709 ? 12.561 -1.252 -37.782 1.00 72.50 709 MET A CA 1
ATOM 5643 C C . MET A 1 709 ? 12.748 -2.032 -36.463 1.00 72.50 709 MET A C 1
ATOM 5645 O O . MET A 1 709 ? 13.373 -1.529 -35.526 1.00 72.50 709 MET A O 1
ATOM 5649 N N . HIS A 1 710 ? 12.191 -3.241 -36.334 1.00 75.56 710 HIS A N 1
ATOM 5650 C CA . HIS A 1 710 ? 12.266 -4.056 -35.127 1.00 75.56 710 HIS A CA 1
ATOM 5651 C C . HIS A 1 710 ? 13.114 -5.315 -35.348 1.00 75.56 710 HIS A C 1
ATOM 5653 O O . HIS A 1 710 ? 12.705 -6.253 -36.029 1.00 75.56 710 HIS A O 1
ATOM 5659 N N . ASN A 1 711 ? 14.282 -5.370 -34.693 1.00 74.38 711 ASN A N 1
ATOM 5660 C CA . ASN A 1 711 ? 15.241 -6.477 -34.812 1.00 74.38 711 ASN A CA 1
ATOM 5661 C C . ASN A 1 711 ? 14.606 -7.854 -34.540 1.00 74.38 711 ASN A C 1
ATOM 5663 O O . ASN A 1 711 ? 14.810 -8.799 -35.296 1.00 74.38 711 ASN A O 1
ATOM 5667 N N . SER A 1 712 ? 13.768 -7.965 -33.501 1.00 76.81 712 SER A N 1
ATOM 5668 C CA . SER A 1 712 ? 13.107 -9.233 -33.159 1.00 76.81 712 SER A CA 1
ATOM 5669 C C . SER A 1 712 ? 12.223 -9.761 -34.289 1.00 76.81 712 SER A C 1
ATOM 5671 O O . SER A 1 712 ? 12.179 -10.970 -34.504 1.00 76.81 712 SER A O 1
ATOM 5673 N N . PHE A 1 713 ? 11.548 -8.867 -35.017 1.00 82.44 713 PHE A N 1
ATOM 5674 C CA . PHE A 1 713 ? 10.728 -9.226 -36.169 1.00 82.44 713 PHE A CA 1
ATOM 5675 C C . PHE A 1 713 ? 11.594 -9.724 -37.317 1.00 82.44 713 PHE A C 1
ATOM 5677 O O . PHE A 1 713 ? 11.387 -10.836 -37.797 1.00 82.44 713 PHE A O 1
ATOM 5684 N N . LEU A 1 714 ? 12.598 -8.932 -37.702 1.00 79.75 714 LEU A N 1
ATOM 5685 C CA . LEU A 1 714 ? 13.519 -9.263 -38.788 1.00 79.75 714 LEU A CA 1
ATOM 5686 C C . LEU A 1 714 ? 14.240 -10.590 -38.563 1.00 79.75 714 LEU A C 1
ATOM 5688 O O . LEU A 1 714 ? 14.296 -11.417 -39.467 1.00 79.75 714 LEU A O 1
ATOM 5692 N N . LYS A 1 715 ? 14.729 -10.814 -37.343 1.00 80.12 715 LYS A N 1
ATOM 5693 C CA . LYS A 1 715 ? 15.394 -12.058 -36.967 1.00 80.12 715 LYS A CA 1
ATOM 5694 C C . LYS A 1 715 ? 14.457 -13.261 -37.027 1.00 80.12 715 LYS A C 1
ATOM 5696 O O . LYS A 1 715 ? 14.870 -14.347 -37.410 1.00 80.12 715 LYS A O 1
ATOM 5701 N N . ARG A 1 716 ? 13.196 -13.099 -36.615 1.00 82.38 716 ARG A N 1
ATOM 5702 C CA . ARG A 1 716 ? 12.243 -14.213 -36.612 1.00 82.38 716 ARG A CA 1
ATOM 5703 C C . ARG A 1 716 ? 11.759 -14.544 -38.021 1.00 82.38 716 ARG A C 1
ATOM 5705 O O . ARG A 1 716 ? 11.710 -15.711 -38.385 1.00 82.38 716 ARG A O 1
ATOM 5712 N N . ILE A 1 717 ? 11.433 -13.530 -38.822 1.00 83.06 717 ILE A N 1
ATOM 5713 C CA . ILE A 1 717 ? 10.937 -13.733 -40.188 1.00 83.06 717 ILE A CA 1
ATOM 5714 C C . ILE A 1 717 ? 12.027 -14.268 -41.126 1.00 83.06 717 ILE A C 1
ATOM 5716 O O . ILE A 1 717 ? 11.716 -15.028 -42.037 1.00 83.06 717 ILE A O 1
ATOM 5720 N N . SER A 1 718 ? 13.301 -13.934 -40.890 1.00 80.81 718 SER A N 1
ATOM 5721 C CA . SER A 1 718 ? 14.431 -14.462 -41.666 1.00 80.81 718 SER A CA 1
ATOM 5722 C C . SER A 1 718 ? 14.759 -15.925 -41.366 1.00 80.81 718 SER A C 1
ATOM 5724 O O . SER A 1 718 ? 15.320 -16.602 -42.221 1.00 80.81 718 SER A O 1
ATOM 5726 N N . GLN A 1 719 ? 14.384 -16.431 -40.189 1.00 83.00 719 GLN A N 1
ATOM 5727 C CA . GLN A 1 719 ? 14.484 -17.854 -39.845 1.00 83.00 719 GLN A CA 1
ATOM 5728 C C . GLN A 1 719 ? 13.388 -18.693 -40.515 1.00 83.00 719 GLN A C 1
ATOM 5730 O O . GLN A 1 719 ? 13.531 -19.906 -40.646 1.00 83.00 719 GLN A O 1
ATOM 5735 N N . GLU A 1 720 ? 12.308 -18.052 -40.963 1.00 84.19 720 GLU A N 1
ATOM 5736 C CA . GLU A 1 720 ? 11.149 -18.684 -41.591 1.00 84.19 720 GLU A CA 1
ATOM 5737 C C . GLU A 1 720 ? 11.024 -18.219 -43.055 1.00 84.19 720 GLU A C 1
ATOM 5739 O O . GLU A 1 720 ? 10.004 -17.664 -43.473 1.00 84.19 720 GLU A O 1
ATOM 5744 N N . THR A 1 721 ? 12.079 -18.432 -43.851 1.00 81.56 721 THR A N 1
ATOM 5745 C CA . THR A 1 721 ? 12.177 -17.961 -45.251 1.00 81.56 721 THR A CA 1
ATOM 5746 C C . THR A 1 721 ? 11.091 -18.520 -46.177 1.00 81.56 721 THR A C 1
ATOM 5748 O O . THR A 1 721 ? 10.730 -17.887 -47.171 1.00 81.56 721 THR A O 1
ATOM 5751 N N . ASP A 1 722 ? 10.518 -19.677 -45.846 1.00 78.44 722 ASP A N 1
ATOM 5752 C CA . ASP A 1 722 ? 9.406 -20.265 -46.595 1.00 78.44 722 ASP A CA 1
ATOM 5753 C C . ASP A 1 722 ? 8.040 -19.648 -46.260 1.00 78.44 722 ASP A C 1
ATOM 5755 O O . ASP A 1 722 ? 7.072 -19.870 -47.005 1.00 78.44 722 ASP A O 1
ATOM 5759 N N . SER A 1 723 ? 7.955 -18.844 -45.193 1.00 78.81 723 SER A N 1
ATOM 5760 C CA . SER A 1 723 ? 6.710 -18.221 -44.744 1.00 78.81 723 SER A CA 1
ATOM 5761 C C . SER A 1 723 ? 6.124 -17.279 -45.799 1.00 78.81 723 SER A C 1
ATOM 5763 O O . SER A 1 723 ? 6.825 -16.590 -46.550 1.00 78.81 723 SER A O 1
ATOM 5765 N N . MET A 1 724 ? 4.791 -17.218 -45.844 1.00 76.12 724 MET A N 1
ATOM 5766 C CA . MET A 1 724 ? 4.071 -16.285 -46.712 1.00 76.12 724 MET A CA 1
ATOM 5767 C C . MET A 1 724 ? 4.446 -14.832 -46.396 1.00 76.12 724 MET A C 1
ATOM 5769 O O . MET A 1 724 ? 4.640 -14.038 -47.314 1.00 76.12 724 MET A O 1
ATOM 5773 N N . LEU A 1 725 ? 4.643 -14.502 -45.116 1.00 76.81 725 LEU A N 1
ATOM 5774 C CA . LEU A 1 725 ? 5.087 -13.178 -44.683 1.00 76.81 725 LEU A CA 1
ATOM 5775 C C . LEU A 1 725 ? 6.475 -12.819 -45.217 1.00 76.81 725 LEU A C 1
ATOM 5777 O O . LEU A 1 725 ? 6.643 -11.704 -45.702 1.00 76.81 725 LEU A O 1
ATOM 5781 N N . PHE A 1 726 ? 7.449 -13.735 -45.196 1.00 81.81 726 PHE A N 1
ATOM 5782 C CA . PHE A 1 726 ? 8.780 -13.473 -45.756 1.00 81.81 726 PHE A CA 1
ATOM 5783 C C . PHE A 1 726 ? 8.723 -13.248 -47.277 1.00 81.81 726 PHE A C 1
ATOM 5785 O O . PHE A 1 726 ? 9.356 -12.334 -47.815 1.00 81.81 726 PHE A O 1
ATOM 5792 N N . LYS A 1 727 ? 7.892 -14.020 -47.988 1.00 79.56 727 LYS A N 1
ATOM 5793 C CA . LYS A 1 727 ? 7.653 -13.843 -49.433 1.00 79.56 727 LYS A CA 1
ATOM 5794 C C . LYS A 1 727 ? 6.963 -12.512 -49.754 1.00 79.56 727 LYS A C 1
ATOM 5796 O O . LYS A 1 727 ? 7.313 -11.856 -50.734 1.00 79.56 727 LYS A O 1
ATOM 5801 N N . ILE A 1 728 ? 6.005 -12.080 -48.930 1.00 75.44 728 ILE A N 1
ATOM 5802 C CA . ILE A 1 728 ? 5.337 -10.779 -49.085 1.00 75.44 728 ILE A CA 1
ATOM 5803 C C . ILE A 1 728 ? 6.301 -9.638 -48.762 1.00 75.44 728 ILE A C 1
ATOM 5805 O O . ILE A 1 728 ? 6.376 -8.691 -49.544 1.00 75.44 728 ILE A O 1
ATOM 5809 N N . LEU A 1 729 ? 7.047 -9.732 -47.657 1.00 77.62 729 LEU A N 1
ATOM 5810 C CA . LEU A 1 729 ? 8.071 -8.769 -47.249 1.00 77.62 729 LEU A CA 1
ATOM 5811 C C . LEU A 1 729 ? 9.039 -8.518 -48.401 1.00 77.62 729 LEU A C 1
ATOM 5813 O O . LEU A 1 729 ? 9.195 -7.385 -48.856 1.00 77.62 729 LEU A O 1
ATOM 5817 N N . THR A 1 730 ? 9.626 -9.602 -48.913 1.00 75.81 730 THR A N 1
ATOM 5818 C CA . THR A 1 730 ? 10.550 -9.537 -50.040 1.00 75.81 730 THR A CA 1
ATOM 5819 C C . THR A 1 730 ? 9.846 -8.938 -51.251 1.00 75.81 730 THR A C 1
ATOM 5821 O O . THR A 1 730 ? 10.345 -7.975 -51.802 1.00 75.81 730 THR A O 1
ATOM 5824 N N . LYS A 1 731 ? 8.645 -9.361 -51.647 1.00 74.19 731 LYS A N 1
ATOM 5825 C CA . LYS A 1 731 ? 7.963 -8.771 -52.816 1.00 74.19 731 LYS A CA 1
ATOM 5826 C C . LYS A 1 731 ? 7.605 -7.277 -52.675 1.00 74.19 731 LYS A C 1
ATOM 5828 O O . LYS A 1 731 ? 7.614 -6.578 -53.684 1.00 74.19 731 LYS A O 1
ATOM 5833 N N . THR A 1 732 ? 7.279 -6.806 -51.471 1.00 71.31 732 THR A N 1
ATOM 5834 C CA . THR A 1 732 ? 6.632 -5.496 -51.248 1.00 71.31 732 THR A CA 1
ATOM 5835 C C . THR A 1 732 ? 7.615 -4.372 -50.935 1.00 71.31 732 THR A C 1
ATOM 5837 O O . THR A 1 732 ? 7.371 -3.233 -51.324 1.00 71.31 732 THR A O 1
ATOM 5840 N N . VAL A 1 733 ? 8.713 -4.668 -50.238 1.00 68.31 733 VAL A N 1
ATOM 5841 C CA . VAL A 1 733 ? 9.719 -3.657 -49.895 1.00 68.31 733 VAL A CA 1
ATOM 5842 C C . VAL A 1 733 ? 10.743 -3.566 -51.032 1.00 68.31 733 VAL A C 1
ATOM 5844 O O . VAL A 1 733 ? 11.245 -4.602 -51.486 1.00 68.31 733 VAL A O 1
ATOM 5847 N N . PRO A 1 734 ? 11.038 -2.364 -51.557 1.00 65.31 734 PRO A N 1
ATOM 5848 C CA . PRO A 1 734 ? 12.141 -2.177 -52.486 1.00 65.31 734 PRO A CA 1
ATOM 5849 C C . PRO A 1 734 ? 13.454 -2.311 -51.709 1.00 65.31 734 PRO A C 1
ATOM 5851 O O . PRO A 1 734 ? 13.829 -1.433 -50.949 1.00 65.31 734 PRO A O 1
ATOM 5854 N N . PHE A 1 735 ? 14.137 -3.442 -51.868 1.00 67.12 735 PHE A N 1
ATOM 5855 C CA . PHE A 1 735 ? 15.462 -3.663 -51.289 1.00 67.12 735 PHE A CA 1
ATOM 5856 C C . PHE A 1 735 ? 16.536 -3.163 -52.261 1.00 67.12 735 PHE A C 1
ATOM 5858 O O . PHE A 1 735 ? 17.198 -3.963 -52.930 1.00 67.12 735 PHE A O 1
ATOM 5865 N N . ASP A 1 736 ? 16.653 -1.846 -52.410 1.00 73.75 736 ASP A N 1
ATOM 5866 C CA . ASP A 1 736 ? 17.860 -1.262 -52.993 1.00 73.75 736 ASP A CA 1
ATOM 5867 C C . ASP A 1 736 ? 19.015 -1.293 -51.973 1.00 73.75 736 ASP A C 1
ATOM 5869 O O . ASP A 1 736 ? 18.873 -1.776 -50.846 1.00 73.75 736 ASP A O 1
ATOM 5873 N N . LEU A 1 737 ? 20.203 -0.873 -52.409 1.00 69.88 737 LEU A N 1
ATOM 5874 C CA . LEU A 1 737 ? 21.411 -0.881 -51.581 1.00 69.88 737 LEU A CA 1
ATOM 5875 C C . LEU A 1 737 ? 21.234 -0.050 -50.296 1.00 69.88 737 LEU A C 1
ATOM 5877 O O . LEU A 1 737 ? 21.615 -0.522 -49.223 1.00 69.88 737 LEU A O 1
ATOM 5881 N N . ASP A 1 738 ? 20.579 1.111 -50.386 1.00 71.38 738 ASP A N 1
ATOM 5882 C CA . ASP A 1 738 ? 20.326 1.995 -49.244 1.00 71.38 738 ASP A CA 1
ATOM 5883 C C . ASP A 1 738 ? 19.363 1.346 -48.233 1.00 71.38 738 ASP A C 1
ATOM 5885 O O . ASP A 1 738 ? 19.605 1.373 -47.022 1.00 71.38 738 ASP A O 1
ATOM 5889 N N . GLU A 1 739 ? 18.309 0.676 -48.707 1.00 72.62 739 GLU A N 1
ATOM 5890 C CA . GLU A 1 739 ? 17.349 -0.002 -47.837 1.00 72.62 739 GLU A CA 1
ATOM 5891 C C . GLU A 1 739 ? 17.949 -1.259 -47.185 1.00 72.62 739 GLU A C 1
ATOM 5893 O O . GLU A 1 739 ? 17.707 -1.524 -46.006 1.00 72.62 739 GLU A O 1
ATOM 5898 N N . PHE A 1 740 ? 18.814 -2.006 -47.887 1.00 74.06 740 PHE A N 1
ATOM 5899 C CA . PHE A 1 740 ? 19.577 -3.109 -47.280 1.00 74.06 740 PHE A CA 1
ATOM 5900 C C . PHE A 1 740 ? 20.458 -2.632 -46.126 1.00 74.06 740 PHE A C 1
ATOM 5902 O O . PHE A 1 740 ? 20.568 -3.308 -45.100 1.00 74.06 740 PHE A O 1
ATOM 5909 N N . VAL A 1 741 ? 21.070 -1.464 -46.286 1.00 71.75 741 VAL A N 1
ATOM 5910 C CA . VAL A 1 741 ? 21.920 -0.847 -45.272 1.00 71.75 741 VAL A CA 1
ATOM 5911 C C . VAL A 1 741 ? 21.084 -0.358 -44.083 1.00 71.75 741 VAL A C 1
ATOM 5913 O O . VAL A 1 741 ? 21.474 -0.588 -42.936 1.00 71.75 741 VAL A O 1
ATOM 5916 N N . ASN A 1 742 ? 19.894 0.200 -44.326 1.00 72.06 742 ASN A N 1
ATOM 5917 C CA . ASN A 1 742 ? 18.940 0.547 -43.267 1.00 72.06 742 ASN A CA 1
ATOM 5918 C C . ASN A 1 742 ? 18.503 -0.697 -42.467 1.00 72.06 742 ASN A C 1
ATOM 5920 O O . ASN A 1 742 ? 18.515 -0.690 -41.236 1.00 72.06 742 ASN A O 1
ATOM 5924 N N . ILE A 1 743 ? 18.180 -1.800 -43.151 1.00 72.25 743 ILE A N 1
ATOM 5925 C CA . ILE A 1 743 ? 17.769 -3.078 -42.538 1.00 72.25 743 ILE A CA 1
ATOM 5926 C C . ILE A 1 743 ? 18.905 -3.723 -41.743 1.00 72.25 743 ILE A C 1
ATOM 5928 O O . ILE A 1 743 ? 18.693 -4.238 -40.636 1.00 72.25 743 ILE A O 1
ATOM 5932 N N . TRP A 1 744 ? 20.124 -3.677 -42.282 1.00 73.94 744 TRP A N 1
ATOM 5933 C CA . TRP A 1 744 ? 21.329 -4.066 -41.557 1.00 73.94 744 TRP A CA 1
ATOM 5934 C C . TRP A 1 744 ? 21.475 -3.262 -40.268 1.00 73.94 744 TRP A C 1
ATOM 5936 O O . TRP A 1 744 ? 21.777 -3.818 -39.213 1.00 73.94 744 TRP A O 1
ATOM 5946 N N . GLY A 1 745 ? 21.176 -1.971 -40.336 1.00 69.06 745 GLY A N 1
ATOM 5947 C CA . GLY A 1 745 ? 21.162 -1.092 -39.190 1.00 69.06 745 GLY A CA 1
ATOM 5948 C C . GLY A 1 745 ? 20.256 -1.495 -38.044 1.00 69.06 745 GLY A C 1
ATOM 5949 O O . GLY A 1 745 ? 20.626 -1.356 -36.879 1.00 69.06 745 GLY A O 1
ATOM 5950 N N . TYR A 1 746 ? 19.076 -2.014 -38.374 1.00 70.19 746 TYR A N 1
ATOM 5951 C CA . TYR A 1 746 ? 18.101 -2.448 -37.379 1.00 70.19 746 TYR A CA 1
ATOM 5952 C C . TYR A 1 746 ? 18.383 -3.853 -36.839 1.00 70.19 746 TYR A C 1
ATOM 5954 O O . TYR A 1 746 ? 18.162 -4.100 -35.654 1.00 70.19 746 TYR A O 1
ATOM 5962 N N . SER A 1 747 ? 18.859 -4.775 -37.681 1.00 71.25 747 SER A N 1
ATOM 5963 C CA . SER A 1 747 ? 19.070 -6.179 -37.293 1.00 71.25 747 SER A CA 1
ATOM 5964 C C . SER A 1 747 ? 20.449 -6.445 -36.689 1.00 71.25 747 SER A C 1
ATOM 5966 O O . SER A 1 747 ? 20.560 -7.152 -35.686 1.00 71.25 747 SER A O 1
ATOM 5968 N N . GLN A 1 748 ? 21.498 -5.888 -37.304 1.00 70.12 748 GLN A N 1
ATOM 5969 C CA . GLN A 1 748 ? 22.906 -6.218 -37.060 1.00 70.12 748 GLN A CA 1
ATOM 5970 C C . GLN A 1 748 ? 23.189 -7.735 -37.055 1.00 70.12 748 GLN A C 1
ATOM 5972 O O . GLN A 1 748 ? 24.174 -8.183 -36.466 1.00 70.12 748 GLN A O 1
ATOM 5977 N N . ASP A 1 749 ? 22.324 -8.522 -37.705 1.00 75.06 749 ASP A N 1
ATOM 5978 C CA . ASP A 1 749 ? 22.355 -9.981 -37.728 1.00 75.06 749 ASP A CA 1
ATOM 5979 C C . ASP A 1 749 ? 22.783 -10.470 -39.124 1.00 75.06 749 ASP A C 1
ATOM 5981 O O . ASP A 1 749 ? 22.024 -10.304 -40.089 1.00 75.06 749 ASP A O 1
ATOM 5985 N N . PRO A 1 750 ? 23.998 -11.037 -39.264 1.00 74.94 750 PRO A N 1
ATOM 5986 C CA . PRO A 1 750 ? 24.543 -11.452 -40.554 1.00 74.94 750 PRO A CA 1
ATOM 5987 C C . PRO A 1 750 ? 23.639 -12.447 -41.287 1.00 74.94 750 PRO A C 1
ATOM 5989 O O . PRO A 1 750 ? 23.432 -12.310 -42.490 1.00 74.94 750 PRO A O 1
ATOM 5992 N N . ASP A 1 751 ? 23.060 -13.411 -40.570 1.00 79.44 751 ASP A N 1
ATOM 5993 C CA . ASP A 1 751 ? 22.256 -14.477 -41.177 1.00 79.44 751 ASP A CA 1
ATOM 5994 C C . ASP A 1 751 ? 20.934 -13.936 -41.737 1.00 79.44 751 ASP A C 1
ATOM 5996 O O . ASP A 1 751 ? 20.522 -14.296 -42.842 1.00 79.44 751 ASP A O 1
ATOM 6000 N N . THR A 1 752 ? 20.319 -12.985 -41.026 1.00 78.88 752 THR A N 1
ATOM 6001 C CA . THR A 1 752 ? 19.132 -12.257 -41.494 1.00 78.88 752 THR A CA 1
ATOM 6002 C C . THR A 1 752 ? 19.407 -11.486 -42.785 1.00 78.88 752 THR A C 1
ATOM 6004 O O . THR A 1 752 ? 18.605 -11.540 -43.722 1.00 78.88 752 THR A O 1
ATOM 6007 N N . LEU A 1 753 ? 20.552 -10.800 -42.867 1.00 76.75 753 LEU A N 1
ATOM 6008 C CA . LEU A 1 753 ? 20.946 -10.055 -44.064 1.00 76.75 753 LEU A CA 1
ATOM 6009 C C . LEU A 1 753 ? 21.145 -10.990 -45.267 1.00 76.75 753 LEU A C 1
ATOM 6011 O O . LEU A 1 753 ? 20.631 -10.712 -46.352 1.00 76.75 753 LEU A O 1
ATOM 6015 N N . ILE A 1 754 ? 21.842 -12.115 -45.076 1.00 79.69 754 ILE A N 1
ATOM 6016 C CA . ILE A 1 754 ? 22.069 -13.104 -46.139 1.00 79.69 754 ILE A CA 1
ATOM 6017 C C . ILE A 1 754 ? 20.752 -13.718 -46.623 1.00 79.69 754 ILE A C 1
ATOM 6019 O O . ILE A 1 754 ? 20.551 -13.845 -47.832 1.00 79.69 754 ILE A O 1
ATOM 6023 N N . ALA A 1 755 ? 19.834 -14.061 -45.714 1.00 81.69 755 ALA A N 1
ATOM 6024 C CA . ALA A 1 755 ? 18.525 -14.600 -46.079 1.00 81.69 755 ALA A CA 1
ATOM 6025 C C . ALA A 1 755 ? 17.747 -13.635 -46.995 1.00 81.69 755 ALA A C 1
ATOM 6027 O O . ALA A 1 755 ? 17.202 -14.052 -48.022 1.00 81.69 755 ALA A O 1
ATOM 6028 N N . LEU A 1 756 ? 17.751 -12.337 -46.673 1.00 80.19 756 LEU A N 1
ATOM 6029 C CA . LEU A 1 756 ? 17.094 -11.299 -47.476 1.00 80.19 756 LEU A CA 1
ATOM 6030 C C . LEU A 1 756 ? 17.792 -11.071 -48.829 1.00 80.19 756 LEU A C 1
ATOM 6032 O O . LEU A 1 756 ? 17.114 -10.955 -49.853 1.00 80.19 756 LEU A O 1
ATOM 6036 N N . LEU A 1 757 ? 19.130 -11.067 -48.864 1.00 78.25 757 LEU A N 1
ATOM 6037 C CA . LEU A 1 757 ? 19.914 -10.949 -50.103 1.00 78.25 757 LEU A CA 1
ATOM 6038 C C . LEU A 1 757 ? 19.661 -12.124 -51.055 1.00 78.25 757 LEU A C 1
ATOM 6040 O O . LEU A 1 757 ? 19.411 -11.920 -52.246 1.00 78.25 757 LEU A O 1
ATOM 6044 N N . ASN A 1 758 ? 19.660 -13.349 -50.526 1.00 82.69 758 ASN A N 1
ATOM 6045 C CA . ASN A 1 758 ? 19.416 -14.568 -51.297 1.00 82.69 758 ASN A CA 1
ATOM 6046 C C . ASN A 1 758 ? 18.012 -14.605 -51.901 1.00 82.69 758 ASN A C 1
ATOM 6048 O O . ASN A 1 758 ? 17.844 -15.062 -53.033 1.00 82.69 758 ASN A O 1
ATOM 6052 N N . ALA A 1 759 ? 17.017 -14.084 -51.181 1.00 80.56 759 ALA A N 1
ATOM 6053 C CA . ALA A 1 759 ? 15.655 -13.975 -51.686 1.00 80.56 759 ALA A CA 1
ATOM 6054 C C . ALA A 1 759 ? 15.522 -12.961 -52.836 1.00 80.56 759 ALA A C 1
ATOM 6056 O O . ALA A 1 759 ? 14.625 -13.093 -53.670 1.00 80.56 759 ALA A O 1
ATOM 6057 N N . LYS A 1 760 ? 16.398 -11.948 -52.891 1.00 76.00 760 LYS A N 1
ATOM 6058 C CA . LYS A 1 760 ? 16.261 -10.809 -53.806 1.00 76.00 760 LYS A CA 1
ATOM 6059 C C . LYS A 1 760 ? 17.151 -10.839 -55.031 1.00 76.00 760 LYS A C 1
ATOM 6061 O O . LYS A 1 760 ? 16.667 -10.585 -56.131 1.00 76.00 760 LYS A O 1
ATOM 6066 N N . LYS A 1 761 ? 18.435 -11.136 -54.858 1.00 77.12 761 LYS A N 1
ATOM 6067 C CA . LYS A 1 761 ? 19.416 -11.137 -55.945 1.00 77.12 761 LYS A CA 1
ATOM 6068 C C . LYS A 1 761 ? 20.150 -12.467 -55.947 1.00 77.12 761 LYS A C 1
ATOM 6070 O O . LYS A 1 761 ? 21.287 -12.573 -55.501 1.00 77.12 761 LYS A O 1
ATOM 6075 N N . LYS A 1 762 ? 19.490 -13.511 -56.451 1.00 78.44 762 LYS A N 1
ATOM 6076 C CA . LYS A 1 762 ? 20.099 -14.841 -56.570 1.00 78.44 762 LYS A CA 1
ATOM 6077 C C . LYS A 1 762 ? 21.430 -14.740 -57.333 1.00 78.44 762 LYS A C 1
ATOM 6079 O O . LYS A 1 762 ? 21.469 -14.197 -58.432 1.00 78.44 762 LYS A O 1
ATOM 6084 N N . GLY A 1 763 ? 22.511 -15.251 -56.742 1.00 78.44 763 GLY A N 1
ATOM 6085 C CA . GLY A 1 763 ? 23.851 -15.204 -57.338 1.00 78.44 763 GLY A CA 1
ATOM 6086 C C . GLY A 1 763 ? 24.646 -13.913 -57.095 1.00 78.44 763 GLY A C 1
ATOM 6087 O O . GLY A 1 763 ? 25.702 -13.755 -57.706 1.00 78.44 763 GLY A O 1
ATOM 6088 N N . TRP A 1 764 ? 24.198 -13.019 -56.199 1.00 83.75 764 TRP A N 1
ATOM 6089 C CA . TRP A 1 764 ? 24.948 -11.821 -55.779 1.00 83.75 764 TRP A CA 1
ATOM 6090 C C . TRP A 1 764 ? 26.388 -12.132 -55.327 1.00 83.75 764 TRP A C 1
ATOM 6092 O O . TRP A 1 764 ? 27.285 -11.314 -55.508 1.00 83.75 764 TRP A O 1
ATOM 6102 N N . GLU A 1 765 ? 26.632 -13.336 -54.805 1.00 79.94 765 GLU A N 1
ATOM 6103 C CA . GLU A 1 765 ? 27.946 -13.822 -54.367 1.00 79.94 765 GLU A CA 1
ATOM 6104 C C . GLU A 1 765 ? 29.008 -13.799 -55.482 1.00 79.94 765 GLU A C 1
ATOM 6106 O O . GLU A 1 765 ? 30.202 -13.652 -55.201 1.00 79.94 765 GLU A O 1
ATOM 6111 N N . ASN A 1 766 ? 28.583 -13.900 -56.745 1.00 82.38 766 ASN A N 1
ATOM 6112 C CA . ASN A 1 766 ? 29.460 -13.920 -57.919 1.00 82.38 766 ASN A CA 1
ATOM 6113 C C . ASN A 1 766 ? 29.696 -12.523 -58.524 1.00 82.38 766 ASN A C 1
ATOM 6115 O O . ASN A 1 766 ? 30.594 -12.350 -59.348 1.00 82.38 766 ASN A O 1
ATOM 6119 N N . ASP A 1 767 ? 28.930 -11.516 -58.100 1.00 85.00 767 ASP A N 1
ATOM 6120 C CA . ASP A 1 767 ? 28.991 -10.146 -58.610 1.00 85.00 767 ASP A CA 1
ATOM 6121 C C . ASP A 1 767 ? 29.994 -9.319 -57.787 1.00 85.00 767 ASP A C 1
ATOM 6123 O O . ASP A 1 767 ? 29.700 -8.819 -56.700 1.00 85.00 767 ASP A O 1
ATOM 6127 N N . LYS A 1 768 ? 31.236 -9.220 -58.280 1.00 81.81 768 LYS A N 1
ATOM 6128 C CA . LYS A 1 768 ? 32.328 -8.534 -57.566 1.00 81.81 768 LYS A CA 1
ATOM 6129 C C . LYS A 1 768 ? 32.060 -7.045 -57.344 1.00 81.81 768 LYS A C 1
ATOM 6131 O O . LYS A 1 768 ? 32.485 -6.521 -56.315 1.00 81.81 768 LYS A O 1
ATOM 6136 N N . GLU A 1 769 ? 31.410 -6.377 -58.293 1.00 82.19 769 GLU A N 1
ATOM 6137 C CA . GLU A 1 769 ? 31.131 -4.941 -58.223 1.00 82.19 769 GLU A CA 1
ATOM 6138 C C . GLU A 1 769 ? 30.030 -4.665 -57.200 1.00 82.19 769 GLU A C 1
ATOM 6140 O O . GLU A 1 769 ? 30.240 -3.881 -56.277 1.00 82.19 769 GLU A O 1
ATOM 6145 N N . TYR A 1 770 ? 28.940 -5.432 -57.254 1.00 82.69 770 TYR A N 1
ATOM 6146 C CA . TYR A 1 770 ? 27.862 -5.342 -56.272 1.00 82.69 770 TYR A CA 1
ATOM 6147 C C . TYR A 1 770 ? 28.320 -5.692 -54.851 1.00 82.69 770 TYR A C 1
ATOM 6149 O O . TYR A 1 770 ? 27.964 -4.997 -53.903 1.00 82.69 770 TYR A O 1
ATOM 6157 N N . LYS A 1 771 ? 29.157 -6.729 -54.680 1.00 81.94 771 LYS A N 1
ATOM 6158 C CA . LYS A 1 771 ? 29.741 -7.056 -53.366 1.00 81.94 771 LYS A CA 1
ATOM 6159 C C . LYS A 1 771 ? 30.579 -5.912 -52.815 1.00 81.94 771 LYS A C 1
ATOM 6161 O O . LYS A 1 771 ? 30.499 -5.643 -51.619 1.00 81.94 771 LYS A O 1
ATOM 6166 N N . ARG A 1 772 ? 31.380 -5.264 -53.671 1.00 78.88 772 ARG A N 1
ATOM 6167 C CA . ARG A 1 772 ? 32.214 -4.116 -53.296 1.00 78.88 772 ARG A CA 1
ATOM 6168 C C . ARG A 1 772 ? 31.350 -2.921 -52.893 1.00 78.88 772 ARG A C 1
ATOM 6170 O O . ARG A 1 772 ? 31.629 -2.311 -51.869 1.00 78.88 772 ARG A O 1
ATOM 6177 N N . GLU A 1 773 ? 30.318 -2.606 -53.668 1.00 81.00 773 GLU A N 1
ATOM 6178 C CA . GLU A 1 773 ? 29.414 -1.489 -53.386 1.00 81.00 773 GLU A CA 1
ATOM 6179 C C . GLU A 1 773 ? 28.630 -1.710 -52.085 1.00 81.00 773 GLU A C 1
ATOM 6181 O O . GLU A 1 773 ? 28.666 -0.862 -51.193 1.00 81.00 773 GLU A O 1
ATOM 6186 N N . LEU A 1 774 ? 28.027 -2.892 -51.920 1.00 78.81 774 LEU A N 1
ATOM 6187 C CA . LEU A 1 774 ? 27.271 -3.259 -50.723 1.00 78.81 774 LEU A CA 1
ATOM 6188 C C . LEU A 1 774 ? 28.146 -3.221 -49.464 1.00 78.81 774 LEU A C 1
ATOM 6190 O O . LEU A 1 774 ? 27.760 -2.599 -48.476 1.00 78.81 774 LEU A O 1
ATOM 6194 N N . ILE A 1 775 ? 29.349 -3.815 -49.483 1.00 76.56 775 ILE A N 1
ATOM 6195 C CA . ILE A 1 775 ? 30.214 -3.760 -48.297 1.00 76.56 775 ILE A CA 1
ATOM 6196 C C . ILE A 1 775 ? 30.718 -2.344 -48.013 1.00 76.56 775 ILE A C 1
ATOM 6198 O O . ILE A 1 775 ? 30.825 -1.971 -46.848 1.00 76.56 775 ILE A O 1
ATOM 6202 N N . GLN A 1 776 ? 30.978 -1.528 -49.039 1.00 74.56 776 GLN A N 1
ATOM 6203 C CA . GLN A 1 776 ? 31.394 -0.144 -48.832 1.00 74.56 776 GLN A CA 1
ATOM 6204 C C . GLN A 1 776 ? 30.293 0.670 -48.146 1.00 74.56 776 GLN A C 1
ATOM 6206 O O . GLN A 1 776 ? 30.590 1.444 -47.234 1.00 74.56 776 GLN A O 1
ATOM 6211 N N . GLN A 1 777 ? 29.029 0.474 -48.530 1.00 77.81 777 GLN A N 1
ATOM 6212 C CA . GLN A 1 777 ? 27.908 1.138 -47.869 1.00 77.81 777 GLN A CA 1
ATOM 6213 C C . GLN A 1 777 ? 27.690 0.624 -46.437 1.00 77.81 777 GLN A C 1
ATOM 6215 O O . GLN A 1 777 ? 27.560 1.433 -45.518 1.00 77.81 777 GLN A O 1
ATOM 6220 N N . LEU A 1 778 ? 27.767 -0.694 -46.209 1.00 73.94 778 LEU A N 1
ATOM 6221 C CA . LEU A 1 778 ? 27.667 -1.285 -44.866 1.00 73.94 778 LEU A CA 1
ATOM 6222 C C . LEU A 1 778 ? 28.766 -0.760 -43.921 1.00 73.94 778 LEU A C 1
ATOM 6224 O O . LEU A 1 778 ? 28.483 -0.398 -42.777 1.00 73.94 778 LEU A O 1
ATOM 6228 N N . LEU A 1 779 ? 30.006 -0.654 -44.415 1.00 72.12 779 LEU A N 1
ATOM 6229 C CA . LEU A 1 779 ? 31.158 -0.126 -43.673 1.00 72.12 779 LEU A CA 1
ATOM 6230 C C . LEU A 1 779 ? 31.099 1.391 -43.435 1.00 72.12 779 LEU A C 1
ATOM 6232 O O . LEU A 1 779 ? 31.734 1.887 -42.499 1.00 72.12 779 LEU A O 1
ATOM 6236 N N . ASN A 1 780 ? 30.369 2.131 -44.274 1.00 68.94 780 ASN A N 1
ATOM 6237 C CA . ASN A 1 780 ? 30.150 3.569 -44.116 1.00 68.94 780 ASN A CA 1
ATOM 6238 C C . ASN A 1 780 ? 29.026 3.883 -43.116 1.00 68.94 780 ASN A C 1
ATOM 6240 O O . ASN A 1 780 ? 29.112 4.894 -42.421 1.00 68.94 780 ASN A O 1
ATOM 6244 N N . TRP A 1 781 ? 28.003 3.028 -43.032 1.00 67.19 781 TRP A N 1
ATOM 6245 C CA . TRP A 1 781 ? 26.817 3.237 -42.192 1.00 67.19 781 TRP A CA 1
ATOM 6246 C C . TRP A 1 781 ? 27.017 2.763 -40.744 1.00 67.19 781 TRP A C 1
ATOM 6248 O O . TRP A 1 781 ? 26.592 3.424 -39.795 1.00 67.19 781 TRP A O 1
ATOM 6258 N N . HIS A 1 782 ? 27.734 1.653 -40.546 1.00 60.38 782 HIS A N 1
ATOM 6259 C CA . HIS A 1 782 ? 28.072 1.138 -39.222 1.00 60.38 782 HIS A CA 1
ATOM 6260 C C . HIS A 1 782 ? 29.540 0.722 -39.160 1.00 60.38 782 HIS A C 1
ATOM 6262 O O . HIS A 1 782 ? 29.935 -0.334 -39.650 1.00 60.38 782 HIS A O 1
ATOM 6268 N N . GLY A 1 783 ? 30.353 1.541 -38.492 1.00 54.25 783 GLY A N 1
ATOM 6269 C CA . GLY A 1 783 ? 31.727 1.198 -38.143 1.00 54.25 783 GLY A CA 1
ATOM 6270 C C . GLY A 1 783 ? 31.777 0.054 -37.130 1.00 54.25 783 GLY A C 1
ATOM 6271 O O . GLY A 1 783 ? 32.030 0.298 -35.959 1.00 54.25 783 GLY A O 1
ATOM 6272 N N . SER A 1 784 ? 31.554 -1.192 -37.554 1.00 59.91 784 SER A N 1
ATOM 6273 C CA . SER A 1 784 ? 31.838 -2.379 -36.745 1.00 59.91 784 SER A CA 1
ATOM 6274 C C . SER A 1 784 ? 32.397 -3.510 -37.607 1.00 59.91 784 SER A C 1
ATOM 6276 O O . SER A 1 784 ? 31.693 -4.407 -38.068 1.00 59.91 784 SER A O 1
ATOM 6278 N N . VAL A 1 785 ? 33.719 -3.506 -37.765 1.00 66.75 785 VAL A N 1
ATOM 6279 C CA . VAL A 1 785 ? 34.492 -4.634 -38.319 1.00 66.75 785 VAL A CA 1
ATOM 6280 C C . VAL A 1 785 ? 34.380 -5.912 -37.476 1.00 66.75 785 VAL A C 1
ATOM 6282 O O . VAL A 1 785 ? 34.713 -6.988 -37.962 1.00 66.75 785 VAL A O 1
ATOM 6285 N N . LEU A 1 786 ? 33.854 -5.839 -36.247 1.00 66.62 786 LEU A N 1
ATOM 6286 C CA . LEU A 1 786 ? 33.654 -7.007 -35.377 1.00 66.62 786 LEU A CA 1
ATOM 6287 C C . LEU A 1 786 ? 32.783 -8.083 -36.045 1.00 66.62 786 LEU A C 1
ATOM 6289 O O . LEU A 1 786 ? 33.058 -9.275 -35.902 1.00 66.62 786 LEU A O 1
ATOM 6293 N N . ASN A 1 787 ? 31.803 -7.662 -36.847 1.00 68.88 787 ASN A N 1
ATOM 6294 C CA . ASN A 1 787 ? 30.908 -8.573 -37.557 1.00 68.88 787 ASN A CA 1
ATOM 6295 C C . ASN A 1 787 ? 31.568 -9.219 -38.789 1.00 68.88 787 ASN A C 1
ATOM 6297 O O . ASN A 1 787 ? 31.093 -10.255 -39.243 1.00 68.88 787 ASN A O 1
ATOM 6301 N N . LEU A 1 788 ? 32.702 -8.697 -39.281 1.00 68.19 788 LEU A N 1
ATOM 6302 C CA . LEU A 1 788 ? 33.437 -9.297 -40.405 1.00 68.19 788 LEU A CA 1
ATOM 6303 C C . LEU A 1 788 ? 34.078 -10.643 -40.045 1.00 68.19 788 LEU A C 1
ATOM 6305 O O . LEU A 1 788 ? 34.466 -11.385 -40.932 1.00 68.19 788 LEU A O 1
ATOM 6309 N N . THR A 1 789 ? 34.182 -11.004 -38.766 1.00 66.94 789 THR A N 1
ATOM 6310 C CA . THR A 1 789 ? 34.644 -12.350 -38.379 1.00 66.94 789 THR A CA 1
ATOM 6311 C C . THR A 1 789 ? 33.572 -13.429 -38.546 1.00 66.94 789 THR A C 1
ATOM 6313 O O . THR A 1 789 ? 33.894 -14.617 -38.505 1.00 66.94 789 THR A O 1
ATOM 6316 N N . HIS A 1 790 ? 32.307 -13.044 -38.757 1.00 72.75 790 HIS A N 1
ATOM 6317 C CA . HIS A 1 790 ? 31.220 -13.995 -38.954 1.00 72.75 790 HIS A CA 1
ATOM 6318 C C . HIS A 1 790 ? 31.379 -14.730 -40.298 1.00 72.75 790 HIS A C 1
ATOM 6320 O O . HIS A 1 790 ? 31.618 -14.071 -41.316 1.00 72.75 790 HIS A O 1
ATOM 6326 N N . PRO A 1 791 ? 31.182 -16.064 -40.363 1.00 72.75 791 PRO A N 1
ATOM 6327 C CA . PRO A 1 791 ? 31.317 -16.832 -41.605 1.00 72.75 791 PRO A CA 1
ATOM 6328 C C . PRO A 1 791 ? 30.492 -16.276 -42.774 1.00 72.75 791 PRO A C 1
ATOM 6330 O O . PRO A 1 791 ? 30.959 -16.280 -43.912 1.00 72.75 791 PRO A O 1
ATOM 6333 N N . ALA A 1 792 ? 29.307 -15.728 -42.480 1.00 70.19 792 ALA A N 1
ATOM 6334 C CA . ALA A 1 792 ? 28.416 -15.095 -43.456 1.00 70.19 792 ALA A CA 1
ATOM 6335 C C . ALA A 1 792 ? 29.050 -13.906 -44.208 1.00 70.19 792 ALA A C 1
ATOM 6337 O O . ALA A 1 792 ? 28.660 -13.617 -45.336 1.00 70.19 792 ALA A O 1
ATOM 6338 N N . PHE A 1 793 ? 30.047 -13.230 -43.622 1.00 73.94 793 PHE A N 1
ATOM 6339 C CA . PHE A 1 793 ? 30.723 -12.093 -44.254 1.00 73.94 793 PHE A CA 1
ATOM 6340 C C . PHE A 1 793 ? 31.929 -12.475 -45.117 1.00 73.94 793 PHE A C 1
ATOM 6342 O O . PHE A 1 793 ? 32.451 -11.628 -45.846 1.00 73.94 793 PHE A O 1
ATOM 6349 N N . LYS A 1 794 ? 32.351 -13.746 -45.102 1.00 74.62 794 LYS A N 1
ATOM 6350 C CA . LYS A 1 794 ? 33.504 -14.233 -45.874 1.00 74.62 794 LYS A CA 1
ATOM 6351 C C . LYS A 1 794 ? 33.468 -13.827 -47.362 1.00 74.62 794 LYS A C 1
ATOM 6353 O O . LYS A 1 794 ? 34.484 -13.304 -47.824 1.00 74.62 794 LYS A O 1
ATOM 6358 N N . PRO A 1 795 ? 32.338 -13.941 -48.097 1.00 71.31 795 PRO A N 1
ATOM 6359 C CA . PRO A 1 795 ? 32.278 -13.562 -49.515 1.00 71.31 795 PRO A CA 1
ATOM 6360 C C . PRO A 1 795 ? 32.556 -12.076 -49.785 1.00 71.31 795 PRO A C 1
ATOM 6362 O O . PRO A 1 795 ? 32.930 -11.714 -50.906 1.00 71.31 795 PRO A O 1
ATOM 6365 N N . PHE A 1 796 ? 32.359 -11.219 -48.777 1.00 73.44 796 PHE A N 1
ATOM 6366 C CA . PHE A 1 796 ? 32.585 -9.780 -48.864 1.00 73.44 796 PHE A CA 1
ATOM 6367 C C . PHE A 1 796 ? 34.001 -9.367 -48.436 1.00 73.44 796 PHE A C 1
ATOM 6369 O O . PHE A 1 796 ? 34.556 -8.416 -48.980 1.00 73.44 796 PHE A O 1
ATOM 6376 N N . ILE A 1 797 ? 34.623 -10.088 -47.500 1.00 74.81 797 ILE A N 1
ATOM 6377 C CA . ILE A 1 797 ? 36.010 -9.823 -47.073 1.00 74.81 797 ILE A CA 1
ATOM 6378 C C . ILE A 1 797 ? 36.984 -10.036 -48.235 1.00 74.81 797 ILE A C 1
ATOM 6380 O O . ILE A 1 797 ? 37.939 -9.280 -48.391 1.00 74.81 797 ILE A O 1
ATOM 6384 N N . GLU A 1 798 ? 36.712 -11.029 -49.085 1.00 76.50 798 GLU A N 1
ATOM 6385 C CA . GLU A 1 798 ? 37.545 -11.385 -50.240 1.00 76.50 798 GLU A CA 1
ATOM 6386 C C . GLU A 1 798 ? 37.682 -10.260 -51.284 1.00 76.50 798 GLU A C 1
ATOM 6388 O O . GLU A 1 798 ? 38.616 -10.288 -52.087 1.00 76.50 798 GLU A O 1
ATOM 6393 N N . VAL A 1 799 ? 36.784 -9.263 -51.288 1.00 79.31 799 VAL A N 1
ATOM 6394 C CA . VAL A 1 799 ? 36.831 -8.126 -52.228 1.00 79.31 799 VAL A CA 1
ATOM 6395 C C . VAL A 1 799 ? 37.429 -6.845 -51.634 1.00 79.31 799 VAL A C 1
ATOM 6397 O O . VAL A 1 799 ? 37.658 -5.889 -52.382 1.00 79.31 799 VAL A O 1
ATOM 6400 N N . LEU A 1 800 ? 37.705 -6.814 -50.325 1.00 77.88 800 LEU A N 1
ATOM 6401 C CA . LEU A 1 800 ? 38.290 -5.662 -49.638 1.00 77.88 800 LEU A CA 1
ATOM 6402 C C . LEU A 1 800 ? 39.820 -5.699 -49.654 1.00 77.88 800 LEU A C 1
ATOM 6404 O O . LEU A 1 800 ? 40.448 -6.752 -49.528 1.00 77.88 800 LEU A O 1
ATOM 6408 N N . SER A 1 801 ? 40.445 -4.522 -49.743 1.00 82.69 801 SER A N 1
ATOM 6409 C CA . SER A 1 801 ? 41.887 -4.425 -49.536 1.00 82.69 801 SER A CA 1
ATOM 6410 C C . SER A 1 801 ? 42.229 -4.583 -48.049 1.00 82.69 801 SER A C 1
ATOM 6412 O O . SER A 1 801 ? 41.457 -4.207 -47.162 1.00 82.69 801 SER A O 1
ATOM 6414 N N . LYS A 1 802 ? 43.436 -5.082 -47.752 1.00 83.75 802 LYS A N 1
ATOM 6415 C CA . LYS A 1 802 ? 43.955 -5.134 -46.372 1.00 83.75 802 LYS A CA 1
ATOM 6416 C C . LYS A 1 802 ? 43.958 -3.745 -45.712 1.00 83.75 802 LYS A C 1
ATOM 6418 O O . LYS A 1 802 ? 43.731 -3.642 -44.511 1.00 83.75 802 LYS A O 1
ATOM 6423 N N . GLY A 1 803 ? 44.191 -2.686 -46.492 1.00 83.50 803 GLY A N 1
ATOM 6424 C CA . GLY A 1 803 ? 44.154 -1.303 -46.014 1.00 83.50 803 GLY A CA 1
ATOM 6425 C C . GLY A 1 803 ? 42.759 -0.864 -45.573 1.00 83.50 803 GLY A C 1
ATOM 6426 O O . GLY A 1 803 ? 42.634 -0.216 -44.539 1.00 83.50 803 GLY A O 1
ATOM 6427 N N . ASP A 1 804 ? 41.714 -1.260 -46.301 1.00 81.56 804 ASP A N 1
ATOM 6428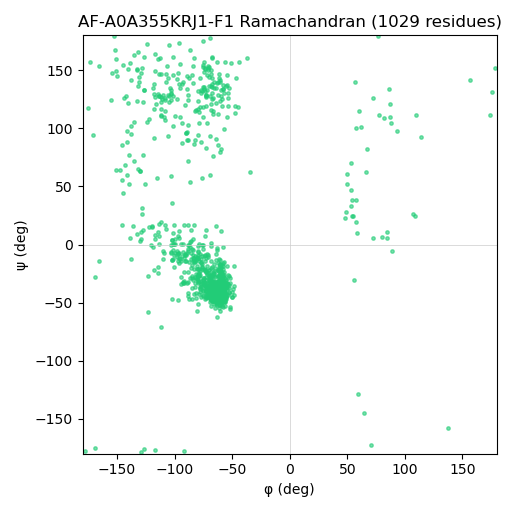 C CA . ASP A 1 804 ? 40.334 -0.861 -45.994 1.00 81.56 804 ASP A CA 1
ATOM 6429 C C . ASP A 1 804 ? 39.781 -1.622 -44.784 1.00 81.56 804 ASP A C 1
ATOM 6431 O O . ASP A 1 804 ? 39.170 -1.013 -43.907 1.00 81.56 804 ASP A O 1
ATOM 6435 N N . ILE A 1 805 ? 40.087 -2.920 -44.663 1.00 81.75 805 ILE A N 1
ATOM 6436 C CA . ILE A 1 805 ? 39.747 -3.713 -43.468 1.00 81.75 805 ILE A CA 1
ATOM 6437 C C . ILE A 1 805 ? 40.395 -3.094 -42.219 1.00 81.75 805 ILE A C 1
ATOM 6439 O O . ILE A 1 805 ? 39.731 -2.909 -41.196 1.00 81.75 805 ILE A O 1
ATOM 6443 N N . LEU A 1 806 ? 41.681 -2.730 -42.305 1.00 83.00 806 LEU A N 1
ATOM 6444 C CA . LEU A 1 806 ? 42.409 -2.127 -41.190 1.00 83.00 806 LEU A CA 1
ATOM 6445 C C . LEU A 1 806 ? 41.889 -0.717 -40.856 1.00 83.00 806 LEU A C 1
ATOM 6447 O O . LEU A 1 806 ? 41.683 -0.404 -39.685 1.00 83.00 806 LEU A O 1
ATOM 6451 N N . PHE A 1 807 ? 41.625 0.114 -41.868 1.00 85.12 807 PHE A N 1
ATOM 6452 C CA . PHE A 1 807 ? 41.066 1.457 -41.693 1.00 85.12 807 PHE A CA 1
ATOM 6453 C C . PHE A 1 807 ? 39.686 1.426 -41.027 1.00 85.12 807 PHE A C 1
ATOM 6455 O O . PHE A 1 807 ? 39.500 2.046 -39.978 1.00 85.12 807 PHE A O 1
ATOM 6462 N N . HIS A 1 808 ? 38.731 0.673 -41.581 1.00 80.88 808 HIS A N 1
ATOM 6463 C CA . HIS A 1 808 ? 37.385 0.598 -41.017 1.00 80.88 808 HIS A CA 1
ATOM 6464 C C . HIS A 1 808 ? 37.391 -0.057 -39.631 1.00 80.88 808 HIS A C 1
ATOM 6466 O O . HIS A 1 808 ? 36.627 0.363 -38.763 1.00 80.88 808 HIS A O 1
ATOM 6472 N N . GLY A 1 809 ? 38.292 -1.012 -39.370 1.00 80.38 809 GLY A N 1
ATOM 6473 C CA . GLY A 1 809 ? 38.416 -1.642 -38.055 1.00 80.38 809 GLY A CA 1
ATOM 6474 C C . GLY A 1 809 ? 38.850 -0.669 -36.972 1.00 80.38 809 GLY A C 1
ATOM 6475 O O . GLY A 1 809 ? 38.279 -0.655 -35.888 1.00 80.38 809 GLY A O 1
ATOM 6476 N N . LEU A 1 810 ? 39.791 0.212 -37.292 1.00 82.62 810 LEU A N 1
ATOM 6477 C CA . LEU A 1 810 ? 40.263 1.238 -36.366 1.00 82.62 810 LEU A CA 1
ATOM 6478 C C . LEU A 1 810 ? 39.306 2.433 -36.258 1.00 82.62 810 LEU A C 1
ATOM 6480 O O . LEU A 1 810 ? 39.233 3.058 -35.203 1.00 82.62 810 LEU A O 1
ATOM 6484 N N . ARG A 1 811 ? 38.521 2.718 -37.303 1.00 80.31 811 ARG A N 1
ATOM 6485 C CA . ARG A 1 811 ? 37.433 3.710 -37.265 1.00 80.31 811 ARG A CA 1
ATOM 6486 C C . ARG A 1 811 ? 36.257 3.266 -36.381 1.00 80.31 811 ARG A C 1
ATOM 6488 O O . ARG A 1 811 ? 35.596 4.103 -35.782 1.00 80.31 811 ARG A O 1
ATOM 6495 N N . SER A 1 812 ? 36.047 1.954 -36.262 1.00 74.00 812 SER A N 1
ATOM 6496 C CA . SER A 1 812 ? 35.010 1.289 -35.445 1.00 74.00 812 SER A CA 1
ATOM 6497 C C . SER A 1 812 ? 35.308 1.246 -33.939 1.00 74.00 812 SER A C 1
ATOM 6499 O O . SER A 1 812 ? 34.575 0.634 -33.152 1.00 74.00 812 SER A O 1
ATOM 6501 N N . LEU A 1 813 ? 36.449 1.798 -33.537 1.00 76.38 813 LEU A N 1
ATOM 6502 C CA . LEU A 1 813 ? 36.951 1.702 -32.179 1.00 76.38 813 LEU A CA 1
ATOM 6503 C C . LEU A 1 813 ? 35.986 2.361 -31.192 1.00 76.38 813 LEU A C 1
ATOM 6505 O O . LEU A 1 813 ? 35.472 3.440 -31.448 1.00 76.38 813 LEU A O 1
ATOM 6509 N N . THR A 1 814 ? 35.799 1.731 -30.038 1.00 74.75 814 THR A N 1
ATOM 6510 C CA . THR A 1 814 ? 35.213 2.289 -28.819 1.00 74.75 814 THR A CA 1
ATOM 6511 C C . THR A 1 814 ? 36.063 1.863 -27.625 1.00 74.75 814 THR A C 1
ATOM 6513 O O . THR A 1 814 ? 36.846 0.920 -27.722 1.00 74.75 814 THR A O 1
ATOM 6516 N N . SER A 1 815 ? 35.920 2.523 -26.474 1.00 68.69 815 SER A N 1
ATOM 6517 C CA . SER A 1 815 ? 36.667 2.123 -25.268 1.00 68.69 815 SER A CA 1
ATOM 6518 C C . SER A 1 815 ? 36.333 0.707 -24.777 1.00 68.69 815 SER A C 1
ATOM 6520 O O . SER A 1 815 ? 37.068 0.160 -23.967 1.00 68.69 815 SER A O 1
ATOM 6522 N N . GLU A 1 816 ? 35.230 0.116 -25.244 1.00 74.12 816 GLU A N 1
ATOM 6523 C CA . GLU A 1 816 ? 34.742 -1.196 -24.805 1.00 74.12 816 GLU A CA 1
ATOM 6524 C C . GLU A 1 816 ? 35.164 -2.343 -25.741 1.00 74.12 816 GLU A C 1
ATOM 6526 O O . GLU A 1 816 ? 34.938 -3.509 -25.419 1.00 74.12 816 GLU A O 1
ATOM 6531 N N . ASN A 1 817 ? 35.772 -2.050 -26.900 1.00 80.00 817 ASN A N 1
ATOM 6532 C CA . ASN A 1 817 ? 36.029 -3.060 -27.935 1.00 80.00 817 ASN A CA 1
ATOM 6533 C C . ASN A 1 817 ? 37.481 -3.123 -28.456 1.00 80.00 817 ASN A C 1
ATOM 6535 O O . ASN A 1 817 ? 37.730 -3.843 -29.424 1.00 80.00 817 ASN A O 1
ATOM 6539 N N . GLU A 1 818 ? 38.437 -2.441 -27.813 1.00 83.38 818 GLU A N 1
ATOM 6540 C CA . GLU A 1 818 ? 39.836 -2.341 -28.275 1.00 83.38 818 GLU A CA 1
ATOM 6541 C C . GLU A 1 818 ? 40.504 -3.722 -28.467 1.00 83.38 818 GLU A C 1
ATOM 6543 O O . GLU A 1 818 ? 41.098 -3.990 -29.516 1.00 83.38 818 GLU A O 1
ATOM 6548 N N . ASP A 1 819 ? 40.355 -4.634 -27.499 1.00 86.00 819 ASP A N 1
ATOM 6549 C CA . ASP A 1 819 ? 40.899 -6.000 -27.570 1.00 86.00 819 ASP A CA 1
ATOM 6550 C C . ASP A 1 819 ? 40.205 -6.863 -28.630 1.00 86.00 819 ASP A C 1
ATOM 6552 O O . ASP A 1 819 ? 40.855 -7.621 -29.353 1.00 86.00 819 ASP A O 1
ATOM 6556 N N . ARG A 1 820 ? 38.880 -6.730 -28.762 1.00 82.06 820 ARG A N 1
ATOM 6557 C CA . ARG A 1 820 ? 38.098 -7.470 -29.765 1.00 82.06 820 ARG A CA 1
ATOM 6558 C C . ARG A 1 820 ? 38.467 -7.045 -31.185 1.00 82.06 820 ARG A C 1
ATOM 6560 O O . ARG A 1 820 ? 38.594 -7.897 -32.065 1.00 82.06 820 ARG A O 1
ATOM 6567 N N . ILE A 1 821 ? 38.689 -5.748 -31.406 1.00 83.56 821 ILE A N 1
ATOM 6568 C CA . ILE A 1 821 ? 39.170 -5.221 -32.688 1.00 83.56 821 ILE A CA 1
ATOM 6569 C C . ILE A 1 821 ? 40.585 -5.724 -32.969 1.00 83.56 821 ILE A C 1
ATOM 6571 O O . ILE A 1 821 ? 40.844 -6.185 -34.077 1.00 83.56 821 ILE A O 1
ATOM 6575 N N . LEU A 1 822 ? 41.484 -5.716 -31.980 1.00 86.12 822 LEU A N 1
ATOM 6576 C CA . LEU A 1 822 ? 42.838 -6.249 -32.149 1.00 86.12 822 LEU A CA 1
ATOM 6577 C C . LEU A 1 822 ? 42.831 -7.732 -32.548 1.00 86.12 822 LEU A C 1
ATOM 6579 O O . LEU A 1 822 ? 43.514 -8.116 -33.497 1.00 86.12 822 LEU A O 1
ATOM 6583 N N . GLN A 1 823 ? 42.042 -8.559 -31.856 1.00 85.19 823 GLN A N 1
ATOM 6584 C CA . GLN A 1 823 ? 41.879 -9.978 -32.189 1.00 85.19 823 GLN A CA 1
ATOM 6585 C C . GLN A 1 823 ? 41.330 -10.160 -33.609 1.00 85.19 823 GLN A C 1
ATOM 6587 O O . GLN A 1 823 ? 41.877 -10.944 -34.383 1.00 85.19 823 GLN A O 1
ATOM 6592 N N . THR A 1 824 ? 40.308 -9.381 -33.972 1.00 81.88 824 THR A N 1
ATOM 6593 C CA . THR A 1 824 ? 39.688 -9.407 -35.304 1.00 81.88 824 THR A CA 1
ATOM 6594 C C . THR A 1 824 ? 40.683 -9.036 -36.404 1.00 81.88 824 THR A C 1
ATOM 6596 O O . THR A 1 824 ? 40.815 -9.754 -37.392 1.00 81.88 824 THR A O 1
ATOM 6599 N N . LEU A 1 825 ? 41.436 -7.949 -36.229 1.00 84.88 825 LEU A N 1
ATOM 6600 C CA . LEU A 1 825 ? 42.430 -7.500 -37.204 1.00 84.88 825 LEU A CA 1
ATOM 6601 C C . LEU A 1 825 ? 43.588 -8.493 -37.346 1.00 84.88 825 LEU A C 1
ATOM 6603 O O . LEU A 1 825 ? 44.055 -8.725 -38.457 1.00 84.88 825 LEU A O 1
ATOM 6607 N N . ASN A 1 826 ? 44.024 -9.116 -36.248 1.00 87.75 826 ASN A N 1
ATOM 6608 C CA . ASN A 1 826 ? 45.056 -10.153 -36.290 1.00 87.75 826 ASN A CA 1
ATOM 6609 C C . ASN A 1 826 ? 44.584 -11.417 -37.020 1.00 87.75 826 ASN A C 1
ATOM 6611 O O . ASN A 1 826 ? 45.384 -12.038 -37.717 1.00 87.75 826 ASN A O 1
ATOM 6615 N N . ALA A 1 827 ? 43.304 -11.775 -36.885 1.00 84.69 827 ALA A N 1
ATOM 6616 C CA . ALA A 1 827 ? 42.710 -12.897 -37.604 1.00 84.69 827 ALA A CA 1
ATOM 6617 C C . ALA A 1 827 ? 42.549 -12.601 -39.105 1.00 84.69 827 ALA A C 1
ATOM 6619 O O . ALA A 1 827 ? 42.886 -13.440 -39.937 1.00 84.69 827 ALA A O 1
ATOM 6620 N N . LEU A 1 828 ? 42.067 -11.404 -39.458 1.00 82.69 828 LEU A N 1
ATOM 6621 C CA . LEU A 1 828 ? 41.788 -11.027 -40.849 1.00 82.69 828 LEU A CA 1
ATOM 6622 C C . LEU A 1 828 ? 43.043 -10.606 -41.629 1.00 82.69 828 LEU A C 1
ATOM 6624 O O . LEU A 1 828 ? 43.115 -10.804 -42.841 1.00 82.69 828 LEU A O 1
ATOM 6628 N N . ILE A 1 829 ? 44.042 -10.023 -40.959 1.00 87.50 829 ILE A N 1
ATOM 6629 C CA . ILE A 1 829 ? 45.268 -9.519 -41.589 1.00 87.50 829 ILE A CA 1
ATOM 6630 C C . ILE A 1 829 ? 46.505 -9.928 -40.769 1.00 87.50 829 ILE A C 1
ATOM 6632 O O . ILE A 1 829 ? 47.153 -9.079 -40.151 1.00 87.50 829 ILE A O 1
ATOM 6636 N N . PRO A 1 830 ? 46.904 -11.211 -40.768 1.00 87.44 830 PRO A N 1
ATOM 6637 C CA . PRO A 1 830 ? 48.076 -11.651 -40.016 1.00 87.44 830 PRO A CA 1
ATOM 6638 C C . PRO A 1 830 ? 49.331 -10.826 -40.357 1.00 87.44 830 PRO A C 1
ATOM 6640 O O . PRO A 1 830 ? 49.653 -10.612 -41.528 1.00 87.44 830 PRO A O 1
ATOM 6643 N N . GLY A 1 831 ? 50.028 -10.335 -39.327 1.00 88.44 831 GLY A N 1
ATOM 6644 C CA . GLY A 1 831 ? 51.265 -9.555 -39.470 1.00 88.44 831 GLY A CA 1
ATOM 6645 C C . GLY A 1 831 ? 51.094 -8.070 -39.828 1.00 88.44 831 GLY A C 1
ATOM 6646 O O . GLY A 1 831 ? 52.097 -7.394 -40.055 1.00 88.44 831 GLY A O 1
ATOM 6647 N N . TRP A 1 832 ? 49.867 -7.527 -39.858 1.00 91.69 832 TRP A N 1
ATOM 6648 C CA . TRP A 1 832 ? 49.629 -6.108 -40.180 1.00 91.69 832 TRP A CA 1
ATOM 6649 C C . TRP A 1 832 ? 50.415 -5.139 -39.282 1.00 91.69 832 TRP A C 1
ATOM 6651 O O . TRP A 1 832 ? 50.922 -4.131 -39.768 1.00 91.69 832 TRP A O 1
ATOM 6661 N N . ALA A 1 833 ? 50.569 -5.483 -37.999 1.00 88.69 833 ALA A N 1
ATOM 6662 C CA . ALA A 1 833 ? 51.285 -4.703 -36.990 1.00 88.69 833 ALA A CA 1
ATOM 6663 C C . ALA A 1 833 ? 52.766 -4.446 -37.338 1.00 88.69 833 ALA A C 1
ATOM 6665 O O . ALA A 1 833 ? 53.342 -3.431 -36.943 1.00 88.69 833 ALA A O 1
ATOM 6666 N N . GLU A 1 834 ? 53.387 -5.345 -38.105 1.00 91.19 834 GLU A N 1
ATOM 6667 C CA . GLU A 1 834 ? 54.791 -5.237 -38.516 1.00 91.19 834 GLU A CA 1
ATOM 6668 C C . GLU A 1 834 ? 54.958 -4.586 -39.897 1.00 91.19 834 GLU A C 1
ATOM 6670 O O . GLU A 1 834 ? 56.053 -4.165 -40.274 1.00 91.19 834 GLU A O 1
ATOM 6675 N N . ASN A 1 835 ? 53.868 -4.431 -40.654 1.00 92.25 835 ASN A N 1
ATOM 6676 C CA . ASN A 1 835 ? 53.903 -3.840 -41.984 1.00 92.25 835 ASN A CA 1
ATOM 6677 C C . ASN A 1 835 ? 53.890 -2.305 -41.911 1.00 92.25 835 ASN A C 1
ATOM 6679 O O . ASN A 1 835 ? 52.838 -1.666 -41.964 1.00 92.25 835 ASN A O 1
ATOM 6683 N N . LYS A 1 836 ? 55.086 -1.706 -41.850 1.00 90.50 836 LYS A N 1
ATOM 6684 C CA . LYS A 1 836 ? 55.281 -0.248 -41.788 1.00 90.50 836 LYS A CA 1
ATOM 6685 C C . LYS A 1 836 ? 54.502 0.517 -42.865 1.00 90.50 836 LYS A C 1
ATOM 6687 O O . LYS A 1 836 ? 53.857 1.510 -42.542 1.00 90.50 836 LYS A O 1
ATOM 6692 N N . LYS A 1 837 ? 54.530 0.061 -44.125 1.00 89.62 837 LYS A N 1
ATOM 6693 C CA . LYS A 1 837 ? 53.859 0.745 -45.248 1.00 89.62 837 LYS A CA 1
ATOM 6694 C C . LYS A 1 837 ? 52.340 0.760 -45.062 1.00 89.62 837 LYS A C 1
ATOM 6696 O O . LYS A 1 837 ? 51.722 1.803 -45.232 1.00 89.62 837 LYS A O 1
ATOM 6701 N N . LEU A 1 838 ? 51.766 -0.374 -44.658 1.00 88.38 838 LEU A N 1
ATOM 6702 C CA . LEU A 1 838 ? 50.332 -0.509 -44.392 1.00 88.38 838 LEU A CA 1
ATOM 6703 C C . LEU A 1 838 ? 49.890 0.350 -43.196 1.00 88.38 838 LEU A C 1
ATOM 6705 O O . LEU A 1 838 ? 48.885 1.049 -43.280 1.00 88.38 838 LEU A O 1
ATOM 6709 N N . VAL A 1 839 ? 50.660 0.344 -42.101 1.00 89.38 839 VAL A N 1
ATOM 6710 C CA . VAL A 1 839 ? 50.380 1.169 -40.911 1.00 89.38 839 VAL A CA 1
ATOM 6711 C C . VAL A 1 839 ? 50.443 2.662 -41.249 1.00 89.38 839 VAL A C 1
ATOM 6713 O O . VAL A 1 839 ? 49.579 3.420 -40.816 1.00 89.38 839 VAL A O 1
ATOM 6716 N N . GLN A 1 840 ? 51.422 3.089 -42.052 1.00 88.62 840 GLN A N 1
ATOM 6717 C CA . GLN A 1 840 ? 51.554 4.479 -42.504 1.00 88.62 840 GLN A CA 1
ATOM 6718 C C . GLN A 1 840 ? 50.423 4.906 -43.448 1.00 88.62 840 GLN A C 1
ATOM 6720 O O . GLN A 1 840 ? 49.875 5.997 -43.290 1.00 88.62 840 GLN A O 1
ATOM 6725 N N . GLU A 1 841 ? 50.039 4.042 -44.391 1.00 88.75 841 GLU A N 1
ATOM 6726 C CA . GLU A 1 841 ? 48.901 4.279 -45.282 1.00 88.75 841 GLU A CA 1
ATOM 6727 C C . GLU A 1 841 ? 47.609 4.461 -44.477 1.00 88.75 841 GLU A C 1
ATOM 6729 O O . GLU A 1 841 ? 46.903 5.456 -44.645 1.00 88.75 841 GLU A O 1
ATOM 6734 N N . VAL A 1 842 ? 47.325 3.551 -43.543 1.00 87.50 842 VAL A N 1
ATOM 6735 C CA . VAL A 1 842 ? 46.114 3.628 -42.719 1.00 87.50 842 VAL A CA 1
ATOM 6736 C C . VAL A 1 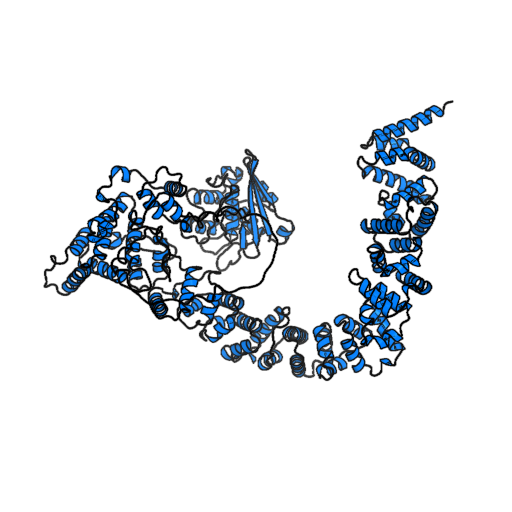842 ? 46.146 4.819 -41.768 1.00 87.50 842 VAL A C 1
ATOM 6738 O O . VAL A 1 842 ? 45.129 5.493 -41.614 1.00 87.50 842 VAL A O 1
ATOM 6741 N N . TRP A 1 843 ? 47.305 5.144 -41.189 1.00 88.00 843 TRP A N 1
ATOM 6742 C CA . TRP A 1 843 ? 47.461 6.345 -40.370 1.00 88.00 843 TRP A CA 1
ATOM 6743 C C . TRP A 1 843 ? 47.052 7.606 -41.137 1.00 88.00 843 TRP A C 1
ATOM 6745 O O . TRP A 1 843 ? 46.284 8.404 -40.609 1.00 88.00 843 TRP A O 1
ATOM 6755 N N . SER A 1 844 ? 47.475 7.746 -42.401 1.00 84.56 844 SER A N 1
ATOM 6756 C CA . SER A 1 844 ? 47.120 8.900 -43.244 1.00 84.56 844 SER A CA 1
ATOM 6757 C C . SER A 1 844 ? 45.613 9.040 -43.497 1.00 84.56 844 SER A C 1
ATOM 6759 O O . SER A 1 844 ? 45.112 10.156 -43.617 1.00 84.56 844 SER A O 1
ATOM 6761 N N . LYS A 1 845 ? 44.874 7.921 -43.520 1.00 84.81 845 LYS A N 1
ATOM 6762 C CA . LYS A 1 845 ? 43.409 7.918 -43.629 1.00 84.81 845 LYS A CA 1
ATOM 6763 C C . LYS A 1 845 ? 42.744 8.252 -42.283 1.00 84.81 845 LYS A C 1
ATOM 6765 O O . LYS A 1 845 ? 41.749 8.968 -42.251 1.00 84.81 845 LYS A O 1
ATOM 6770 N N . LEU A 1 846 ? 43.309 7.782 -41.166 1.00 82.75 846 LEU A N 1
ATOM 6771 C CA . LEU A 1 846 ? 42.776 7.984 -39.809 1.00 82.75 846 LEU A CA 1
ATOM 6772 C C . LEU A 1 846 ? 43.097 9.357 -39.200 1.00 82.75 846 LEU A C 1
ATOM 6774 O O . LEU A 1 846 ? 42.510 9.722 -38.180 1.00 82.75 846 LEU A O 1
ATOM 6778 N N . THR A 1 847 ? 43.993 10.152 -39.797 1.00 78.94 847 THR A N 1
ATOM 6779 C CA . THR A 1 847 ? 44.398 11.445 -39.215 1.00 78.94 847 THR A CA 1
ATOM 6780 C C . THR A 1 847 ? 43.256 12.451 -39.045 1.00 78.94 847 THR A C 1
ATOM 6782 O O . THR A 1 847 ? 43.415 13.399 -38.284 1.00 78.94 847 THR A O 1
ATOM 6785 N N . ASN A 1 848 ? 42.120 12.251 -39.720 1.00 78.25 848 ASN A N 1
ATOM 6786 C CA . ASN A 1 848 ? 40.933 13.105 -39.609 1.00 78.25 848 ASN A CA 1
ATOM 6787 C C . ASN A 1 848 ? 39.809 12.491 -38.749 1.00 78.25 848 ASN A C 1
ATOM 6789 O O . ASN A 1 848 ? 38.771 13.120 -38.574 1.00 78.25 848 ASN A O 1
ATOM 6793 N N . GLU A 1 849 ? 39.991 11.282 -38.208 1.00 83.31 849 GLU A N 1
ATOM 6794 C CA . GLU A 1 849 ? 38.973 10.596 -37.405 1.00 83.31 849 GLU A CA 1
ATOM 6795 C C . GLU A 1 849 ? 39.120 10.975 -35.922 1.00 83.31 849 GLU A C 1
ATOM 6797 O O . GLU A 1 849 ? 39.925 10.406 -35.176 1.00 83.31 849 GLU A O 1
ATOM 6802 N N . ASP A 1 850 ? 38.328 11.957 -35.479 1.00 76.81 850 ASP A N 1
ATOM 6803 C CA . ASP A 1 850 ? 38.411 12.538 -34.130 1.00 76.81 850 ASP A CA 1
ATOM 6804 C C . ASP A 1 850 ? 38.299 11.492 -33.011 1.00 76.81 850 ASP A C 1
ATOM 6806 O O . ASP A 1 850 ? 38.992 11.575 -31.991 1.00 76.81 850 ASP A O 1
ATOM 6810 N N . TYR A 1 851 ? 37.463 10.470 -33.212 1.00 77.94 851 TYR A N 1
ATOM 6811 C CA . TYR A 1 851 ? 37.242 9.424 -32.219 1.00 77.94 851 TYR A CA 1
ATOM 6812 C C . TYR A 1 851 ? 38.470 8.518 -32.041 1.00 77.94 851 TYR A C 1
ATOM 6814 O O . TYR A 1 851 ? 38.940 8.335 -30.915 1.00 77.94 851 TYR A O 1
ATOM 6822 N N . PHE A 1 852 ? 39.039 8.009 -33.138 1.00 83.12 852 PHE A N 1
ATOM 6823 C CA . PHE A 1 852 ? 40.269 7.207 -33.118 1.00 83.12 852 PHE A CA 1
ATOM 6824 C C . PHE A 1 852 ? 41.417 7.978 -32.446 1.00 83.12 852 PHE A C 1
ATOM 6826 O O . PHE A 1 852 ? 42.093 7.476 -31.541 1.00 83.12 852 PHE A O 1
ATOM 6833 N N . ASN A 1 853 ? 41.573 9.254 -32.804 1.00 80.44 853 ASN A N 1
ATOM 6834 C CA . ASN A 1 853 ? 42.588 10.130 -32.221 1.00 80.44 853 ASN A CA 1
ATOM 6835 C C . ASN A 1 853 ? 42.340 10.417 -30.731 1.00 80.44 853 ASN A C 1
ATOM 6837 O O . ASN A 1 853 ? 43.288 10.518 -29.951 1.00 80.44 853 ASN A O 1
ATOM 6841 N N . SER A 1 854 ? 41.081 10.484 -30.287 1.00 78.94 854 SER A N 1
ATOM 6842 C CA . SER A 1 854 ? 40.773 10.594 -28.860 1.00 78.94 854 SER A CA 1
ATOM 6843 C C . SER A 1 854 ? 41.097 9.317 -28.081 1.00 78.94 854 SER A C 1
ATOM 6845 O O . SER A 1 854 ? 41.476 9.427 -26.914 1.00 78.94 854 SER A O 1
ATOM 6847 N N . GLN A 1 855 ? 40.905 8.129 -28.654 1.00 80.69 855 GLN A N 1
ATOM 6848 C CA . GLN A 1 855 ? 41.154 6.872 -27.939 1.00 80.69 855 GLN A CA 1
ATOM 6849 C C . GLN A 1 855 ? 42.642 6.532 -27.866 1.00 80.69 855 GLN A C 1
ATOM 6851 O O . GLN A 1 855 ? 43.128 6.169 -26.795 1.00 80.69 855 GLN A O 1
ATOM 6856 N N . THR A 1 856 ? 43.400 6.790 -28.938 1.00 81.12 856 THR A N 1
ATOM 6857 C CA . THR A 1 856 ? 44.873 6.680 -28.915 1.00 81.12 856 THR A CA 1
ATOM 6858 C C . THR A 1 856 ? 45.501 7.540 -27.805 1.00 81.12 856 THR A C 1
ATOM 6860 O O . THR A 1 856 ? 46.512 7.151 -27.227 1.00 81.12 856 THR A O 1
ATOM 6863 N N . LEU A 1 857 ? 44.879 8.673 -27.443 1.00 77.00 857 LEU A N 1
ATOM 6864 C CA . LEU A 1 857 ? 45.280 9.511 -26.304 1.00 77.00 857 LEU A CA 1
ATOM 6865 C C . LEU A 1 857 ? 44.848 8.972 -24.935 1.00 77.00 857 LEU A C 1
ATOM 6867 O O . LEU A 1 857 ? 45.566 9.168 -23.953 1.00 77.00 857 LEU A O 1
ATOM 6871 N N . LYS A 1 858 ? 43.666 8.354 -24.834 1.00 79.50 858 LYS A N 1
ATOM 6872 C CA . LYS A 1 858 ? 43.143 7.810 -23.568 1.00 79.50 858 LYS A CA 1
ATOM 6873 C C . LYS A 1 858 ? 43.893 6.546 -23.150 1.00 79.50 858 LYS A C 1
ATOM 6875 O O . LYS A 1 858 ? 44.249 6.416 -21.978 1.00 79.50 858 LYS A O 1
ATOM 6880 N N . SER A 1 859 ? 44.207 5.691 -24.120 1.00 80.81 859 SER A N 1
ATOM 6881 C CA . SER A 1 859 ? 44.809 4.375 -23.906 1.00 80.81 859 SER A CA 1
ATOM 6882 C C . SER A 1 859 ? 46.100 4.181 -24.717 1.00 80.81 859 SER A C 1
ATOM 6884 O O . SER A 1 859 ? 46.253 3.162 -25.380 1.00 80.81 859 SER A O 1
ATOM 6886 N N . PRO A 1 860 ? 47.101 5.085 -24.652 1.00 75.88 860 PRO A N 1
ATOM 6887 C CA . PRO A 1 860 ? 48.282 5.035 -25.525 1.00 75.88 860 PRO A CA 1
ATOM 6888 C C . PRO A 1 860 ? 49.156 3.789 -25.320 1.00 75.88 860 PRO A C 1
ATOM 6890 O O . PRO A 1 860 ? 50.058 3.547 -26.118 1.00 75.88 860 PRO A O 1
ATOM 6893 N N . SER A 1 861 ? 48.932 3.035 -24.235 1.00 78.94 861 SER A N 1
ATOM 6894 C CA . SER A 1 861 ? 49.587 1.756 -23.922 1.00 78.94 861 SER A CA 1
ATOM 6895 C C . SER A 1 861 ? 48.969 0.547 -24.609 1.00 78.94 861 SER A C 1
ATOM 6897 O O . SER A 1 861 ? 49.525 -0.536 -24.469 1.00 78.94 861 SER A O 1
ATOM 6899 N N . HIS A 1 862 ? 47.768 0.676 -25.172 1.00 87.31 862 HIS A N 1
ATOM 6900 C CA . HIS A 1 862 ? 47.025 -0.489 -25.627 1.00 87.31 862 HIS A CA 1
ATOM 6901 C C . HIS A 1 862 ? 47.768 -1.152 -26.791 1.00 87.31 862 HIS A C 1
ATOM 6903 O O . HIS A 1 862 ? 48.265 -0.456 -27.680 1.00 87.31 862 HIS A O 1
ATOM 6909 N N . LYS A 1 863 ? 47.809 -2.491 -26.816 1.00 87.38 863 LYS A N 1
ATOM 6910 C CA . LYS A 1 863 ? 48.525 -3.271 -27.846 1.00 87.38 863 LYS A CA 1
ATOM 6911 C C . LYS A 1 863 ? 48.080 -2.928 -29.270 1.00 87.38 863 LYS A C 1
ATOM 6913 O O . LYS A 1 863 ? 48.876 -2.958 -30.197 1.00 87.38 863 LYS A O 1
ATOM 6918 N N . LEU A 1 864 ? 46.820 -2.520 -29.430 1.00 87.12 864 LEU A N 1
ATOM 6919 C CA . LEU A 1 864 ? 46.265 -2.038 -30.700 1.00 87.12 864 LEU A CA 1
ATOM 6920 C C . LEU A 1 864 ? 47.008 -0.816 -31.267 1.00 87.12 864 LEU A C 1
ATOM 6922 O O . LEU A 1 864 ? 47.091 -0.658 -32.483 1.00 87.12 864 LEU A O 1
ATOM 6926 N N . PHE A 1 865 ? 47.558 0.043 -30.404 1.00 89.25 865 PHE A N 1
ATOM 6927 C CA . PHE A 1 865 ? 48.243 1.271 -30.810 1.00 89.25 865 PHE A CA 1
ATOM 6928 C C . PHE A 1 865 ? 49.767 1.138 -30.860 1.00 89.25 865 PHE A C 1
ATOM 6930 O O . PHE A 1 865 ? 50.429 2.020 -31.406 1.00 89.25 865 PHE A O 1
ATOM 6937 N N . GLU A 1 866 ? 50.342 0.049 -30.343 1.00 87.50 866 GLU A N 1
ATOM 6938 C CA . GLU A 1 866 ? 51.787 -0.214 -30.408 1.00 87.50 866 GLU A CA 1
ATOM 6939 C C . GLU A 1 866 ? 52.360 -0.132 -31.834 1.00 87.50 866 GLU A C 1
ATOM 6941 O O . GLU A 1 866 ? 53.393 0.523 -31.996 1.00 87.50 866 GLU A O 1
ATOM 6946 N N . PRO A 1 867 ? 51.697 -0.663 -32.886 1.00 90.44 867 PRO A N 1
ATOM 6947 C CA . PRO A 1 867 ? 52.182 -0.531 -34.261 1.00 90.44 867 PRO A CA 1
ATOM 6948 C C . PRO A 1 867 ? 52.301 0.928 -34.709 1.00 90.44 867 PRO A C 1
ATOM 6950 O O . PRO A 1 867 ? 53.303 1.325 -35.300 1.00 90.44 867 PRO A O 1
ATOM 6953 N N . PHE A 1 868 ? 51.316 1.762 -34.370 1.00 88.94 868 PHE A N 1
ATOM 6954 C CA . PHE A 1 868 ? 51.358 3.195 -34.666 1.00 88.94 868 PHE A CA 1
ATOM 6955 C C . PHE A 1 868 ? 52.446 3.896 -33.857 1.00 88.94 868 PHE A C 1
ATOM 6957 O O . PHE A 1 868 ? 53.145 4.762 -34.373 1.00 88.94 868 PHE A O 1
ATOM 6964 N N . ASN A 1 869 ? 52.648 3.484 -32.606 1.00 85.50 869 ASN A N 1
ATOM 6965 C CA . ASN A 1 869 ? 53.697 4.039 -31.763 1.00 85.50 869 ASN A CA 1
ATOM 6966 C C . ASN A 1 869 ? 55.110 3.679 -32.248 1.00 85.50 869 ASN A C 1
ATOM 6968 O O . ASN A 1 869 ? 56.028 4.474 -32.052 1.00 85.50 869 ASN A O 1
ATOM 6972 N N . LYS A 1 870 ? 55.264 2.508 -32.877 1.00 87.62 870 LYS A N 1
ATOM 6973 C CA . LYS A 1 870 ? 56.513 1.995 -33.455 1.00 87.62 870 LYS A CA 1
ATOM 6974 C C . LYS A 1 870 ? 56.831 2.623 -34.814 1.00 87.62 870 LYS A C 1
ATOM 6976 O O . LYS A 1 870 ? 57.982 2.958 -35.074 1.00 87.62 870 LYS A O 1
ATOM 6981 N N . HIS A 1 871 ? 55.826 2.773 -35.679 1.00 90.19 871 HIS A N 1
ATOM 6982 C CA . HIS A 1 871 ? 56.028 3.127 -37.092 1.00 90.19 871 HIS A CA 1
ATOM 6983 C C . HIS A 1 871 ? 55.737 4.595 -37.436 1.00 90.19 871 HIS A C 1
ATOM 6985 O O . HIS A 1 871 ? 56.124 5.038 -38.523 1.00 90.19 871 HIS A O 1
ATOM 6991 N N . ILE A 1 872 ? 55.077 5.347 -36.544 1.00 89.56 872 ILE A N 1
ATOM 6992 C CA . ILE A 1 872 ? 54.744 6.768 -36.729 1.00 89.56 872 ILE A CA 1
ATOM 6993 C C . ILE A 1 872 ? 55.541 7.639 -35.751 1.00 89.56 872 ILE A C 1
ATOM 6995 O O . ILE A 1 872 ? 55.496 7.452 -34.527 1.00 89.56 872 ILE A O 1
ATOM 6999 N N . ASP A 1 873 ? 56.232 8.641 -36.297 1.00 87.94 873 ASP A N 1
ATOM 7000 C CA . ASP A 1 873 ? 57.002 9.620 -35.530 1.00 87.94 873 ASP A CA 1
ATOM 7001 C C . ASP A 1 873 ? 56.117 10.309 -34.472 1.00 87.94 873 ASP A C 1
ATOM 7003 O O . ASP A 1 873 ? 54.958 10.664 -34.721 1.00 87.94 873 ASP A O 1
ATOM 7007 N N . ILE A 1 874 ? 56.644 10.474 -33.255 1.00 85.25 874 ILE A N 1
ATOM 7008 C CA . ILE A 1 874 ? 55.898 11.059 -32.133 1.00 85.25 874 ILE A CA 1
ATOM 7009 C C . ILE A 1 874 ? 55.427 12.490 -32.437 1.00 85.25 874 ILE A C 1
ATOM 7011 O O . ILE A 1 874 ? 54.344 12.874 -32.000 1.00 85.25 874 ILE A O 1
ATOM 7015 N N . LYS A 1 875 ? 56.171 13.256 -33.246 1.00 86.25 875 LYS A N 1
ATOM 7016 C CA . LYS A 1 875 ? 55.792 14.608 -33.675 1.00 86.25 875 LYS A CA 1
ATOM 7017 C C . LYS A 1 875 ? 54.552 14.573 -34.571 1.00 86.25 875 LYS A C 1
ATOM 7019 O O . LYS A 1 875 ? 53.669 15.414 -34.412 1.00 86.25 875 LYS A O 1
ATOM 7024 N N . ASP A 1 876 ? 54.436 13.575 -35.450 1.00 83.81 876 ASP A N 1
ATOM 7025 C CA . ASP A 1 876 ? 53.271 13.393 -36.331 1.00 83.81 876 ASP A CA 1
ATOM 7026 C C . ASP A 1 876 ? 52.041 12.880 -35.574 1.00 83.81 876 ASP A C 1
ATOM 7028 O O . ASP A 1 876 ? 50.912 13.315 -35.832 1.00 83.81 876 ASP A O 1
ATOM 7032 N N . ARG A 1 877 ? 52.253 12.032 -34.561 1.00 86.50 877 ARG A N 1
ATOM 7033 C CA . ARG A 1 877 ? 51.198 11.638 -33.615 1.00 86.50 877 ARG A CA 1
ATOM 7034 C C . ARG A 1 877 ? 50.686 12.830 -32.814 1.00 86.50 877 ARG A C 1
ATOM 7036 O O . ARG A 1 877 ? 49.482 13.077 -32.790 1.00 86.50 877 ARG A O 1
ATOM 7043 N N . CYS A 1 878 ? 51.587 13.626 -32.237 1.00 81.25 878 CYS A N 1
ATOM 7044 C CA . CYS A 1 878 ? 51.228 14.837 -31.502 1.00 81.25 878 CYS A CA 1
ATOM 7045 C C . CYS A 1 878 ? 50.490 15.856 -32.372 1.00 81.25 878 CYS A C 1
ATOM 7047 O O . CYS A 1 878 ? 49.497 16.425 -31.918 1.00 81.25 878 CYS A O 1
ATOM 7049 N N . LEU A 1 879 ? 50.923 16.052 -33.619 1.00 80.06 879 LEU A N 1
ATOM 7050 C CA . LEU A 1 879 ? 50.239 16.918 -34.576 1.00 80.06 879 LEU A CA 1
ATOM 7051 C C . LEU A 1 879 ? 48.790 16.470 -34.811 1.00 80.06 879 LEU A C 1
ATOM 7053 O O . LEU A 1 879 ? 47.871 17.288 -34.784 1.00 80.06 879 LEU A O 1
ATOM 7057 N N . THR A 1 880 ? 48.585 15.168 -35.002 1.00 79.62 880 THR A N 1
ATOM 7058 C CA . THR A 1 880 ? 47.266 14.568 -35.250 1.00 79.62 880 THR A CA 1
ATOM 7059 C C . THR A 1 880 ? 46.356 14.695 -34.024 1.00 79.62 880 THR A C 1
ATOM 7061 O O . THR A 1 880 ? 45.240 15.205 -34.117 1.00 79.62 880 THR A O 1
ATOM 7064 N N . TRP A 1 881 ? 46.867 14.364 -32.835 1.00 81.75 881 TRP A N 1
ATOM 7065 C CA . TRP A 1 881 ? 46.164 14.545 -31.560 1.00 81.75 881 TRP A CA 1
ATOM 7066 C C . TRP A 1 881 ? 45.725 15.988 -31.318 1.00 81.75 881 TRP A C 1
ATOM 7068 O O . TRP A 1 881 ? 44.634 16.237 -30.804 1.00 81.75 881 TRP A O 1
ATOM 7078 N N . VAL A 1 882 ? 46.558 16.948 -31.715 1.00 73.62 882 VAL A N 1
ATOM 7079 C CA . VAL A 1 882 ? 46.279 18.378 -31.583 1.00 73.62 882 VAL A CA 1
ATOM 7080 C C . VAL A 1 882 ? 45.263 18.880 -32.610 1.00 73.62 882 VAL A C 1
ATOM 7082 O O . VAL A 1 882 ? 44.514 19.803 -32.294 1.00 73.62 882 VAL A O 1
ATOM 7085 N N . LYS A 1 883 ? 45.196 18.297 -33.813 1.00 71.88 883 LYS A N 1
ATOM 7086 C CA . LYS A 1 883 ? 44.212 18.673 -34.847 1.00 71.88 883 LYS A CA 1
ATOM 7087 C C . LYS A 1 883 ? 42.779 18.237 -34.502 1.00 71.88 883 LYS A C 1
ATOM 7089 O O . LYS A 1 883 ? 41.842 18.970 -34.845 1.00 71.88 883 LYS A O 1
ATOM 7094 N N . CYS A 1 884 ? 42.645 17.102 -33.813 1.00 66.00 884 CYS A N 1
ATOM 7095 C CA . CYS A 1 884 ? 41.380 16.399 -33.560 1.00 66.00 884 CYS A CA 1
ATOM 7096 C C . CYS A 1 884 ? 40.771 16.602 -32.160 1.00 66.00 884 CYS A C 1
ATOM 7098 O O . CYS A 1 884 ? 39.627 16.226 -31.922 1.00 66.00 884 CYS A O 1
ATOM 7100 N N . SER A 1 885 ? 41.501 17.173 -31.195 1.00 61.66 885 SER A N 1
ATOM 7101 C CA . SER A 1 885 ? 40.991 17.335 -29.825 1.00 61.66 885 SER A CA 1
ATOM 7102 C C . SER A 1 885 ? 40.418 18.733 -29.563 1.00 61.66 885 SER A C 1
ATOM 7104 O O . SER A 1 885 ? 41.097 19.746 -29.716 1.00 61.66 885 SER A O 1
ATOM 7106 N N . GLY A 1 886 ? 39.163 18.801 -29.106 1.00 59.91 886 GLY A N 1
ATOM 7107 C CA . GLY A 1 886 ? 38.606 20.002 -28.479 1.00 59.91 886 GLY A CA 1
ATOM 7108 C C . GLY A 1 886 ? 39.274 20.219 -27.123 1.00 59.91 886 GLY A C 1
ATOM 7109 O O . GLY A 1 886 ? 38.861 19.616 -26.148 1.00 59.91 886 GLY A O 1
ATOM 7110 N N . TYR A 1 887 ? 40.333 21.026 -27.090 1.00 64.62 887 TYR A N 1
ATOM 7111 C CA . TYR A 1 887 ? 41.333 21.272 -26.035 1.00 64.62 887 TYR A CA 1
ATOM 7112 C C . TYR A 1 887 ? 40.919 21.235 -24.544 1.00 64.62 887 TYR A C 1
ATOM 7114 O O . TYR A 1 887 ? 41.109 22.195 -23.785 1.00 64.62 887 TYR A O 1
ATOM 7122 N N . THR A 1 888 ? 40.460 20.086 -24.054 1.00 68.19 888 THR A N 1
ATOM 7123 C CA . THR A 1 888 ? 40.153 19.890 -22.634 1.00 68.19 888 THR A CA 1
ATOM 7124 C C . THR A 1 888 ? 41.431 19.726 -21.802 1.00 68.19 888 THR A C 1
ATOM 7126 O O . THR A 1 888 ? 42.487 19.294 -22.272 1.00 68.19 888 THR A O 1
ATOM 7129 N N . GLY A 1 889 ? 41.358 20.066 -20.510 1.00 68.94 889 GLY A N 1
ATOM 7130 C CA . GLY A 1 889 ? 42.483 19.882 -19.583 1.00 68.94 889 GLY A CA 1
ATOM 7131 C C . GLY A 1 889 ? 42.936 18.423 -19.432 1.00 68.94 889 GLY A C 1
ATOM 7132 O O . GLY A 1 889 ? 44.107 18.181 -19.140 1.00 68.94 889 GLY A O 1
ATOM 7133 N N . SER A 1 890 ? 42.046 17.452 -19.652 1.00 71.88 890 SER A N 1
ATOM 7134 C CA . SER A 1 890 ? 42.352 16.016 -19.622 1.00 71.88 890 SER A CA 1
ATOM 7135 C C . SER A 1 890 ? 43.160 15.569 -20.844 1.00 71.88 890 SER A C 1
ATOM 7137 O O . SER A 1 890 ? 44.149 14.856 -20.681 1.00 71.88 890 SER A O 1
ATOM 7139 N N . GLN A 1 891 ? 42.826 16.048 -22.045 1.00 73.56 891 GLN A N 1
ATOM 7140 C CA . GLN A 1 891 ? 43.556 15.715 -23.276 1.00 73.56 891 GLN A CA 1
ATOM 7141 C C . GLN A 1 891 ? 44.985 16.267 -23.272 1.00 73.56 891 GLN A C 1
ATOM 7143 O O . GLN A 1 891 ? 45.923 15.549 -23.608 1.00 73.56 891 GLN A O 1
ATOM 7148 N N . LEU A 1 892 ? 45.197 17.496 -22.784 1.00 76.38 892 LEU A N 1
ATOM 7149 C CA . LEU A 1 892 ? 46.555 18.035 -22.629 1.00 76.38 892 LEU A CA 1
ATOM 7150 C C . LEU A 1 892 ? 47.393 17.236 -21.616 1.00 76.38 892 LEU A C 1
ATOM 7152 O O . LEU A 1 892 ? 48.593 17.053 -21.812 1.00 76.38 892 LEU A O 1
ATOM 7156 N N . LYS A 1 893 ? 46.784 16.721 -20.537 1.00 79.69 893 LYS A N 1
ATOM 7157 C CA . LYS A 1 893 ? 47.480 15.814 -19.606 1.00 79.69 893 LYS A CA 1
ATOM 7158 C C . LYS A 1 893 ? 47.859 14.493 -20.289 1.00 79.69 893 LYS A C 1
ATOM 7160 O O . LYS A 1 893 ? 48.956 13.995 -20.049 1.00 79.69 893 LYS A O 1
ATOM 7165 N N . ALA A 1 894 ? 46.990 13.959 -21.147 1.00 78.94 894 ALA A N 1
ATOM 7166 C CA . ALA A 1 894 ? 47.236 12.731 -21.901 1.00 78.94 894 ALA A CA 1
ATOM 7167 C C . ALA A 1 894 ? 48.358 12.884 -22.945 1.00 78.94 894 ALA A C 1
ATOM 7169 O O . ALA A 1 894 ? 49.239 12.025 -23.021 1.00 78.94 894 ALA A O 1
ATOM 7170 N N . ILE A 1 895 ? 48.398 14.010 -23.670 1.00 82.62 895 ILE A N 1
ATOM 7171 C CA . ILE A 1 895 ? 49.500 14.340 -24.590 1.00 82.62 895 ILE A CA 1
ATOM 7172 C C . ILE A 1 895 ? 50.823 14.398 -23.819 1.00 82.62 895 ILE A C 1
ATOM 7174 O O . ILE A 1 895 ? 51.785 13.742 -24.209 1.00 82.62 895 ILE A O 1
ATOM 7178 N N . ARG A 1 896 ? 50.865 15.100 -22.674 1.00 84.12 896 ARG A N 1
ATOM 7179 C CA . ARG A 1 896 ? 52.073 15.165 -21.831 1.00 84.12 896 ARG A CA 1
ATOM 7180 C C . ARG A 1 896 ? 52.517 13.786 -21.343 1.00 84.12 896 ARG A C 1
ATOM 7182 O O . ARG A 1 896 ? 53.705 13.487 -21.367 1.00 84.12 896 ARG A O 1
ATOM 7189 N N . LYS A 1 897 ? 51.578 12.941 -20.906 1.00 82.88 897 LYS A N 1
ATOM 7190 C CA . LYS A 1 897 ? 51.878 11.567 -20.473 1.00 82.88 897 LYS A CA 1
ATOM 7191 C C . LYS A 1 897 ? 52.466 10.734 -21.618 1.00 82.88 897 LYS A C 1
ATOM 7193 O O . LYS A 1 897 ? 53.393 9.966 -21.384 1.00 82.88 897 LYS A O 1
ATOM 7198 N N . SER A 1 898 ? 51.962 10.916 -22.838 1.00 82.12 898 SER A N 1
ATOM 7199 C CA . SER A 1 898 ? 52.461 10.228 -24.035 1.00 82.12 898 SER A CA 1
ATOM 7200 C C . SER A 1 898 ? 53.851 10.718 -24.443 1.00 82.12 898 SER A C 1
ATOM 7202 O O . SER A 1 898 ? 54.722 9.894 -24.700 1.00 82.12 898 SER A O 1
ATOM 7204 N N . LEU A 1 899 ? 54.094 12.033 -24.408 1.00 85.25 899 LEU A N 1
ATOM 7205 C CA . LEU A 1 899 ? 55.421 12.616 -24.634 1.00 85.25 899 LEU A CA 1
ATOM 7206 C C . LEU A 1 899 ? 56.441 12.109 -23.608 1.00 85.25 899 LEU A C 1
ATOM 7208 O O . LEU A 1 899 ? 57.489 11.611 -23.993 1.00 85.25 899 LEU A O 1
ATOM 7212 N N . ASN A 1 900 ? 56.102 12.116 -22.314 1.00 84.69 900 ASN A N 1
ATOM 7213 C CA . ASN A 1 900 ? 56.980 11.586 -21.261 1.00 84.69 900 ASN A CA 1
ATOM 7214 C C . ASN A 1 900 ? 57.330 10.104 -21.454 1.00 84.69 900 ASN A C 1
ATOM 7216 O O . ASN A 1 900 ? 58.392 9.670 -21.021 1.00 84.69 900 ASN A O 1
ATOM 7220 N N . ARG A 1 901 ? 56.427 9.325 -22.056 1.00 83.75 901 ARG A N 1
ATOM 7221 C CA . ARG A 1 901 ? 56.628 7.892 -22.283 1.00 83.75 901 ARG A CA 1
ATOM 7222 C C . ARG A 1 901 ? 57.479 7.610 -23.515 1.00 83.75 901 ARG A C 1
ATOM 7224 O O . ARG A 1 901 ? 58.341 6.745 -23.456 1.00 83.75 901 ARG A O 1
ATOM 7231 N N . TYR A 1 902 ? 57.186 8.280 -24.627 1.00 83.44 902 TYR A N 1
ATOM 7232 C CA . TYR A 1 902 ? 57.784 7.966 -25.927 1.00 83.44 902 TYR A CA 1
ATOM 7233 C C . TYR A 1 902 ? 58.983 8.853 -26.280 1.00 83.44 902 TYR A C 1
ATOM 7235 O O . TYR A 1 902 ? 59.729 8.506 -27.186 1.00 83.44 902 TYR A O 1
ATOM 7243 N N . HIS A 1 903 ? 59.182 9.957 -25.556 1.00 86.88 903 HIS A N 1
ATOM 7244 C CA . HIS A 1 903 ? 60.357 10.827 -25.640 1.00 86.88 903 HIS A CA 1
ATOM 7245 C C . HIS A 1 903 ? 60.711 11.350 -24.231 1.00 86.88 903 HIS A C 1
ATOM 7247 O O . HIS A 1 903 ? 60.475 12.518 -23.908 1.00 86.88 903 HIS A O 1
ATOM 7253 N N . PRO A 1 904 ? 61.184 10.484 -23.313 1.00 85.88 904 PRO A N 1
ATOM 7254 C CA . PRO A 1 904 ? 61.532 10.900 -21.955 1.00 85.88 904 PRO A CA 1
ATOM 7255 C C . PRO A 1 904 ? 62.600 12.001 -21.991 1.00 85.88 904 PRO A C 1
ATOM 7257 O O . PRO A 1 904 ? 63.571 11.909 -22.731 1.00 85.88 904 PRO A O 1
ATOM 7260 N N . GLY A 1 905 ? 62.405 13.065 -21.209 1.00 85.31 905 GLY A N 1
ATOM 7261 C CA . GLY A 1 905 ? 63.283 14.241 -21.246 1.00 85.31 905 GLY A CA 1
ATOM 7262 C C . GLY A 1 905 ? 62.948 15.268 -22.336 1.00 85.31 905 GLY A C 1
ATOM 7263 O O . GLY A 1 905 ? 63.652 16.266 -22.448 1.00 85.31 905 GLY A O 1
ATOM 7264 N N . TRP A 1 906 ? 61.846 15.103 -23.084 1.00 88.50 906 TRP A N 1
ATOM 7265 C CA . TRP A 1 906 ? 61.412 16.084 -24.094 1.00 88.50 906 TRP A CA 1
ATOM 7266 C C . TRP A 1 906 ? 61.270 17.519 -23.557 1.00 88.50 906 TRP A C 1
ATOM 7268 O O . TRP A 1 906 ? 61.405 18.469 -24.315 1.00 88.50 906 TRP A O 1
ATOM 7278 N N . GLU A 1 907 ? 61.007 17.701 -22.255 1.00 83.69 907 GLU A N 1
ATOM 7279 C CA . GLU A 1 907 ? 60.885 19.026 -21.624 1.00 83.69 907 GLU A CA 1
ATOM 7280 C C . GLU A 1 907 ? 62.208 19.820 -21.627 1.00 83.69 907 GLU A C 1
ATOM 7282 O O . GLU A 1 907 ? 62.197 21.036 -21.425 1.00 83.69 907 GLU A O 1
ATOM 7287 N N . THR A 1 908 ? 63.336 19.143 -21.857 1.00 82.25 908 THR A N 1
ATOM 7288 C CA . THR A 1 908 ? 64.694 19.707 -21.886 1.00 82.25 908 THR A CA 1
ATOM 7289 C C . THR A 1 908 ? 65.412 19.501 -23.222 1.00 82.25 908 THR A C 1
ATOM 7291 O O . THR A 1 908 ? 66.555 19.920 -23.357 1.00 82.25 908 THR A O 1
ATOM 7294 N N . ASP A 1 909 ? 64.767 18.856 -24.196 1.00 87.12 909 ASP A N 1
ATOM 7295 C CA . ASP A 1 909 ? 65.323 18.600 -25.526 1.00 87.12 909 ASP A CA 1
ATOM 7296 C C . ASP A 1 909 ? 64.976 19.761 -26.468 1.00 87.12 909 ASP A C 1
ATOM 7298 O O . ASP A 1 909 ? 63.878 19.845 -27.026 1.00 87.12 909 ASP A O 1
ATOM 7302 N N . ASP A 1 910 ? 65.913 20.699 -26.599 1.00 82.69 910 ASP A N 1
ATOM 7303 C CA . ASP A 1 910 ? 65.725 21.938 -27.356 1.00 82.69 910 ASP A CA 1
ATOM 7304 C C . ASP A 1 910 ? 65.413 21.684 -28.838 1.00 82.69 910 ASP A C 1
ATOM 7306 O O . ASP A 1 910 ? 64.559 22.364 -29.419 1.00 82.69 910 ASP A O 1
ATOM 7310 N N . GLN A 1 911 ? 66.076 20.697 -29.450 1.00 85.31 911 GLN A N 1
ATOM 7311 C CA . GLN A 1 911 ? 65.871 20.356 -30.856 1.00 85.31 911 GLN A CA 1
ATOM 7312 C C . GLN A 1 911 ? 64.471 19.772 -31.055 1.00 85.31 911 GLN A C 1
ATOM 7314 O O . GLN A 1 911 ? 63.712 20.242 -31.906 1.00 85.31 911 GLN A O 1
ATOM 7319 N N . PHE A 1 912 ? 64.093 18.805 -30.218 1.00 87.50 912 PHE A N 1
ATOM 7320 C CA . PHE A 1 912 ? 62.771 18.195 -30.269 1.00 87.50 912 PHE A CA 1
ATOM 7321 C C . PHE A 1 912 ? 61.651 19.217 -30.047 1.00 87.50 912 PHE A C 1
ATOM 7323 O O . PHE A 1 912 ? 60.670 19.228 -30.792 1.00 87.50 912 PHE A O 1
ATOM 7330 N N . LEU A 1 913 ? 61.795 20.103 -29.054 1.00 83.50 913 LEU A N 1
ATOM 7331 C CA . LEU A 1 913 ? 60.819 21.158 -28.768 1.00 83.50 913 LEU A CA 1
ATOM 7332 C C . LEU A 1 913 ? 60.658 22.120 -29.946 1.00 83.50 913 LEU A C 1
ATOM 7334 O O . LEU A 1 913 ? 59.532 22.510 -30.254 1.00 83.50 913 LEU A O 1
ATOM 7338 N N . THR A 1 914 ? 61.756 22.470 -30.617 1.00 80.94 914 THR A N 1
ATOM 7339 C CA . THR A 1 914 ? 61.746 23.366 -31.781 1.00 80.94 914 THR A CA 1
ATOM 7340 C C . THR A 1 914 ? 61.041 22.719 -32.974 1.00 80.94 914 THR A C 1
ATOM 7342 O O . THR A 1 914 ? 60.146 23.322 -33.571 1.00 80.94 914 THR A O 1
ATOM 7345 N N . GLU A 1 915 ? 61.368 21.464 -33.285 1.00 84.25 915 GLU A N 1
ATOM 7346 C CA . GLU A 1 915 ? 60.747 20.715 -34.384 1.00 84.25 915 GLU A CA 1
ATOM 7347 C C . GLU A 1 915 ? 59.261 20.424 -34.128 1.00 84.25 915 GLU A C 1
ATOM 7349 O O . GLU A 1 915 ? 58.421 20.574 -35.020 1.00 84.25 915 GLU A O 1
ATOM 7354 N N . LEU A 1 916 ? 58.910 20.037 -32.897 1.00 84.12 916 LEU A N 1
ATOM 7355 C CA . LEU A 1 916 ? 57.526 19.806 -32.493 1.00 84.12 916 LEU A CA 1
ATOM 7356 C C . LEU A 1 916 ? 56.716 21.106 -32.565 1.00 84.12 916 LEU A C 1
ATOM 7358 O O . LEU A 1 916 ? 55.594 21.107 -33.070 1.00 84.12 916 LEU A O 1
ATOM 7362 N N . TRP A 1 917 ? 57.286 22.224 -32.112 1.00 82.12 917 TRP A N 1
ATOM 7363 C CA . TRP A 1 917 ? 56.644 23.534 -32.182 1.00 82.12 917 TRP A CA 1
ATOM 7364 C C . TRP A 1 917 ? 56.379 23.984 -33.623 1.00 82.12 917 TRP A C 1
ATOM 7366 O O . TRP A 1 917 ? 55.279 24.461 -33.912 1.00 82.12 917 TRP A O 1
ATOM 7376 N N . ALA A 1 918 ? 57.333 23.772 -34.536 1.00 80.81 918 ALA A N 1
ATOM 7377 C CA . ALA A 1 918 ? 57.161 24.079 -35.956 1.00 80.81 918 ALA A CA 1
ATOM 7378 C C . ALA A 1 918 ? 55.941 23.348 -36.548 1.00 80.81 918 ALA A C 1
ATOM 7380 O O . ALA A 1 918 ? 55.058 23.991 -37.120 1.00 80.81 918 ALA A O 1
ATOM 7381 N N . LYS A 1 919 ? 55.816 22.034 -36.300 1.00 80.12 919 LYS A N 1
ATOM 7382 C CA . LYS A 1 919 ? 54.652 21.248 -36.748 1.00 80.12 919 LYS A CA 1
ATOM 7383 C C . LYS A 1 919 ? 53.341 21.714 -36.101 1.00 80.12 919 LYS A C 1
ATOM 7385 O O . LYS A 1 919 ? 52.304 21.784 -36.758 1.00 80.12 919 LYS A O 1
ATOM 7390 N N . LEU A 1 920 ? 53.358 22.051 -34.810 1.00 76.56 920 LEU A N 1
ATOM 7391 C CA . LEU A 1 920 ? 52.159 22.473 -34.076 1.00 76.56 920 LEU A CA 1
ATOM 7392 C C . LEU A 1 920 ? 51.626 23.844 -34.522 1.00 76.56 920 LEU A C 1
ATOM 7394 O O . LEU A 1 920 ? 50.409 24.053 -34.516 1.00 76.56 920 LEU A O 1
ATOM 7398 N N . ILE A 1 921 ? 52.504 24.761 -34.944 1.00 72.69 921 ILE A N 1
ATOM 7399 C CA . ILE A 1 921 ? 52.108 26.053 -35.523 1.00 72.69 921 ILE A CA 1
ATOM 7400 C C . ILE A 1 921 ? 51.385 25.863 -36.860 1.00 72.69 921 ILE A C 1
ATOM 7402 O O . ILE A 1 921 ? 50.374 26.529 -37.102 1.00 72.69 921 ILE A O 1
ATOM 7406 N N . GLU A 1 922 ? 51.849 24.943 -37.708 1.00 69.50 922 GLU A N 1
ATOM 7407 C CA . GLU A 1 922 ? 51.214 24.659 -39.003 1.00 69.50 922 GLU A CA 1
ATOM 7408 C C . GLU A 1 922 ? 49.757 24.196 -38.853 1.00 69.50 922 GLU A C 1
ATOM 7410 O O . GLU A 1 922 ? 48.914 24.504 -39.697 1.00 69.50 922 GLU A O 1
ATOM 7415 N N . ALA A 1 923 ? 49.411 23.538 -37.741 1.00 66.81 923 ALA A N 1
ATOM 7416 C CA . ALA A 1 923 ? 48.046 23.088 -37.476 1.00 66.81 923 ALA A CA 1
ATOM 7417 C C . ALA A 1 923 ? 47.039 24.209 -37.154 1.00 66.81 923 ALA A C 1
ATOM 7419 O O . ALA A 1 923 ? 45.848 23.906 -37.085 1.00 66.81 923 ALA A O 1
ATOM 7420 N N . LYS A 1 924 ? 47.473 25.468 -36.945 1.00 63.16 924 LYS A N 1
ATOM 7421 C CA . LYS A 1 924 ? 46.690 26.671 -36.547 1.00 63.16 924 LYS A CA 1
ATOM 7422 C C . LYS A 1 924 ? 45.862 26.561 -35.249 1.00 63.16 924 LYS A C 1
ATOM 7424 O O . LYS A 1 924 ? 45.700 27.561 -34.552 1.00 63.16 924 LYS A O 1
ATOM 7429 N N . LYS A 1 925 ? 45.370 25.375 -34.880 1.00 62.03 925 LYS A N 1
ATOM 7430 C CA . LYS A 1 925 ? 44.492 25.122 -33.732 1.00 62.03 925 LYS A CA 1
ATOM 7431 C C . LYS A 1 925 ? 45.244 25.057 -32.385 1.00 62.03 925 LYS A C 1
ATOM 7433 O O . LYS A 1 925 ? 44.672 25.443 -31.373 1.00 62.03 925 LYS A O 1
ATOM 7438 N N . PHE A 1 926 ? 46.537 24.695 -32.349 1.00 63.19 926 PHE A N 1
ATOM 7439 C CA . PHE A 1 926 ? 47.343 24.644 -31.105 1.00 63.19 926 PHE A CA 1
ATOM 7440 C C . PHE A 1 926 ? 47.589 26.023 -30.470 1.00 63.19 926 PHE A C 1
ATOM 7442 O O . PHE A 1 926 ? 47.837 26.150 -29.270 1.00 63.19 926 PHE A O 1
ATOM 7449 N N . VAL A 1 927 ? 47.503 27.074 -31.287 1.00 62.88 927 VAL A N 1
ATOM 7450 C CA . VAL A 1 927 ? 47.852 28.443 -30.906 1.00 62.88 927 VAL A CA 1
ATOM 7451 C C . VAL A 1 927 ? 46.783 29.073 -30.000 1.00 62.88 927 VAL A C 1
ATOM 7453 O O . VAL A 1 927 ? 47.138 29.843 -29.113 1.00 62.88 927 VAL A O 1
ATOM 7456 N N . SER A 1 928 ? 45.494 28.736 -30.147 1.00 64.56 928 SER A N 1
ATOM 7457 C CA . SER A 1 928 ? 44.411 29.292 -29.302 1.00 64.56 928 SER A CA 1
ATOM 7458 C C . SER A 1 928 ? 44.474 28.818 -27.834 1.00 64.56 928 SER A C 1
ATOM 7460 O O . SER A 1 928 ? 44.490 29.670 -26.950 1.00 64.56 928 SER A O 1
ATOM 7462 N N . PRO A 1 929 ? 44.638 27.520 -27.519 1.00 63.91 929 PRO A N 1
ATOM 7463 C CA . PRO A 1 929 ? 44.764 27.035 -26.136 1.00 63.91 929 PRO A CA 1
ATOM 7464 C C . PRO A 1 929 ? 46.038 27.511 -25.440 1.00 63.91 929 PRO A C 1
ATOM 7466 O O . PRO A 1 929 ? 46.020 27.825 -24.247 1.00 63.91 929 PRO A O 1
ATOM 7469 N N . PHE A 1 930 ? 47.142 27.582 -26.193 1.00 65.44 930 PHE A N 1
ATOM 7470 C CA . PHE A 1 930 ? 48.383 28.201 -25.736 1.00 65.44 930 PHE A CA 1
ATOM 7471 C C . PHE A 1 930 ? 48.157 29.690 -25.421 1.00 65.44 930 PHE A C 1
ATOM 7473 O O . PHE A 1 930 ? 48.583 30.161 -24.369 1.00 65.44 930 PHE A O 1
ATOM 7480 N N . LYS A 1 931 ? 47.393 30.406 -26.269 1.00 64.06 931 LYS A N 1
ATOM 7481 C CA . LYS A 1 931 ? 46.981 31.804 -26.047 1.00 64.06 931 LYS A CA 1
ATOM 7482 C C . LYS A 1 931 ? 46.046 31.981 -24.844 1.00 64.06 931 LYS A C 1
ATOM 7484 O O . LYS A 1 931 ? 46.118 33.002 -24.165 1.00 64.06 931 LYS A O 1
ATOM 7489 N N . GLU A 1 932 ? 45.155 31.030 -24.583 1.00 62.97 932 GLU A N 1
ATOM 7490 C CA . GLU A 1 932 ? 44.113 31.144 -23.558 1.00 62.97 932 GLU A CA 1
ATOM 7491 C C . GLU A 1 932 ? 44.583 30.751 -22.154 1.00 62.97 932 GLU A C 1
ATOM 7493 O O . GLU A 1 932 ? 44.026 31.247 -21.167 1.00 62.97 932 GLU A O 1
ATOM 7498 N N . SER A 1 933 ? 45.562 29.847 -22.041 1.00 62.25 933 SER A N 1
ATOM 7499 C CA . SER A 1 933 ? 46.045 29.298 -20.764 1.00 62.25 933 SER A CA 1
ATOM 7500 C C . SER A 1 933 ? 47.533 28.890 -20.810 1.00 62.25 933 SER A C 1
ATOM 7502 O O . SER A 1 933 ? 47.850 27.712 -20.601 1.00 62.25 933 SER A O 1
ATOM 7504 N N . PRO A 1 934 ? 48.466 29.841 -21.014 1.00 61.44 934 PRO A N 1
ATOM 7505 C CA . PRO A 1 934 ? 49.902 29.557 -21.143 1.00 61.44 934 PRO A CA 1
ATOM 7506 C C . PRO A 1 934 ? 50.515 28.924 -19.878 1.00 61.44 934 PRO A C 1
ATOM 7508 O O . PRO A 1 934 ? 51.510 28.213 -19.946 1.00 61.44 934 PRO A O 1
ATOM 7511 N N . CYS A 1 935 ? 49.884 29.092 -18.711 1.00 60.06 935 CYS A N 1
ATOM 7512 C CA . CYS A 1 935 ? 50.373 28.583 -17.423 1.00 60.06 935 CYS A CA 1
ATOM 7513 C C . CYS A 1 935 ? 50.293 27.050 -17.270 1.00 60.06 935 CYS A C 1
ATOM 7515 O O . CYS A 1 935 ? 50.797 26.497 -16.283 1.00 60.06 935 CYS A O 1
ATOM 7517 N N . ARG A 1 936 ? 49.615 26.337 -18.186 1.00 64.88 936 ARG A N 1
ATOM 7518 C CA . ARG A 1 936 ? 49.455 24.877 -18.083 1.00 64.88 936 ARG A CA 1
ATOM 7519 C C . ARG A 1 936 ? 50.818 24.190 -18.172 1.00 64.88 936 ARG A C 1
ATOM 7521 O O . ARG A 1 936 ? 51.648 24.529 -19.006 1.00 64.88 936 ARG A O 1
ATOM 7528 N N . LYS A 1 937 ? 51.031 23.164 -17.338 1.00 72.56 937 LYS A N 1
ATOM 7529 C CA . LYS A 1 937 ? 52.338 22.491 -17.199 1.00 72.56 937 LYS A CA 1
ATOM 7530 C C . LYS A 1 937 ? 52.938 22.000 -18.529 1.00 72.56 937 LYS A C 1
ATOM 7532 O O . LYS A 1 937 ? 54.148 22.059 -18.671 1.00 72.56 937 LYS A O 1
ATOM 7537 N N . ILE A 1 938 ? 52.115 21.568 -19.492 1.00 77.12 938 ILE A N 1
ATOM 7538 C CA . ILE A 1 938 ? 52.569 21.112 -20.822 1.00 77.12 938 ILE A CA 1
ATOM 7539 C C . ILE A 1 938 ? 53.198 22.231 -21.675 1.00 77.12 938 ILE A C 1
ATOM 7541 O O . ILE A 1 938 ? 54.020 21.949 -22.535 1.00 77.12 938 ILE A O 1
ATOM 7545 N N . PHE A 1 939 ? 52.841 23.495 -21.438 1.00 75.88 939 PHE A N 1
ATOM 7546 C CA . PHE A 1 939 ? 53.320 24.630 -22.231 1.00 75.88 939 PHE A CA 1
ATOM 7547 C C . PHE A 1 939 ? 54.605 25.259 -21.682 1.00 75.88 939 PHE A C 1
ATOM 7549 O O . PHE A 1 939 ? 55.274 25.999 -22.397 1.00 75.88 939 PHE A O 1
ATOM 7556 N N . ARG A 1 940 ? 54.989 24.940 -20.438 1.00 74.94 940 ARG A N 1
ATOM 7557 C CA . ARG A 1 940 ? 56.178 25.506 -19.779 1.00 74.94 940 ARG A CA 1
ATOM 7558 C C . ARG A 1 940 ? 57.485 25.282 -20.556 1.00 74.94 940 ARG A C 1
ATOM 7560 O O . ARG A 1 940 ? 58.232 26.251 -20.668 1.00 74.94 940 ARG A O 1
ATOM 7567 N N . PRO A 1 941 ? 57.765 24.090 -21.125 1.00 78.38 941 PRO A N 1
ATOM 7568 C CA . PRO A 1 941 ? 58.979 23.878 -21.916 1.00 78.38 941 PRO A CA 1
ATOM 7569 C C . PRO A 1 941 ? 59.044 24.792 -23.144 1.00 78.38 941 PRO A C 1
ATOM 7571 O O . PRO A 1 941 ? 60.058 25.440 -23.371 1.00 78.38 941 PRO A O 1
ATOM 7574 N N . PHE A 1 942 ? 57.936 24.941 -23.876 1.00 78.44 942 PHE A N 1
ATOM 7575 C CA . PHE A 1 942 ? 57.856 25.838 -25.034 1.00 78.44 942 PHE A CA 1
ATOM 7576 C C . PHE A 1 942 ? 58.036 27.308 -24.639 1.00 78.44 942 PHE A C 1
ATOM 7578 O O . PHE A 1 942 ? 58.764 28.035 -25.304 1.00 78.44 942 PHE A O 1
ATOM 7585 N N . ILE A 1 943 ? 57.438 27.740 -23.521 1.00 71.56 943 ILE A N 1
ATOM 7586 C CA . ILE A 1 943 ? 57.626 29.098 -22.985 1.00 71.56 943 ILE A CA 1
ATOM 7587 C C . ILE A 1 943 ? 59.094 29.341 -22.631 1.00 71.56 943 ILE A C 1
ATOM 7589 O O . ILE A 1 943 ? 59.629 30.387 -22.982 1.00 71.56 943 ILE A O 1
ATOM 7593 N N . LYS A 1 944 ? 59.769 28.374 -21.998 1.00 69.94 944 LYS A N 1
ATOM 7594 C CA . LYS A 1 944 ? 61.202 28.472 -21.693 1.00 69.94 944 LYS A CA 1
ATOM 7595 C C . LYS A 1 944 ? 62.030 28.667 -22.968 1.00 69.94 944 LYS A C 1
ATOM 7597 O O . LYS A 1 944 ? 62.863 29.563 -23.005 1.00 69.94 944 LYS A O 1
ATOM 7602 N N . GLN A 1 945 ? 61.766 27.896 -24.023 1.00 71.38 945 GLN A N 1
ATOM 7603 C CA . GLN A 1 945 ? 62.474 28.039 -25.302 1.00 71.38 945 GLN A CA 1
ATOM 7604 C C . GLN A 1 945 ? 62.196 29.378 -26.003 1.00 71.38 945 GLN A C 1
ATOM 7606 O O . GLN A 1 945 ? 63.098 29.955 -26.608 1.00 71.38 945 GLN A O 1
ATOM 7611 N N . ILE A 1 946 ? 60.970 29.901 -25.888 1.00 70.06 946 ILE A N 1
ATOM 7612 C CA . ILE A 1 946 ? 60.609 31.238 -26.383 1.00 70.06 946 ILE A CA 1
ATOM 7613 C C . ILE A 1 946 ? 61.380 32.322 -25.615 1.00 70.06 946 ILE A C 1
ATOM 7615 O O . ILE A 1 946 ? 61.940 33.226 -26.231 1.00 70.06 946 ILE A O 1
ATOM 7619 N N . LEU A 1 947 ? 61.453 32.221 -24.283 1.00 60.94 947 LEU A N 1
ATOM 7620 C CA . LEU A 1 947 ? 62.185 33.172 -23.435 1.00 60.94 947 LEU A CA 1
ATOM 7621 C C . LEU A 1 947 ? 63.700 33.139 -23.689 1.00 60.94 947 LEU A C 1
ATOM 7623 O O . LEU A 1 947 ? 64.349 34.175 -23.616 1.00 60.94 947 LEU A O 1
ATOM 7627 N N . LEU A 1 948 ? 64.249 31.971 -24.034 1.00 62.75 948 LEU A N 1
ATOM 7628 C CA . LEU A 1 948 ? 65.654 31.800 -24.420 1.00 62.75 948 LEU A CA 1
ATOM 7629 C C . LEU A 1 948 ? 65.951 32.223 -25.872 1.00 62.75 948 LEU A C 1
ATOM 7631 O O . LEU A 1 948 ? 67.084 32.077 -26.323 1.00 62.75 948 LEU A O 1
ATOM 7635 N N . GLY A 1 949 ? 64.953 32.699 -26.627 1.00 61.75 949 GLY A N 1
ATOM 7636 C CA . GLY A 1 949 ? 65.112 33.117 -28.025 1.00 61.75 949 GLY A CA 1
ATOM 7637 C C . GLY A 1 949 ? 65.314 31.971 -29.025 1.00 61.75 949 GLY A C 1
ATOM 7638 O O . GLY A 1 949 ? 65.530 32.227 -30.206 1.00 61.75 949 GLY A O 1
ATOM 7639 N N . LYS A 1 950 ? 65.213 30.714 -28.577 1.00 70.50 950 LYS A N 1
ATOM 7640 C CA . LYS A 1 950 ? 65.377 29.507 -29.406 1.00 70.50 950 LYS A CA 1
ATOM 7641 C C . LYS A 1 950 ? 64.138 29.200 -30.252 1.00 70.50 950 LYS A C 1
ATOM 7643 O O . LYS A 1 950 ? 64.243 28.560 -31.291 1.00 70.50 950 LYS A O 1
ATOM 7648 N N . ILE A 1 951 ? 62.972 29.698 -29.835 1.00 74.50 951 ILE A N 1
ATOM 7649 C CA . ILE A 1 951 ? 61.724 29.654 -30.604 1.00 74.50 951 ILE A CA 1
ATOM 7650 C C . ILE A 1 951 ? 61.265 31.084 -30.900 1.00 74.50 951 ILE A C 1
ATOM 7652 O O . ILE A 1 951 ? 60.916 31.837 -29.991 1.00 74.50 951 ILE A O 1
ATOM 7656 N N . THR A 1 952 ? 61.209 31.451 -32.179 1.00 63.66 952 THR A N 1
ATOM 7657 C CA . THR A 1 952 ? 60.737 32.772 -32.616 1.00 63.66 952 THR A CA 1
ATOM 7658 C C . THR A 1 952 ? 59.218 32.765 -32.825 1.00 63.66 952 THR A C 1
ATOM 7660 O O . THR A 1 952 ? 58.683 31.964 -33.593 1.00 63.66 952 THR A O 1
ATOM 7663 N N . LEU A 1 953 ? 58.496 33.666 -32.152 1.00 63.56 953 LEU A N 1
ATOM 7664 C CA . LEU A 1 953 ? 57.079 33.935 -32.431 1.00 63.56 953 LEU A CA 1
ATOM 7665 C C . LEU A 1 953 ? 56.969 34.967 -33.570 1.00 63.56 953 LEU A C 1
ATOM 7667 O O . LEU A 1 953 ? 57.798 35.868 -33.667 1.00 63.56 953 LEU A O 1
ATOM 7671 N N . LYS A 1 954 ? 55.947 34.875 -34.432 1.00 63.78 954 LYS A N 1
ATOM 7672 C CA . LYS A 1 954 ? 55.723 35.886 -35.485 1.00 63.78 954 LYS A CA 1
ATOM 7673 C C . LYS A 1 954 ? 55.352 37.240 -34.853 1.00 63.78 954 LYS A C 1
ATOM 7675 O O . LYS A 1 954 ? 54.491 37.297 -33.976 1.00 63.78 954 LYS A O 1
ATOM 7680 N N . GLU A 1 955 ? 55.970 38.321 -35.333 1.00 47.97 955 GLU A N 1
ATOM 7681 C CA . GLU A 1 955 ? 55.980 39.685 -34.756 1.00 47.97 955 GLU A CA 1
ATOM 7682 C C . GLU A 1 955 ? 54.599 40.250 -34.355 1.00 47.97 955 GLU A C 1
ATOM 7684 O O . GLU A 1 955 ? 54.465 40.909 -33.322 1.00 47.97 955 GLU A O 1
ATOM 7689 N N . GLY A 1 956 ? 53.542 39.931 -35.112 1.00 54.25 956 GLY A N 1
ATOM 7690 C CA . GLY A 1 956 ? 52.171 40.395 -34.849 1.00 54.25 956 GLY A CA 1
ATOM 7691 C C . GLY A 1 956 ? 51.458 39.721 -33.666 1.00 54.25 956 GLY A C 1
ATOM 7692 O O . GLY A 1 956 ? 50.546 40.309 -33.084 1.00 54.25 956 GLY A O 1
ATOM 7693 N N . ASP A 1 957 ? 51.881 38.520 -33.261 1.00 54.66 957 ASP A N 1
ATOM 7694 C CA . ASP A 1 957 ? 51.307 37.807 -32.114 1.00 54.66 957 ASP A CA 1
ATOM 7695 C C . ASP A 1 957 ? 51.985 38.191 -30.784 1.00 54.66 957 ASP A C 1
ATOM 7697 O O . ASP A 1 957 ? 51.423 37.920 -29.724 1.00 54.66 957 ASP A O 1
ATOM 7701 N N . ILE A 1 958 ? 53.155 38.842 -30.809 1.00 51.78 958 ILE A N 1
ATOM 7702 C CA . ILE A 1 958 ? 53.994 39.041 -29.618 1.00 51.78 958 ILE A CA 1
ATOM 7703 C C . ILE A 1 958 ? 53.502 40.209 -28.751 1.00 51.78 958 ILE A C 1
ATOM 7705 O O . ILE A 1 958 ? 53.151 40.007 -27.591 1.00 51.78 958 ILE A O 1
ATOM 7709 N N . LYS A 1 959 ? 53.389 41.430 -29.289 1.00 50.75 959 LYS A N 1
ATOM 7710 C CA . LYS A 1 959 ? 53.096 42.621 -28.460 1.00 50.75 959 LYS A CA 1
ATOM 7711 C C . LYS A 1 959 ? 51.719 42.598 -27.790 1.00 50.75 959 LYS A C 1
ATOM 7713 O O . LYS A 1 959 ? 51.593 42.963 -26.623 1.00 50.75 959 LYS A O 1
ATOM 7718 N N . LYS A 1 960 ? 50.680 42.160 -28.510 1.00 52.38 960 LYS A N 1
ATOM 7719 C CA . LYS A 1 960 ? 49.293 42.177 -28.008 1.00 52.38 960 LYS A CA 1
ATOM 7720 C C . LYS A 1 960 ? 48.991 41.003 -27.073 1.00 52.38 960 LYS A C 1
ATOM 7722 O O . LYS A 1 960 ? 48.195 41.158 -26.148 1.00 52.38 960 LYS A O 1
ATOM 7727 N N . ASN A 1 961 ? 49.627 39.847 -27.286 1.00 53.25 961 ASN A N 1
ATOM 7728 C CA . ASN A 1 961 ? 49.357 38.655 -26.484 1.00 53.25 961 ASN A CA 1
ATOM 7729 C C . ASN A 1 961 ? 50.302 38.517 -25.293 1.00 53.25 961 ASN A C 1
ATOM 7731 O O . ASN A 1 961 ? 49.823 38.092 -24.255 1.00 53.25 961 ASN A O 1
ATOM 7735 N N . VAL A 1 962 ? 51.571 38.945 -25.371 1.00 55.59 962 VAL A N 1
ATOM 7736 C CA . VAL A 1 962 ? 52.481 38.909 -24.210 1.00 55.59 962 VAL A CA 1
ATOM 7737 C C . VAL A 1 962 ? 51.937 39.771 -23.073 1.00 55.59 962 VAL A C 1
ATOM 7739 O O . VAL A 1 962 ? 51.796 39.261 -21.971 1.00 55.59 962 VAL A O 1
ATOM 7742 N N . LYS A 1 963 ? 51.501 41.015 -23.333 1.00 56.44 963 LYS A N 1
ATOM 7743 C CA . LYS A 1 963 ? 50.882 41.871 -22.296 1.00 56.44 963 LYS A CA 1
ATOM 7744 C C . LYS A 1 963 ? 49.665 41.189 -21.648 1.00 56.44 963 LYS A C 1
ATOM 7746 O O . LYS A 1 963 ? 49.591 41.080 -20.428 1.00 56.44 963 LYS A O 1
ATOM 7751 N N . LYS A 1 964 ? 48.769 40.626 -22.468 1.00 57.94 964 LYS A N 1
ATOM 7752 C CA . LYS A 1 964 ? 47.544 39.938 -22.021 1.00 57.94 964 LYS A CA 1
ATOM 7753 C C . LYS A 1 964 ? 47.828 38.610 -21.298 1.00 57.94 964 LYS A C 1
ATOM 7755 O O . LYS A 1 964 ? 47.101 38.243 -20.378 1.00 57.94 964 LYS A O 1
ATOM 7760 N N . TRP A 1 965 ? 48.877 37.888 -21.696 1.00 60.53 965 TRP A N 1
ATOM 7761 C CA . TRP A 1 965 ? 49.348 36.662 -21.050 1.00 60.53 965 TRP A CA 1
ATOM 7762 C C . TRP A 1 965 ? 49.930 36.957 -19.686 1.00 60.53 965 TRP A C 1
ATOM 7764 O O . TRP A 1 965 ? 49.571 36.273 -18.734 1.00 60.53 965 TRP A O 1
ATOM 7774 N N . THR A 1 966 ? 50.768 37.986 -19.578 1.00 57.16 966 THR A N 1
ATOM 7775 C CA . THR A 1 966 ? 51.380 38.362 -18.309 1.00 57.16 966 THR A CA 1
ATOM 7776 C C . THR A 1 966 ? 50.326 38.889 -17.334 1.00 57.16 966 THR A C 1
ATOM 7778 O O . THR A 1 966 ? 50.288 38.447 -16.192 1.00 57.16 966 THR A O 1
ATOM 7781 N N . GLU A 1 967 ? 49.374 39.714 -17.787 1.00 57.84 967 GLU A N 1
ATOM 7782 C CA . GLU A 1 967 ? 48.249 40.193 -16.961 1.00 57.84 967 GLU A CA 1
ATOM 7783 C C . GLU A 1 967 ? 47.326 39.045 -16.485 1.00 57.84 967 GLU A C 1
ATOM 7785 O O . GLU A 1 967 ? 46.907 39.002 -15.323 1.00 57.84 967 GLU A O 1
ATOM 7790 N N . LYS A 1 968 ? 47.045 38.054 -17.345 1.00 56.22 968 LYS A N 1
ATOM 7791 C CA . LYS A 1 968 ? 46.235 36.874 -16.983 1.00 56.22 968 LYS A CA 1
ATOM 7792 C C . LYS A 1 968 ? 46.999 35.878 -16.095 1.00 56.22 968 LYS A C 1
ATOM 7794 O O . LYS A 1 968 ? 46.410 35.275 -15.203 1.00 56.22 968 LYS A O 1
ATOM 7799 N N . PHE A 1 969 ? 48.308 35.725 -16.301 1.00 53.34 969 PHE A N 1
ATOM 7800 C CA . PHE A 1 969 ? 49.194 34.905 -15.468 1.00 53.34 969 PHE A CA 1
ATOM 7801 C C . PHE A 1 969 ? 49.282 35.457 -14.037 1.00 53.34 969 PHE A C 1
ATOM 7803 O O . PHE A 1 969 ? 49.178 34.685 -13.082 1.00 53.34 969 PHE A O 1
ATOM 7810 N N . LEU A 1 970 ? 49.419 36.781 -13.896 1.00 54.34 970 LEU A N 1
ATOM 7811 C CA . LEU A 1 970 ? 49.515 37.473 -12.606 1.00 54.34 970 LEU A CA 1
ATOM 7812 C C . LEU A 1 970 ? 48.195 37.458 -11.820 1.00 54.34 970 LEU A C 1
ATOM 7814 O O . LEU A 1 970 ? 48.212 37.317 -10.603 1.00 54.34 970 LEU A O 1
ATOM 7818 N N . SER A 1 971 ? 47.049 37.545 -12.501 1.00 54.47 971 SER A N 1
ATOM 7819 C CA . SER A 1 971 ? 45.729 37.547 -11.846 1.00 54.47 971 SER A CA 1
ATOM 7820 C C . SER A 1 971 ? 45.230 36.162 -11.403 1.00 54.47 971 SER A C 1
ATOM 7822 O O . SER A 1 971 ? 44.371 36.083 -10.528 1.00 54.47 971 SER A O 1
ATOM 7824 N N . GLN A 1 972 ? 45.742 35.066 -11.980 1.00 50.84 972 GLN A N 1
ATOM 7825 C CA . GLN A 1 972 ? 45.218 33.707 -11.753 1.00 50.84 972 GLN A CA 1
ATOM 7826 C C . GLN A 1 972 ? 46.045 32.828 -10.796 1.00 50.84 972 GLN A C 1
ATOM 7828 O O . GLN A 1 972 ? 45.595 31.733 -10.456 1.00 50.84 972 GLN A O 1
ATOM 7833 N N . ASN A 1 973 ? 47.224 33.260 -10.340 1.00 47.19 973 ASN A N 1
ATOM 7834 C CA . ASN A 1 973 ? 48.075 32.469 -9.441 1.00 47.19 973 ASN A CA 1
ATOM 7835 C C . ASN A 1 973 ? 48.186 33.147 -8.059 1.00 47.19 973 ASN A C 1
ATOM 7837 O O . ASN A 1 973 ? 48.523 34.320 -7.987 1.00 47.19 973 ASN A O 1
ATOM 7841 N N . LYS A 1 974 ? 47.914 32.418 -6.960 1.00 51.84 974 LYS A N 1
ATOM 7842 C CA . LYS A 1 974 ? 48.292 32.813 -5.577 1.00 51.84 974 LYS A CA 1
ATOM 7843 C C . LYS A 1 974 ? 49.680 32.212 -5.213 1.00 51.84 974 LYS A C 1
ATOM 7845 O O . LYS A 1 974 ? 50.280 31.575 -6.076 1.00 51.84 974 LYS A O 1
ATOM 7850 N N . PRO A 1 975 ? 50.224 32.383 -3.988 1.00 46.06 975 PRO A N 1
ATOM 7851 C CA . PRO A 1 975 ? 51.602 32.808 -3.684 1.00 46.06 975 PRO A CA 1
ATOM 7852 C C . PRO A 1 975 ? 52.726 31.804 -4.045 1.00 46.06 975 PRO A C 1
ATOM 7854 O O . PRO A 1 975 ? 53.896 32.092 -3.830 1.00 46.06 975 PRO A O 1
ATOM 7857 N N . SER A 1 976 ? 52.425 30.640 -4.627 1.00 45.78 976 SER A N 1
ATOM 7858 C CA . SER A 1 976 ? 53.392 29.569 -4.912 1.00 45.78 976 SER A CA 1
ATOM 7859 C C . SER A 1 976 ? 54.188 29.746 -6.221 1.00 45.78 976 SER A C 1
ATOM 7861 O O . SER A 1 976 ? 54.727 28.772 -6.739 1.00 45.78 976 SER A O 1
ATOM 7863 N N . CYS A 1 977 ? 54.220 30.948 -6.811 1.00 49.16 977 CYS A N 1
ATOM 7864 C CA . CYS A 1 977 ? 55.031 31.266 -8.002 1.00 49.16 977 CYS A CA 1
ATOM 7865 C C . CYS A 1 977 ? 56.314 32.051 -7.682 1.00 49.16 977 CYS A C 1
ATOM 7867 O O . CYS A 1 977 ? 57.039 32.405 -8.614 1.00 49.16 977 CYS A O 1
ATOM 7869 N N . SER A 1 978 ? 56.614 32.306 -6.402 1.00 50.38 978 SER A N 1
ATOM 7870 C CA . SER A 1 978 ? 57.853 32.985 -5.999 1.00 50.38 978 SER A CA 1
ATOM 7871 C C . SER A 1 978 ? 59.091 32.257 -6.524 1.00 50.38 978 SER A C 1
ATOM 7873 O O . SER A 1 978 ? 60.002 32.914 -7.013 1.00 50.38 978 SER A O 1
ATOM 7875 N N . GLU A 1 979 ? 59.075 30.921 -6.531 1.00 50.38 979 GLU A N 1
ATOM 7876 C CA . GLU A 1 979 ? 60.163 30.061 -7.012 1.00 50.38 979 GLU A CA 1
ATOM 7877 C C . GLU A 1 979 ? 60.399 30.213 -8.528 1.00 50.38 979 GLU A C 1
ATOM 7879 O O . GLU A 1 979 ? 61.519 30.453 -8.959 1.00 50.38 979 GLU A O 1
ATOM 7884 N N . PHE A 1 980 ? 59.344 30.204 -9.360 1.00 53.72 980 PHE A N 1
ATOM 7885 C CA . PHE A 1 980 ? 59.494 30.408 -10.811 1.00 53.72 980 PHE A CA 1
ATOM 7886 C C . PHE A 1 980 ? 59.995 31.816 -11.146 1.00 53.72 980 PHE A C 1
ATOM 7888 O O . PHE A 1 980 ? 60.839 31.962 -12.030 1.00 53.72 980 PHE A O 1
ATOM 7895 N N . LEU A 1 981 ? 59.483 32.841 -10.457 1.00 56.03 981 LEU A N 1
ATOM 7896 C CA . LEU A 1 981 ? 59.923 34.216 -10.676 1.00 56.03 981 LEU A CA 1
ATOM 7897 C C . LEU A 1 981 ? 61.375 34.383 -10.228 1.00 56.03 981 LEU A C 1
ATOM 7899 O O . LEU A 1 981 ? 62.179 34.817 -11.038 1.00 56.03 981 LEU A O 1
ATOM 7903 N N . THR A 1 982 ? 61.755 33.938 -9.028 1.00 52.94 982 THR A N 1
ATOM 7904 C CA . THR A 1 982 ? 63.144 34.053 -8.539 1.00 52.94 982 THR A CA 1
ATOM 7905 C C . THR A 1 982 ? 64.167 33.352 -9.432 1.00 52.94 982 THR A C 1
ATOM 7907 O O . THR A 1 982 ? 65.231 33.919 -9.650 1.00 52.94 982 THR A O 1
ATOM 7910 N N . THR A 1 983 ? 63.860 32.187 -10.020 1.00 50.44 983 THR A N 1
ATOM 7911 C CA . THR A 1 983 ? 64.809 31.513 -10.935 1.00 50.44 983 THR A CA 1
ATOM 7912 C C . THR A 1 983 ? 64.795 32.055 -12.371 1.00 50.44 983 THR A C 1
ATOM 7914 O O . THR A 1 983 ? 65.696 31.738 -13.140 1.00 50.44 983 THR A O 1
ATOM 7917 N N . ASN A 1 984 ? 63.780 32.831 -12.777 1.00 51.03 984 ASN A N 1
ATOM 7918 C CA . ASN A 1 984 ? 63.608 33.271 -14.172 1.00 51.03 984 ASN A CA 1
ATOM 7919 C C . ASN A 1 984 ? 63.443 34.795 -14.330 1.00 51.03 984 ASN A C 1
ATOM 7921 O O . ASN A 1 984 ? 63.085 35.245 -15.420 1.00 51.03 984 ASN A O 1
ATOM 7925 N N . VAL A 1 985 ? 63.712 35.591 -13.284 1.00 58.41 985 VAL A N 1
ATOM 7926 C CA . VAL A 1 985 ? 63.651 37.065 -13.326 1.00 58.41 985 VAL A CA 1
ATOM 7927 C C . VAL A 1 985 ? 64.553 37.603 -14.434 1.00 58.41 985 VAL A C 1
ATOM 7929 O O . VAL A 1 985 ? 64.096 38.385 -15.258 1.00 58.41 985 VAL A O 1
ATOM 7932 N N . GLU A 1 986 ? 65.802 37.154 -14.505 1.00 54.38 986 GLU A N 1
ATOM 7933 C CA . GLU A 1 986 ? 66.778 37.667 -15.469 1.00 54.38 986 GLU A CA 1
ATOM 7934 C C . GLU A 1 986 ? 66.425 37.323 -16.938 1.00 54.38 986 GLU A C 1
ATOM 7936 O O . GLU A 1 986 ? 66.345 38.248 -17.751 1.00 54.38 986 GLU A O 1
ATOM 7941 N N . PRO A 1 987 ? 66.080 36.068 -17.306 1.00 53.66 987 PRO A N 1
ATOM 7942 C CA . PRO A 1 987 ? 65.556 35.755 -18.640 1.00 53.66 987 PRO A CA 1
ATOM 7943 C C . PRO A 1 987 ? 64.275 36.516 -18.998 1.00 53.66 987 PRO A C 1
ATOM 7945 O O . PRO A 1 987 ? 64.104 36.945 -20.139 1.00 53.66 987 PRO A O 1
ATOM 7948 N N . LEU A 1 988 ? 63.369 36.710 -18.032 1.00 57.34 988 LEU A N 1
ATOM 7949 C CA . LEU A 1 988 ? 62.146 37.480 -18.243 1.00 57.34 988 LEU A CA 1
ATOM 7950 C C . LEU A 1 988 ? 62.465 38.960 -18.497 1.00 57.34 988 LEU A C 1
ATOM 7952 O O . LEU A 1 988 ? 61.887 39.549 -19.404 1.00 57.34 988 LEU A O 1
ATOM 7956 N N . LEU A 1 989 ? 63.409 39.547 -17.758 1.00 58.88 989 LEU A N 1
ATOM 7957 C CA . LEU A 1 989 ? 63.881 40.919 -17.960 1.00 58.88 989 LEU A CA 1
ATOM 7958 C C . LEU A 1 989 ? 64.536 41.100 -19.334 1.00 58.88 989 LEU A C 1
ATOM 7960 O O . LEU A 1 989 ? 64.204 42.050 -20.044 1.00 58.88 989 LEU A O 1
ATOM 7964 N N . LEU A 1 990 ? 65.413 40.175 -19.737 1.00 56.56 990 LEU A N 1
ATOM 7965 C CA . LEU A 1 990 ? 66.051 40.180 -21.057 1.00 56.56 990 LEU A CA 1
ATOM 7966 C C . LEU A 1 990 ? 65.018 40.060 -22.182 1.00 56.56 990 LEU A C 1
ATOM 7968 O O . LEU A 1 990 ? 65.074 40.816 -23.152 1.00 56.56 990 LEU A O 1
ATOM 7972 N N . PHE A 1 991 ? 64.030 39.175 -22.024 1.00 59.19 991 PHE A N 1
ATOM 7973 C CA . PHE A 1 991 ? 62.922 39.036 -22.964 1.00 59.19 991 PHE A CA 1
ATOM 7974 C C . PHE A 1 991 ? 62.069 40.312 -23.039 1.00 59.19 991 PHE A C 1
ATOM 7976 O O . PHE A 1 991 ? 61.838 40.829 -24.130 1.00 59.19 991 PHE A O 1
ATOM 7983 N N . LEU A 1 992 ? 61.639 40.873 -21.903 1.00 62.03 992 LEU A N 1
ATOM 7984 C CA . LEU A 1 992 ? 60.830 42.101 -21.860 1.00 62.03 992 LEU A CA 1
ATOM 7985 C C . LEU A 1 992 ? 61.578 43.302 -22.467 1.00 62.03 992 LEU A C 1
ATOM 7987 O O . LEU A 1 992 ? 60.977 44.089 -23.205 1.00 62.03 992 LEU A O 1
ATOM 7991 N N . LYS A 1 993 ? 62.896 43.392 -22.235 1.00 60.69 993 LYS A N 1
ATOM 7992 C CA . LYS A 1 993 ? 63.784 44.402 -22.829 1.00 60.69 993 LYS A CA 1
ATOM 7993 C C . LYS A 1 993 ? 63.926 44.212 -24.342 1.00 60.69 993 LYS A C 1
ATOM 7995 O O . LYS A 1 993 ? 63.768 45.178 -25.087 1.00 60.69 993 LYS A O 1
ATOM 8000 N N . ALA A 1 994 ? 64.131 42.978 -24.810 1.00 56.28 994 ALA A N 1
ATOM 8001 C CA . ALA A 1 994 ? 64.172 42.651 -26.239 1.00 56.28 994 ALA A CA 1
ATOM 8002 C C . ALA A 1 994 ? 62.847 42.980 -26.952 1.00 56.28 994 ALA A C 1
ATOM 8004 O O . ALA A 1 994 ? 62.847 43.398 -28.108 1.00 56.28 994 ALA A O 1
ATOM 8005 N N . GLN A 1 995 ? 61.717 42.865 -26.246 1.00 57.34 995 GLN A N 1
ATOM 8006 C CA . GLN A 1 995 ? 60.388 43.206 -26.761 1.00 57.34 995 GLN A CA 1
ATOM 8007 C C . GLN A 1 995 ? 60.007 44.692 -26.615 1.00 57.34 995 GLN A C 1
ATOM 8009 O O . GLN A 1 995 ? 58.900 45.077 -27.007 1.00 57.34 995 GLN A O 1
ATOM 8014 N N . LYS A 1 996 ? 60.913 45.543 -26.105 1.00 62.03 996 LYS A N 1
ATOM 8015 C CA . LYS A 1 996 ? 60.702 46.987 -25.877 1.00 62.03 996 LYS A CA 1
ATOM 8016 C C . LYS A 1 996 ? 59.460 47.294 -25.019 1.00 62.03 996 LYS A C 1
ATOM 8018 O O . LYS A 1 996 ? 58.726 48.236 -25.312 1.00 62.03 996 LYS A O 1
ATOM 8023 N N . ILE A 1 997 ? 59.188 46.475 -24.001 1.00 61.69 997 ILE A N 1
ATOM 8024 C CA . ILE A 1 997 ? 58.068 46.681 -23.069 1.00 61.69 997 ILE A CA 1
ATOM 8025 C C . ILE A 1 997 ? 58.541 47.560 -21.904 1.00 61.69 997 ILE A C 1
ATOM 8027 O O . ILE A 1 997 ? 59.612 47.314 -21.353 1.00 61.69 997 ILE A O 1
ATOM 8031 N N . ASP A 1 998 ? 57.746 48.570 -21.529 1.00 64.75 998 ASP A N 1
ATOM 8032 C CA . ASP A 1 998 ? 58.057 49.449 -20.397 1.00 64.75 998 ASP A CA 1
ATOM 8033 C C . ASP A 1 998 ? 58.003 48.672 -19.072 1.00 64.75 998 ASP A C 1
ATOM 8035 O O . ASP A 1 998 ? 56.955 48.199 -18.620 1.00 64.75 998 ASP A O 1
ATOM 8039 N N . LEU A 1 999 ? 59.178 48.529 -18.469 1.00 63.59 999 LEU A N 1
ATOM 8040 C CA . LEU A 1 999 ? 59.397 47.806 -17.227 1.00 63.59 999 LEU A CA 1
ATOM 8041 C C . LEU A 1 999 ? 58.795 48.529 -16.017 1.00 63.59 999 LEU A C 1
ATOM 8043 O O . LEU A 1 999 ? 58.352 47.860 -15.083 1.00 63.59 999 LEU A O 1
ATOM 8047 N N . ALA A 1 1000 ? 58.699 49.861 -16.051 1.00 65.25 1000 ALA A N 1
ATOM 8048 C CA . ALA A 1 1000 ? 58.142 50.651 -14.956 1.00 65.25 1000 ALA A CA 1
ATOM 8049 C C . ALA A 1 1000 ? 56.626 50.435 -14.807 1.00 65.25 1000 ALA A C 1
ATOM 8051 O O . ALA A 1 1000 ? 56.136 50.223 -13.696 1.00 65.25 1000 ALA A O 1
ATOM 8052 N N . GLU A 1 1001 ? 55.878 50.397 -15.920 1.00 64.56 1001 GLU A N 1
ATOM 8053 C CA . GLU A 1 1001 ? 54.436 50.082 -15.908 1.00 64.56 1001 GLU A CA 1
ATOM 8054 C C . GLU A 1 1001 ? 54.184 48.670 -15.342 1.00 64.56 1001 GLU A C 1
ATOM 8056 O O . GLU A 1 1001 ? 53.213 48.438 -14.617 1.00 64.56 1001 GLU A O 1
ATOM 8061 N N . PHE A 1 1002 ? 55.070 47.719 -15.655 1.00 64.31 1002 PHE A N 1
ATOM 8062 C CA . PHE A 1 1002 ? 54.947 46.327 -15.232 1.00 64.31 1002 PHE A CA 1
ATOM 8063 C C . PHE A 1 1002 ? 55.225 46.127 -13.736 1.00 64.31 1002 PHE A C 1
ATOM 8065 O O . PHE A 1 1002 ? 54.452 45.452 -13.050 1.00 64.31 1002 PHE A O 1
ATOM 8072 N N . VAL A 1 1003 ? 56.293 46.743 -13.219 1.00 64.69 1003 VAL A N 1
ATOM 8073 C CA . VAL A 1 1003 ? 56.654 46.670 -11.795 1.00 64.69 1003 VAL A CA 1
ATOM 8074 C C . VAL A 1 1003 ? 55.584 47.332 -10.926 1.00 64.69 1003 VAL A C 1
ATOM 8076 O O . VAL A 1 1003 ? 55.140 46.717 -9.959 1.00 64.69 1003 VAL A O 1
ATOM 8079 N N . ASN A 1 1004 ? 55.065 48.498 -11.327 1.00 63.72 1004 ASN A N 1
ATOM 8080 C CA . ASN A 1 1004 ? 53.991 49.188 -10.599 1.00 63.72 1004 ASN A CA 1
ATOM 8081 C C . ASN A 1 1004 ? 52.709 48.346 -10.480 1.00 63.72 1004 ASN A C 1
ATOM 8083 O O . ASN A 1 1004 ? 52.051 48.347 -9.440 1.00 63.72 1004 ASN A O 1
ATOM 8087 N N . LYS A 1 1005 ? 52.353 47.580 -11.521 1.00 61.16 1005 LYS A N 1
ATOM 8088 C CA . LYS A 1 1005 ? 51.204 46.660 -11.458 1.00 61.16 1005 LYS A CA 1
ATOM 8089 C C . LYS A 1 1005 ? 51.460 45.445 -10.560 1.00 61.16 1005 LYS A C 1
ATOM 8091 O O . LYS A 1 1005 ? 50.512 44.943 -9.960 1.00 61.16 1005 LYS A O 1
ATOM 8096 N N . MET A 1 1006 ? 52.704 44.969 -10.453 1.00 59.09 1006 MET A N 1
ATOM 8097 C CA . MET A 1 1006 ? 53.055 43.883 -9.527 1.00 59.09 1006 MET A CA 1
ATOM 8098 C C . MET A 1 1006 ? 53.132 44.340 -8.071 1.00 59.09 1006 MET A C 1
ATOM 8100 O O . MET A 1 1006 ? 52.735 43.572 -7.198 1.00 59.09 1006 MET A O 1
ATOM 8104 N N . ASP A 1 1007 ? 53.551 45.582 -7.819 1.00 59.25 1007 ASP A N 1
ATOM 8105 C CA . ASP A 1 1007 ? 53.516 46.204 -6.487 1.00 59.25 1007 ASP A CA 1
ATOM 8106 C C . ASP A 1 1007 ? 52.082 46.348 -5.948 1.00 59.25 1007 ASP A C 1
ATOM 8108 O O . ASP A 1 1007 ? 51.844 46.225 -4.745 1.00 59.25 1007 ASP A O 1
ATOM 8112 N N . ALA A 1 1008 ? 51.110 46.550 -6.845 1.00 53.00 1008 ALA A N 1
ATOM 8113 C CA . ALA A 1 1008 ? 49.680 46.581 -6.527 1.00 53.00 1008 ALA A CA 1
ATOM 8114 C C . ALA A 1 1008 ? 49.038 45.179 -6.372 1.00 53.00 1008 ALA A C 1
ATOM 8116 O O . ALA A 1 1008 ? 47.870 45.064 -6.001 1.00 53.00 1008 ALA A O 1
ATOM 8117 N N . CYS A 1 1009 ? 49.781 44.106 -6.654 1.00 55.09 1009 CYS A N 1
ATOM 8118 C CA . CYS A 1 1009 ? 49.375 42.706 -6.512 1.00 55.09 1009 CYS A CA 1
ATOM 8119 C C . CYS A 1 1009 ? 49.989 42.130 -5.208 1.00 55.09 1009 CYS A C 1
ATOM 8121 O O . CYS A 1 1009 ? 50.969 42.684 -4.715 1.00 55.09 1009 CYS A O 1
ATOM 8123 N N . PRO A 1 1010 ? 49.515 41.012 -4.616 1.00 43.84 1010 PRO A N 1
ATOM 8124 C CA . PRO A 1 1010 ? 50.133 40.389 -3.425 1.00 43.84 1010 PRO A CA 1
ATOM 8125 C C . PRO A 1 1010 ? 51.606 39.923 -3.564 1.00 43.84 1010 PRO A C 1
ATOM 8127 O O . PRO A 1 1010 ? 52.110 39.230 -2.685 1.00 43.84 1010 PRO A O 1
ATOM 8130 N N . PHE A 1 1011 ? 52.321 40.299 -4.629 1.00 53.53 1011 PHE A N 1
ATOM 8131 C CA . PHE A 1 1011 ? 53.690 39.886 -4.963 1.00 53.53 1011 PHE A CA 1
ATOM 8132 C C . PHE A 1 1011 ? 54.754 40.953 -4.636 1.00 53.53 1011 PHE A C 1
ATOM 8134 O O . PHE A 1 1011 ? 55.750 41.085 -5.350 1.00 53.53 1011 PHE A O 1
ATOM 8141 N N . LYS A 1 1012 ? 54.566 41.696 -3.537 1.00 59.50 1012 LYS A N 1
ATOM 8142 C CA . LYS A 1 1012 ? 55.432 42.815 -3.110 1.00 59.50 1012 LYS A CA 1
ATOM 8143 C C . LYS A 1 1012 ? 56.925 42.470 -3.020 1.00 59.50 1012 LYS A C 1
ATOM 8145 O O . LYS A 1 1012 ? 57.762 43.279 -3.398 1.00 59.50 1012 LYS A O 1
ATOM 8150 N N . GLU A 1 1013 ? 57.287 41.268 -2.569 1.00 56.44 1013 GLU A N 1
ATOM 8151 C CA . GLU A 1 1013 ? 58.700 40.853 -2.491 1.00 56.44 1013 GLU A CA 1
ATOM 8152 C C . GLU A 1 1013 ? 59.348 40.652 -3.868 1.00 56.44 1013 GLU A C 1
ATOM 8154 O O . GLU A 1 1013 ? 60.500 41.033 -4.062 1.00 56.44 1013 GLU A O 1
ATOM 8159 N N . ALA A 1 1014 ? 58.611 40.110 -4.844 1.00 56.31 1014 ALA A N 1
ATOM 8160 C CA . ALA A 1 1014 ? 59.109 39.924 -6.207 1.00 56.31 1014 ALA A CA 1
ATOM 8161 C C . ALA A 1 1014 ? 59.233 41.265 -6.946 1.00 56.31 1014 ALA A C 1
ATOM 8163 O O . ALA A 1 1014 ? 60.213 41.484 -7.657 1.00 56.31 1014 ALA A O 1
ATOM 8164 N N . ALA A 1 1015 ? 58.279 42.178 -6.732 1.00 62.84 1015 ALA A N 1
ATOM 8165 C CA . ALA A 1 1015 ? 58.362 43.552 -7.218 1.00 62.84 1015 ALA A CA 1
ATOM 8166 C C . ALA A 1 1015 ? 59.559 44.294 -6.600 1.00 62.84 1015 ALA A C 1
ATOM 8168 O O . ALA A 1 1015 ? 60.293 44.969 -7.315 1.00 62.84 1015 ALA A O 1
ATOM 8169 N N . CYS A 1 1016 ? 59.831 44.087 -5.307 1.00 63.03 1016 CYS A N 1
ATOM 8170 C CA . CYS A 1 1016 ? 60.985 44.659 -4.612 1.00 63.03 1016 CYS A CA 1
ATOM 8171 C C . CYS A 1 1016 ? 62.326 44.090 -5.120 1.00 63.03 1016 CYS A C 1
ATOM 8173 O O . CYS A 1 1016 ? 63.279 44.843 -5.320 1.00 63.03 1016 CYS A O 1
ATOM 8175 N N . LEU A 1 1017 ? 62.399 42.781 -5.399 1.00 59.94 1017 LEU A N 1
ATOM 8176 C CA . LEU A 1 1017 ? 63.552 42.140 -6.047 1.00 59.94 1017 LEU A CA 1
ATOM 8177 C C . LEU A 1 1017 ? 63.803 42.704 -7.449 1.00 59.94 1017 LEU A C 1
ATOM 8179 O O . LEU A 1 1017 ? 64.930 43.097 -7.745 1.00 59.94 1017 LEU A O 1
ATOM 8183 N N . LEU A 1 1018 ? 62.754 42.809 -8.270 1.00 62.81 1018 LEU A N 1
ATOM 8184 C CA . LEU A 1 1018 ? 62.819 43.408 -9.604 1.00 62.81 1018 LEU A CA 1
ATOM 8185 C C . LEU A 1 1018 ? 63.251 44.873 -9.548 1.00 62.81 1018 LEU A C 1
ATOM 8187 O O . LEU A 1 1018 ? 64.154 45.237 -10.288 1.00 62.81 1018 LEU A O 1
ATOM 8191 N N . ASN A 1 1019 ? 62.694 45.669 -8.625 1.00 65.88 1019 ASN A N 1
ATOM 8192 C CA . ASN A 1 1019 ? 63.093 47.061 -8.393 1.00 65.88 1019 ASN A CA 1
ATOM 8193 C C . ASN A 1 1019 ? 64.564 47.181 -7.978 1.00 65.88 1019 ASN A C 1
ATOM 8195 O O . ASN A 1 1019 ? 65.266 48.082 -8.432 1.00 65.88 1019 ASN A O 1
ATOM 8199 N N . LYS A 1 1020 ? 65.063 46.268 -7.134 1.00 64.50 1020 LYS A N 1
ATOM 8200 C CA . LYS A 1 1020 ? 66.488 46.219 -6.776 1.00 64.50 1020 LYS A CA 1
ATOM 8201 C C . LYS A 1 1020 ? 67.368 45.893 -7.980 1.00 64.50 1020 LYS A C 1
ATOM 8203 O O . LYS A 1 1020 ? 68.423 46.501 -8.103 1.00 64.50 1020 LYS A O 1
ATOM 8208 N N . THR A 1 1021 ? 66.933 44.995 -8.869 1.00 59.62 1021 THR A N 1
ATOM 8209 C CA . THR A 1 1021 ? 67.709 44.629 -10.069 1.00 59.62 1021 THR A CA 1
ATOM 8210 C C . THR A 1 1021 ? 67.669 45.722 -11.139 1.00 59.62 1021 THR A C 1
ATOM 8212 O O . THR A 1 1021 ? 68.683 45.995 -11.771 1.00 59.62 1021 THR A O 1
ATOM 8215 N N . THR A 1 1022 ? 66.535 46.408 -11.334 1.00 60.72 1022 THR A N 1
ATOM 8216 C CA . THR A 1 1022 ? 66.474 47.582 -12.221 1.00 60.72 1022 THR A CA 1
ATOM 8217 C C . THR A 1 1022 ? 67.308 48.739 -11.680 1.00 60.72 1022 THR A C 1
ATOM 8219 O O . THR A 1 1022 ? 67.993 49.389 -12.463 1.00 60.72 1022 THR A O 1
ATOM 8222 N N . ASN A 1 1023 ? 67.316 48.971 -10.362 1.00 56.81 1023 ASN A N 1
ATOM 8223 C CA . ASN A 1 1023 ? 68.100 50.051 -9.753 1.00 56.81 1023 ASN A CA 1
ATOM 8224 C C . ASN A 1 1023 ? 69.605 49.746 -9.676 1.00 56.81 1023 ASN A C 1
ATOM 8226 O O . ASN A 1 1023 ? 70.402 50.665 -9.855 1.00 56.81 1023 ASN A O 1
ATOM 8230 N N . SER A 1 1024 ? 70.019 48.489 -9.468 1.00 52.75 1024 SER A N 1
ATOM 8231 C CA . SER A 1 1024 ? 71.441 48.112 -9.523 1.00 52.75 1024 SER A CA 1
ATOM 8232 C C . SER A 1 1024 ? 72.008 48.268 -10.935 1.00 52.75 1024 SER A C 1
ATOM 8234 O O . SER A 1 1024 ? 73.104 48.789 -11.104 1.00 52.75 1024 SER A O 1
ATOM 8236 N N . VAL A 1 1025 ? 71.220 47.926 -11.958 1.00 50.38 1025 VAL A N 1
ATOM 8237 C CA . VAL A 1 1025 ? 71.602 48.095 -13.370 1.00 50.38 1025 VAL A CA 1
ATOM 8238 C C . VAL A 1 1025 ? 71.573 49.571 -13.809 1.00 50.38 1025 VAL A C 1
ATOM 8240 O O . VAL A 1 1025 ? 72.287 49.946 -14.735 1.00 50.38 1025 VAL A O 1
ATOM 8243 N N . PHE A 1 1026 ? 70.803 50.440 -13.140 1.00 45.62 1026 PHE A N 1
ATOM 8244 C CA . PHE A 1 1026 ? 70.825 51.890 -13.394 1.00 45.62 1026 PHE A CA 1
ATOM 8245 C C . PHE A 1 1026 ? 72.006 52.616 -12.727 1.00 45.62 1026 PHE A C 1
ATOM 8247 O O . PHE A 1 1026 ? 72.417 53.667 -13.222 1.00 45.62 1026 PHE A O 1
ATOM 8254 N N . LEU A 1 1027 ? 72.568 52.074 -11.640 1.00 40.62 1027 LEU A N 1
ATOM 8255 C CA . LEU A 1 1027 ? 73.737 52.652 -10.961 1.00 40.62 1027 LEU A CA 1
ATOM 8256 C C . LEU A 1 1027 ? 75.068 52.291 -11.638 1.00 40.62 1027 LEU A C 1
ATOM 8258 O O . LEU A 1 1027 ? 75.993 53.094 -11.589 1.00 40.62 1027 LEU A O 1
ATOM 8262 N N . GLU A 1 1028 ? 75.148 51.172 -12.360 1.00 42.12 1028 GLU A N 1
ATOM 8263 C CA . GLU A 1 1028 ? 76.320 50.829 -13.189 1.00 42.12 1028 GLU A CA 1
ATOM 8264 C C . GLU A 1 1028 ? 76.350 51.560 -14.550 1.00 42.12 1028 GLU A C 1
ATOM 8266 O O . GLU A 1 1028 ? 77.297 51.416 -15.314 1.00 42.12 1028 GLU A O 1
ATOM 8271 N N . GLY A 1 1029 ? 75.341 52.387 -14.858 1.00 43.78 1029 GLY A N 1
ATOM 8272 C CA . G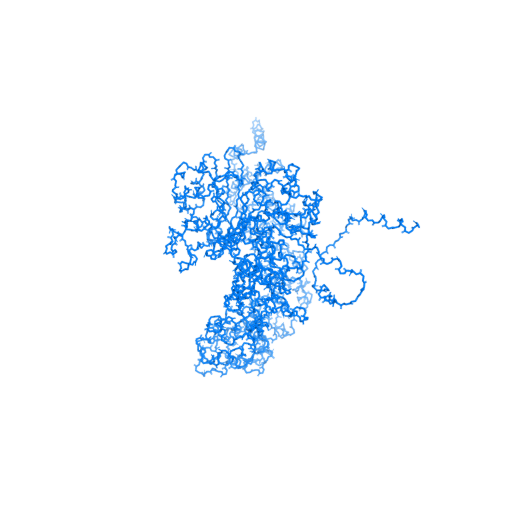LY A 1 1029 ? 75.258 53.181 -16.095 1.00 43.78 1029 GLY A CA 1
ATOM 8273 C C . GLY A 1 1029 ? 75.741 54.636 -15.987 1.00 43.78 1029 GLY A C 1
ATOM 8274 O O . GLY A 1 1029 ? 75.576 55.401 -16.939 1.00 43.78 1029 GLY A O 1
ATOM 8275 N N . LYS A 1 1030 ? 76.295 55.047 -14.839 1.00 40.22 1030 LYS A N 1
ATOM 8276 C CA . LYS A 1 1030 ? 77.018 56.320 -14.670 1.00 40.22 1030 LYS A CA 1
ATOM 8277 C C . LYS A 1 1030 ? 78.373 56.085 -13.992 1.00 40.22 1030 LYS A C 1
ATOM 8279 O O . LYS A 1 1030 ? 78.621 56.595 -12.903 1.00 40.22 1030 LYS A O 1
ATOM 8284 N N . GLN A 1 1031 ? 79.235 55.339 -14.675 1.00 31.97 1031 GLN A N 1
ATOM 8285 C CA . GLN A 1 1031 ? 80.681 55.567 -14.728 1.00 31.97 1031 GLN A CA 1
ATOM 8286 C C . GLN A 1 1031 ? 81.170 55.260 -16.139 1.00 31.97 1031 GLN A C 1
ATOM 8288 O O . GLN A 1 1031 ? 80.714 54.239 -16.698 1.00 31.97 1031 GLN A O 1
#

pLDDT: mean 70.39, std 17.72, range [22.81, 95.94]

Solvent-accessible surface area (backbone atoms only — not comparable to full-atom values): 59242 Å² total; per-residue (Å²): 122,78,82,71,64,77,79,76,77,86,83,85,84,80,91,77,88,85,91,86,88,86,85,91,83,80,92,85,72,96,83,77,77,92,78,89,82,88,87,89,81,92,88,81,60,89,80,79,76,77,85,84,63,44,39,45,28,56,52,50,58,19,32,50,46,40,34,69,62,27,28,21,71,86,22,59,58,28,44,51,48,61,55,42,31,41,58,92,48,98,85,47,72,78,38,60,26,72,56,65,68,75,31,64,34,46,44,30,52,53,15,29,52,56,29,46,55,70,42,88,63,44,64,59,34,31,50,53,45,59,55,36,76,75,39,90,88,57,93,56,83,83,73,29,62,68,45,47,49,54,15,63,67,49,80,43,60,44,58,60,45,28,49,52,48,47,47,48,42,45,34,34,72,44,63,91,49,53,67,48,49,51,59,57,29,52,52,44,37,40,42,63,65,66,36,88,47,64,62,44,40,46,33,20,52,35,24,20,51,72,52,34,74,84,62,46,78,47,49,83,63,65,70,82,75,57,65,64,75,73,52,70,70,63,79,84,46,75,64,52,50,49,26,51,73,68,66,70,41,81,82,72,47,75,64,52,51,51,48,49,57,38,58,56,71,78,78,88,70,78,74,49,54,45,72,44,54,84,84,79,60,63,56,40,67,40,53,46,32,60,50,51,52,53,50,52,50,49,63,62,31,21,97,50,82,88,49,64,66,37,54,86,41,38,28,75,90,50,47,77,28,67,57,47,44,53,49,42,63,65,44,60,89,46,63,74,77,37,68,71,51,39,56,55,53,52,40,70,61,26,38,96,80,55,80,52,77,50,85,85,46,54,50,68,36,67,93,80,48,53,46,53,35,33,30,53,65,34,54,53,38,48,49,22,58,46,60,72,51,84,55,90,47,53,64,52,40,16,57,72,50,30,26,91,56,25,45,38,44,52,48,64,51,71,66,26,64,73,65,34,35,39,54,41,35,40,37,37,33,32,62,85,78,64,50,71,41,64,52,36,37,39,28,38,96,76,26,16,36,73,60,76,80,86,65,90,74,73,71,64,73,80,53,58,47,59,53,35,57,76,69,68,60,53,63,52,78,39,39,42,46,58,69,80,66,84,81,84,85,76,73,64,56,57,47,57,80,52,40,70,52,43,38,54,53,59,52,48,74,72,48,80,50,73,66,45,49,52,35,52,55,41,41,62,52,43,40,32,50,77,56,52,76,82,60,94,87,38,71,48,60,72,48,53,41,50,36,16,68,36,24,67,38,87,64,35,33,39,42,63,70,63,42,58,58,68,57,52,51,54,53,24,53,76,52,74,24,45,71,50,22,69,75,37,37,61,90,81,44,68,51,69,74,37,70,70,51,35,50,49,51,41,50,43,31,27,71,76,61,20,44,63,55,28,47,54,49,38,62,72,75,38,75,60,51,65,75,34,42,69,59,40,41,52,48,49,55,53,54,56,72,48,53,84,53,68,76,40,30,94,53,83,53,60,86,60,52,52,35,51,66,75,45,39,87,71,56,64,72,65,47,53,58,40,50,40,43,33,46,75,45,66,67,63,50,47,51,58,58,69,69,52,70,87,83,56,75,81,52,53,55,60,38,48,54,63,46,49,65,32,34,73,50,42,53,52,44,40,75,38,63,85,37,67,61,38,51,47,50,59,73,63,49,80,77,46,74,68,47,48,43,53,46,44,69,40,51,75,44,63,65,38,52,49,47,54,44,54,75,70,44,73,69,49,88,76,37,67,65,60,38,44,53,50,49,52,50,43,53,69,77,47,52,53,48,73,60,58,75,40,78,80,35,48,81,48,57,76,71,53,53,75,58,54,56,52,38,44,34,51,66,31,60,47,99,89,39,53,66,58,43,42,54,48,46,48,70,77,39,72,65,51,69,74,35,55,68,57,50,52,57,33,46,68,68,47,57,78,39,42,66,48,45,51,45,52,46,75,48,63,80,39,76,74,44,44,38,53,65,74,66,43,58,68,58,60,51,50,41,34,43,51,71,49,49,84,87,42,77,66,56,54,51,31,51,46,54,49,42,51,69,80,41,67,64,50,75,75,34,66,66,59,46,47,54,43,47,56,55,36,58,74,60,60,59,52,54,55,58,49,67,74,48,54,85,44,79,80,42,45,42,59,51,52,34,39,52,70,64,73,41,84,74,64,77,84,60,44,70,69,43,50,58,54,44,52,56,52,54,64,74,72,57,73,88,84,51,58,67,62,45,71,78,38,47,66,52,50,50,53,40,38,56,77,68,71,53,68,60,67,68,52,41,57,55,34,51,76,37,100,44,45,68,61,29,50,51,50,51,50,52,56,50,54,60,58,61,68,71,74,119